Protein AF-0000000084500428 (afdb_homodimer)

Solvent-accessible surface area (backbone atoms only — not comparable to full-atom values): 72208 Å² total; per-residue (Å²): 135,78,76,76,76,78,87,73,87,46,42,21,78,57,36,58,94,39,59,70,59,53,51,52,23,50,51,36,42,47,48,52,46,50,51,52,28,50,53,46,48,54,50,28,53,52,33,40,51,51,15,54,54,38,36,51,52,26,53,52,51,52,53,50,46,68,70,41,45,54,34,38,52,46,33,87,78,49,65,55,90,83,53,71,66,61,53,56,66,28,34,62,50,46,21,52,50,34,46,40,47,30,39,37,50,42,15,52,44,32,37,51,46,20,52,48,44,42,61,66,28,30,49,46,40,50,51,50,45,53,53,52,51,52,51,52,52,52,51,52,53,48,50,52,49,52,53,50,52,54,50,50,44,48,48,50,27,52,52,30,44,50,53,20,40,51,29,49,53,48,32,55,53,34,49,54,51,35,73,66,43,81,54,73,72,59,30,52,56,32,48,50,50,31,52,54,36,45,48,52,23,45,42,30,43,40,49,23,54,34,30,35,40,19,32,39,40,44,51,51,44,40,68,71,46,52,48,22,51,51,33,35,51,51,50,50,51,50,36,49,52,51,52,53,53,42,50,40,54,45,49,49,46,52,51,49,52,51,43,54,52,54,44,50,51,36,48,51,51,26,48,53,31,41,70,58,46,42,51,66,62,36,48,51,53,23,49,72,30,48,46,62,94,78,76,79,82,76,74,70,74,87,72,64,48,89,92,42,94,70,71,86,66,70,60,67,49,75,66,40,34,31,31,46,34,47,50,40,53,50,37,52,51,52,47,63,61,44,51,59,55,46,52,52,38,48,51,51,32,54,52,33,51,52,48,38,53,49,20,67,76,37,59,87,79,46,63,45,67,61,42,45,51,49,30,52,53,37,46,51,54,38,51,57,49,49,51,54,48,40,35,38,50,29,36,37,49,54,42,49,65,66,45,72,78,66,51,75,77,72,30,69,66,55,66,38,81,33,60,30,95,56,73,40,58,17,72,76,84,61,45,70,40,66,36,72,63,38,58,24,25,34,18,74,81,70,61,52,33,27,39,62,86,46,50,49,58,45,68,34,49,56,82,56,57,72,91,74,41,84,78,56,78,79,69,64,82,74,85,79,78,78,70,84,68,81,78,77,82,71,80,80,73,80,68,74,57,72,68,61,68,87,52,81,70,80,83,66,87,73,77,78,57,88,70,79,75,80,65,76,66,81,66,81,61,77,57,34,37,13,41,21,72,44,65,38,79,47,88,51,92,63,32,37,57,44,51,48,75,38,62,25,35,36,74,39,74,55,85,77,82,54,42,17,34,29,28,34,84,86,70,51,72,16,38,34,56,38,90,30,42,42,68,46,51,78,75,72,74,72,75,69,72,78,70,74,80,60,76,81,64,69,81,78,58,30,24,29,18,75,40,65,40,80,48,87,51,90,61,34,39,61,36,52,54,71,41,65,30,42,45,45,98,64,12,81,67,66,46,98,61,28,21,26,30,26,44,91,87,65,54,67,16,36,34,59,41,90,34,40,40,84,92,136,79,77,77,76,78,89,73,90,48,42,22,78,58,38,60,95,40,59,70,60,53,51,51,22,49,51,35,42,47,48,50,46,50,50,53,29,50,53,47,48,54,50,27,53,51,31,38,52,50,16,54,55,39,35,51,52,24,52,54,51,51,54,50,45,68,70,42,45,53,34,38,52,48,34,87,77,49,64,53,90,81,54,72,66,62,53,57,65,27,32,61,51,45,21,52,50,35,47,39,47,32,38,38,51,42,15,50,46,32,38,52,46,21,51,47,43,42,61,65,29,30,49,45,40,49,51,50,46,52,53,53,51,52,51,51,52,52,52,51,53,47,51,54,49,51,52,50,52,53,50,50,45,48,48,52,27,52,51,30,44,50,53,22,41,52,28,50,53,48,32,54,54,34,49,54,51,35,73,65,41,80,54,73,70,59,29,52,54,32,49,51,50,31,51,53,36,46,50,52,22,44,42,30,42,41,50,24,55,33,30,36,41,20,32,39,40,46,51,50,44,41,67,70,45,52,49,22,51,52,33,35,50,51,49,50,51,49,36,50,54,53,53,53,53,39,50,41,54,46,47,49,45,51,50,50,52,52,45,53,51,54,45,49,51,37,47,51,51,24,47,52,32,42,69,59,45,41,52,66,62,37,48,51,55,22,48,73,28,48,46,63,93,78,77,80,81,75,74,70,74,85,73,62,47,91,90,43,94,67,74,86,65,69,60,68,49,75,66,41,32,30,31,47,35,46,48,39,53,50,36,52,53,52,47,63,61,45,50,60,54,46,53,52,37,49,51,51,31,54,52,34,50,52,48,38,53,49,20,67,76,37,59,86,78,45,63,46,68,60,43,46,51,50,32,52,52,39,44,51,53,39,50,54,49,48,51,55,49,41,34,38,50,30,38,36,50,54,42,50,66,67,44,70,78,65,52,73,76,74,30,69,65,55,65,40,80,33,60,30,96,55,74,41,58,17,74,74,85,61,46,70,41,64,38,80,80,37,43,23,25,34,19,75,82,70,60,54,32,28,40,60,86,44,50,50,57,45,68,34,48,56,82,58,61,72,90,74,42,84,79,54,75,82,69,66,77,79,83,85,76,89,74,94,82,88,91,88,93,86,87,80,78,75,83,80,85,76,86,76,80,88,80,90,80,77,81,55,79,60,79,82,86,72,84,83,74,87,78,71,79,82,80,85,77,82,73,44,43,16,43,24,72,45,64,40,76,50,87,52,93,63,32,37,59,43,52,52,76,40,64,25,39,38,76,40,75,56,86,79,82,54,43,19,31,29,27,34,85,87,69,52,72,17,37,35,56,37,89,31,44,48,70,51,65,78,76,78,70,80,73,70,74,77,70,70,87,46,85,81,63,72,82,77,56,32,25,29,19,75,40,66,40,78,48,87,52,92,61,32,38,61,37,50,55,71,42,64,28,40,46,46,97,63,13,83,65,67,46,102,60,28,22,27,31,26,44,93,87,65,54,65,16,36,34,56,42,90,34,42,42,83,95

Secondary structure (DSSP, 8-state):
----------HHHHSTT-HHHHHHHHHHHHHHHHHHHHHHHHHHHHHHHHHHHHHHHHHHHHHHHHHHHHHHHH-SS-SS---HHHHHT-HHHHHHHHHHHHHHHHHHHHHHHHHHHIIIIIHHHHHHHHHHHHHHHHHHHHHHHHHHHHHHHHHHHHHHHHHHHHHHHHHHHHHHHHHH--SHHHHHHHHHHHHHHHHHHHHHHHHHHHHHHHHHHHHHHIIIIIHHHHHHHHHHHHHHHHHHHHHHHHHHHHHHHHHHHHHHHHHHHHHHHHHT--HHHHHHHHHHTT-----PPPPP-----TTS---SSPP--HHHHHHHHHHHHHHHHHHHHHHHHHHHHHHHHHHHHHHHHHHHH-GGGS-HHHHHHHHHHHHHHHHHHHHHHHHHHHHHHHHHHHHTT--TT-B---EEEEEEEEEEE-TTT-PEEEEEEEEEEEETTT--EEEGGGGGGS-SBTT--GGG-TTSTTTTTS-----------------------------------PPP-----------EEEEESS-B---STTB--B-TT-EEEEEE---SSSEEEEE-TTS-EEEEEGGGEEEE-----------S-S-S-----EEEESS-B--SSTTBPPBPTT-EEEEPTTGGGSSTTEEEEE-TT--EEEEEGGGEEE-/----------HHHHSTT-HHHHHHHHHHHHHHHHHHHHHHHHHHHHHHHHHHHHHHHHHHHHHHHHHHHHHHHH-SS-SS---HHHHHT-HHHHHHHHHHHHHHHHHHHHHHHHHHIIIIIIHHHHHHHHHHHHHHHHHHHHHHHHHHHHHHHHHHHHHHHHHHHHHHHHHHHHHHHHHH--SHHHHHHHHHHHHHHHHHHHHHHHHHHHHHHHHHHHHHHIIIIIHHHHHHHHHHHHHHHHHHHHHHHHHHHHHHHHHHHHHHHHHHHHHHHHHT--HHHHHHHHHHTT-----PPPPP-----TTS---SSPP--HHHHHHHHHHHHHHHHHHHHHHHHHHHHHHHHHHHHHHHHHHHH-GGGS-HHHHHHHHHHHHHHHHHHHHHHHHHHHHHHHHHHHHTT--TT-B---EEEEEEEEEEE-TTT-PEEEEEEEEEEEETTT--EEEGGGGGGS-SBTT--GGG-GGGTTTTT----------------------------------S---------------EEEEESS-B---STTB--B-TT-EEEEEE---SSSEEEEE-TTS-EEEEEGGGEEE---------------SS-----EEEESS-B---STTBPPBPTT-EEEEPTTGGGSSTTEEEEE-TT--EEEEEGGGEEE-

Nearest PDB structures (foldseek):
  8x2t-assembly1_A-2  TM=8.118E-01  e=3.552E-07  Homo sapiens
  5i6j-assembly1_A-2  TM=4.835E-01  e=6.353E-10  Homo sapiens
  5i7d-assembly1_A  TM=4.685E-01  e=2.296E-09  Homo sapiens
  4wpe-assembly1_A-2  TM=7.751E-01  e=7.241E-06  Saccharomyces cerevisiae S288C
  3qwe-assembly1_A-2  TM=7.270E-01  e=3.966E-04  Homo sapiens

InterPro domains:
  IPR001060 FCH domain [PF00611] (18-111)
  IPR001060 FCH domain [SM00055] (9-117)
  IPR001452 SH3 domain [PF14604] (532-582)
  IPR001452 SH3 domain [PF14604] (609-661)
  IPR001452 SH3 domain [PR00452] (605-615)
  IPR001452 SH3 domain [PR00452] (619-634)
  IPR001452 SH3 domain [PR00452] (639-648)
  IPR001452 SH3 domain [PR00452] (651-663)
  IPR001452 SH3 domain [PS50002] (525-586)
  IPR001452 SH3 domain [PS50002] (602-663)
  IPR001452 SH3 domain [SM00326] (528-585)
  IPR001452 SH3 domain [SM00326] (605-663)
  IPR002219 Protein kinase C-like, phorbol ester/diacylglycerol-binding domain [PF00130] (413-464)
  IPR002219 Protein kinase C-like, phorbol ester/diacylglycerol-binding domain [PS00479] (413-462)
  IPR002219 Protein kinase C-like, phorbol ester/diacylglycerol-binding domain [PS50081] (412-462)
  IPR002219 Protein kinase C-like, phorbol ester/diacylglycerol-binding domain [SM00109] (413-462)
  IPR020454 Diacylglycerol/phorbol-ester binding [PR00008] (410-424)
  IPR020454 Diacylglycerol/phorbol-ester binding [PR00008] (426-435)
  IPR020454 Diacylglycerol/phorbol-ester binding [PR00008] (439-450)
  IPR020454 Diacylglycerol/phorbol-ester binding [PR00008] (451-463)

Organism: NCBI:txid456999

Foldseek 3Di:
DPPPPDPDDFCLVVPFPCLVVLLVVVVVLLVVLVVVLVVLLVLLVVLLVLLVVLQVVLVVLVVVCVVPQCCVQANDDWPDDDDPVLSVVALVSLLSVLVSVLSNQLSVLSNVLSVCSVPQFSVVSVVLSVVLVVVSVVLVVVVVVLVVVLVVLVVVLVVLVVQLVVLVVVLVVLVVVLVPPPDDVSNVVSVVVSVVSVVVSVVSVVVSVVSVVVSVVSVCCVRVPVRSVSSRVSVVSSVVSVVVNVVSVVVSVVSVVVSVVSSVVSVVSSVVSVVSRDPVVSVVSNCVGHDDDDDDDDDDDDDDDPVDDDDRADDCDPQVVLLLLLLLLVLVVVLVVLVVVLVVLVVVLVVLVVVLVVCVVPVVVDDNVVSVVVNVVSVVVSVVSVVVNVVSVVSNVNSCVNCVPCNAPPQAFAKDQDADCDWDAAPPPRDTDHDGQSQWIAGPQQGGIHGPVCRSSDHRPPPPDPVPGVSPPPDPPDDCPPPPCPDDPPDDDDPCCPVDDPPPDDHDDDDPPDDDPPDDPPPPPPFQKWAFQDFDDDPDPQADTEHHGFIWTFSAADPPPQWTFTQGPVRDTHIDRNVGIGGNGPPPPPPDPPDDDPVVDDDQFKKAFCDFADAPDPQADTHDHGAIWTFDPCQCPPDDQWGWTAHPVRDIHIDGNVRIGTD/DPPPPDPDDFCLVVPFPCLVVLLVVVVVLLVVLVVVLVVLLVLLVVLLVLLVVLQVVLVVLVVVCVVPQCCVQANDDWPDDDDPVLSVVALVSLLSVLVSVLSNQLSVLSNVLSVCSVPQFSVVSVVLSVVLVVVSVVLVVVVVVLVVVLVVLVVVLVVLVVQLVVLVVVLVVLVVVLVPPPDDVSNVVSVVVSVVSVVSSVVSVVVSVVSVVVSVVSVCCVRVPVRSVSSRVSVVSSVVSVVVNVVSVVVSVVSVVVSVVSSVVSVVSSVVSVVSRDPVVSVVSNCVGHDDDDDDDDDDDDDDDPVDDDDRADDCDPQVVLLLLLLLLVLVVVLVVLVVVLVVLVVVLVVLVVVLVVCVVPVVVDDNVVSVVVNVVSVVVSVVSVVVNVVSVVSNVNSCVNCVPCNAPPQAFAKDQDADCDWDAAPPPRDTDHDGLSQWIAGPQQGGIHGPVCRSSDHNPRPPDPVPGVSPPPDPPPDDPPDDDDDYDDDDDDDDDDDDDDDDDDSDDPDDDCPDDDDDDDDDDDWFKKAFQDFDDDPDPQADTEHHGFIWTFPAADPPPQWTWTQGPVRDTHIDGNVGIGTPDDPPDPPPPDDPDDDPPPPFFKKAFCDFDDDPDPQADTHDHGAIWTFDPCQCPPDDQWGWTAHPVGDIHIDGNVRIGTD

Radius of gyration: 65.31 Å; Cα contacts (8 Å, |Δi|>4): 1771; chains: 2; bounding box: 79×224×133 Å

Sequence (1326 aa):
MTTTMSENLSYGKELPDQVPALNATLTHQLTLLLDARELIKERVALEREYATKLSAIAKKAEEKRARHMTHAVLGEECSKAWTDADVRSSTLDKAFTALINSYENTASDHDSFASALSADVADALKLLERSKDESRKKQMVFFAKLVAERDRIYGERLKAKQKYDEECDGVETFRQKQDRAADDKHADRAAKHLEQQKVEMQNRKNAYLIQIAVANGAKDRFYDNELPLLEDQFQSHHADTMRRMTRLLLHSQALHEGHLESVRRSVANTQAALNAVDPLQDQKLYASFNRRPFSKPENWNFEPCERYYDTSEVVIEPEPKILLQNKLQRARQKLAELIPQVEDKSRDVARLNKLVQSYGANPALGNYDEVWENLLEASHQLTDLELVRVGYEAEMQVISSALGGDEGARKPHEFKSTSFSIPAPCGYCKTNIWGLSKPGKTCKNCGISVHTRCELKMPAECGIAPELSPSKANSLARASSINSVAPSVSSVASATSQAGGNSVPPRTNALSRPVPPAAAPPASNSATKAKVLYSYASTSEFEVSISEGSTVQVVEPDDGSGWVKVLNEQGVEGLVPATYIEAIGPALNKRRAPPPPTRNAPAAKLVKALYSYEAQGDDELSLKEGATYELTPDGENAGDGWWEGMDSSGKKGIFPSNYVERVMTTTMSENLSYGKELPDQVPALNATLTHQLTLLLDARELIKERVALEREYATKLSAIAKKAEEKRARHMTHAVLGEECSKAWTDADVRSSTLDKAFTALINSYENTASDHDSFASALSADVADALKLLERSKDESRKKQMVFFAKLVAERDRIYGERLKAKQKYDEECDGVETFRQKQDRAADDKHADRAAKHLEQQKVEMQNRKNAYLIQIAVANGAKDRFYDNELPLLEDQFQSHHADTMRRMTRLLLHSQALHEGHLESVRRSVANTQAALNAVDPLQDQKLYASFNRRPFSKPENWNFEPCERYYDTSEVVIEPEPKILLQNKLQRARQKLAELIPQVEDKSRDVARLNKLVQSYGANPALGNYDEVWENLLEASHQLTDLELVRVGYEAEMQVISSALGGDEGARKPHEFKSTSFSIPAPCGYCKTNIWGLSKPGKTCKNCGISVHTRCELKMPAECGIAPELSPSKANSLARASSINSVAPSVSSVASATSQAGGNSVPPRTNALSRPVPPAAAPPASNSATKAKVLYSYASTSEFEVSISEGSTVQVVEPDDGSGWVKVLNEQGVEGLVPATYIEAIGPALNKRRAPPPPTRNAPAAKLVKALYSYEAQGDDELSLKEGATYELTPDGENAGDGWWEGMDSSGKKGIFPSNYVERV

pLDDT: mean 82.46, std 23.87, range [14.84, 98.69]

Structure (mmCIF, N/CA/C/O backbone):
data_AF-0000000084500428-model_v1
#
loop_
_entity.id
_entity.type
_entity.pdbx_description
1 polymer 'Protein BZZ1'
#
loop_
_atom_site.group_PDB
_atom_site.id
_atom_site.type_symbol
_atom_site.label_atom_id
_atom_site.label_alt_id
_atom_site.label_comp_id
_atom_site.label_asym_id
_atom_site.label_entity_id
_atom_site.label_seq_id
_atom_site.pdbx_PDB_ins_code
_atom_site.Cartn_x
_atom_site.Cartn_y
_atom_site.Cartn_z
_atom_site.occupancy
_atom_site.B_iso_or_equiv
_atom_site.auth_seq_id
_atom_site.auth_comp_id
_atom_site.auth_asym_id
_atom_site.auth_atom_id
_atom_site.pdbx_PDB_model_num
ATOM 1 N N . MET A 1 1 ? 9.359 -28.625 -54.938 1 21.23 1 MET A N 1
ATOM 2 C CA . MET A 1 1 ? 8.164 -28.75 -54.094 1 21.23 1 MET A CA 1
ATOM 3 C C . MET A 1 1 ? 8.531 -29.031 -52.656 1 21.23 1 MET A C 1
ATOM 5 O O . MET A 1 1 ? 8.961 -30.141 -52.312 1 21.23 1 MET A O 1
ATOM 9 N N . THR A 1 2 ? 9.328 -28.25 -52 1 24.66 2 THR A N 1
ATOM 10 C CA . THR A 1 2 ? 10.094 -28.219 -50.75 1 24.66 2 THR A CA 1
ATOM 11 C C . THR A 1 2 ? 9.188 -28.484 -49.562 1 24.66 2 THR A C 1
ATOM 13 O O . THR A 1 2 ? 8.156 -27.828 -49.406 1 24.66 2 THR A O 1
ATOM 16 N N . THR A 1 3 ? 8.93 -29.859 -49.25 1 26.98 3 THR A N 1
ATOM 17 C CA . THR A 1 3 ? 8.102 -30.344 -48.156 1 26.98 3 THR A CA 1
ATOM 18 C C . THR A 1 3 ? 8.211 -29.438 -46.938 1 26.98 3 THR A C 1
ATOM 20 O O . THR A 1 3 ? 9.312 -29.219 -46.406 1 26.98 3 THR A O 1
ATOM 23 N N . THR A 1 4 ? 7.438 -28.391 -46.844 1 30.11 4 THR A N 1
ATOM 24 C CA . THR A 1 4 ? 7.164 -27.562 -45.688 1 30.11 4 THR A CA 1
ATOM 25 C C . THR A 1 4 ? 7.156 -28.406 -44.406 1 30.11 4 THR A C 1
ATOM 27 O O . THR A 1 4 ? 6.25 -29.219 -44.188 1 30.11 4 THR A O 1
ATOM 30 N N . MET A 1 5 ? 8.258 -29.203 -44.031 1 35.56 5 MET A N 1
ATOM 31 C CA . MET A 1 5 ? 8.562 -29.828 -42.75 1 35.56 5 MET A CA 1
ATOM 32 C C . MET A 1 5 ? 7.801 -29.141 -41.625 1 35.56 5 MET A C 1
ATOM 34 O O . MET A 1 5 ? 7.973 -27.938 -41.375 1 35.56 5 MET A O 1
ATOM 38 N N . SER A 1 6 ? 6.555 -29.297 -41.344 1 39.62 6 SER A N 1
ATOM 39 C CA . SER A 1 6 ? 5.59 -28.875 -40.344 1 39.62 6 SER A CA 1
ATOM 40 C C . SER A 1 6 ? 6.285 -28.547 -39 1 39.62 6 SER A C 1
ATOM 42 O O . SER A 1 6 ? 7.145 -29.312 -38.562 1 39.62 6 SER A O 1
ATOM 44 N N . GLU A 1 7 ? 6.449 -27.203 -38.438 1 54 7 GLU A N 1
ATOM 45 C CA . GLU A 1 7 ? 6.844 -26.25 -37.406 1 54 7 GLU A CA 1
ATOM 46 C C . GLU A 1 7 ? 6.496 -26.766 -36 1 54 7 GLU A C 1
ATOM 48 O O . GLU A 1 7 ? 6.781 -26.109 -35 1 54 7 GLU A O 1
ATOM 53 N N . ASN A 1 8 ? 5.676 -27.719 -35.75 1 77.75 8 ASN A N 1
ATOM 54 C CA . ASN A 1 8 ? 5.215 -28.125 -34.438 1 77.75 8 ASN A CA 1
ATOM 55 C C . ASN A 1 8 ? 6.25 -29 -33.719 1 77.75 8 ASN A C 1
ATOM 57 O O . ASN A 1 8 ? 6.727 -29.984 -34.281 1 77.75 8 ASN A O 1
ATOM 61 N N . LEU A 1 9 ? 6.914 -28.516 -32.688 1 91.62 9 LEU A N 1
ATOM 62 C CA . LEU A 1 9 ? 7.875 -29.203 -31.828 1 91.62 9 LEU A CA 1
ATOM 63 C C . LEU A 1 9 ? 7.242 -30.422 -31.172 1 91.62 9 LEU A C 1
ATOM 65 O O . LEU A 1 9 ? 6.141 -30.328 -30.625 1 91.62 9 LEU A O 1
ATOM 69 N N . SER A 1 10 ? 7.801 -31.594 -31.469 1 96.06 10 SER A N 1
ATOM 70 C CA . SER A 1 10 ? 7.422 -32.844 -30.781 1 96.06 10 SER A CA 1
ATOM 71 C C . SER A 1 10 ? 8.578 -33.375 -29.953 1 96.06 10 SER A C 1
ATOM 73 O O . SER A 1 10 ? 9.609 -33.781 -30.5 1 96.06 10 SER A O 1
ATOM 75 N N . TYR A 1 11 ? 8.43 -33.531 -28.688 1 97.38 11 TYR A N 1
ATOM 76 C CA . TYR A 1 11 ? 9.461 -34.094 -27.828 1 97.38 11 TYR A CA 1
ATOM 77 C C . TYR A 1 11 ? 9.719 -35.562 -28.172 1 97.38 11 TYR A C 1
ATOM 79 O O . TYR A 1 11 ? 10.859 -36.031 -28.125 1 97.38 11 TYR A O 1
ATOM 87 N N . GLY A 1 12 ? 8.609 -36.219 -28.484 1 96.69 12 GLY A N 1
ATOM 88 C CA . GLY A 1 12 ? 8.75 -37.625 -28.859 1 96.69 12 GLY A CA 1
ATOM 89 C C . GLY A 1 12 ? 9.703 -37.844 -30.016 1 96.69 12 GLY A C 1
ATOM 90 O O . GLY A 1 12 ? 10.438 -38.812 -30.047 1 96.69 12 GLY A O 1
ATOM 91 N N . LYS A 1 13 ? 9.719 -36.969 -31 1 94.56 13 LYS A N 1
ATOM 92 C CA . LYS A 1 13 ? 10.555 -37.094 -32.188 1 94.56 13 LYS A CA 1
ATOM 93 C C . LYS A 1 13 ? 11.945 -36.5 -31.953 1 94.56 13 LYS A C 1
ATOM 95 O O . LYS A 1 13 ? 12.945 -37.094 -32.375 1 94.56 13 LYS A O 1
ATOM 100 N N . GLU A 1 14 ? 12 -35.406 -31.203 1 95.31 14 GLU A N 1
ATOM 101 C CA . GLU A 1 14 ? 13.25 -34.656 -31.094 1 95.31 14 GLU A CA 1
ATOM 102 C C . GLU A 1 14 ? 14.07 -35.094 -29.891 1 95.31 14 GLU A C 1
ATOM 104 O O . GLU A 1 14 ? 15.289 -34.906 -29.859 1 95.31 14 GLU A O 1
ATOM 109 N N . LEU A 1 15 ? 13.367 -35.625 -28.891 1 96.75 15 LEU A N 1
ATOM 110 C CA . LEU A 1 15 ? 14.031 -36.062 -27.656 1 96.75 15 LEU A CA 1
ATOM 111 C C . LEU A 1 15 ? 13.734 -37.531 -27.375 1 96.75 15 LEU A C 1
ATOM 113 O O . LEU A 1 15 ? 13.172 -37.844 -26.328 1 96.75 15 LEU A O 1
ATOM 117 N N . PRO A 1 16 ? 14.195 -38.375 -28.203 1 95.75 16 PRO A N 1
ATOM 118 C CA . PRO A 1 16 ? 13.859 -39.812 -28.047 1 95.75 16 PRO A CA 1
ATOM 119 C C . PRO A 1 16 ? 14.453 -40.406 -26.781 1 95.75 16 PRO A C 1
ATOM 121 O O . PRO A 1 16 ? 15.586 -40.094 -26.406 1 95.75 16 PRO A O 1
ATOM 124 N N . ASP A 1 17 ? 13.672 -41.281 -26.031 1 96.19 17 ASP A N 1
ATOM 125 C CA . ASP A 1 17 ? 14.07 -42.062 -24.891 1 96.19 17 ASP A CA 1
ATOM 126 C C . ASP A 1 17 ? 14.555 -41.188 -23.734 1 96.19 17 ASP A C 1
ATOM 128 O O . ASP A 1 17 ? 15.641 -41.406 -23.203 1 96.19 17 ASP A O 1
ATOM 132 N N . GLN A 1 18 ? 13.805 -40.156 -23.438 1 96.75 18 GLN A N 1
ATOM 133 C CA . GLN A 1 18 ? 14.234 -39.219 -22.406 1 96.75 18 GLN A CA 1
ATOM 134 C C . GLN A 1 18 ? 13.117 -38.969 -21.406 1 96.75 18 GLN A C 1
ATOM 136 O O . GLN A 1 18 ? 13.008 -37.875 -20.859 1 96.75 18 GLN A O 1
ATOM 141 N N . VAL A 1 19 ? 12.234 -39.875 -21.141 1 97.44 19 VAL A N 1
ATOM 142 C CA . VAL A 1 19 ? 11.086 -39.719 -20.25 1 97.44 19 VAL A CA 1
ATOM 143 C C . VAL A 1 19 ? 11.562 -39.312 -18.844 1 97.44 19 VAL A C 1
ATOM 145 O O . VAL A 1 19 ? 11.039 -38.375 -18.25 1 97.44 19 VAL A O 1
ATOM 148 N N . PRO A 1 20 ? 12.641 -39.938 -18.297 1 96.88 20 PRO A N 1
ATOM 149 C CA . PRO A 1 20 ? 13.086 -39.531 -16.953 1 96.88 20 PRO A CA 1
ATOM 150 C C . PRO A 1 20 ? 13.562 -38.094 -16.891 1 96.88 20 PRO A C 1
ATOM 152 O O . PRO A 1 20 ? 13.289 -37.406 -15.906 1 96.88 20 PRO A O 1
ATOM 155 N N . ALA A 1 21 ? 14.25 -37.656 -17.922 1 96.94 21 ALA A N 1
ATOM 156 C CA . ALA A 1 21 ? 14.734 -36.281 -17.953 1 96.94 21 ALA A CA 1
ATOM 157 C C . ALA A 1 21 ? 13.57 -35.281 -18.031 1 96.94 21 ALA A C 1
ATOM 159 O O . ALA A 1 21 ? 13.594 -34.219 -17.391 1 96.94 21 ALA A O 1
ATOM 160 N N . LEU A 1 22 ? 12.578 -35.625 -18.859 1 97.75 22 LEU A N 1
ATOM 161 C CA . LEU A 1 22 ? 11.398 -34.781 -19 1 97.75 22 LEU A CA 1
ATOM 162 C C . LEU A 1 22 ? 10.641 -34.688 -17.672 1 97.75 22 LEU A C 1
ATOM 164 O O . LEU A 1 22 ? 10.141 -33.625 -17.312 1 97.75 22 LEU A O 1
ATOM 168 N N . ASN A 1 23 ? 10.523 -35.812 -17.031 1 97.69 23 ASN A N 1
ATOM 169 C CA . ASN A 1 23 ? 9.898 -35.844 -15.719 1 97.69 23 ASN A CA 1
ATOM 170 C C . ASN A 1 23 ? 10.641 -34.969 -14.719 1 97.69 23 ASN A C 1
ATOM 172 O O . ASN A 1 23 ? 10.008 -34.25 -13.938 1 97.69 23 ASN A O 1
ATOM 176 N N . ALA A 1 24 ? 11.938 -35 -14.703 1 97.44 24 ALA A N 1
ATOM 177 C CA . ALA A 1 24 ? 12.742 -34.156 -13.797 1 97.44 24 ALA A CA 1
ATOM 178 C C . ALA A 1 24 ? 12.5 -32.688 -14.047 1 97.44 24 ALA A C 1
ATOM 180 O O . ALA A 1 24 ? 12.359 -31.906 -13.109 1 97.44 24 ALA A O 1
ATOM 181 N N . THR A 1 25 ? 12.5 -32.312 -15.289 1 96.88 25 THR A N 1
ATOM 182 C CA . THR A 1 25 ? 12.273 -30.906 -15.641 1 96.88 25 THR A CA 1
ATOM 183 C C . THR A 1 25 ? 10.883 -30.453 -15.188 1 96.88 25 THR A C 1
ATOM 185 O O . THR A 1 25 ? 10.719 -29.344 -14.695 1 96.88 25 THR A O 1
ATOM 188 N N . LEU A 1 26 ? 9.898 -31.297 -15.438 1 97.06 26 LEU A N 1
ATOM 189 C CA . LEU A 1 26 ? 8.547 -30.984 -15.008 1 97.06 26 LEU A CA 1
ATOM 190 C C . LEU A 1 26 ? 8.477 -30.812 -13.5 1 97.06 26 LEU A C 1
ATOM 192 O O . LEU A 1 26 ? 7.738 -29.969 -12.992 1 97.06 26 LEU A O 1
ATOM 196 N N . THR A 1 27 ? 9.258 -31.578 -12.75 1 97.62 27 THR A N 1
ATOM 197 C CA . THR A 1 27 ? 9.32 -31.438 -11.297 1 97.62 27 THR A CA 1
ATOM 198 C C . THR A 1 27 ? 9.859 -30.062 -10.906 1 97.62 27 THR A C 1
ATOM 200 O O . THR A 1 27 ? 9.352 -29.438 -9.969 1 97.62 27 THR A O 1
ATOM 203 N N . HIS A 1 28 ? 10.844 -29.625 -11.594 1 96.94 28 HIS A N 1
ATOM 204 C CA . HIS A 1 28 ? 11.398 -28.297 -11.336 1 96.94 28 HIS A CA 1
ATOM 205 C C . HIS A 1 28 ? 10.391 -27.203 -11.672 1 96.94 28 HIS A C 1
ATOM 207 O O . HIS A 1 28 ? 10.328 -26.188 -10.992 1 96.94 28 HIS A O 1
ATOM 213 N N . GLN A 1 29 ? 9.648 -27.391 -12.695 1 96.25 29 GLN A N 1
ATOM 214 C CA . GLN A 1 29 ? 8.609 -26.422 -13.039 1 96.25 29 GLN A CA 1
ATOM 215 C C . GLN A 1 29 ? 7.547 -26.344 -11.945 1 96.25 29 GLN A C 1
ATOM 217 O O . GLN A 1 29 ? 7.039 -25.266 -11.648 1 96.25 29 GLN A O 1
ATOM 222 N N . LEU A 1 30 ? 7.164 -27.484 -11.469 1 97.69 30 LEU A N 1
ATOM 223 C CA . LEU A 1 30 ? 6.188 -27.516 -10.383 1 97.69 30 LEU A CA 1
ATOM 224 C C . LEU A 1 30 ? 6.73 -26.812 -9.141 1 97.69 30 LEU A C 1
ATOM 226 O O . LEU A 1 30 ? 5.973 -26.188 -8.391 1 97.69 30 LEU A O 1
ATOM 230 N N . THR A 1 31 ? 8.047 -26.891 -8.914 1 97.5 31 THR A N 1
ATOM 231 C CA . THR A 1 31 ? 8.672 -26.156 -7.82 1 97.5 31 THR A CA 1
ATOM 232 C C . THR A 1 31 ? 8.5 -24.656 -8.008 1 97.5 31 THR A C 1
ATOM 234 O O . THR A 1 31 ? 8.32 -23.922 -7.043 1 97.5 31 THR A O 1
ATOM 237 N N . LEU A 1 32 ? 8.578 -24.188 -9.25 1 96.69 32 LEU A N 1
ATOM 238 C CA . LEU A 1 32 ? 8.344 -22.766 -9.523 1 96.69 32 LEU A CA 1
ATOM 239 C C . LEU A 1 32 ? 6.922 -22.375 -9.148 1 96.69 32 LEU A C 1
ATOM 241 O O . LEU A 1 32 ? 6.688 -21.25 -8.695 1 96.69 32 LEU A O 1
ATOM 245 N N . LEU A 1 33 ? 5.965 -23.266 -9.406 1 96.81 33 LEU A N 1
ATOM 246 C CA . LEU A 1 33 ? 4.586 -23.031 -8.992 1 96.81 33 LEU A CA 1
ATOM 247 C C . LEU A 1 33 ? 4.496 -22.859 -7.477 1 96.81 33 LEU A C 1
ATOM 249 O O . LEU A 1 33 ? 3.773 -21.984 -6.988 1 96.81 33 LEU A O 1
ATOM 253 N N . LEU A 1 34 ? 5.219 -23.625 -6.758 1 97.31 34 LEU A N 1
ATOM 254 C CA . LEU A 1 34 ? 5.254 -23.531 -5.305 1 97.31 34 LEU A CA 1
ATOM 255 C C . LEU A 1 34 ? 5.879 -22.203 -4.867 1 97.31 34 LEU A C 1
ATOM 257 O O . LEU A 1 34 ? 5.398 -21.578 -3.928 1 97.31 34 LEU A O 1
ATOM 261 N N . ASP A 1 35 ? 6.902 -21.859 -5.52 1 97.81 35 ASP A N 1
ATOM 262 C CA . ASP A 1 35 ? 7.562 -20.594 -5.223 1 97.81 35 ASP A CA 1
ATOM 263 C C . ASP A 1 35 ? 6.625 -19.406 -5.473 1 97.81 35 ASP A C 1
ATOM 265 O O . ASP A 1 35 ? 6.582 -18.469 -4.688 1 97.81 35 ASP A O 1
ATOM 269 N N . ALA A 1 36 ? 5.93 -19.438 -6.594 1 97.94 36 ALA A N 1
ATOM 270 C CA . ALA A 1 36 ? 4.965 -18.391 -6.906 1 97.94 36 ALA A CA 1
ATOM 271 C C . ALA A 1 36 ? 3.879 -18.297 -5.836 1 97.94 36 ALA A C 1
ATOM 273 O O . ALA A 1 36 ? 3.492 -17.203 -5.418 1 97.94 36 ALA A O 1
ATOM 274 N N . ARG A 1 37 ? 3.383 -19.469 -5.414 1 98.19 37 ARG A N 1
ATOM 275 C CA . ARG A 1 37 ? 2.373 -19.5 -4.363 1 98.19 37 ARG A CA 1
ATOM 276 C C . ARG A 1 37 ? 2.9 -18.875 -3.074 1 98.19 37 ARG A C 1
ATOM 278 O O . ARG A 1 37 ? 2.211 -18.078 -2.436 1 98.19 37 ARG A O 1
ATOM 285 N N . GLU A 1 38 ? 4.09 -19.219 -2.719 1 97.94 38 GLU A N 1
ATOM 286 C CA . GLU A 1 38 ? 4.699 -18.688 -1.506 1 97.94 38 GLU A CA 1
ATOM 287 C C . GLU A 1 38 ? 4.863 -17.172 -1.595 1 97.94 38 GLU A C 1
ATOM 289 O O . GLU A 1 38 ? 4.648 -16.453 -0.611 1 97.94 38 GLU A O 1
ATOM 294 N N . LEU A 1 39 ? 5.293 -16.703 -2.703 1 98.38 39 LEU A N 1
ATOM 295 C CA . LEU A 1 39 ? 5.422 -15.258 -2.93 1 98.38 39 LEU A CA 1
ATOM 296 C C . LEU A 1 39 ? 4.09 -14.555 -2.695 1 98.38 39 LEU A C 1
ATOM 298 O O . LEU A 1 39 ? 4.043 -13.523 -2.018 1 98.38 39 LEU A O 1
ATOM 302 N N . ILE A 1 40 ? 3.037 -15.102 -3.25 1 98.56 40 ILE A N 1
ATOM 303 C CA . ILE A 1 40 ? 1.71 -14.516 -3.115 1 98.56 40 ILE A CA 1
ATOM 304 C C . ILE A 1 40 ? 1.265 -14.578 -1.655 1 98.56 40 ILE A C 1
ATOM 306 O O . ILE A 1 40 ? 0.677 -13.625 -1.138 1 98.56 40 ILE A O 1
ATOM 310 N N . LYS A 1 41 ? 1.521 -15.656 -0.982 1 98.44 41 LYS A N 1
ATOM 311 C CA . LYS A 1 41 ? 1.143 -15.805 0.42 1 98.44 41 LYS A CA 1
ATOM 312 C C . LYS A 1 41 ? 1.841 -14.766 1.293 1 98.44 41 LYS A C 1
ATOM 314 O O . LYS A 1 41 ? 1.231 -14.203 2.205 1 98.44 41 LYS A O 1
ATOM 319 N N . GLU A 1 42 ? 3.088 -14.586 1.046 1 98.56 42 GLU A N 1
ATOM 320 C CA . GLU A 1 42 ? 3.826 -13.57 1.796 1 98.56 42 GLU A CA 1
ATOM 321 C C . GLU A 1 42 ? 3.27 -12.18 1.531 1 98.56 42 GLU A C 1
ATOM 323 O O . GLU A 1 42 ? 3.199 -11.352 2.441 1 98.56 42 GLU A O 1
ATOM 328 N N . ARG A 1 43 ? 2.914 -11.922 0.297 1 98.38 43 ARG A N 1
ATOM 329 C CA . ARG A 1 43 ? 2.285 -10.648 -0.044 1 98.38 43 ARG A CA 1
ATOM 330 C C . ARG A 1 43 ? 0.96 -10.477 0.693 1 98.38 43 ARG A C 1
ATOM 332 O O . ARG A 1 43 ? 0.657 -9.398 1.193 1 98.38 43 ARG A O 1
ATOM 339 N N . VAL A 1 44 ? 0.163 -11.531 0.737 1 98.62 44 VAL A N 1
ATOM 340 C CA . VAL A 1 44 ? -1.122 -11.516 1.428 1 98.62 44 VAL A CA 1
ATOM 341 C C . VAL A 1 44 ? -0.915 -11.164 2.898 1 98.62 44 VAL A C 1
ATOM 343 O O . VAL A 1 44 ? -1.615 -10.312 3.445 1 98.62 44 VAL A O 1
ATOM 346 N N . ALA A 1 45 ? 0.022 -11.773 3.525 1 98.62 45 ALA A N 1
ATOM 347 C CA . ALA A 1 45 ? 0.306 -11.523 4.934 1 98.62 45 ALA A CA 1
ATOM 348 C C . ALA A 1 45 ? 0.723 -10.07 5.156 1 98.62 45 ALA A C 1
ATOM 350 O O . ALA A 1 45 ? 0.287 -9.43 6.117 1 98.62 45 ALA A O 1
ATOM 351 N N . LEU A 1 46 ? 1.542 -9.531 4.312 1 98.62 46 LEU A N 1
ATOM 352 C CA . LEU A 1 46 ? 2.014 -8.156 4.418 1 98.62 46 LEU A CA 1
ATOM 353 C C . LEU A 1 46 ? 0.861 -7.176 4.246 1 98.62 46 LEU A C 1
ATOM 355 O O . LEU A 1 46 ? 0.764 -6.191 4.984 1 98.62 46 LEU A O 1
ATOM 359 N N . GLU A 1 47 ? 0.001 -7.418 3.254 1 98.62 47 GLU A N 1
ATOM 360 C CA . GLU A 1 47 ? -1.143 -6.547 3.01 1 98.62 47 GLU A CA 1
ATOM 361 C C . GLU A 1 47 ? -2.088 -6.523 4.207 1 98.62 47 GLU A C 1
ATOM 363 O O . GLU A 1 47 ? -2.645 -5.477 4.547 1 98.62 47 GLU A O 1
ATOM 368 N N . ARG A 1 48 ? -2.291 -7.664 4.832 1 98.44 48 ARG A N 1
ATOM 369 C CA . ARG A 1 48 ? -3.148 -7.738 6.012 1 98.44 48 ARG A CA 1
ATOM 370 C C . ARG A 1 48 ? -2.547 -6.957 7.176 1 98.44 48 ARG A C 1
ATOM 372 O O . ARG A 1 48 ? -3.264 -6.27 7.906 1 98.44 48 ARG A O 1
ATOM 379 N N . GLU A 1 49 ? -1.3 -7.062 7.352 1 98.56 49 GLU A N 1
ATOM 380 C CA . GLU A 1 49 ? -0.615 -6.305 8.398 1 98.56 49 GLU A CA 1
ATOM 381 C C . GLU A 1 49 ? -0.734 -4.805 8.156 1 98.56 49 GLU A C 1
ATOM 383 O O . GLU A 1 49 ? -1.013 -4.043 9.086 1 98.56 49 GLU A O 1
ATOM 388 N N . TYR A 1 50 ? -0.507 -4.348 6.945 1 98.62 50 TYR A N 1
ATOM 389 C CA . TYR A 1 50 ? -0.638 -2.945 6.574 1 98.62 50 TYR A CA 1
ATOM 390 C C . TYR A 1 50 ? -2.047 -2.436 6.855 1 98.62 50 TYR A C 1
ATOM 392 O O . TYR A 1 50 ? -2.221 -1.341 7.398 1 98.62 50 TYR A O 1
ATOM 400 N N . ALA A 1 51 ? -3.031 -3.242 6.488 1 98.5 51 ALA A N 1
ATOM 401 C CA . ALA A 1 51 ? -4.426 -2.869 6.695 1 98.5 51 ALA A CA 1
ATOM 402 C C . ALA A 1 51 ? -4.73 -2.674 8.18 1 98.5 51 ALA A C 1
ATOM 404 O O . ALA A 1 51 ? -5.371 -1.694 8.562 1 98.5 51 ALA A O 1
ATOM 405 N N . THR A 1 52 ? -4.273 -3.543 9 1 98.56 52 THR A N 1
ATOM 406 C CA . THR A 1 52 ? -4.523 -3.49 10.438 1 98.56 52 THR A CA 1
ATOM 407 C C . THR A 1 52 ? -3.891 -2.246 11.055 1 98.56 52 THR A C 1
ATOM 409 O O . THR A 1 52 ? -4.531 -1.537 11.836 1 98.56 52 THR A O 1
ATOM 412 N N . LYS A 1 53 ? -2.686 -1.933 10.711 1 98.69 53 LYS A N 1
ATOM 413 C CA . LYS A 1 53 ? -1.966 -0.793 11.273 1 98.69 53 LYS A CA 1
ATOM 414 C C . LYS A 1 53 ? -2.545 0.525 10.773 1 98.69 53 LYS A C 1
ATOM 416 O O . LYS A 1 53 ? -2.646 1.494 11.531 1 98.69 53 LYS A O 1
ATOM 421 N N . LEU A 1 54 ? -2.883 0.571 9.469 1 98.44 54 LEU A N 1
ATOM 422 C CA . LEU A 1 54 ? -3.477 1.785 8.922 1 98.44 54 LEU A CA 1
ATOM 423 C C . LEU A 1 54 ? -4.828 2.07 9.562 1 98.44 54 LEU A C 1
ATOM 425 O O . LEU A 1 54 ? -5.168 3.227 9.82 1 98.44 54 LEU A O 1
ATOM 429 N N . SER A 1 55 ? -5.602 0.989 9.82 1 98.5 55 SER A N 1
ATOM 430 C CA . SER A 1 55 ? -6.879 1.138 10.516 1 98.5 55 SER A CA 1
ATOM 431 C C . SER A 1 55 ? -6.68 1.675 11.93 1 98.5 55 SER A C 1
ATOM 433 O O . SER A 1 55 ? -7.473 2.49 12.406 1 98.5 55 SER A O 1
ATOM 435 N N . ALA A 1 56 ? -5.664 1.235 12.602 1 98.56 56 ALA A N 1
ATOM 436 C CA . ALA A 1 56 ? -5.355 1.718 13.945 1 98.56 56 ALA A CA 1
ATOM 437 C C . ALA A 1 56 ? -4.996 3.199 13.93 1 98.56 56 ALA A C 1
ATOM 439 O O . ALA A 1 56 ? -5.402 3.955 14.812 1 98.56 56 ALA A O 1
ATOM 440 N N . ILE A 1 57 ? -4.234 3.646 12.961 1 98.69 57 ILE A N 1
ATOM 441 C CA . ILE A 1 57 ? -3.867 5.051 12.797 1 98.69 57 ILE A CA 1
ATOM 442 C C . ILE A 1 57 ? -5.121 5.891 12.578 1 98.69 57 ILE A C 1
ATOM 444 O O . ILE A 1 57 ? -5.273 6.965 13.164 1 98.69 57 ILE A O 1
ATOM 448 N N . ALA A 1 58 ? -6.027 5.422 11.719 1 98.44 58 ALA A N 1
ATOM 449 C CA . ALA A 1 58 ? -7.273 6.125 11.422 1 98.44 58 ALA A CA 1
ATOM 450 C C . ALA A 1 58 ? -8.133 6.273 12.68 1 98.44 58 ALA A C 1
ATOM 452 O O . ALA A 1 58 ? -8.695 7.336 12.93 1 98.44 58 ALA A O 1
ATOM 453 N N . LYS A 1 59 ? -8.203 5.195 13.461 1 98.19 59 LYS A N 1
ATOM 454 C CA . LYS A 1 59 ? -8.992 5.219 14.688 1 98.19 59 LYS A CA 1
ATOM 455 C C . LYS A 1 59 ? -8.438 6.23 15.688 1 98.19 59 LYS A C 1
ATOM 457 O O . LYS A 1 59 ? -9.195 6.98 16.312 1 98.19 59 LYS A O 1
ATOM 462 N N . LYS A 1 60 ? -7.176 6.258 15.867 1 98.25 60 LYS A N 1
ATOM 463 C CA . LYS A 1 60 ? -6.52 7.227 16.734 1 98.25 60 LYS A CA 1
ATOM 464 C C . LYS A 1 60 ? -6.781 8.656 16.281 1 98.25 60 LYS A C 1
ATOM 466 O O . LYS A 1 60 ? -7.031 9.547 17.094 1 98.25 60 LYS A O 1
ATOM 471 N N . ALA A 1 61 ? -6.668 8.891 14.984 1 98.19 61 ALA A N 1
ATOM 472 C CA . ALA A 1 61 ? -6.914 10.219 14.414 1 98.19 61 ALA A CA 1
ATOM 473 C C . ALA A 1 61 ? -8.359 10.648 14.633 1 98.19 61 ALA A C 1
ATOM 475 O O . ALA A 1 61 ? -8.633 11.82 14.883 1 98.19 61 ALA A O 1
ATOM 476 N N . GLU A 1 62 ? -9.289 9.688 14.516 1 97.88 62 GLU A N 1
ATOM 477 C CA . GLU A 1 62 ? -10.703 9.984 14.734 1 97.88 62 GLU A CA 1
ATOM 478 C C . GLU A 1 62 ? -10.969 10.391 16.188 1 97.88 62 GLU A C 1
ATOM 480 O O . GLU A 1 62 ? -11.773 11.281 16.453 1 97.88 62 GLU A O 1
ATOM 485 N N . GLU A 1 63 ? -10.312 9.742 17.094 1 97.69 63 GLU A N 1
ATOM 486 C CA . GLU A 1 63 ? -10.445 10.086 18.516 1 97.69 63 GLU A CA 1
ATOM 487 C C . GLU A 1 63 ? -9.938 11.5 18.781 1 97.69 63 GLU A C 1
ATOM 489 O O . GLU A 1 63 ? -10.57 12.266 19.516 1 97.69 63 GLU A O 1
ATOM 494 N N . LYS A 1 64 ? -8.828 11.859 18.234 1 97.44 64 LYS A N 1
ATOM 495 C CA . LYS A 1 64 ? -8.273 13.195 18.391 1 97.44 64 LYS A CA 1
ATOM 496 C C . LYS A 1 64 ? -9.188 14.25 17.766 1 97.44 64 LYS A C 1
ATOM 498 O O . LYS A 1 64 ? -9.414 15.312 18.359 1 97.44 64 LYS A O 1
ATOM 503 N N . ARG A 1 65 ? -9.68 13.969 16.562 1 96.62 65 ARG A N 1
ATOM 504 C CA . ARG A 1 65 ? -10.609 14.883 15.906 1 96.62 65 ARG A CA 1
ATOM 505 C C . ARG A 1 65 ? -11.836 15.141 16.766 1 96.62 65 ARG A C 1
ATOM 507 O O . ARG A 1 65 ? -12.242 16.297 16.953 1 96.62 65 ARG A O 1
ATOM 514 N N . ALA A 1 66 ? -12.406 14.047 17.328 1 94.88 66 ALA A N 1
ATOM 515 C CA . ALA A 1 66 ? -13.602 14.156 18.172 1 94.88 66 ALA A CA 1
ATOM 516 C C . ALA A 1 66 ? -13.328 15 19.406 1 94.88 66 ALA A C 1
ATOM 518 O O . ALA A 1 66 ? -14.211 15.734 19.875 1 94.88 66 ALA A O 1
ATOM 519 N N . ARG A 1 67 ? -12.117 15.008 19.938 1 94.88 67 ARG A N 1
ATOM 520 C CA . ARG A 1 67 ? -11.742 15.711 21.156 1 94.88 67 ARG A CA 1
ATOM 521 C C . ARG A 1 67 ? -11.492 17.188 20.891 1 94.88 67 ARG A C 1
ATOM 523 O O . ARG A 1 67 ? -11.836 18.047 21.703 1 94.88 67 ARG A O 1
ATOM 530 N N . HIS A 1 68 ? -10.945 17.516 19.734 1 96.5 68 HIS A N 1
ATOM 531 C CA . HIS A 1 68 ? -10.391 18.859 19.547 1 96.5 68 HIS A CA 1
ATOM 532 C C . HIS A 1 68 ? -11.242 19.672 18.594 1 96.5 68 HIS A C 1
ATOM 534 O O . HIS A 1 68 ? -11.234 20.906 18.625 1 96.5 68 HIS A O 1
ATOM 540 N N . MET A 1 69 ? -12.086 19.062 17.75 1 96.31 69 MET A N 1
ATOM 541 C CA . MET A 1 69 ? -12.719 19.734 16.625 1 96.31 69 MET A CA 1
ATOM 542 C C . MET A 1 69 ? -13.797 20.703 17.109 1 96.31 69 MET A C 1
ATOM 544 O O . MET A 1 69 ? -13.922 21.812 16.578 1 96.31 69 MET A O 1
ATOM 548 N N . THR A 1 70 ? -14.523 20.328 18.125 1 96.44 70 THR A N 1
ATOM 549 C CA . THR A 1 70 ? -15.633 21.141 18.609 1 96.44 70 THR A CA 1
ATOM 550 C C . THR A 1 70 ? -15.133 22.516 19.062 1 96.44 70 THR A C 1
ATOM 552 O O . THR A 1 70 ? -15.672 23.547 18.641 1 96.44 70 THR A O 1
ATOM 555 N N . HIS A 1 71 ? -14.055 22.547 19.844 1 96.56 71 HIS A N 1
ATOM 556 C CA . HIS A 1 71 ? -13.516 23.797 20.359 1 96.56 71 HIS A CA 1
ATOM 557 C C . HIS A 1 71 ? -12.812 24.594 19.266 1 96.56 71 HIS A C 1
ATOM 559 O O . HIS A 1 71 ? -12.805 25.828 19.312 1 96.56 71 HIS A O 1
ATOM 565 N N . ALA A 1 72 ? -12.289 23.906 18.266 1 96.25 72 ALA A N 1
ATOM 566 C CA . ALA A 1 72 ? -11.609 24.609 17.172 1 96.25 72 ALA A CA 1
ATOM 567 C C . ALA A 1 72 ? -12.617 25.281 16.25 1 96.25 72 ALA A C 1
ATOM 569 O O . ALA A 1 72 ? -12.297 26.281 15.594 1 96.25 72 ALA A O 1
ATOM 570 N N . VAL A 1 73 ? -13.875 24.781 16.234 1 96.75 73 VAL A N 1
ATOM 571 C CA . VAL A 1 73 ? -14.875 25.266 15.281 1 96.75 73 VAL A CA 1
ATOM 572 C C . VAL A 1 73 ? -15.805 26.266 15.977 1 96.75 73 VAL A C 1
ATOM 574 O O . VAL A 1 73 ? -16.078 27.344 15.445 1 96.75 73 VAL A O 1
ATOM 577 N N . LEU A 1 74 ? -16.219 25.922 17.219 1 96.81 74 LEU A N 1
ATOM 578 C CA . LEU A 1 74 ? -17.266 26.719 17.859 1 96.81 74 LEU A CA 1
ATOM 579 C C . LEU A 1 74 ? -16.703 27.5 19.031 1 96.81 74 LEU A C 1
ATOM 581 O O . LEU A 1 74 ? -17.328 28.453 19.5 1 96.81 74 LEU A O 1
ATOM 585 N N . GLY A 1 75 ? -15.516 27.188 19.516 1 95.88 75 GLY A N 1
ATOM 586 C CA . GLY A 1 75 ? -14.961 27.844 20.688 1 95.88 75 GLY A CA 1
ATOM 587 C C . GLY A 1 75 ? -15.312 27.125 21.984 1 95.88 75 GLY A C 1
ATOM 588 O O . GLY A 1 75 ? -16.047 26.141 21.984 1 95.88 75 GLY A O 1
ATOM 589 N N . GLU A 1 76 ? -14.773 27.562 23.062 1 93.12 76 GLU A N 1
ATOM 590 C CA . GLU A 1 76 ? -14.922 26.922 24.359 1 93.12 76 GLU A CA 1
ATOM 591 C C . GLU A 1 76 ? -16.234 27.328 25.031 1 93.12 76 GLU A C 1
ATOM 593 O O . GLU A 1 76 ? -16.922 26.484 25.609 1 93.12 76 GLU A O 1
ATOM 598 N N . GLU A 1 77 ? -16.547 28.594 25 1 92.44 77 GLU A N 1
ATOM 599 C CA . GLU A 1 77 ? -17.734 29.109 25.672 1 92.44 77 GLU A CA 1
ATOM 600 C C . GLU A 1 77 ? -18.688 29.75 24.672 1 92.44 77 GLU A C 1
ATOM 602 O O . GLU A 1 77 ? -18.734 30.984 24.547 1 92.44 77 GLU A O 1
ATOM 607 N N . CYS A 1 78 ? -19.609 29.031 24.188 1 93.94 78 CYS A N 1
ATOM 608 C CA . CYS A 1 78 ? -20.547 29.5 23.172 1 93.94 78 CYS A CA 1
ATOM 609 C C . CYS A 1 78 ? -21.672 30.312 23.797 1 93.94 78 CYS A C 1
ATOM 611 O O . CYS A 1 78 ? -22.031 30.109 24.953 1 93.94 78 CYS A O 1
ATOM 613 N N . SER A 1 79 ? -22.109 31.219 23.031 1 94.75 79 SER A N 1
ATOM 614 C CA . SER A 1 79 ? -23.203 32.094 23.484 1 94.75 79 SER A CA 1
ATOM 615 C C . SER A 1 79 ? -24.547 31.375 23.391 1 94.75 79 SER A C 1
ATOM 617 O O . SER A 1 79 ? -25.516 31.812 24.016 1 94.75 79 SER A O 1
ATOM 619 N N . LYS A 1 80 ? -24.672 30.266 22.641 1 94.38 80 LYS A N 1
ATOM 620 C CA . LYS A 1 80 ? -25.891 29.484 22.516 1 94.38 80 LYS A CA 1
ATOM 621 C C . LYS A 1 80 ? -25.578 27.984 22.453 1 94.38 80 LYS A C 1
ATOM 623 O O . LYS A 1 80 ? -24.422 27.594 22.219 1 94.38 80 LYS A O 1
ATOM 628 N N . ALA A 1 81 ? -26.656 27.234 22.688 1 94.81 81 ALA A N 1
ATOM 629 C CA . ALA A 1 81 ? -26.5 25.781 22.656 1 94.81 81 ALA A CA 1
ATOM 630 C C . ALA A 1 81 ? -26.188 25.281 21.25 1 94.81 81 ALA A C 1
ATOM 632 O O . ALA A 1 81 ? -26.625 25.875 20.266 1 94.81 81 ALA A O 1
ATOM 633 N N . TRP A 1 82 ? -25.375 24.234 21.141 1 95 82 TRP A N 1
ATOM 634 C CA . TRP A 1 82 ? -25.016 23.688 19.828 1 95 82 TRP A CA 1
ATOM 635 C C . TRP A 1 82 ? -25.234 22.172 19.797 1 95 82 TRP A C 1
ATOM 637 O O . TRP A 1 82 ? -25.375 21.531 20.844 1 95 82 TRP A O 1
ATOM 647 N N . THR A 1 83 ? -25.328 21.609 18.594 1 94.75 83 THR A N 1
ATOM 648 C CA . THR A 1 83 ? -25.453 20.172 18.344 1 94.75 83 THR A CA 1
ATOM 649 C C . THR A 1 83 ? -24.281 19.672 17.5 1 94.75 83 THR A C 1
ATOM 651 O O . THR A 1 83 ? -23.531 20.469 16.953 1 94.75 83 THR A O 1
ATOM 654 N N . ASP A 1 84 ? -24.25 18.391 17.406 1 93.75 84 ASP A N 1
ATOM 655 C CA . ASP A 1 84 ? -23.203 17.781 16.594 1 93.75 84 ASP A CA 1
ATOM 656 C C . ASP A 1 84 ? -23.344 18.156 15.125 1 93.75 84 ASP A C 1
ATOM 658 O O . ASP A 1 84 ? -22.359 18.25 14.406 1 93.75 84 ASP A O 1
ATOM 662 N N . ALA A 1 85 ? -24.469 18.344 14.734 1 94.62 85 ALA A N 1
ATOM 663 C CA . ALA A 1 85 ? -24.734 18.734 13.352 1 94.62 85 ALA A CA 1
ATOM 664 C C . ALA A 1 85 ? -24.141 20.109 13.039 1 94.62 85 ALA A C 1
ATOM 666 O O . ALA A 1 85 ? -23.703 20.359 11.922 1 94.62 85 ALA A O 1
ATOM 667 N N . ASP A 1 86 ? -24.141 20.984 14.07 1 95.75 86 ASP A N 1
ATOM 668 C CA . ASP A 1 86 ? -23.562 22.312 13.891 1 95.75 86 ASP A CA 1
ATOM 669 C C . ASP A 1 86 ? -22.047 22.219 13.664 1 95.75 86 ASP A C 1
ATOM 671 O O . ASP A 1 86 ? -21.516 22.891 12.789 1 95.75 86 ASP A O 1
ATOM 675 N N . VAL A 1 87 ? -21.422 21.391 14.43 1 95.81 87 VAL A N 1
ATOM 676 C CA . VAL A 1 87 ? -19.984 21.203 14.281 1 95.81 87 VAL A CA 1
ATOM 677 C C . VAL A 1 87 ? -19.688 20.609 12.914 1 95.81 87 VAL A C 1
ATOM 679 O O . VAL A 1 87 ? -18.734 21.031 12.242 1 95.81 87 VAL A O 1
ATOM 682 N N . ARG A 1 88 ? -20.578 19.672 12.469 1 94.75 88 ARG A N 1
ATOM 683 C CA . ARG A 1 88 ? -20.375 18.953 11.211 1 94.75 88 ARG A CA 1
ATOM 684 C C . ARG A 1 88 ? -20.609 19.875 10.016 1 94.75 88 ARG A C 1
ATOM 686 O O . ARG A 1 88 ? -20.219 19.547 8.891 1 94.75 88 ARG A O 1
ATOM 693 N N . SER A 1 89 ? -21.188 20.906 10.258 1 96.12 89 SER A N 1
ATOM 694 C CA . SER A 1 89 ? -21.422 21.859 9.172 1 96.12 89 SER A CA 1
ATOM 695 C C . SER A 1 89 ? -20.141 22.609 8.812 1 96.12 89 SER A C 1
ATOM 697 O O . SER A 1 89 ? -20.078 23.25 7.762 1 96.12 89 SER A O 1
ATOM 699 N N . SER A 1 90 ? -19.141 22.562 9.688 1 97.62 90 SER A N 1
ATOM 700 C CA . SER A 1 90 ? -17.844 23.188 9.414 1 97.62 90 SER A CA 1
ATOM 701 C C . SER A 1 90 ? -17.172 22.531 8.203 1 97.62 90 SER A C 1
ATOM 703 O O . SER A 1 90 ? -17.141 21.312 8.086 1 97.62 90 SER A O 1
ATOM 705 N N . THR A 1 91 ? -16.656 23.328 7.273 1 98.19 91 THR A N 1
ATOM 706 C CA . THR A 1 91 ? -15.969 22.812 6.098 1 98.19 91 THR A CA 1
ATOM 707 C C . THR A 1 91 ? -14.656 22.141 6.496 1 98.19 91 THR A C 1
ATOM 709 O O . THR A 1 91 ? -14.219 21.188 5.848 1 98.19 91 THR A O 1
ATOM 712 N N . LEU A 1 92 ? -14.031 22.672 7.5 1 97.38 92 LEU A N 1
ATOM 713 C CA . LEU A 1 92 ? -12.797 22.078 7.996 1 97.38 92 LEU A CA 1
ATOM 714 C C . LEU A 1 92 ? -13.055 20.688 8.578 1 97.38 92 LEU A C 1
ATOM 716 O O . LEU A 1 92 ? -12.281 19.766 8.352 1 97.38 92 LEU A O 1
ATOM 720 N N . ASP A 1 93 ? -14.086 20.578 9.344 1 97.88 93 ASP A N 1
ATOM 721 C CA . ASP A 1 93 ? -14.422 19.266 9.914 1 97.88 93 ASP A CA 1
ATOM 722 C C . ASP A 1 93 ? -14.719 18.25 8.82 1 97.88 93 ASP A C 1
ATOM 724 O O . ASP A 1 93 ? -14.32 17.094 8.93 1 97.88 93 ASP A O 1
ATOM 728 N N . LYS A 1 94 ? -15.484 18.625 7.84 1 98 94 LYS A N 1
ATOM 729 C CA . LYS A 1 94 ? -15.781 17.734 6.719 1 98 94 LYS A CA 1
ATOM 730 C C . LYS A 1 94 ? -14.5 17.266 6.039 1 98 94 LYS A C 1
ATOM 732 O O . LYS A 1 94 ? -14.391 16.094 5.648 1 98 94 LYS A O 1
ATOM 737 N N . ALA A 1 95 ? -13.562 18.172 5.875 1 98.06 95 ALA A N 1
ATOM 738 C CA . ALA A 1 95 ? -12.297 17.828 5.234 1 98.06 95 ALA A CA 1
ATOM 739 C C . ALA A 1 95 ? -11.508 16.828 6.074 1 98.06 95 ALA A C 1
ATOM 741 O O . ALA A 1 95 ? -10.977 15.852 5.547 1 98.06 95 ALA A O 1
ATOM 742 N N . PHE A 1 96 ? -11.445 17.062 7.383 1 97.88 96 PHE A N 1
ATOM 743 C CA . PHE A 1 96 ? -10.734 16.156 8.266 1 97.88 96 PHE A CA 1
ATOM 744 C C . PHE A 1 96 ? -11.414 14.781 8.281 1 97.88 96 PHE A C 1
ATOM 746 O O . PHE A 1 96 ? -10.734 13.75 8.305 1 97.88 96 PHE A O 1
ATOM 753 N N . THR A 1 97 ? -12.711 14.805 8.305 1 97.94 97 THR A N 1
ATOM 754 C CA . THR A 1 97 ? -13.461 13.555 8.273 1 97.94 97 THR A CA 1
ATOM 755 C C . THR A 1 97 ? -13.18 12.781 6.988 1 97.94 97 THR A C 1
ATOM 757 O O . THR A 1 97 ? -12.977 11.57 7.02 1 97.94 97 THR A O 1
ATOM 760 N N . ALA A 1 98 ? -13.172 13.484 5.902 1 98.06 98 ALA A N 1
ATOM 761 C CA . ALA A 1 98 ? -12.867 12.852 4.621 1 98.06 98 ALA A CA 1
ATOM 762 C C . ALA A 1 98 ? -11.461 12.266 4.625 1 98.06 98 ALA A C 1
ATOM 764 O O . ALA A 1 98 ? -11.234 11.172 4.102 1 98.06 98 ALA A O 1
ATOM 765 N N . LEU A 1 99 ? -10.523 12.984 5.176 1 98.12 99 LEU A N 1
ATOM 766 C CA . LEU A 1 99 ? -9.141 12.523 5.25 1 98.12 99 LEU A CA 1
ATOM 767 C C . LEU A 1 99 ? -9.039 11.242 6.078 1 98.12 99 LEU A C 1
ATOM 769 O O . LEU A 1 99 ? -8.414 10.273 5.648 1 98.12 99 LEU A O 1
ATOM 773 N N . ILE A 1 100 ? -9.664 11.227 7.219 1 98.19 100 ILE A N 1
ATOM 774 C CA . ILE A 1 100 ? -9.617 10.07 8.102 1 98.19 100 ILE A CA 1
ATOM 775 C C . ILE A 1 100 ? -10.344 8.891 7.461 1 98.19 100 ILE A C 1
ATOM 777 O O . ILE A 1 100 ? -9.867 7.758 7.508 1 98.19 100 ILE A O 1
ATOM 781 N N . ASN A 1 101 ? -11.461 9.164 6.82 1 98 101 ASN A N 1
ATOM 782 C CA . ASN A 1 101 ? -12.188 8.125 6.105 1 98 101 ASN A CA 1
ATOM 783 C C . ASN A 1 101 ? -11.344 7.52 4.984 1 98 101 ASN A C 1
ATOM 785 O O . ASN A 1 101 ? -11.453 6.324 4.695 1 98 101 ASN A O 1
ATOM 789 N N . SER A 1 102 ? -10.609 8.344 4.348 1 98.25 102 SER A N 1
ATOM 790 C CA . SER A 1 102 ? -9.727 7.84 3.301 1 98.25 102 SER A CA 1
ATOM 791 C C . SER A 1 102 ? -8.758 6.805 3.852 1 98.25 102 SER A C 1
ATOM 793 O O . SER A 1 102 ? -8.477 5.801 3.195 1 98.25 102 SER A O 1
ATOM 795 N N . TYR A 1 103 ? -8.18 7.078 5.062 1 98.06 103 TYR A N 1
ATOM 796 C CA . TYR A 1 103 ? -7.309 6.109 5.715 1 98.06 103 TYR A CA 1
ATOM 797 C C . TYR A 1 103 ? -8.055 4.812 6.016 1 98.06 103 TYR A C 1
ATOM 799 O O . TYR A 1 103 ? -7.551 3.723 5.742 1 98.06 103 TYR A O 1
ATOM 807 N N . GLU A 1 104 ? -9.234 4.922 6.488 1 98 104 GLU A N 1
ATOM 808 C CA . GLU A 1 104 ? -10.039 3.752 6.824 1 98 104 GLU A CA 1
ATOM 809 C C . GLU A 1 104 ? -10.406 2.955 5.578 1 98 104 GLU A C 1
ATOM 811 O O . GLU A 1 104 ? -10.344 1.723 5.582 1 98 104 GLU A O 1
ATOM 816 N N . ASN A 1 105 ? -10.844 3.621 4.602 1 98 105 ASN A N 1
ATOM 817 C CA . ASN A 1 105 ? -11.195 2.967 3.346 1 98 105 ASN A CA 1
ATOM 818 C C . ASN A 1 105 ? -9.992 2.271 2.721 1 98 105 ASN A C 1
ATOM 820 O O . ASN A 1 105 ? -10.109 1.154 2.213 1 98 105 ASN A O 1
ATOM 824 N N . THR A 1 106 ? -8.859 2.971 2.727 1 98.19 106 THR A N 1
ATOM 825 C CA . THR A 1 106 ? -7.645 2.375 2.188 1 98.19 106 THR A CA 1
ATOM 826 C C . THR A 1 106 ? -7.266 1.119 2.969 1 98.19 106 THR A C 1
ATOM 828 O O . THR A 1 106 ? -6.848 0.119 2.381 1 98.19 106 THR A O 1
ATOM 831 N N . ALA A 1 107 ? -7.383 1.184 4.273 1 98.19 107 ALA A N 1
ATOM 832 C CA . ALA A 1 107 ? -7.137 0.006 5.102 1 98.19 107 ALA A CA 1
ATOM 833 C C . ALA A 1 107 ? -8.062 -1.143 4.715 1 98.19 107 ALA A C 1
ATOM 835 O O . ALA A 1 107 ? -7.613 -2.277 4.535 1 98.19 107 ALA A O 1
ATOM 836 N N . SER A 1 108 ? -9.328 -0.88 4.566 1 98.19 108 SER A N 1
ATOM 837 C CA . SER A 1 108 ? -10.312 -1.882 4.172 1 98.19 108 SER A CA 1
ATOM 838 C C . SER A 1 108 ? -10 -2.438 2.783 1 98.19 108 SER A C 1
ATOM 840 O O . SER A 1 108 ? -10.203 -3.627 2.529 1 98.19 108 SER A O 1
ATOM 842 N N . ASP A 1 109 ? -9.57 -1.577 1.894 1 98.12 109 ASP A N 1
ATOM 843 C CA . ASP A 1 109 ? -9.211 -1.993 0.543 1 98.12 109 ASP A CA 1
ATOM 844 C C . ASP A 1 109 ? -8.031 -2.965 0.567 1 98.12 109 ASP A C 1
ATOM 846 O O . ASP A 1 109 ? -8.016 -3.945 -0.182 1 98.12 109 ASP A O 1
ATOM 850 N N . HIS A 1 110 ? -7.043 -2.684 1.372 1 98.5 110 HIS A N 1
ATOM 851 C CA . HIS A 1 110 ? -5.91 -3.59 1.505 1 98.5 110 HIS A CA 1
ATOM 852 C C . HIS A 1 110 ? -6.348 -4.949 2.037 1 98.5 110 HIS A C 1
ATOM 854 O O . HIS A 1 110 ? -5.859 -5.984 1.584 1 98.5 110 HIS A O 1
ATOM 860 N N . ASP A 1 111 ? -7.223 -4.938 2.953 1 98.25 111 ASP A N 1
ATOM 861 C CA . ASP A 1 111 ? -7.727 -6.188 3.512 1 98.25 111 ASP A CA 1
ATOM 862 C C . ASP A 1 111 ? -8.5 -6.988 2.463 1 98.25 111 ASP A C 1
ATOM 864 O O . ASP A 1 111 ? -8.352 -8.211 2.375 1 98.25 111 ASP A O 1
ATOM 868 N N . SER A 1 112 ? -9.344 -6.348 1.719 1 98.31 112 SER A N 1
ATOM 869 C CA . SER A 1 112 ? -10.102 -6.988 0.648 1 98.31 112 SER A CA 1
ATOM 870 C C . SER A 1 112 ? -9.172 -7.527 -0.438 1 98.31 112 SER A C 1
ATOM 872 O O . SER A 1 112 ? -9.391 -8.625 -0.958 1 98.31 112 SER A O 1
ATOM 874 N N . PHE A 1 113 ? -8.18 -6.77 -0.807 1 98.44 113 PHE A N 1
ATOM 875 C CA . PHE A 1 113 ? -7.176 -7.184 -1.78 1 98.44 113 PHE A CA 1
ATOM 876 C C . PHE A 1 113 ? -6.453 -8.445 -1.313 1 98.44 113 PHE A C 1
ATOM 878 O O . PHE A 1 113 ? -6.289 -9.391 -2.084 1 98.44 113 PHE A O 1
ATOM 885 N N . ALA A 1 114 ? -6.039 -8.414 -0.043 1 98.5 114 ALA A N 1
ATOM 886 C CA . ALA A 1 114 ? -5.367 -9.578 0.537 1 98.5 114 ALA A CA 1
ATOM 887 C C . ALA A 1 114 ? -6.262 -10.812 0.49 1 98.5 114 ALA A C 1
ATOM 889 O O . ALA A 1 114 ? -5.816 -11.898 0.122 1 98.5 114 ALA A O 1
ATOM 890 N N . SER A 1 115 ? -7.48 -10.664 0.829 1 98.56 115 SER A N 1
ATOM 891 C CA . SER A 1 115 ? -8.43 -11.773 0.831 1 98.56 115 SER A CA 1
ATOM 892 C C . SER A 1 115 ? -8.641 -12.32 -0.576 1 98.56 115 SER A C 1
ATOM 894 O O . SER A 1 115 ? -8.688 -13.539 -0.772 1 98.56 115 SER A O 1
ATOM 896 N N . ALA A 1 116 ? -8.773 -11.438 -1.524 1 98.5 116 ALA A N 1
ATOM 897 C CA . ALA A 1 116 ? -8.945 -11.852 -2.914 1 98.5 116 ALA A CA 1
ATOM 898 C C . ALA A 1 116 ? -7.707 -12.578 -3.432 1 98.5 116 ALA A C 1
ATOM 900 O O . ALA A 1 116 ? -7.816 -13.594 -4.117 1 98.5 116 ALA A O 1
ATOM 901 N N . LEU A 1 117 ? -6.492 -12.055 -3.137 1 98.44 117 LEU A N 1
ATOM 902 C CA . LEU A 1 117 ? -5.246 -12.688 -3.541 1 98.44 117 LEU A CA 1
ATOM 903 C C . LEU A 1 117 ? -5.137 -14.094 -2.957 1 98.44 117 LEU A C 1
ATOM 905 O O . LEU A 1 117 ? -4.672 -15.016 -3.627 1 98.44 117 LEU A O 1
ATOM 909 N N . SER A 1 118 ? -5.523 -14.25 -1.71 1 98.38 118 SER A N 1
ATOM 910 C CA . SER A 1 118 ? -5.449 -15.539 -1.027 1 98.38 118 SER A CA 1
ATOM 911 C C . SER A 1 118 ? -6.406 -16.547 -1.648 1 98.38 118 SER A C 1
ATOM 913 O O . SER A 1 118 ? -6 -17.656 -2.002 1 98.38 118 SER A O 1
ATOM 915 N N . ALA A 1 119 ? -7.617 -16.172 -1.885 1 97.75 119 ALA A N 1
ATOM 916 C CA . ALA A 1 119 ? -8.664 -17.078 -2.338 1 97.75 119 ALA A CA 1
ATOM 917 C C . ALA A 1 119 ? -8.539 -17.375 -3.832 1 97.75 119 ALA A C 1
ATOM 919 O O . ALA A 1 119 ? -8.625 -18.531 -4.258 1 97.75 119 ALA A O 1
ATOM 920 N N . ASP A 1 120 ? -8.242 -16.375 -4.641 1 97.88 120 ASP A N 1
ATOM 921 C CA . ASP A 1 120 ? -8.336 -16.5 -6.09 1 97.88 120 ASP A CA 1
ATOM 922 C C . ASP A 1 120 ? -6.992 -16.922 -6.691 1 97.88 120 ASP A C 1
ATOM 924 O O . ASP A 1 120 ? -6.945 -17.453 -7.797 1 97.88 120 ASP A O 1
ATOM 928 N N . VAL A 1 121 ? -5.945 -16.594 -5.98 1 98.5 121 VAL A N 1
ATOM 929 C CA . VAL A 1 121 ? -4.66 -16.828 -6.625 1 98.5 121 VAL A CA 1
ATOM 930 C C . VAL A 1 121 ? -3.875 -17.875 -5.832 1 98.5 121 VAL A C 1
ATOM 932 O O . VAL A 1 121 ? -3.525 -18.938 -6.363 1 98.5 121 VAL A O 1
ATOM 935 N N . ALA A 1 122 ? -3.598 -17.656 -4.535 1 98.38 122 ALA A N 1
ATOM 936 C CA . ALA A 1 122 ? -2.783 -18.578 -3.742 1 98.38 122 ALA A CA 1
ATOM 937 C C . ALA A 1 122 ? -3.426 -19.953 -3.668 1 98.38 122 ALA A C 1
ATOM 939 O O . ALA A 1 122 ? -2.766 -20.969 -3.918 1 98.38 122 ALA A O 1
ATOM 940 N N . ASP A 1 123 ? -4.676 -20.031 -3.369 1 98.12 123 ASP A N 1
ATOM 941 C CA . ASP A 1 123 ? -5.371 -21.312 -3.281 1 98.12 123 ASP A CA 1
ATOM 942 C C . ASP A 1 123 ? -5.457 -21.984 -4.648 1 98.12 123 ASP A C 1
ATOM 944 O O . ASP A 1 123 ? -5.344 -23.219 -4.75 1 98.12 123 ASP A O 1
ATOM 948 N N . ALA A 1 124 ? -5.715 -21.203 -5.648 1 97.5 124 ALA A N 1
ATOM 949 C CA . ALA A 1 124 ? -5.77 -21.734 -7.008 1 97.5 124 ALA A CA 1
ATOM 950 C C . ALA A 1 124 ? -4.418 -22.297 -7.43 1 97.5 124 ALA A C 1
ATOM 952 O O . ALA A 1 124 ? -4.348 -23.328 -8.094 1 97.5 124 ALA A O 1
ATOM 953 N N . LEU A 1 125 ? -3.334 -21.594 -7.074 1 98.19 125 LEU A N 1
ATOM 954 C CA . LEU A 1 125 ? -1.993 -22.094 -7.363 1 98.19 125 LEU A CA 1
ATOM 955 C C . LEU A 1 125 ? -1.729 -23.406 -6.629 1 98.19 125 LEU A C 1
ATOM 957 O O . LEU A 1 125 ? -1.099 -24.312 -7.18 1 98.19 125 LEU A O 1
ATOM 961 N N . LYS A 1 126 ? -2.205 -23.516 -5.43 1 97.69 126 LYS A N 1
ATOM 962 C CA . LYS A 1 126 ? -2.066 -24.75 -4.656 1 97.69 126 LYS A CA 1
ATOM 963 C C . LYS A 1 126 ? -2.783 -25.906 -5.336 1 97.69 126 LYS A C 1
ATOM 965 O O . LYS A 1 126 ? -2.219 -27 -5.473 1 97.69 126 LYS A O 1
ATOM 970 N N . LEU A 1 127 ? -3.98 -25.703 -5.746 1 96.5 127 LEU A N 1
ATOM 971 C CA . LEU A 1 127 ? -4.766 -26.734 -6.422 1 96.5 127 LEU A CA 1
ATOM 972 C C . LEU A 1 127 ? -4.113 -27.141 -7.738 1 96.5 127 LEU A C 1
ATOM 974 O O . LEU A 1 127 ? -4.082 -28.328 -8.078 1 96.5 127 LEU A O 1
ATOM 978 N N . LEU A 1 128 ? -3.637 -26.156 -8.484 1 96.44 128 LEU A N 1
ATOM 979 C CA . LEU A 1 128 ? -2.963 -26.438 -9.75 1 96.44 128 LEU A CA 1
ATOM 980 C C . LEU A 1 128 ? -1.728 -27.312 -9.523 1 96.44 128 LEU A C 1
ATOM 982 O O . LEU A 1 128 ? -1.51 -28.281 -10.25 1 96.44 128 LEU A O 1
ATOM 986 N N . GLU A 1 129 ? -0.91 -26.891 -8.531 1 97 129 GLU A N 1
ATOM 987 C CA . GLU A 1 129 ? 0.294 -27.641 -8.211 1 97 129 GLU A CA 1
ATOM 988 C C . GLU A 1 129 ? -0.045 -29.094 -7.867 1 97 129 GLU A C 1
ATOM 990 O O . GLU A 1 129 ? 0.602 -30.031 -8.359 1 97 129 GLU A O 1
ATOM 995 N N . ARG A 1 130 ? -1.025 -29.359 -7.066 1 95.88 130 ARG A N 1
ATOM 996 C CA . ARG A 1 130 ? -1.431 -30.688 -6.652 1 95.88 130 ARG A CA 1
ATOM 997 C C . ARG A 1 130 ? -1.916 -31.516 -7.84 1 95.88 130 ARG A C 1
ATOM 999 O O . ARG A 1 130 ? -1.521 -32.656 -8.008 1 95.88 130 ARG A O 1
ATOM 1006 N N . SER A 1 131 ? -2.77 -30.938 -8.641 1 95.69 131 SER A N 1
ATOM 1007 C CA . SER A 1 131 ? -3.328 -31.641 -9.797 1 95.69 131 SER A CA 1
ATOM 1008 C C . SER A 1 131 ? -2.236 -32.031 -10.789 1 95.69 131 SER A C 1
ATOM 1010 O O . SER A 1 131 ? -2.217 -33.156 -11.289 1 95.69 131 SER A O 1
ATOM 1012 N N . LYS A 1 132 ? -1.358 -31.109 -11.078 1 96.88 132 LYS A N 1
ATOM 1013 C CA . LYS A 1 132 ? -0.3 -31.359 -12.055 1 96.88 132 LYS A CA 1
ATOM 1014 C C . LYS A 1 132 ? 0.708 -32.375 -11.523 1 96.88 132 LYS A C 1
ATOM 1016 O O . LYS A 1 132 ? 1.223 -33.188 -12.281 1 96.88 132 LYS A O 1
ATOM 1021 N N . ASP A 1 133 ? 0.993 -32.281 -10.227 1 97.62 133 ASP A N 1
ATOM 1022 C CA . ASP A 1 133 ? 1.906 -33.25 -9.625 1 97.62 133 ASP A CA 1
ATOM 1023 C C . ASP A 1 133 ? 1.314 -34.656 -9.664 1 97.62 133 ASP A C 1
ATOM 1025 O O . ASP A 1 133 ? 2.021 -35.625 -9.938 1 97.62 133 ASP A O 1
ATOM 1029 N N . GLU A 1 134 ? 0.029 -34.781 -9.375 1 96.75 134 GLU A N 1
ATOM 1030 C CA . GLU A 1 134 ? -0.641 -36.094 -9.43 1 96.75 134 GLU A CA 1
ATOM 1031 C C . GLU A 1 134 ? -0.636 -36.656 -10.852 1 96.75 134 GLU A C 1
ATOM 1033 O O . GLU A 1 134 ? -0.389 -37.844 -11.047 1 96.75 134 GLU A O 1
ATOM 1038 N N . SER A 1 135 ? -0.913 -35.812 -11.781 1 96.38 135 SER A N 1
ATOM 1039 C CA . SER A 1 135 ? -0.901 -36.219 -13.18 1 96.38 135 SER A CA 1
ATOM 1040 C C . SER A 1 135 ? 0.482 -36.719 -13.602 1 96.38 135 SER A C 1
ATOM 1042 O O . SER A 1 135 ? 0.607 -37.719 -14.297 1 96.38 135 SER A O 1
ATOM 1044 N N . ARG A 1 136 ? 1.471 -35.969 -13.234 1 96.69 136 ARG A N 1
ATOM 1045 C CA . ARG A 1 136 ? 2.852 -36.312 -13.531 1 96.69 136 ARG A CA 1
ATOM 1046 C C . ARG A 1 136 ? 3.188 -37.688 -12.961 1 96.69 136 ARG A C 1
ATOM 1048 O O . ARG A 1 136 ? 3.781 -38.531 -13.648 1 96.69 136 ARG A O 1
ATOM 1055 N N . LYS A 1 137 ? 2.842 -37.969 -11.734 1 97.19 137 LYS A N 1
ATOM 1056 C CA . LYS A 1 137 ? 3.111 -39.25 -11.07 1 97.19 137 LYS A CA 1
ATOM 1057 C C . LYS A 1 137 ? 2.4 -40.406 -11.781 1 97.19 137 LYS A C 1
ATOM 1059 O O . LYS A 1 137 ? 2.969 -41.469 -11.945 1 97.19 137 LYS A O 1
ATOM 1064 N N . LYS A 1 138 ? 1.182 -40.188 -12.203 1 95.56 138 LYS A N 1
ATOM 1065 C CA . LYS A 1 138 ? 0.439 -41.219 -12.945 1 95.56 138 LYS A CA 1
ATOM 1066 C C . LYS A 1 138 ? 1.136 -41.562 -14.258 1 95.56 138 LYS A C 1
ATOM 1068 O O . LYS A 1 138 ? 1.192 -42.719 -14.656 1 95.56 138 LYS A O 1
ATOM 1073 N N . GLN A 1 139 ? 1.635 -40.562 -14.922 1 96 139 GLN A N 1
ATOM 1074 C CA . GLN A 1 139 ? 2.354 -40.781 -16.172 1 96 139 GLN A CA 1
ATOM 1075 C C . GLN A 1 139 ? 3.617 -41.594 -15.938 1 96 139 GLN A C 1
ATOM 1077 O O . GLN A 1 139 ? 3.957 -42.469 -16.75 1 96 139 GLN A O 1
ATOM 1082 N N . MET A 1 140 ? 4.266 -41.312 -14.852 1 97.62 140 MET A N 1
ATOM 1083 C CA . MET A 1 140 ? 5.488 -42.062 -14.555 1 97.62 140 MET A CA 1
ATOM 1084 C C . MET A 1 140 ? 5.172 -43.5 -14.18 1 97.62 140 MET A C 1
ATOM 1086 O O . MET A 1 140 ? 5.945 -44.406 -14.492 1 97.62 140 MET A O 1
ATOM 1090 N N . VAL A 1 141 ? 4.008 -43.781 -13.492 1 97.06 141 VAL A N 1
ATOM 1091 C CA . VAL A 1 141 ? 3.566 -45.125 -13.188 1 97.06 141 VAL A CA 1
ATOM 1092 C C . VAL A 1 141 ? 3.281 -45.875 -14.492 1 97.06 141 VAL A C 1
ATOM 1094 O O . VAL A 1 141 ? 3.666 -47.031 -14.641 1 97.06 141 VAL A O 1
ATOM 1097 N N . PHE A 1 142 ? 2.695 -45.219 -15.391 1 97 142 PHE A N 1
ATOM 1098 C CA . PHE A 1 142 ? 2.418 -45.812 -16.688 1 97 142 PHE A CA 1
ATOM 1099 C C . PHE A 1 142 ? 3.713 -46.125 -17.422 1 97 142 PHE A C 1
ATOM 1101 O O . PHE A 1 142 ? 3.838 -47.188 -18.047 1 97 142 PHE A O 1
ATOM 1108 N N . PHE A 1 143 ? 4.629 -45.188 -17.453 1 97.81 143 PHE A N 1
ATOM 1109 C CA . PHE A 1 143 ? 5.926 -45.438 -18.078 1 97.81 143 PHE A CA 1
ATOM 1110 C C . PHE A 1 143 ? 6.57 -46.688 -17.531 1 97.81 143 PHE A C 1
ATOM 1112 O O . PHE A 1 143 ? 7.078 -47.531 -18.297 1 97.81 143 PHE A O 1
ATOM 1119 N N . ALA A 1 144 ? 6.562 -46.875 -16.203 1 97.62 144 ALA A N 1
ATOM 1120 C CA . ALA A 1 144 ? 7.133 -48.031 -15.555 1 97.62 144 ALA A CA 1
ATOM 1121 C C . ALA A 1 144 ? 6.43 -49.312 -16.016 1 97.62 144 ALA A C 1
ATOM 1123 O O . ALA A 1 144 ? 7.074 -50.344 -16.25 1 97.62 144 ALA A O 1
ATOM 1124 N N . LYS A 1 145 ? 5.148 -49.219 -16.109 1 96.81 145 LYS A N 1
ATOM 1125 C CA . LYS A 1 145 ? 4.367 -50.375 -16.594 1 96.81 145 LYS A CA 1
ATOM 1126 C C . LYS A 1 145 ? 4.734 -50.719 -18.031 1 96.81 145 LYS A C 1
ATOM 1128 O O . LYS A 1 145 ? 4.848 -51.906 -18.375 1 96.81 145 LYS A O 1
ATOM 1133 N N . LEU A 1 146 ? 4.852 -49.688 -18.812 1 96.56 146 LEU A N 1
ATOM 1134 C CA . LEU A 1 146 ? 5.195 -49.906 -20.219 1 96.56 146 LEU A CA 1
ATOM 1135 C C . LEU A 1 146 ? 6.555 -50.562 -20.359 1 96.56 146 LEU A C 1
ATOM 1137 O O . LEU A 1 146 ? 6.719 -51.5 -21.156 1 96.56 146 LEU A O 1
ATOM 1141 N N . VAL A 1 147 ? 7.516 -50.156 -19.609 1 97.31 147 VAL A N 1
ATOM 1142 C CA . VAL A 1 147 ? 8.852 -50.719 -19.625 1 97.31 147 VAL A CA 1
ATOM 1143 C C . VAL A 1 147 ? 8.797 -52.156 -19.109 1 97.31 147 VAL A C 1
ATOM 1145 O O . VAL A 1 147 ? 9.445 -53.062 -19.672 1 97.31 147 VAL A O 1
ATOM 1148 N N . ALA A 1 148 ? 8.008 -52.438 -18.078 1 97 148 ALA A N 1
ATOM 1149 C CA . ALA A 1 148 ? 7.867 -53.781 -17.516 1 97 148 ALA A CA 1
ATOM 1150 C C . ALA A 1 148 ? 7.262 -54.75 -18.547 1 97 148 ALA A C 1
ATOM 1152 O O . ALA A 1 148 ? 7.676 -55.906 -18.656 1 97 148 ALA A O 1
ATOM 1153 N N . GLU A 1 149 ? 6.281 -54.219 -19.203 1 95.56 149 GLU A N 1
ATOM 1154 C CA . GLU A 1 149 ? 5.637 -55.062 -20.219 1 95.56 149 GLU A CA 1
ATOM 1155 C C . GLU A 1 149 ? 6.605 -55.375 -21.359 1 95.56 149 GLU A C 1
ATOM 1157 O O . GLU A 1 149 ? 6.641 -56.5 -21.844 1 95.56 149 GLU A O 1
ATOM 1162 N N . ARG A 1 150 ? 7.301 -54.406 -21.844 1 95.06 150 ARG A N 1
ATOM 1163 C CA . ARG A 1 150 ? 8.328 -54.656 -22.859 1 95.06 150 ARG A CA 1
ATOM 1164 C C . ARG A 1 150 ? 9.328 -55.688 -22.406 1 95.06 150 ARG A C 1
ATOM 1166 O O . ARG A 1 150 ? 9.625 -56.656 -23.141 1 95.06 150 ARG A O 1
ATOM 1173 N N . ASP A 1 151 ? 9.812 -55.594 -21.156 1 96.75 151 ASP A N 1
ATOM 1174 C CA . ASP A 1 151 ? 10.797 -56.5 -20.594 1 96.75 151 ASP A CA 1
ATOM 1175 C C . ASP A 1 151 ? 10.203 -57.906 -20.453 1 96.75 151 ASP A C 1
ATOM 1177 O O . ASP A 1 151 ? 10.914 -58.906 -20.609 1 96.75 151 ASP A O 1
ATOM 1181 N N . ARG A 1 152 ? 8.977 -57.969 -20.094 1 97.19 152 ARG A N 1
ATOM 1182 C CA . ARG A 1 152 ? 8.305 -59.281 -20 1 97.19 152 ARG A CA 1
ATOM 1183 C C . ARG A 1 152 ? 8.328 -60 -21.359 1 97.19 152 ARG A C 1
ATOM 1185 O O . ARG A 1 152 ? 8.625 -61.188 -21.422 1 97.19 152 ARG A O 1
ATOM 1192 N N . ILE A 1 153 ? 8.031 -59.281 -22.391 1 96.88 153 ILE A N 1
ATOM 1193 C CA . ILE A 1 153 ? 8.016 -59.844 -23.734 1 96.88 153 ILE A CA 1
ATOM 1194 C C . ILE A 1 153 ? 9.422 -60.281 -24.125 1 96.88 153 ILE A C 1
ATOM 1196 O O . ILE A 1 153 ? 9.602 -61.344 -24.703 1 96.88 153 ILE A O 1
ATOM 1200 N N . TYR A 1 154 ? 10.406 -59.5 -23.797 1 97.12 154 TYR A N 1
ATOM 1201 C CA . TYR A 1 154 ? 11.797 -59.875 -24.047 1 97.12 154 TYR A CA 1
ATOM 1202 C C . TYR A 1 154 ? 12.156 -61.156 -23.297 1 97.12 154 TYR A C 1
ATOM 1204 O O . TYR A 1 154 ? 12.867 -62.031 -23.828 1 97.12 154 TYR A O 1
ATOM 1212 N N . GLY A 1 155 ? 11.688 -61.219 -22.016 1 97.44 155 GLY A N 1
ATOM 1213 C CA . GLY A 1 155 ? 11.945 -62.406 -21.203 1 97.44 155 GLY A CA 1
ATOM 1214 C C . GLY A 1 155 ? 11.336 -63.688 -21.781 1 97.44 155 GLY A C 1
ATOM 1215 O O . GLY A 1 155 ? 11.922 -64.75 -21.672 1 97.44 155 GLY A O 1
ATOM 1216 N N . GLU A 1 156 ? 10.172 -63.562 -22.391 1 97.56 156 GLU A N 1
ATOM 1217 C CA . GLU A 1 156 ? 9.523 -64.688 -23.016 1 97.56 156 GLU A CA 1
ATOM 1218 C C . GLU A 1 156 ? 10.359 -65.25 -24.172 1 97.56 156 GLU A C 1
ATOM 1220 O O . GLU A 1 156 ? 10.375 -66.438 -24.422 1 97.56 156 GLU A O 1
ATOM 1225 N N . ARG A 1 157 ? 11.008 -64.375 -24.922 1 97.62 157 ARG A N 1
ATOM 1226 C CA . ARG A 1 157 ? 11.93 -64.812 -25.984 1 97.62 157 ARG A CA 1
ATOM 1227 C C . ARG A 1 157 ? 13.07 -65.625 -25.422 1 97.62 157 ARG A C 1
ATOM 1229 O O . ARG A 1 157 ? 13.406 -66.688 -25.969 1 97.62 157 ARG A O 1
ATOM 1236 N N . LEU A 1 158 ? 13.555 -65.25 -24.312 1 97.5 158 LEU A N 1
ATOM 1237 C CA . LEU A 1 158 ? 14.656 -65.938 -23.672 1 97.5 158 LEU A CA 1
ATOM 1238 C C . LEU A 1 158 ? 14.203 -67.312 -23.125 1 97.5 158 LEU A C 1
ATOM 1240 O O . LEU A 1 158 ? 14.93 -68.25 -23.219 1 97.5 158 LEU A O 1
ATOM 1244 N N . LYS A 1 159 ? 13.062 -67.312 -22.547 1 98.06 159 LYS A N 1
ATOM 1245 C CA . LYS A 1 159 ? 12.508 -68.562 -22.062 1 98.06 159 LYS A CA 1
ATOM 1246 C C . LYS A 1 159 ? 12.305 -69.562 -23.219 1 98.06 159 LYS A C 1
ATOM 1248 O O . LYS A 1 159 ? 12.57 -70.75 -23.062 1 98.06 159 LYS A O 1
ATOM 1253 N N . ALA A 1 160 ? 11.789 -69.062 -24.312 1 97.81 160 ALA A N 1
ATOM 1254 C CA . ALA A 1 160 ? 11.594 -69.875 -25.484 1 97.81 160 ALA A CA 1
ATOM 1255 C C . ALA A 1 160 ? 12.922 -70.438 -25.969 1 97.81 160 ALA A C 1
ATOM 1257 O O . ALA A 1 160 ? 13 -71.625 -26.375 1 97.81 160 ALA A O 1
ATOM 1258 N N . LYS A 1 161 ? 13.938 -69.625 -25.984 1 97.62 161 LYS A N 1
ATOM 1259 C CA . LYS A 1 161 ? 15.266 -70.125 -26.375 1 97.62 161 LYS A CA 1
ATOM 1260 C C . LYS A 1 161 ? 15.75 -71.25 -25.438 1 97.62 161 LYS A C 1
ATOM 1262 O O . LYS A 1 161 ? 16.297 -72.25 -25.891 1 97.62 161 LYS A O 1
ATOM 1267 N N . GLN A 1 162 ? 15.57 -71.062 -24.188 1 97.31 162 GLN A N 1
ATOM 1268 C CA . GLN A 1 162 ? 16 -72.062 -23.203 1 97.31 162 GLN A CA 1
ATOM 1269 C C . GLN A 1 162 ? 15.305 -73.375 -23.422 1 97.31 162 GLN A C 1
ATOM 1271 O O . GLN A 1 162 ? 15.945 -74.438 -23.359 1 97.31 162 GLN A O 1
ATOM 1276 N N . LYS A 1 163 ? 14 -73.312 -23.609 1 97.56 163 LYS A N 1
ATOM 1277 C CA . LYS A 1 163 ? 13.242 -74.5 -23.859 1 97.56 163 LYS A CA 1
ATOM 1278 C C . LYS A 1 163 ? 13.727 -75.188 -25.125 1 97.56 163 LYS A C 1
ATOM 1280 O O . LYS A 1 163 ? 13.805 -76.438 -25.172 1 97.56 163 LYS A O 1
ATOM 1285 N N . TYR A 1 164 ? 13.992 -74.438 -26.172 1 97.56 164 TYR A N 1
ATOM 1286 C CA . TYR A 1 164 ? 14.555 -75 -27.406 1 97.56 164 TYR A CA 1
ATOM 1287 C C . TYR A 1 164 ? 15.891 -75.688 -27.141 1 97.56 164 TYR A C 1
ATOM 1289 O O . TYR A 1 164 ? 16.125 -76.812 -27.594 1 97.56 164 TYR A O 1
ATOM 1297 N N . ASP A 1 165 ? 16.75 -75.062 -26.359 1 96.81 165 ASP A N 1
ATOM 1298 C CA . ASP A 1 165 ? 18.062 -75.625 -26.047 1 96.81 165 ASP A CA 1
ATOM 1299 C C . ASP A 1 165 ? 17.922 -76.938 -25.25 1 96.81 165 ASP A C 1
ATOM 1301 O O . ASP A 1 165 ? 18.672 -77.875 -25.469 1 96.81 165 ASP A O 1
ATOM 1305 N N . GLU A 1 166 ? 17.031 -76.938 -24.344 1 96.44 166 GLU A N 1
ATOM 1306 C CA . GLU A 1 166 ? 16.797 -78.125 -23.531 1 96.44 166 GLU A CA 1
ATOM 1307 C C . GLU A 1 166 ? 16.344 -79.312 -24.406 1 96.44 166 GLU A C 1
ATOM 1309 O O . GLU A 1 166 ? 16.797 -80.438 -24.203 1 96.44 166 GLU A O 1
ATOM 1314 N N . GLU A 1 167 ? 15.453 -78.938 -25.312 1 95.81 167 GLU A N 1
ATOM 1315 C CA . GLU A 1 167 ? 14.961 -80 -26.203 1 95.81 167 GLU A CA 1
ATOM 1316 C C . GLU A 1 167 ? 16.062 -80.5 -27.141 1 95.81 167 GLU A C 1
ATOM 1318 O O . GLU A 1 167 ? 16.109 -81.688 -27.5 1 95.81 167 GLU A O 1
ATOM 1323 N N . CYS A 1 168 ? 16.938 -79.625 -27.594 1 95.25 168 CYS A N 1
ATOM 1324 C CA . CYS A 1 168 ? 18.094 -80 -28.391 1 95.25 168 CYS A CA 1
ATOM 1325 C C . CYS A 1 168 ? 18.969 -81 -27.625 1 95.25 168 CYS A C 1
ATOM 1327 O O . CYS A 1 168 ? 19.422 -82 -28.172 1 95.25 168 CYS A O 1
ATOM 1329 N N . ASP A 1 169 ? 19.203 -80.75 -26.359 1 94.44 169 ASP A N 1
ATOM 1330 C CA . ASP A 1 169 ? 19.984 -81.625 -25.516 1 94.44 169 ASP A CA 1
ATOM 1331 C C . ASP A 1 169 ? 19.266 -83 -25.344 1 94.44 169 ASP A C 1
ATOM 1333 O O . ASP A 1 169 ? 19.922 -84.062 -25.281 1 94.44 169 ASP A O 1
ATOM 1337 N N . GLY A 1 170 ? 17.969 -82.875 -25.266 1 93.69 170 GLY A N 1
ATOM 1338 C CA . GLY A 1 170 ? 17.188 -84.125 -25.172 1 93.69 170 GLY A CA 1
ATOM 1339 C C . GLY A 1 170 ? 17.328 -85 -26.391 1 93.69 170 GLY A C 1
ATOM 1340 O O . GLY A 1 170 ? 17.438 -86.25 -26.266 1 93.69 170 GLY A O 1
ATOM 1341 N N . VAL A 1 171 ? 17.312 -84.438 -27.531 1 94.5 171 VAL A N 1
ATOM 1342 C CA . VAL A 1 171 ? 17.469 -85.188 -28.766 1 94.5 171 VAL A CA 1
ATOM 1343 C C . VAL A 1 171 ? 18.828 -85.875 -28.781 1 94.5 171 VAL A C 1
ATOM 1345 O O . VAL A 1 171 ? 18.938 -87.062 -29.172 1 94.5 171 VAL A O 1
ATOM 1348 N N . GLU A 1 172 ? 19.828 -85.125 -28.312 1 91.88 172 GLU A N 1
ATOM 1349 C CA . GLU A 1 172 ? 21.156 -85.75 -28.281 1 91.88 172 GLU A CA 1
ATOM 1350 C C . GLU A 1 172 ? 21.234 -86.875 -27.266 1 91.88 172 GLU A C 1
ATOM 1352 O O . GLU A 1 172 ? 21.953 -87.875 -27.484 1 91.88 172 GLU A O 1
ATOM 1357 N N . THR A 1 173 ? 20.578 -86.812 -26.188 1 91.88 173 THR A N 1
ATOM 1358 C CA . THR A 1 173 ? 20.547 -87.875 -25.172 1 91.88 173 THR A CA 1
ATOM 1359 C C . THR A 1 173 ? 19.859 -89.125 -25.703 1 91.88 173 THR A C 1
ATOM 1361 O O . THR A 1 173 ? 20.359 -90.25 -25.5 1 91.88 173 THR A O 1
ATOM 1364 N N . PHE A 1 174 ? 18.75 -88.938 -26.375 1 92.19 174 PHE A N 1
ATOM 1365 C CA . PHE A 1 174 ? 18 -90.062 -26.891 1 92.19 174 PHE A CA 1
ATOM 1366 C C . PHE A 1 174 ? 18.703 -90.625 -28.094 1 92.19 174 PHE A C 1
ATOM 1368 O O . PHE A 1 174 ? 18.594 -91.875 -28.344 1 92.19 174 PHE A O 1
ATOM 1375 N N . ARG A 1 175 ? 19.406 -89.875 -28.844 1 90.62 175 ARG A N 1
ATOM 1376 C CA . ARG A 1 175 ? 20.219 -90.375 -29.938 1 90.62 175 ARG A CA 1
ATOM 1377 C C . ARG A 1 175 ? 21.312 -91.312 -29.422 1 90.62 175 ARG A C 1
ATOM 1379 O O . ARG A 1 175 ? 21.531 -92.375 -30 1 90.62 175 ARG A O 1
ATOM 1386 N N . GLN A 1 176 ? 21.922 -90.938 -28.281 1 88.5 176 GLN A N 1
ATOM 1387 C CA . GLN A 1 176 ? 22.953 -91.812 -27.672 1 88.5 176 GLN A CA 1
ATOM 1388 C C . GLN A 1 176 ? 22.359 -93.062 -27.109 1 88.5 176 GLN A C 1
ATOM 1390 O O . GLN A 1 176 ? 22.969 -94.125 -27.219 1 88.5 176 GLN A O 1
ATOM 1395 N N . LYS A 1 177 ? 21.188 -93 -26.656 1 87.81 177 LYS A N 1
ATOM 1396 C CA . LYS A 1 177 ? 20.516 -94.188 -26.125 1 87.81 177 LYS A CA 1
ATOM 1397 C C . LYS A 1 177 ? 20.141 -95.125 -27.25 1 87.81 177 LYS A C 1
ATOM 1399 O O . LYS A 1 177 ? 20.234 -96.375 -27.078 1 87.81 177 LYS A O 1
ATOM 1404 N N . GLN A 1 178 ? 19.719 -94.625 -28.312 1 87.19 178 GLN A N 1
ATOM 1405 C CA . GLN A 1 178 ? 19.391 -95.438 -29.469 1 87.19 178 GLN A CA 1
ATOM 1406 C C . GLN A 1 178 ? 20.625 -96.125 -30.031 1 87.19 178 GLN A C 1
ATOM 1408 O O . GLN A 1 178 ? 20.562 -97.312 -30.422 1 87.19 178 GLN A O 1
ATOM 1413 N N . ASP A 1 179 ? 21.766 -95.5 -30.016 1 85.5 179 ASP A N 1
ATOM 1414 C CA . ASP A 1 179 ? 23 -96.062 -30.547 1 85.5 179 ASP A CA 1
ATOM 1415 C C . ASP A 1 179 ? 23.5 -97.188 -29.656 1 85.5 179 ASP A C 1
ATOM 1417 O O . ASP A 1 179 ? 24.172 -98.125 -30.141 1 85.5 179 ASP A O 1
ATOM 1421 N N . ARG A 1 180 ? 23.062 -97.25 -28.438 1 86.06 180 ARG A N 1
ATOM 1422 C CA . ARG A 1 180 ? 23.531 -98.312 -27.484 1 86.06 180 ARG A CA 1
ATOM 1423 C C . ARG A 1 180 ? 22.578 -99.438 -27.438 1 86.06 180 ARG A C 1
ATOM 1425 O O . ARG A 1 180 ? 22.922 -100.562 -26.906 1 86.06 180 ARG A O 1
ATOM 1432 N N . ALA A 1 181 ? 21.391 -99.25 -27.984 1 81.25 181 ALA A N 1
ATOM 1433 C CA . ALA A 1 181 ? 20.375 -100.25 -27.891 1 81.25 181 ALA A CA 1
ATOM 1434 C C . ALA A 1 181 ? 20.656 -101.438 -28.844 1 81.25 181 ALA A C 1
ATOM 1436 O O . ALA A 1 181 ? 20.719 -101.25 -30.062 1 81.25 181 ALA A O 1
ATOM 1437 N N . ALA A 1 182 ? 21.266 -102.562 -28.5 1 70.25 182 ALA A N 1
ATOM 1438 C CA . ALA A 1 182 ? 21.75 -103.75 -29.234 1 70.25 182 ALA A CA 1
ATOM 1439 C C . ALA A 1 182 ? 20.594 -104.688 -29.578 1 70.25 182 ALA A C 1
ATOM 1441 O O . ALA A 1 182 ? 20.625 -105.375 -30.594 1 70.25 182 ALA A O 1
ATOM 1442 N N . ASP A 1 183 ? 19.719 -104.875 -28.781 1 71.81 183 ASP A N 1
ATOM 1443 C CA . ASP A 1 183 ? 18.641 -105.875 -29.016 1 71.81 183 ASP A CA 1
ATOM 1444 C C . ASP A 1 183 ? 17.5 -105.188 -29.812 1 71.81 183 ASP A C 1
ATOM 1446 O O . ASP A 1 183 ? 17.234 -104 -29.672 1 71.81 183 ASP A O 1
ATOM 1450 N N . ASP A 1 184 ? 16.719 -105.875 -30.766 1 66.5 184 ASP A N 1
ATOM 1451 C CA . ASP A 1 184 ? 15.789 -105.438 -31.797 1 66.5 184 ASP A CA 1
ATOM 1452 C C . ASP A 1 184 ? 14.602 -104.688 -31.172 1 66.5 184 ASP A C 1
ATOM 1454 O O . ASP A 1 184 ? 14.195 -103.625 -31.656 1 66.5 184 ASP A O 1
ATOM 1458 N N . LYS A 1 185 ? 13.93 -105.188 -30.172 1 75.56 185 LYS A N 1
ATOM 1459 C CA . LYS A 1 185 ? 12.719 -104.625 -29.594 1 75.56 185 LYS A CA 1
ATOM 1460 C C . LYS A 1 185 ? 13.023 -103.25 -28.922 1 75.56 185 LYS A C 1
ATOM 1462 O O . LYS A 1 185 ? 12.258 -102.312 -29.047 1 75.56 185 LYS A O 1
ATOM 1467 N N . HIS A 1 186 ? 14.086 -103.125 -28.219 1 76.25 186 HIS A N 1
ATOM 1468 C CA . HIS A 1 186 ? 14.484 -101.938 -27.5 1 76.25 186 HIS A CA 1
ATOM 1469 C C . HIS A 1 186 ? 14.953 -100.875 -28.453 1 76.25 186 HIS A C 1
ATOM 1471 O O . HIS A 1 186 ? 14.789 -99.688 -28.172 1 76.25 186 HIS A O 1
ATOM 1477 N N . ALA A 1 187 ? 15.32 -101.375 -29.516 1 79.94 187 ALA A N 1
ATOM 1478 C CA . ALA A 1 187 ? 15.781 -100.438 -30.547 1 79.94 187 ALA A CA 1
ATOM 1479 C C . ALA A 1 187 ? 14.602 -99.688 -31.188 1 79.94 187 ALA A C 1
ATOM 1481 O O . ALA A 1 187 ? 14.68 -98.5 -31.484 1 79.94 187 ALA A O 1
ATOM 1482 N N . ASP A 1 188 ? 13.547 -100.375 -31.312 1 83.06 188 ASP A N 1
ATOM 1483 C CA . ASP A 1 188 ? 12.359 -99.812 -31.906 1 83.06 188 ASP A CA 1
ATOM 1484 C C . ASP A 1 188 ? 11.727 -98.75 -30.969 1 83.06 188 ASP A C 1
ATOM 1486 O O . ASP A 1 188 ? 11.281 -97.688 -31.422 1 83.06 188 ASP A O 1
ATOM 1490 N N . ARG A 1 189 ? 11.672 -99.125 -29.766 1 83.5 189 ARG A N 1
ATOM 1491 C CA . ARG A 1 189 ? 11.133 -98.188 -28.781 1 83.5 189 ARG A CA 1
ATOM 1492 C C . ARG A 1 189 ? 12 -96.938 -28.656 1 83.5 189 ARG A C 1
ATOM 1494 O O . ARG A 1 189 ? 11.492 -95.812 -28.531 1 83.5 189 ARG A O 1
ATOM 1501 N N . ALA A 1 190 ? 13.258 -97.125 -28.672 1 85.19 190 ALA A N 1
ATOM 1502 C CA . ALA A 1 190 ? 14.195 -96.062 -28.578 1 85.19 190 ALA A CA 1
ATOM 1503 C C . ALA A 1 190 ? 14.102 -95.125 -29.812 1 85.19 190 ALA A C 1
ATOM 1505 O O . ALA A 1 190 ? 14.242 -93.938 -29.703 1 85.19 190 ALA A O 1
ATOM 1506 N N . ALA A 1 191 ? 13.875 -95.75 -30.906 1 87.06 191 ALA A N 1
ATOM 1507 C CA . ALA A 1 191 ? 13.727 -95 -32.156 1 87.06 191 ALA A CA 1
ATOM 1508 C C . ALA A 1 191 ? 12.461 -94.125 -32.125 1 87.06 191 ALA A C 1
ATOM 1510 O O . ALA A 1 191 ? 12.453 -93 -32.625 1 87.06 191 ALA A O 1
ATOM 1511 N N . LYS A 1 192 ? 11.477 -94.688 -31.594 1 86.75 192 LYS A N 1
ATOM 1512 C CA . LYS A 1 192 ? 10.219 -94 -31.484 1 86.75 192 LYS A CA 1
ATOM 1513 C C . LYS A 1 192 ? 10.344 -92.812 -30.547 1 86.75 192 LYS A C 1
ATOM 1515 O O . LYS A 1 192 ? 9.812 -91.688 -30.812 1 86.75 192 LYS A O 1
ATOM 1520 N N . HIS A 1 193 ? 11.016 -92.938 -29.531 1 88.19 193 HIS A N 1
ATOM 1521 C CA . HIS A 1 193 ? 11.227 -91.875 -28.562 1 88.19 193 HIS A CA 1
ATOM 1522 C C . HIS A 1 193 ? 12.094 -90.75 -29.141 1 88.19 193 HIS A C 1
ATOM 1524 O O . HIS A 1 193 ? 11.867 -89.625 -28.859 1 88.19 193 HIS A O 1
ATOM 1530 N N . LEU A 1 194 ? 13.07 -91.188 -29.859 1 91.12 194 LEU A N 1
ATOM 1531 C CA . LEU A 1 194 ? 13.922 -90.188 -30.516 1 91.12 194 LEU A CA 1
ATOM 1532 C C . LEU A 1 194 ? 13.133 -89.312 -31.5 1 91.12 194 LEU A C 1
ATOM 1534 O O . LEU A 1 194 ? 13.32 -88.125 -31.578 1 91.12 194 LEU A O 1
ATOM 1538 N N . GLU A 1 195 ? 12.297 -90 -32.156 1 91 195 GLU A N 1
ATOM 1539 C CA . GLU A 1 195 ? 11.469 -89.312 -33.125 1 91 195 GLU A CA 1
ATOM 1540 C C . GLU A 1 195 ? 10.523 -88.312 -32.438 1 91 195 GLU A C 1
ATOM 1542 O O . GLU A 1 195 ? 10.32 -87.188 -32.906 1 91 195 GLU A O 1
ATOM 1547 N N . GLN A 1 196 ? 9.977 -88.75 -31.391 1 89.5 196 GLN A N 1
ATOM 1548 C CA . GLN A 1 196 ? 9.078 -87.875 -30.625 1 89.5 196 GLN A CA 1
ATOM 1549 C C . GLN A 1 196 ? 9.82 -86.688 -30.062 1 89.5 196 GLN A C 1
ATOM 1551 O O . GLN A 1 196 ? 9.297 -85.562 -30.078 1 89.5 196 GLN A O 1
ATOM 1556 N N . GLN A 1 197 ? 11.008 -86.938 -29.609 1 92.56 197 GLN A N 1
ATOM 1557 C CA . GLN A 1 197 ? 11.82 -85.812 -29.062 1 92.56 197 GLN A CA 1
ATOM 1558 C C . GLN A 1 197 ? 12.227 -84.812 -30.156 1 92.56 197 GLN A C 1
ATOM 1560 O O . GLN A 1 197 ? 12.328 -83.625 -29.906 1 92.56 197 GLN A O 1
ATOM 1565 N N . LYS A 1 198 ? 12.508 -85.375 -31.281 1 94.25 198 LYS A N 1
ATOM 1566 C CA . LYS A 1 198 ? 12.859 -84.5 -32.406 1 94.25 198 LYS A CA 1
ATOM 1567 C C . LYS A 1 198 ? 11.703 -83.562 -32.781 1 94.25 198 LYS A C 1
ATOM 1569 O O . LYS A 1 198 ? 11.906 -82.438 -33.094 1 94.25 198 LYS A O 1
ATOM 1574 N N . VAL A 1 199 ? 10.523 -84.125 -32.75 1 94.12 199 VAL A N 1
ATOM 1575 C CA . VAL A 1 199 ? 9.336 -83.312 -33.062 1 94.12 199 VAL A CA 1
ATOM 1576 C C . VAL A 1 199 ? 9.156 -82.188 -32.031 1 94.12 199 VAL A C 1
ATOM 1578 O O . VAL A 1 199 ? 8.844 -81.062 -32.375 1 94.12 199 VAL A O 1
ATOM 1581 N N . GLU A 1 200 ? 9.344 -82.562 -30.812 1 94.06 200 GLU A N 1
ATOM 1582 C CA . GLU A 1 200 ? 9.227 -81.562 -29.75 1 94.06 200 GLU A CA 1
ATOM 1583 C C . GLU A 1 200 ? 10.281 -80.438 -29.906 1 94.06 200 GLU A C 1
ATOM 1585 O O . GLU A 1 200 ? 9.992 -79.25 -29.656 1 94.06 200 GLU A O 1
ATOM 1590 N N . MET A 1 201 ? 11.477 -80.812 -30.234 1 95.75 201 MET A N 1
ATOM 1591 C CA . MET A 1 201 ? 12.539 -79.875 -30.469 1 95.75 201 MET A CA 1
ATOM 1592 C C . MET A 1 201 ? 12.188 -78.938 -31.625 1 95.75 201 MET A C 1
ATOM 1594 O O . MET A 1 201 ? 12.398 -77.688 -31.516 1 95.75 201 MET A O 1
ATOM 1598 N N . GLN A 1 202 ? 11.633 -79.5 -32.656 1 96.19 202 GLN A N 1
ATOM 1599 C CA . GLN A 1 202 ? 11.242 -78.688 -33.812 1 96.19 202 GLN A CA 1
ATOM 1600 C C . GLN A 1 202 ? 10.125 -77.688 -33.438 1 96.19 202 GLN A C 1
ATOM 1602 O O . GLN A 1 202 ? 10.117 -76.562 -33.906 1 96.19 202 GLN A O 1
ATOM 1607 N N . ASN A 1 203 ? 9.219 -78.125 -32.656 1 96.06 203 ASN A N 1
ATOM 1608 C CA . ASN A 1 203 ? 8.148 -77.312 -32.188 1 96.06 203 ASN A CA 1
ATOM 1609 C C . ASN A 1 203 ? 8.695 -76.125 -31.344 1 96.06 203 ASN A C 1
ATOM 1611 O O . ASN A 1 203 ? 8.258 -75 -31.5 1 96.06 203 ASN A O 1
ATOM 1615 N N . ARG A 1 204 ? 9.578 -76.438 -30.469 1 96.75 204 ARG A N 1
ATOM 1616 C CA . ARG A 1 204 ? 10.148 -75.438 -29.609 1 96.75 204 ARG A CA 1
ATOM 1617 C C . ARG A 1 204 ? 11.031 -74.438 -30.406 1 96.75 204 ARG A C 1
ATOM 1619 O O . ARG A 1 204 ? 11.109 -73.25 -30.094 1 96.75 204 ARG A O 1
ATOM 1626 N N . LYS A 1 205 ? 11.719 -74.938 -31.375 1 97.31 205 LYS A N 1
ATOM 1627 C CA . LYS A 1 205 ? 12.453 -74.062 -32.281 1 97.31 205 LYS A CA 1
ATOM 1628 C C . LYS A 1 205 ? 11.523 -73.062 -32.938 1 97.31 205 LYS A C 1
ATOM 1630 O O . LYS A 1 205 ? 11.82 -71.875 -33 1 97.31 205 LYS A O 1
ATOM 1635 N N . ASN A 1 206 ? 10.453 -73.562 -33.531 1 97.69 206 ASN A N 1
ATOM 1636 C CA . ASN A 1 206 ? 9.469 -72.688 -34.156 1 97.69 206 ASN A CA 1
ATOM 1637 C C . ASN A 1 206 ? 8.938 -71.688 -33.156 1 97.69 206 ASN A C 1
ATOM 1639 O O . ASN A 1 206 ? 8.758 -70.5 -33.531 1 97.69 206 ASN A O 1
ATOM 1643 N N . ALA A 1 207 ? 8.656 -72.062 -31.969 1 97.38 207 ALA A N 1
ATOM 1644 C CA . ALA A 1 207 ? 8.195 -71.188 -30.938 1 97.38 207 ALA A CA 1
ATOM 1645 C C . ALA A 1 207 ? 9.227 -70.062 -30.656 1 97.38 207 ALA A C 1
ATOM 1647 O O . ALA A 1 207 ? 8.875 -68.938 -30.453 1 97.38 207 ALA A O 1
ATOM 1648 N N . TYR A 1 208 ? 10.469 -70.438 -30.578 1 98.06 208 TYR A N 1
ATOM 1649 C CA . TYR A 1 208 ? 11.555 -69.5 -30.375 1 98.06 208 TYR A CA 1
ATOM 1650 C C . TYR A 1 208 ? 11.617 -68.5 -31.516 1 98.06 208 TYR A C 1
ATOM 1652 O O . TYR A 1 208 ? 11.742 -67.25 -31.266 1 98.06 208 TYR A O 1
ATOM 1660 N N . LEU A 1 209 ? 11.516 -68.938 -32.688 1 98.12 209 LEU A N 1
ATOM 1661 C CA . LEU A 1 209 ? 11.531 -68.062 -33.844 1 98.12 209 LEU A CA 1
ATOM 1662 C C . LEU A 1 209 ? 10.359 -67.125 -33.781 1 98.12 209 LEU A C 1
ATOM 1664 O O . LEU A 1 209 ? 10.516 -65.938 -34.125 1 98.12 209 LEU A O 1
ATOM 1668 N N . ILE A 1 210 ? 9.227 -67.562 -33.438 1 98.12 210 ILE A N 1
ATOM 1669 C CA . ILE A 1 210 ? 8.047 -66.75 -33.312 1 98.12 210 ILE A CA 1
ATOM 1670 C C . ILE A 1 210 ? 8.266 -65.688 -32.25 1 98.12 210 ILE A C 1
ATOM 1672 O O . ILE A 1 210 ? 7.957 -64.5 -32.438 1 98.12 210 ILE A O 1
ATOM 1676 N N . GLN A 1 211 ? 8.82 -66.125 -31.125 1 98.06 211 GLN A N 1
ATOM 1677 C CA . GLN A 1 211 ? 9.023 -65.25 -30.031 1 98.06 211 GLN A CA 1
ATOM 1678 C C . GLN A 1 211 ? 10.055 -64.188 -30.391 1 98.06 211 GLN A C 1
ATOM 1680 O O . GLN A 1 211 ? 10 -63.031 -29.891 1 98.06 211 GLN A O 1
ATOM 1685 N N . ILE A 1 212 ? 11.031 -64.438 -31.172 1 98.31 212 ILE A N 1
ATOM 1686 C CA . ILE A 1 212 ? 11.977 -63.438 -31.656 1 98.31 212 ILE A CA 1
ATOM 1687 C C . ILE A 1 212 ? 11.242 -62.375 -32.438 1 98.31 212 ILE A C 1
ATOM 1689 O O . ILE A 1 212 ? 11.477 -61.156 -32.25 1 98.31 212 ILE A O 1
ATOM 1693 N N . ALA A 1 213 ? 10.336 -62.812 -33.312 1 98 213 ALA A N 1
ATOM 1694 C CA . ALA A 1 213 ? 9.562 -61.875 -34.125 1 98 213 ALA A CA 1
ATOM 1695 C C . ALA A 1 213 ? 8.672 -61 -33.25 1 98 213 ALA A C 1
ATOM 1697 O O . ALA A 1 213 ? 8.539 -59.781 -33.5 1 98 213 ALA A O 1
ATOM 1698 N N . VAL A 1 214 ? 8.047 -61.625 -32.312 1 98 214 VAL A N 1
ATOM 1699 C CA . VAL A 1 214 ? 7.184 -60.875 -31.391 1 98 214 VAL A CA 1
ATOM 1700 C C . VAL A 1 214 ? 8 -59.844 -30.609 1 98 214 VAL A C 1
ATOM 1702 O O . VAL A 1 214 ? 7.586 -58.719 -30.484 1 98 214 VAL A O 1
ATOM 1705 N N . ALA A 1 215 ? 9.109 -60.219 -30.062 1 98.25 215 ALA A N 1
ATOM 1706 C CA . ALA A 1 215 ? 9.977 -59.344 -29.312 1 98.25 215 ALA A CA 1
ATOM 1707 C C . ALA A 1 215 ? 10.445 -58.156 -30.172 1 98.25 215 ALA A C 1
ATOM 1709 O O . ALA A 1 215 ? 10.461 -57.031 -29.734 1 98.25 215 ALA A O 1
ATOM 1710 N N . ASN A 1 216 ? 10.859 -58.406 -31.391 1 98 216 ASN A N 1
ATOM 1711 C CA . ASN A 1 216 ? 11.305 -57.375 -32.312 1 98 216 ASN A CA 1
ATOM 1712 C C . ASN A 1 216 ? 10.164 -56.406 -32.656 1 98 216 ASN A C 1
ATOM 1714 O O . ASN A 1 216 ? 10.367 -55.219 -32.781 1 98 216 ASN A O 1
ATOM 1718 N N . GLY A 1 217 ? 8.992 -57 -32.875 1 97.19 217 GLY A N 1
ATOM 1719 C CA . GLY A 1 217 ? 7.828 -56.156 -33.125 1 97.19 217 GLY A CA 1
ATOM 1720 C C . GLY A 1 217 ? 7.504 -55.25 -31.938 1 97.19 217 GLY A C 1
ATOM 1721 O O . GLY A 1 217 ? 7.207 -54.062 -32.125 1 97.19 217 GLY A O 1
ATOM 1722 N N . ALA A 1 218 ? 7.504 -55.812 -30.766 1 96.75 218 ALA A N 1
ATOM 1723 C CA . ALA A 1 218 ? 7.242 -55.031 -29.547 1 96.75 218 ALA A CA 1
ATOM 1724 C C . ALA A 1 218 ? 8.289 -53.938 -29.375 1 96.75 218 ALA A C 1
ATOM 1726 O O . ALA A 1 218 ? 7.965 -52.812 -28.953 1 96.75 218 ALA A O 1
ATOM 1727 N N . LYS A 1 219 ? 9.539 -54.25 -29.594 1 97.12 219 LYS A N 1
ATOM 1728 C CA . LYS A 1 219 ? 10.625 -53.281 -29.516 1 97.12 219 LYS A CA 1
ATOM 1729 C C . LYS A 1 219 ? 10.375 -52.094 -30.453 1 97.12 219 LYS A C 1
ATOM 1731 O O . LYS A 1 219 ? 10.484 -50.938 -30.047 1 97.12 219 LYS A O 1
ATOM 1736 N N . ASP A 1 220 ? 10.039 -52.438 -31.734 1 97.12 220 ASP A N 1
ATOM 1737 C CA . ASP A 1 220 ? 9.781 -51.375 -32.719 1 97.12 220 ASP A CA 1
ATOM 1738 C C . ASP A 1 220 ? 8.609 -50.5 -32.281 1 97.12 220 ASP A C 1
ATOM 1740 O O . ASP A 1 220 ? 8.672 -49.281 -32.375 1 97.12 220 ASP A O 1
ATOM 1744 N N . ARG A 1 221 ? 7.59 -51.156 -31.828 1 96.44 221 ARG A N 1
ATOM 1745 C CA . ARG A 1 221 ? 6.418 -50.406 -31.391 1 96.44 221 ARG A CA 1
ATOM 1746 C C . ARG A 1 221 ? 6.754 -49.531 -30.188 1 96.44 221 ARG A C 1
ATOM 1748 O O . ARG A 1 221 ? 6.32 -48.375 -30.125 1 96.44 221 ARG A O 1
ATOM 1755 N N . PHE A 1 222 ? 7.457 -50.031 -29.266 1 96.56 222 PHE A N 1
ATOM 1756 C CA . PHE A 1 222 ? 7.836 -49.312 -28.047 1 96.56 222 PHE A CA 1
ATOM 1757 C C . PHE A 1 222 ? 8.609 -48.062 -28.375 1 96.56 222 PHE A C 1
ATOM 1759 O O . PHE A 1 222 ? 8.234 -46.969 -27.953 1 96.56 222 PHE A O 1
ATOM 1766 N N . TYR A 1 223 ? 9.641 -48.094 -29.156 1 96.88 223 TYR A N 1
ATOM 1767 C CA . TYR A 1 223 ? 10.562 -46.969 -29.375 1 96.88 223 TYR A CA 1
ATOM 1768 C C . TYR A 1 223 ? 10.031 -46.031 -30.438 1 96.88 223 TYR A C 1
ATOM 1770 O O . TYR A 1 223 ? 10.312 -44.844 -30.422 1 96.88 223 TYR A O 1
ATOM 1778 N N . ASP A 1 224 ? 9.234 -46.531 -31.344 1 96.44 224 ASP A N 1
ATOM 1779 C CA . ASP A 1 224 ? 8.82 -45.719 -32.469 1 96.44 224 ASP A CA 1
ATOM 1780 C C . ASP A 1 224 ? 7.469 -45.062 -32.219 1 96.44 224 ASP A C 1
ATOM 1782 O O . ASP A 1 224 ? 7.145 -44.031 -32.812 1 96.44 224 ASP A O 1
ATOM 1786 N N . ASN A 1 225 ? 6.641 -45.656 -31.312 1 95.75 225 ASN A N 1
ATOM 1787 C CA . ASN A 1 225 ? 5.285 -45.156 -31.156 1 95.75 225 ASN A CA 1
ATOM 1788 C C . ASN A 1 225 ? 4.969 -44.812 -29.703 1 95.75 225 ASN A C 1
ATOM 1790 O O . ASN A 1 225 ? 4.625 -43.688 -29.375 1 95.75 225 ASN A O 1
ATOM 1794 N N . GLU A 1 226 ? 5.152 -45.719 -28.812 1 95.75 226 GLU A N 1
ATOM 1795 C CA . GLU A 1 226 ? 4.652 -45.562 -27.453 1 95.75 226 GLU A CA 1
ATOM 1796 C C . GLU A 1 226 ? 5.477 -44.562 -26.672 1 95.75 226 GLU A C 1
ATOM 1798 O O . GLU A 1 226 ? 4.926 -43.688 -26 1 95.75 226 GLU A O 1
ATOM 1803 N N . LEU A 1 227 ? 6.75 -44.719 -26.766 1 96.06 227 LEU A N 1
ATOM 1804 C CA . LEU A 1 227 ? 7.625 -43.812 -26.031 1 96.06 227 LEU A CA 1
ATOM 1805 C C . LEU A 1 227 ? 7.492 -42.375 -26.531 1 96.06 227 LEU A C 1
ATOM 1807 O O . LEU A 1 227 ? 7.355 -41.438 -25.75 1 96.06 227 LEU A O 1
ATOM 1811 N N . PRO A 1 228 ? 7.555 -42.125 -27.844 1 96.56 228 PRO A N 1
ATOM 1812 C CA . PRO A 1 228 ? 7.367 -40.781 -28.359 1 96.56 228 PRO A CA 1
ATOM 1813 C C . PRO A 1 228 ? 6.023 -40.188 -27.953 1 96.56 228 PRO A C 1
ATOM 1815 O O . PRO A 1 228 ? 5.941 -39 -27.641 1 96.56 228 PRO A O 1
ATOM 1818 N N . LEU A 1 229 ? 4.984 -40.969 -27.938 1 95.44 229 LEU A N 1
ATOM 1819 C CA . LEU A 1 229 ? 3.672 -40.5 -27.516 1 95.44 229 LEU A CA 1
ATOM 1820 C C . LEU A 1 229 ? 3.695 -40.031 -26.062 1 95.44 229 LEU A C 1
ATOM 1822 O O . LEU A 1 229 ? 3.135 -39 -25.734 1 95.44 229 LEU A O 1
ATOM 1826 N N . LEU A 1 230 ? 4.297 -40.812 -25.234 1 96.25 230 LEU A N 1
ATOM 1827 C CA . LEU A 1 230 ? 4.422 -40.438 -23.828 1 96.25 230 LEU A CA 1
ATOM 1828 C C . LEU A 1 230 ? 5.207 -39.156 -23.656 1 96.25 230 LEU A C 1
ATOM 1830 O O . LEU A 1 230 ? 4.84 -38.312 -22.859 1 96.25 230 LEU A O 1
ATOM 1834 N N . GLU A 1 231 ? 6.27 -39.031 -24.344 1 97.62 231 GLU A N 1
ATOM 1835 C CA . GLU A 1 231 ? 7.109 -37.812 -24.281 1 97.62 231 GLU A CA 1
ATOM 1836 C C . GLU A 1 231 ? 6.352 -36.594 -24.766 1 97.62 231 GLU A C 1
ATOM 1838 O O . GLU A 1 231 ? 6.512 -35.5 -24.203 1 97.62 231 GLU A O 1
ATOM 1843 N N . ASP A 1 232 ? 5.539 -36.781 -25.766 1 96.62 232 ASP A N 1
ATOM 1844 C CA . ASP A 1 232 ? 4.688 -35.688 -26.219 1 96.62 232 ASP A CA 1
ATOM 1845 C C . ASP A 1 232 ? 3.662 -35.312 -25.156 1 96.62 232 ASP A C 1
ATOM 1847 O O . ASP A 1 232 ? 3.277 -34.125 -25.031 1 96.62 232 ASP A O 1
ATOM 1851 N N . GLN A 1 233 ? 3.176 -36.25 -24.438 1 95.31 233 GLN A N 1
ATOM 1852 C CA . GLN A 1 233 ? 2.246 -35.969 -23.344 1 95.31 233 GLN A CA 1
ATOM 1853 C C . GLN A 1 233 ? 2.92 -35.125 -22.25 1 95.31 233 GLN A C 1
ATOM 1855 O O . GLN A 1 233 ? 2.301 -34.25 -21.672 1 95.31 233 GLN A O 1
ATOM 1860 N N . PHE A 1 234 ? 4.152 -35.406 -21.984 1 97.06 234 PHE A N 1
ATOM 1861 C CA . PHE A 1 234 ? 4.914 -34.594 -21.047 1 97.06 234 PHE A CA 1
ATOM 1862 C C . PHE A 1 234 ? 5.055 -33.156 -21.578 1 97.06 234 PHE A C 1
ATOM 1864 O O . PHE A 1 234 ? 5.012 -32.219 -20.812 1 97.06 234 PHE A O 1
ATOM 1871 N N . GLN A 1 235 ? 5.285 -33.094 -22.891 1 96.75 235 GLN A N 1
ATOM 1872 C CA . GLN A 1 235 ? 5.363 -31.781 -23.516 1 96.75 235 GLN A CA 1
ATOM 1873 C C . GLN A 1 235 ? 4.086 -30.984 -23.297 1 96.75 235 GLN A C 1
ATOM 1875 O O . GLN A 1 235 ? 4.137 -29.797 -22.953 1 96.75 235 GLN A O 1
ATOM 1880 N N . SER A 1 236 ? 2.975 -31.609 -23.484 1 95.12 236 SER A N 1
ATOM 1881 C CA . SER A 1 236 ? 1.682 -30.969 -23.281 1 95.12 236 SER A CA 1
ATOM 1882 C C . SER A 1 236 ? 1.475 -30.594 -21.828 1 95.12 236 SER A C 1
ATOM 1884 O O . SER A 1 236 ? 0.933 -29.531 -21.531 1 95.12 236 SER A O 1
ATOM 1886 N N . HIS A 1 237 ? 1.812 -31.484 -20.984 1 95.44 237 HIS A N 1
ATOM 1887 C CA . HIS A 1 237 ? 1.731 -31.219 -19.547 1 95.44 237 HIS A CA 1
ATOM 1888 C C . HIS A 1 237 ? 2.525 -29.969 -19.188 1 95.44 237 HIS A C 1
ATOM 1890 O O . HIS A 1 237 ? 2.033 -29.109 -18.438 1 95.44 237 HIS A O 1
ATOM 1896 N N . HIS A 1 238 ? 3.699 -29.891 -19.672 1 95.44 238 HIS A N 1
ATOM 1897 C CA . HIS A 1 238 ? 4.586 -28.75 -19.422 1 95.44 238 HIS A CA 1
ATOM 1898 C C . HIS A 1 238 ? 3.961 -27.453 -19.922 1 95.44 238 HIS A C 1
ATOM 1900 O O . HIS A 1 238 ? 3.945 -26.453 -19.203 1 95.44 238 HIS A O 1
ATOM 1906 N N . ALA A 1 239 ? 3.506 -27.438 -21.109 1 95.44 239 ALA A N 1
ATOM 1907 C CA . ALA A 1 239 ? 2.916 -26.25 -21.703 1 95.44 239 ALA A CA 1
ATOM 1908 C C . ALA A 1 239 ? 1.689 -25.781 -20.922 1 95.44 239 ALA A C 1
ATOM 1910 O O . ALA A 1 239 ? 1.519 -24.594 -20.672 1 95.44 239 ALA A O 1
ATOM 1911 N N . ASP A 1 240 ? 0.858 -26.688 -20.562 1 94.62 240 ASP A N 1
ATOM 1912 C CA . ASP A 1 240 ? -0.364 -26.344 -19.844 1 94.62 240 ASP A CA 1
ATOM 1913 C C . ASP A 1 240 ? -0.046 -25.781 -18.453 1 94.62 240 ASP A C 1
ATOM 1915 O O . ASP A 1 240 ? -0.722 -24.859 -17.984 1 94.62 240 ASP A O 1
ATOM 1919 N N . THR A 1 241 ? 0.865 -26.391 -17.812 1 95.75 241 THR A N 1
ATOM 1920 C CA . THR A 1 241 ? 1.289 -25.891 -16.516 1 95.75 241 THR A CA 1
ATOM 1921 C C . THR A 1 241 ? 1.736 -24.438 -16.609 1 95.75 241 THR A C 1
ATOM 1923 O O . THR A 1 241 ? 1.33 -23.594 -15.805 1 95.75 241 THR A O 1
ATOM 1926 N N . MET A 1 242 ? 2.529 -24.094 -17.609 1 96.31 242 MET A N 1
ATOM 1927 C CA . MET A 1 242 ? 3.016 -22.734 -17.812 1 96.31 242 MET A CA 1
ATOM 1928 C C . MET A 1 242 ? 1.858 -21.781 -18.094 1 96.31 242 MET A C 1
ATOM 1930 O O . MET A 1 242 ? 1.785 -20.703 -17.516 1 96.31 242 MET A O 1
ATOM 1934 N N . ARG A 1 243 ? 0.959 -22.203 -18.938 1 94.88 243 ARG A N 1
ATOM 1935 C CA . ARG A 1 243 ? -0.165 -21.359 -19.312 1 94.88 243 ARG A CA 1
ATOM 1936 C C . ARG A 1 243 ? -1.05 -21.047 -18.109 1 94.88 243 ARG A C 1
ATOM 1938 O O . ARG A 1 243 ? -1.431 -19.891 -17.906 1 94.88 243 ARG A O 1
ATOM 1945 N N . ARG A 1 244 ? -1.377 -22.016 -17.359 1 95.25 244 ARG A N 1
ATOM 1946 C CA . ARG A 1 244 ? -2.289 -21.844 -16.234 1 95.25 244 ARG A CA 1
ATOM 1947 C C . ARG A 1 244 ? -1.632 -21.031 -15.117 1 95.25 244 ARG A C 1
ATOM 1949 O O . ARG A 1 244 ? -2.285 -20.219 -14.461 1 95.25 244 ARG A O 1
ATOM 1956 N N . MET A 1 245 ? -0.39 -21.312 -14.852 1 97.12 245 MET A N 1
ATOM 1957 C CA . MET A 1 245 ? 0.343 -20.516 -13.875 1 97.12 245 MET A CA 1
ATOM 1958 C C . MET A 1 245 ? 0.331 -19.031 -14.266 1 97.12 245 MET A C 1
ATOM 1960 O O . MET A 1 245 ? 0.046 -18.172 -13.438 1 97.12 245 MET A O 1
ATOM 1964 N N . THR A 1 246 ? 0.623 -18.766 -15.508 1 97.44 246 THR A N 1
ATOM 1965 C CA . THR A 1 246 ? 0.673 -17.391 -16.016 1 97.44 246 THR A CA 1
ATOM 1966 C C . THR A 1 246 ? -0.694 -16.719 -15.906 1 97.44 246 THR A C 1
ATOM 1968 O O . THR A 1 246 ? -0.79 -15.547 -15.547 1 97.44 246 THR A O 1
ATOM 1971 N N . ARG A 1 247 ? -1.716 -17.438 -16.172 1 96.31 247 ARG A N 1
ATOM 1972 C CA . ARG A 1 247 ? -3.07 -16.906 -16.078 1 96.31 247 ARG A CA 1
ATOM 1973 C C . ARG A 1 247 ? -3.395 -16.5 -14.648 1 96.31 247 ARG A C 1
ATOM 1975 O O . ARG A 1 247 ? -4.02 -15.461 -14.414 1 96.31 247 ARG A O 1
ATOM 1982 N N . LEU A 1 248 ? -3.014 -17.312 -13.742 1 97.75 248 LEU A N 1
ATOM 1983 C CA . LEU A 1 248 ? -3.271 -17 -12.344 1 97.75 248 LEU A CA 1
ATOM 1984 C C . LEU A 1 248 ? -2.475 -15.789 -11.891 1 97.75 248 LEU A C 1
ATOM 1986 O O . LEU A 1 248 ? -2.99 -14.945 -11.156 1 97.75 248 LEU A O 1
ATOM 1990 N N . LEU A 1 249 ? -1.263 -15.688 -12.328 1 98.44 249 LEU A N 1
ATOM 1991 C CA . LEU A 1 249 ? -0.445 -14.531 -11.977 1 98.44 249 LEU A CA 1
ATOM 1992 C C . LEU A 1 249 ? -0.98 -13.266 -12.641 1 98.44 249 LEU A C 1
ATOM 1994 O O . LEU A 1 249 ? -0.917 -12.18 -12.055 1 98.44 249 LEU A O 1
ATOM 1998 N N . LEU A 1 250 ? -1.51 -13.445 -13.891 1 98.19 250 LEU A N 1
ATOM 1999 C CA . LEU A 1 250 ? -2.172 -12.328 -14.547 1 98.19 250 LEU A CA 1
ATOM 2000 C C . LEU A 1 250 ? -3.389 -11.867 -13.758 1 98.19 250 LEU A C 1
ATOM 2002 O O . LEU A 1 250 ? -3.645 -10.664 -13.641 1 98.19 250 LEU A O 1
ATOM 2006 N N . HIS A 1 251 ? -4.094 -12.812 -13.242 1 98.19 251 HIS A N 1
ATOM 2007 C CA . HIS A 1 251 ? -5.242 -12.477 -12.406 1 98.19 251 HIS A CA 1
ATOM 2008 C C . HIS A 1 251 ? -4.812 -11.711 -11.164 1 98.19 251 HIS A C 1
ATOM 2010 O O . HIS A 1 251 ? -5.5 -10.789 -10.727 1 98.19 251 HIS A O 1
ATOM 2016 N N . SER A 1 252 ? -3.717 -12.086 -10.57 1 98.56 252 SER A N 1
ATOM 2017 C CA . SER A 1 252 ? -3.191 -11.367 -9.414 1 98.56 252 SER A CA 1
ATOM 2018 C C . SER A 1 252 ? -2.932 -9.898 -9.742 1 98.56 252 SER A C 1
ATOM 2020 O O . SER A 1 252 ? -3.184 -9.016 -8.922 1 98.56 252 SER A O 1
ATOM 2022 N N . GLN A 1 253 ? -2.438 -9.633 -10.961 1 98.44 253 GLN A N 1
ATOM 2023 C CA . GLN A 1 253 ? -2.186 -8.266 -11.383 1 98.44 253 GLN A CA 1
ATOM 2024 C C . GLN A 1 253 ? -3.492 -7.508 -11.602 1 98.44 253 GLN A C 1
ATOM 2026 O O . GLN A 1 253 ? -3.582 -6.312 -11.312 1 98.44 253 GLN A O 1
ATOM 2031 N N . ALA A 1 254 ? -4.457 -8.195 -12.125 1 98.19 254 ALA A N 1
ATOM 2032 C CA . ALA A 1 254 ? -5.762 -7.57 -12.32 1 98.19 254 ALA A CA 1
ATOM 2033 C C . ALA A 1 254 ? -6.375 -7.16 -10.984 1 98.19 254 ALA A C 1
ATOM 2035 O O . ALA A 1 254 ? -6.977 -6.086 -10.875 1 98.19 254 ALA A O 1
ATOM 2036 N N . LEU A 1 255 ? -6.27 -8.008 -10.016 1 98.44 255 LEU A N 1
ATOM 2037 C CA . LEU A 1 255 ? -6.738 -7.684 -8.68 1 98.44 255 LEU A CA 1
ATOM 2038 C C . LEU A 1 255 ? -6.004 -6.465 -8.125 1 98.44 255 LEU A C 1
ATOM 2040 O O . LEU A 1 255 ? -6.613 -5.594 -7.504 1 98.44 255 LEU A O 1
ATOM 2044 N N . HIS A 1 256 ? -4.703 -6.422 -8.312 1 98.06 256 HIS A N 1
ATOM 2045 C CA . HIS A 1 256 ? -3.896 -5.293 -7.863 1 98.06 256 HIS A CA 1
ATOM 2046 C C . HIS A 1 256 ? -4.34 -3.996 -8.531 1 98.06 256 HIS A C 1
ATOM 2048 O O . HIS A 1 256 ? -4.441 -2.959 -7.871 1 98.06 256 HIS A O 1
ATOM 2054 N N . GLU A 1 257 ? -4.613 -4.055 -9.82 1 97.31 257 GLU A N 1
ATOM 2055 C CA . GLU A 1 257 ? -5.102 -2.887 -10.555 1 97.31 257 GLU A CA 1
ATOM 2056 C C . GLU A 1 257 ? -6.426 -2.393 -9.984 1 97.31 257 GLU A C 1
ATOM 2058 O O . GLU A 1 257 ? -6.637 -1.185 -9.844 1 97.31 257 GLU A O 1
ATOM 2063 N N . GLY A 1 258 ? -7.309 -3.35 -9.711 1 97.75 258 GLY A N 1
ATOM 2064 C CA . GLY A 1 258 ? -8.57 -2.984 -9.094 1 97.75 258 GLY A CA 1
ATOM 2065 C C . GLY A 1 258 ? -8.398 -2.332 -7.73 1 97.75 258 GLY A C 1
ATOM 2066 O O . GLY A 1 258 ? -9.102 -1.372 -7.406 1 97.75 258 GLY A O 1
ATOM 2067 N N . HIS A 1 259 ? -7.504 -2.816 -6.992 1 97.75 259 HIS A N 1
ATOM 2068 C CA . HIS A 1 259 ? -7.168 -2.248 -5.691 1 97.75 259 HIS A CA 1
ATOM 2069 C C . HIS A 1 259 ? -6.684 -0.809 -5.832 1 97.75 259 HIS A C 1
ATOM 2071 O O . HIS A 1 259 ? -7.129 0.076 -5.098 1 97.75 259 HIS A O 1
ATOM 2077 N N . LEU A 1 260 ? -5.762 -0.54 -6.746 1 97.62 260 LEU A N 1
ATOM 2078 C CA . LEU A 1 260 ? -5.219 0.795 -6.969 1 97.62 260 LEU A CA 1
ATOM 2079 C C . LEU A 1 260 ? -6.32 1.771 -7.371 1 97.62 260 LEU A C 1
ATOM 2081 O O . LEU A 1 260 ? -6.312 2.928 -6.945 1 97.62 260 LEU A O 1
ATOM 2085 N N . GLU A 1 261 ? -7.254 1.312 -8.141 1 97.44 261 GLU A N 1
ATOM 2086 C CA . GLU A 1 261 ? -8.359 2.164 -8.57 1 97.44 261 GLU A CA 1
ATOM 2087 C C . GLU A 1 261 ? -9.25 2.541 -7.387 1 97.44 261 GLU A C 1
ATOM 2089 O O . GLU A 1 261 ? -9.742 3.672 -7.309 1 97.44 261 GLU A O 1
ATOM 2094 N N . SER A 1 262 ? -9.508 1.604 -6.523 1 97.94 262 SER A N 1
ATOM 2095 C CA . SER A 1 262 ? -10.305 1.874 -5.336 1 97.94 262 SER A CA 1
ATOM 2096 C C . SER A 1 262 ? -9.648 2.926 -4.449 1 97.94 262 SER A C 1
ATOM 2098 O O . SER A 1 262 ? -10.305 3.855 -3.982 1 97.94 262 SER A O 1
ATOM 2100 N N . VAL A 1 263 ? -8.367 2.801 -4.234 1 97.69 263 VAL A N 1
ATOM 2101 C CA . VAL A 1 263 ? -7.625 3.752 -3.412 1 97.69 263 VAL A CA 1
ATOM 2102 C C . VAL A 1 263 ? -7.633 5.125 -4.078 1 97.69 263 VAL A C 1
ATOM 2104 O O . VAL A 1 263 ? -7.77 6.148 -3.404 1 97.69 263 VAL A O 1
ATOM 2107 N N . ARG A 1 264 ? -7.508 5.184 -5.398 1 97.06 264 ARG A N 1
ATOM 2108 C CA . ARG A 1 264 ? -7.52 6.438 -6.148 1 97.06 264 ARG A CA 1
ATOM 2109 C C . ARG A 1 264 ? -8.836 7.184 -5.941 1 97.06 264 ARG A C 1
ATOM 2111 O O . ARG A 1 264 ? -8.844 8.414 -5.844 1 97.06 264 ARG A O 1
ATOM 2118 N N . ARG A 1 265 ? -9.898 6.465 -5.859 1 97 265 ARG A N 1
ATOM 2119 C CA . ARG A 1 265 ? -11.203 7.078 -5.629 1 97 265 ARG A CA 1
ATOM 2120 C C . ARG A 1 265 ? -11.258 7.734 -4.25 1 97 265 ARG A C 1
ATOM 2122 O O . ARG A 1 265 ? -11.82 8.828 -4.102 1 97 265 ARG A O 1
ATOM 2129 N N . SER A 1 266 ? -10.695 7.059 -3.264 1 97.19 266 SER A N 1
ATOM 2130 C CA . SER A 1 266 ? -10.656 7.621 -1.919 1 97.19 266 SER A CA 1
ATOM 2131 C C . SER A 1 266 ? -9.812 8.898 -1.882 1 97.19 266 SER A C 1
ATOM 2133 O O . SER A 1 266 ? -10.172 9.859 -1.204 1 97.19 266 SER A O 1
ATOM 2135 N N . VAL A 1 267 ? -8.703 8.922 -2.576 1 97.44 267 VAL A N 1
ATOM 2136 C CA . VAL A 1 267 ? -7.828 10.094 -2.654 1 97.44 267 VAL A CA 1
ATOM 2137 C C . VAL A 1 267 ? -8.57 11.25 -3.324 1 97.44 267 VAL A C 1
ATOM 2139 O O . VAL A 1 267 ? -8.5 12.383 -2.857 1 97.44 267 VAL A O 1
ATOM 2142 N N . ALA A 1 268 ? -9.305 10.953 -4.395 1 97.44 268 ALA A N 1
ATOM 2143 C CA . ALA A 1 268 ? -10.062 11.977 -5.117 1 97.44 268 ALA A CA 1
ATOM 2144 C C . ALA A 1 268 ? -11.141 12.586 -4.234 1 97.44 268 ALA A C 1
ATOM 2146 O O . ALA A 1 268 ? -11.359 13.797 -4.258 1 97.44 268 ALA A O 1
ATOM 2147 N N . ASN A 1 269 ? -11.805 11.75 -3.459 1 97.75 269 ASN A N 1
ATOM 2148 C CA . ASN A 1 269 ? -12.828 12.227 -2.533 1 97.75 269 ASN A CA 1
ATOM 2149 C C . ASN A 1 269 ? -12.234 13.156 -1.479 1 97.75 269 ASN A C 1
ATOM 2151 O O . ASN A 1 269 ? -12.844 14.164 -1.121 1 97.75 269 ASN A O 1
ATOM 2155 N N . THR A 1 270 ? -11.094 12.781 -0.977 1 98.19 270 THR A N 1
ATOM 2156 C CA . THR A 1 270 ? -10.414 13.609 0.014 1 98.19 270 THR A CA 1
ATOM 2157 C C . THR A 1 270 ? -10.008 14.953 -0.59 1 98.19 270 THR A C 1
ATOM 2159 O O . THR A 1 270 ? -10.148 15.992 0.049 1 98.19 270 THR A O 1
ATOM 2162 N N . GLN A 1 271 ? -9.516 14.922 -1.817 1 98.19 271 GLN A N 1
ATOM 2163 C CA . GLN A 1 271 ? -9.133 16.156 -2.502 1 98.19 271 GLN A CA 1
ATOM 2164 C C . GLN A 1 271 ? -10.336 17.078 -2.676 1 98.19 271 GLN A C 1
ATOM 2166 O O . GLN A 1 271 ? -10.227 18.297 -2.488 1 98.19 271 GLN A O 1
ATOM 2171 N N . ALA A 1 272 ? -11.438 16.5 -3.025 1 98.31 272 ALA A N 1
ATOM 2172 C CA . ALA A 1 272 ? -12.656 17.281 -3.199 1 98.31 272 ALA A CA 1
ATOM 2173 C C . ALA A 1 272 ? -13.07 17.953 -1.892 1 98.31 272 ALA A C 1
ATOM 2175 O O . ALA A 1 272 ? -13.445 19.125 -1.877 1 98.31 272 ALA A O 1
ATOM 2176 N N . ALA A 1 273 ? -12.984 17.203 -0.767 1 98.19 273 ALA A N 1
ATOM 2177 C CA . ALA A 1 273 ? -13.352 17.734 0.542 1 98.19 273 ALA A CA 1
ATOM 2178 C C . ALA A 1 273 ? -12.391 18.828 0.98 1 98.19 273 ALA A C 1
ATOM 2180 O O . ALA A 1 273 ? -12.812 19.844 1.549 1 98.19 273 ALA A O 1
ATOM 2181 N N . LEU A 1 274 ? -11.102 18.656 0.735 1 98.56 274 LEU A N 1
ATOM 2182 C CA . LEU A 1 274 ? -10.094 19.656 1.092 1 98.56 274 LEU A CA 1
ATOM 2183 C C . LEU A 1 274 ? -10.258 20.922 0.259 1 98.56 274 LEU A C 1
ATOM 2185 O O . LEU A 1 274 ? -10.109 22.031 0.775 1 98.56 274 LEU A O 1
ATOM 2189 N N . ASN A 1 275 ? -10.602 20.781 -0.993 1 98.25 275 ASN A N 1
ATOM 2190 C CA . ASN A 1 275 ? -10.812 21.938 -1.875 1 98.25 275 ASN A CA 1
ATOM 2191 C C . ASN A 1 275 ? -12.07 22.703 -1.491 1 98.25 275 ASN A C 1
ATOM 2193 O O . ASN A 1 275 ? -12.203 23.891 -1.824 1 98.25 275 ASN A O 1
ATOM 2197 N N . ALA A 1 276 ? -12.969 22.078 -0.733 1 98.25 276 ALA A N 1
ATOM 2198 C CA . ALA A 1 276 ? -14.234 22.703 -0.347 1 98.25 276 ALA A CA 1
ATOM 2199 C C . ALA A 1 276 ? -14.094 23.484 0.951 1 98.25 276 ALA A C 1
ATOM 2201 O O . ALA A 1 276 ? -15.031 24.156 1.39 1 98.25 276 ALA A O 1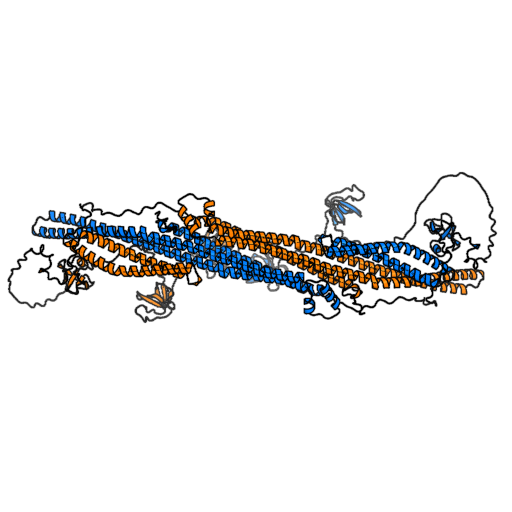
ATOM 2202 N N . VAL A 1 277 ? -12.875 23.438 1.579 1 98.12 277 VAL A N 1
ATOM 2203 C CA . VAL A 1 277 ? -12.664 24.172 2.822 1 98.12 277 VAL A CA 1
ATOM 2204 C C . VAL A 1 277 ? -12.773 25.672 2.559 1 98.12 277 VAL A C 1
ATOM 2206 O O . VAL A 1 277 ? -12.117 26.203 1.655 1 98.12 277 VAL A O 1
ATOM 2209 N N . ASP A 1 278 ? -13.594 26.328 3.311 1 97.56 278 ASP A N 1
ATOM 2210 C CA . ASP A 1 278 ? -13.859 27.75 3.172 1 97.56 278 ASP A CA 1
ATOM 2211 C C . ASP A 1 278 ? -13.75 28.469 4.516 1 97.56 278 ASP A C 1
ATOM 2213 O O . ASP A 1 278 ? -14.703 28.484 5.297 1 97.56 278 ASP A O 1
ATOM 2217 N N . PRO A 1 279 ? -12.641 29.203 4.723 1 96.44 279 PRO A N 1
ATOM 2218 C CA . PRO A 1 279 ? -12.438 29.875 6.004 1 96.44 279 PRO A CA 1
ATOM 2219 C C . PRO A 1 279 ? -13.555 30.859 6.34 1 96.44 279 PRO A C 1
ATOM 2221 O O . PRO A 1 279 ? -13.945 30.984 7.504 1 96.44 279 PRO A O 1
ATOM 2224 N N . LEU A 1 280 ? -14.094 31.547 5.355 1 96.69 280 LEU A N 1
ATOM 2225 C CA . LEU A 1 280 ? -15.141 32.531 5.617 1 96.69 280 LEU A CA 1
ATOM 2226 C C . LEU A 1 280 ? -16.406 31.859 6.137 1 96.69 280 LEU A C 1
ATOM 2228 O O . LEU A 1 280 ? -17.047 32.344 7.074 1 96.69 280 LEU A O 1
ATOM 2232 N N . GLN A 1 281 ? -16.797 30.781 5.562 1 97.12 281 GLN A N 1
ATOM 2233 C CA . GLN A 1 281 ? -17.969 30.031 6.012 1 97.12 281 GLN A CA 1
ATOM 2234 C C . GLN A 1 281 ? -17.781 29.547 7.441 1 97.12 281 GLN A C 1
ATOM 2236 O O . GLN A 1 281 ? -18.719 29.594 8.242 1 97.12 281 GLN A O 1
ATOM 2241 N N . ASP A 1 282 ? -16.625 29.094 7.758 1 97.69 282 ASP A N 1
ATOM 2242 C CA . ASP A 1 282 ? -16.359 28.594 9.102 1 97.69 282 ASP A CA 1
ATOM 2243 C C . ASP A 1 282 ? -16.312 29.734 10.117 1 97.69 282 ASP A C 1
ATOM 2245 O O . ASP A 1 282 ? -16.703 29.562 11.273 1 97.69 282 ASP A O 1
ATOM 2249 N N . GLN A 1 283 ? -15.781 30.891 9.695 1 97.56 283 GLN A N 1
ATOM 2250 C CA . GLN A 1 283 ? -15.75 32.062 10.562 1 97.56 283 GLN A CA 1
ATOM 2251 C C . GLN A 1 283 ? -17.172 32.562 10.852 1 97.56 283 GLN A C 1
ATOM 2253 O O . GLN A 1 283 ? -17.453 33 11.969 1 97.56 283 GLN A O 1
ATOM 2258 N N . LYS A 1 284 ? -18.031 32.531 9.852 1 97.25 284 LYS A N 1
ATOM 2259 C CA . LYS A 1 284 ? -19.422 32.906 10.055 1 97.25 284 LYS A CA 1
ATOM 2260 C C . LYS A 1 284 ? -20.094 31.953 11.055 1 97.25 284 LYS A C 1
ATOM 2262 O O . LYS A 1 284 ? -20.875 32.375 11.898 1 97.25 284 LYS A O 1
ATOM 2267 N N . LEU A 1 285 ? -19.781 30.719 10.859 1 97.31 285 LEU A N 1
ATOM 2268 C CA . LEU A 1 285 ? -20.297 29.734 11.805 1 97.31 285 LEU A CA 1
ATOM 2269 C C . LEU A 1 285 ? -19.828 30.047 13.227 1 97.31 285 LEU A C 1
ATOM 2271 O O . LEU A 1 285 ? -20.625 30.047 14.156 1 97.31 285 LEU A O 1
ATOM 2275 N N . TYR A 1 286 ? -18.547 30.281 13.406 1 97.94 286 TYR A N 1
ATOM 2276 C CA . TYR A 1 286 ? -18.016 30.625 14.719 1 97.94 286 TYR A CA 1
ATOM 2277 C C . TYR A 1 286 ? -18.719 31.859 15.281 1 97.94 286 TYR A C 1
ATOM 2279 O O . TYR A 1 286 ? -19.125 31.859 16.453 1 97.94 286 TYR A O 1
ATOM 2287 N N . ALA A 1 287 ? -18.781 32.969 14.484 1 97.5 287 ALA A N 1
ATOM 2288 C CA . ALA A 1 287 ? -19.375 34.219 14.93 1 97.5 287 ALA A CA 1
ATOM 2289 C C . ALA A 1 287 ? -20.812 34 15.391 1 97.5 287 ALA A C 1
ATOM 2291 O O . ALA A 1 287 ? -21.25 34.625 16.375 1 97.5 287 ALA A O 1
ATOM 2292 N N . SER A 1 288 ? -21.578 33.156 14.695 1 96.88 288 SER A N 1
ATOM 2293 C CA . SER A 1 288 ? -22.984 32.938 15.023 1 96.88 288 SER A CA 1
ATOM 2294 C C . SER A 1 288 ? -23.125 32.312 16.422 1 96.88 288 SER A C 1
ATOM 2296 O O . SER A 1 288 ? -24.141 32.531 17.078 1 96.88 288 SER A O 1
ATOM 2298 N N . PHE A 1 289 ? -22.094 31.641 16.875 1 97.31 289 PHE A N 1
ATOM 2299 C CA . PHE A 1 289 ? -22.203 30.969 18.156 1 97.31 289 PHE A CA 1
ATOM 2300 C C . PHE A 1 289 ? -21.453 31.75 19.234 1 97.31 289 PHE A C 1
ATOM 2302 O O . PHE A 1 289 ? -21.344 31.281 20.375 1 97.31 289 PHE A O 1
ATOM 2309 N N . ASN A 1 290 ? -20.891 32.906 18.938 1 97.12 290 ASN A N 1
ATOM 2310 C CA . ASN A 1 290 ? -20.109 33.625 19.938 1 97.12 290 ASN A CA 1
ATOM 2311 C C . ASN A 1 290 ? -20.484 35.125 20 1 97.12 290 ASN A C 1
ATOM 2313 O O . ASN A 1 290 ? -19.797 35.906 20.609 1 97.12 290 ASN A O 1
ATOM 2317 N N . ARG A 1 291 ? -21.547 35.469 19.344 1 96.31 291 ARG A N 1
ATOM 2318 C CA . ARG A 1 291 ? -22.062 36.844 19.453 1 96.31 291 ARG A CA 1
ATOM 2319 C C . ARG A 1 291 ? -22.625 37.094 20.859 1 96.31 291 ARG A C 1
ATOM 2321 O O . ARG A 1 291 ? -23.375 36.281 21.391 1 96.31 291 ARG A O 1
ATOM 2328 N N . ARG A 1 292 ? -22.172 38.156 21.469 1 94.25 292 ARG A N 1
ATOM 2329 C CA . ARG A 1 292 ? -22.594 38.562 22.812 1 94.25 292 ARG A CA 1
ATOM 2330 C C . ARG A 1 292 ? -22.922 40.062 22.859 1 94.25 292 ARG A C 1
ATOM 2332 O O . ARG A 1 292 ? -22.312 40.844 22.125 1 94.25 292 ARG A O 1
ATOM 2339 N N . PRO A 1 293 ? -23.906 40.375 23.672 1 93.44 293 PRO A N 1
ATOM 2340 C CA . PRO A 1 293 ? -24.172 41.812 23.812 1 93.44 293 PRO A CA 1
ATOM 2341 C C . PRO A 1 293 ? -23.016 42.562 24.469 1 93.44 293 PRO A C 1
ATOM 2343 O O . PRO A 1 293 ? -22.375 42.031 25.375 1 93.44 293 PRO A O 1
ATOM 2346 N N . PHE A 1 294 ? -22.688 43.656 23.953 1 94.31 294 PHE A N 1
ATOM 2347 C CA . PHE A 1 294 ? -21.594 44.5 24.469 1 94.31 294 PHE A CA 1
ATOM 2348 C C . PHE A 1 294 ? -22.016 45.969 24.531 1 94.31 294 PHE A C 1
ATOM 2350 O O . PHE A 1 294 ? -22.641 46.469 23.609 1 94.31 294 PHE A O 1
ATOM 2357 N N . SER A 1 295 ? -21.781 46.562 25.703 1 94.06 295 SER A N 1
ATOM 2358 C CA . SER A 1 295 ? -21.969 48 25.859 1 94.06 295 SER A CA 1
ATOM 2359 C C . SER A 1 295 ? -20.672 48.688 26.312 1 94.06 295 SER A C 1
ATOM 2361 O O . SER A 1 295 ? -20.062 48.281 27.297 1 94.06 295 SER A O 1
ATOM 2363 N N . LYS A 1 296 ? -20.234 49.625 25.594 1 93.94 296 LYS A N 1
ATOM 2364 C CA . LYS A 1 296 ? -19.062 50.438 25.938 1 93.94 296 LYS A CA 1
ATOM 2365 C C . LYS A 1 296 ? -19.234 51.125 27.281 1 93.94 296 LYS A C 1
ATOM 2367 O O . LYS A 1 296 ? -20.328 51.594 27.609 1 93.94 296 LYS A O 1
ATOM 2372 N N . PRO A 1 297 ? -18.156 51.156 28.016 1 94.81 297 PRO A N 1
ATOM 2373 C CA . PRO A 1 297 ? -18.25 51.875 29.297 1 94.81 297 PRO A CA 1
ATOM 2374 C C . PRO A 1 297 ? -18.641 53.312 29.125 1 94.81 297 PRO A C 1
ATOM 2376 O O . PRO A 1 297 ? -18.25 53.969 28.156 1 94.81 297 PRO A O 1
ATOM 2379 N N . GLU A 1 298 ? -19.312 53.875 30.078 1 96.12 298 GLU A N 1
ATOM 2380 C CA . GLU A 1 298 ? -19.781 55.281 30.016 1 96.12 298 GLU A CA 1
ATOM 2381 C C . GLU A 1 298 ? -18.625 56.25 30.266 1 96.12 298 GLU A C 1
ATOM 2383 O O . GLU A 1 298 ? -17.609 55.875 30.859 1 96.12 298 GLU A O 1
ATOM 2388 N N . ASN A 1 299 ? -18.812 57.406 29.781 1 96.81 299 ASN A N 1
ATOM 2389 C CA . ASN A 1 299 ? -17.812 58.469 30 1 96.81 299 ASN A CA 1
ATOM 2390 C C . ASN A 1 299 ? -17.719 58.844 31.469 1 96.81 299 ASN A C 1
ATOM 2392 O O . ASN A 1 299 ? -18.719 58.875 32.188 1 96.81 299 ASN A O 1
ATOM 2396 N N . TRP A 1 300 ? -16.516 59.125 31.906 1 97 300 TRP A N 1
ATOM 2397 C CA . TRP A 1 300 ? -16.312 59.688 33.219 1 97 300 TRP A CA 1
ATOM 2398 C C . TRP A 1 300 ? -16.703 61.156 33.25 1 97 300 TRP A C 1
ATOM 2400 O O . TRP A 1 300 ? -16.484 61.875 32.281 1 97 300 TRP A O 1
ATOM 2410 N N . ASN A 1 301 ? -17.312 61.562 34.375 1 96.12 301 ASN A N 1
ATOM 2411 C CA . ASN A 1 301 ? -17.688 62.938 34.562 1 96.12 301 ASN A CA 1
ATOM 2412 C C . ASN A 1 301 ? -16.938 63.562 35.75 1 96.12 301 ASN A C 1
ATOM 2414 O O . ASN A 1 301 ? -16.359 62.844 36.562 1 96.12 301 ASN A O 1
ATOM 2418 N N . PHE A 1 302 ? -16.938 64.875 35.75 1 97.25 302 PHE A N 1
ATOM 2419 C CA . PHE A 1 302 ? -16.297 65.625 36.844 1 97.25 302 PHE A CA 1
ATOM 2420 C C . PHE A 1 302 ? -16.984 65.312 38.188 1 97.25 302 PHE A C 1
ATOM 2422 O O . PHE A 1 302 ? -18.219 65.438 38.25 1 97.25 302 PHE A O 1
ATOM 2429 N N . GLU A 1 303 ? -16.219 65 39.156 1 95.88 303 GLU A N 1
ATOM 2430 C CA . GLU A 1 303 ? -16.672 64.812 40.531 1 95.88 303 GLU A CA 1
ATOM 2431 C C . GLU A 1 303 ? -16.031 65.812 41.469 1 95.88 303 GLU A C 1
ATOM 2433 O O . GLU A 1 303 ? -14.836 65.812 41.719 1 95.88 303 GLU A O 1
ATOM 2438 N N . PRO A 1 304 ? -16.844 66.625 41.906 1 94.62 304 PRO A N 1
ATOM 2439 C CA . PRO A 1 304 ? -16.266 67.688 42.75 1 94.62 304 PRO A CA 1
ATOM 2440 C C . PRO A 1 304 ? -15.758 67.125 44.094 1 94.62 304 PRO A C 1
ATOM 2442 O O . PRO A 1 304 ? -16.156 66 44.5 1 94.62 304 PRO A O 1
ATOM 2445 N N . CYS A 1 305 ? -14.82 67.938 44.656 1 93 305 CYS A N 1
ATOM 2446 C CA . CYS A 1 305 ? -14.352 67.562 46 1 93 305 CYS A CA 1
ATOM 2447 C C . CYS A 1 305 ? -15.492 67.625 47 1 93 305 CYS A C 1
ATOM 2449 O O . CYS A 1 305 ? -16.391 68.438 46.938 1 93 305 CYS A O 1
ATOM 2451 N N . GLU A 1 306 ? -15.523 66.812 47.938 1 88.81 306 GLU A N 1
ATOM 2452 C CA . GLU A 1 306 ? -16.594 66.688 48.938 1 88.81 306 GLU A CA 1
ATOM 2453 C C . GLU A 1 306 ? -16.703 67.875 49.812 1 88.81 306 GLU A C 1
ATOM 2455 O O . GLU A 1 306 ? -17.797 68.312 50.188 1 88.81 306 GLU A O 1
ATOM 2460 N N . ARG A 1 307 ? -15.609 68.5 50.094 1 86 307 ARG A N 1
ATOM 2461 C CA . ARG A 1 307 ? -15.594 69.625 51.094 1 86 307 ARG A CA 1
ATOM 2462 C C . ARG A 1 307 ? -15.578 70.938 50.375 1 86 307 ARG A C 1
ATOM 2464 O O . ARG A 1 307 ? -15.367 72 51.031 1 86 307 ARG A O 1
ATOM 2471 N N . TYR A 1 308 ? -15.703 70.875 49.125 1 85.5 308 TYR A N 1
ATOM 2472 C CA . TYR A 1 308 ? -15.625 72.125 48.344 1 85.5 308 TYR A CA 1
ATOM 2473 C C . TYR A 1 308 ? -16.656 72.125 47.25 1 85.5 308 TYR A C 1
ATOM 2475 O O . TYR A 1 308 ? -16.672 71.25 46.375 1 85.5 308 TYR A O 1
ATOM 2483 N N . TYR A 1 309 ? -17.547 73.125 47.281 1 85.94 309 TYR A N 1
ATOM 2484 C CA . TYR A 1 309 ? -18.531 73.25 46.219 1 85.94 309 TYR A CA 1
ATOM 2485 C C . TYR A 1 309 ? -17.891 73.75 44.938 1 85.94 309 TYR A C 1
ATOM 2487 O O . TYR A 1 309 ? -17.25 74.812 44.906 1 85.94 309 TYR A O 1
ATOM 2495 N N . ASP A 1 310 ? -18.047 72.938 43.906 1 91.81 310 ASP A N 1
ATOM 2496 C CA . ASP A 1 310 ? -17.453 73.312 42.594 1 91.81 310 ASP A CA 1
ATOM 2497 C C . ASP A 1 310 ? -18.297 72.75 41.438 1 91.81 310 ASP A C 1
ATOM 2499 O O . ASP A 1 310 ? -19.188 71.938 41.656 1 91.81 310 ASP A O 1
ATOM 2503 N N . THR A 1 311 ? -18.109 73.312 40.219 1 93.06 311 THR A N 1
ATOM 2504 C CA . THR A 1 311 ? -18.812 72.938 39 1 93.06 311 THR A CA 1
ATOM 2505 C C . THR A 1 311 ? -17.828 72.375 37.969 1 93.06 311 THR A C 1
ATOM 2507 O O . THR A 1 311 ? -16.625 72.5 38.156 1 93.06 311 THR A O 1
ATOM 2510 N N . SER A 1 312 ? -18.391 71.875 36.969 1 94.31 312 SER A N 1
ATOM 2511 C CA . SER A 1 312 ? -17.562 71.25 35.969 1 94.31 312 SER A CA 1
ATOM 2512 C C . SER A 1 312 ? -17.031 72.25 34.938 1 94.31 312 SER A C 1
ATOM 2514 O O . SER A 1 312 ? -16.469 71.875 33.906 1 94.31 312 SER A O 1
ATOM 2516 N N . GLU A 1 313 ? -17.109 73.438 35.219 1 94.62 313 GLU A N 1
ATOM 2517 C CA . GLU A 1 313 ? -16.641 74.438 34.281 1 94.62 313 GLU A CA 1
ATOM 2518 C C . GLU A 1 313 ? -15.141 74.688 34.469 1 94.62 313 GLU A C 1
ATOM 2520 O O . GLU A 1 313 ? -14.641 74.688 35.594 1 94.62 313 GLU A O 1
ATOM 2525 N N . VAL A 1 314 ? -14.492 74.875 33.438 1 96.88 314 VAL A N 1
ATOM 2526 C CA . VAL A 1 314 ? -13.07 75.25 33.469 1 96.88 314 VAL A CA 1
ATOM 2527 C C . VAL A 1 314 ? -12.867 76.625 34.031 1 96.88 314 VAL A C 1
ATOM 2529 O O . VAL A 1 314 ? -13.625 77.562 33.719 1 96.88 314 VAL A O 1
ATOM 2532 N N . VAL A 1 315 ? -11.836 76.688 34.812 1 96.38 315 VAL A N 1
ATOM 2533 C CA . VAL A 1 315 ? -11.578 78 35.469 1 96.38 315 VAL A CA 1
ATOM 2534 C C . VAL A 1 315 ? -10.656 78.812 34.562 1 96.38 315 VAL A C 1
ATOM 2536 O O . VAL A 1 315 ? -9.555 78.375 34.219 1 96.38 315 VAL A O 1
ATOM 2539 N N . ILE A 1 316 ? -11.094 80.062 34.25 1 95.38 316 ILE A N 1
ATOM 2540 C CA . ILE A 1 316 ? -10.328 80.938 33.344 1 95.38 316 ILE A CA 1
ATOM 2541 C C . ILE A 1 316 ? -9.984 82.25 34.031 1 95.38 316 ILE A C 1
ATOM 2543 O O . ILE A 1 316 ? -10.008 83.312 33.406 1 95.38 316 ILE A O 1
ATOM 2547 N N . GLU A 1 317 ? -9.789 82.188 35.25 1 94.06 317 GLU A N 1
ATOM 2548 C CA . GLU A 1 317 ? -9.258 83.312 35.969 1 94.06 317 GLU A CA 1
ATOM 2549 C C . GLU A 1 317 ? -7.871 83.75 35.469 1 94.06 317 GLU A C 1
ATOM 2551 O O . GLU A 1 317 ? -7.227 82.938 34.781 1 94.06 317 GLU A O 1
ATOM 2556 N N . PRO A 1 318 ? -7.391 84.875 35.688 1 91.06 318 PRO A N 1
ATOM 2557 C CA . PRO A 1 318 ? -6.199 85.375 35.031 1 91.06 318 PRO A CA 1
ATOM 2558 C C . PRO A 1 318 ? -4.992 84.438 35.156 1 91.06 318 PRO A C 1
ATOM 2560 O O . PRO A 1 318 ? -4.371 84.125 34.156 1 91.06 318 PRO A O 1
ATOM 2563 N N . GLU A 1 319 ? -4.738 83.938 36.312 1 91.06 319 GLU A N 1
ATOM 2564 C CA . GLU A 1 319 ? -3.551 83.125 36.5 1 91.06 319 GLU A CA 1
ATOM 2565 C C . GLU A 1 319 ? -3.758 81.75 35.875 1 91.06 319 GLU A C 1
ATOM 2567 O O . GLU A 1 319 ? -2.939 81.25 35.094 1 91.06 319 GLU A O 1
ATOM 2572 N N . PRO A 1 320 ? -4.859 81.125 36.156 1 94.81 320 PRO A N 1
ATOM 2573 C CA . PRO A 1 320 ? -5.113 79.812 35.531 1 94.81 320 PRO A CA 1
ATOM 2574 C C . PRO A 1 320 ? -5.25 79.875 34 1 94.81 320 PRO A C 1
ATOM 2576 O O . PRO A 1 320 ? -4.902 78.938 33.312 1 94.81 320 PRO A O 1
ATOM 2579 N N . LYS A 1 321 ? -5.75 80.938 33.562 1 95.25 321 LYS A N 1
ATOM 2580 C CA . LYS A 1 321 ? -5.922 81.125 32.125 1 95.25 321 LYS A CA 1
ATOM 2581 C C . LYS A 1 321 ? -4.578 81.062 31.391 1 95.25 321 LYS A C 1
ATOM 2583 O O . LYS A 1 321 ? -4.473 80.5 30.297 1 95.25 321 LYS A O 1
ATOM 2588 N N . ILE A 1 322 ? -3.592 81.625 31.984 1 93.38 322 ILE A N 1
ATOM 2589 C CA . ILE A 1 322 ? -2.262 81.688 31.391 1 93.38 322 ILE A CA 1
ATOM 2590 C C . ILE A 1 322 ? -1.72 80.25 31.25 1 93.38 322 ILE A C 1
ATOM 2592 O O . ILE A 1 322 ? -1.143 79.938 30.219 1 93.38 322 ILE A O 1
ATOM 2596 N N . LEU A 1 323 ? -1.88 79.5 32.25 1 94.44 323 LEU A N 1
ATOM 2597 C CA . LEU A 1 323 ? -1.445 78.125 32.219 1 94.44 323 LEU A CA 1
ATOM 2598 C C . LEU A 1 323 ? -2.158 77.312 31.094 1 94.44 323 LEU A C 1
ATOM 2600 O O . LEU A 1 323 ? -1.537 76.562 30.375 1 94.44 323 LEU A O 1
ATOM 2604 N N . LEU A 1 324 ? -3.43 77.5 31 1 96.31 324 LEU A N 1
ATOM 2605 C CA . LEU A 1 324 ? -4.219 76.875 29.969 1 96.31 324 LEU A CA 1
ATOM 2606 C C . LEU A 1 324 ? -3.756 77.25 28.578 1 96.31 324 LEU A C 1
ATOM 2608 O O . LEU A 1 324 ? -3.686 76.438 27.656 1 96.31 324 LEU A O 1
ATOM 2612 N N . GLN A 1 325 ? -3.473 78.562 28.406 1 95.25 325 GLN A N 1
ATOM 2613 C CA . GLN A 1 325 ? -3.004 79.062 27.125 1 95.25 325 GLN A CA 1
ATOM 2614 C C . GLN A 1 325 ? -1.684 78.438 26.719 1 95.25 325 GLN A C 1
ATOM 2616 O O . GLN A 1 325 ? -1.508 78.062 25.562 1 95.25 325 GLN A O 1
ATOM 2621 N N . ASN A 1 326 ? -0.821 78.312 27.641 1 93.44 326 ASN A N 1
ATOM 2622 C CA . ASN A 1 326 ? 0.472 77.688 27.375 1 93.44 326 ASN A CA 1
ATOM 2623 C C . ASN A 1 326 ? 0.331 76.188 27.094 1 93.44 326 ASN A C 1
ATOM 2625 O O . ASN A 1 326 ? 1.027 75.625 26.234 1 93.44 326 ASN A O 1
ATOM 2629 N N . LYS A 1 327 ? -0.496 75.562 27.812 1 94.88 327 LYS A N 1
ATOM 2630 C CA . LYS A 1 327 ? -0.756 74.125 27.578 1 94.88 327 LYS A CA 1
ATOM 2631 C C . LYS A 1 327 ? -1.346 73.875 26.188 1 94.88 327 LYS A C 1
ATOM 2633 O O . LYS A 1 327 ? -1.026 72.938 25.547 1 94.88 327 LYS A O 1
ATOM 2638 N N . LEU A 1 328 ? -2.271 74.688 25.797 1 95.75 328 LEU A N 1
ATOM 2639 C CA . LEU A 1 328 ? -2.875 74.625 24.469 1 95.75 328 LEU A CA 1
ATOM 2640 C C . LEU A 1 328 ? -1.816 74.75 23.391 1 95.75 328 LEU A C 1
ATOM 2642 O O . LEU A 1 328 ? -1.823 73.938 22.422 1 95.75 328 LEU A O 1
ATOM 2646 N N . GLN A 1 329 ? -0.888 75.688 23.547 1 93.19 329 GLN A N 1
ATOM 2647 C CA . GLN A 1 329 ? 0.176 75.875 22.562 1 93.19 329 GLN A CA 1
ATOM 2648 C C . GLN A 1 329 ? 1.097 74.688 22.516 1 93.19 329 GLN A C 1
ATOM 2650 O O . GLN A 1 329 ? 1.514 74.25 21.438 1 93.19 329 GLN A O 1
ATOM 2655 N N . ARG A 1 330 ? 1.429 74.188 23.609 1 93.19 330 ARG A N 1
ATOM 2656 C CA . ARG A 1 330 ? 2.264 73 23.672 1 93.19 330 ARG A CA 1
ATOM 2657 C C . ARG A 1 330 ? 1.573 71.812 23.016 1 93.19 330 ARG A C 1
ATOM 2659 O O . ARG A 1 330 ? 2.205 71.062 22.266 1 93.19 330 ARG A O 1
ATOM 2666 N N . ALA A 1 331 ? 0.353 71.562 23.328 1 95.38 331 ALA A N 1
ATOM 2667 C CA . ALA A 1 331 ? -0.419 70.438 22.734 1 95.38 331 ALA A CA 1
ATOM 2668 C C . ALA A 1 331 ? -0.489 70.625 21.219 1 95.38 331 ALA A C 1
ATOM 2670 O O . ALA A 1 331 ? -0.393 69.625 20.5 1 95.38 331 ALA A O 1
ATOM 2671 N N . ARG A 1 332 ? -0.689 71.812 20.734 1 94.94 332 ARG A N 1
ATOM 2672 C CA . ARG A 1 332 ? -0.734 72.062 19.297 1 94.94 332 ARG A CA 1
ATOM 2673 C C . ARG A 1 332 ? 0.598 71.688 18.641 1 94.94 332 ARG A C 1
ATOM 2675 O O . ARG A 1 332 ? 0.628 71.125 17.547 1 94.94 332 ARG A O 1
ATOM 2682 N N . GLN A 1 333 ? 1.673 72.062 19.297 1 93.69 333 GLN A N 1
ATOM 2683 C CA . GLN A 1 333 ? 3 71.75 18.766 1 93.69 333 GLN A CA 1
ATOM 2684 C C . GLN A 1 333 ? 3.25 70.25 18.719 1 93.69 333 GLN A C 1
ATOM 2686 O O . GLN A 1 333 ? 3.773 69.75 17.734 1 93.69 333 GLN A O 1
ATOM 2691 N N . LYS A 1 334 ? 2.928 69.625 19.75 1 95.94 334 LYS A N 1
ATOM 2692 C CA . LYS A 1 334 ? 3.117 68.188 19.797 1 95.94 334 LYS A CA 1
ATOM 2693 C C . LYS A 1 334 ? 2.248 67.5 18.766 1 95.94 334 LYS A C 1
ATOM 2695 O O . LYS A 1 334 ? 2.68 66.5 18.156 1 95.94 334 LYS A O 1
ATOM 2700 N N . LEU A 1 335 ? 1.031 67.875 18.562 1 96.25 335 LEU A N 1
ATOM 2701 C CA . LEU A 1 335 ? 0.14 67.312 17.562 1 96.25 335 LEU A CA 1
ATOM 2702 C C . LEU A 1 335 ? 0.68 67.562 16.156 1 96.25 335 LEU A C 1
ATOM 2704 O O . LEU A 1 335 ? 0.558 66.688 15.297 1 96.25 335 LEU A O 1
ATOM 2708 N N . ALA A 1 336 ? 1.241 68.688 15.953 1 95.81 336 ALA A N 1
ATOM 2709 C CA . ALA A 1 336 ? 1.819 69 14.656 1 95.81 336 ALA A CA 1
ATOM 2710 C C . ALA A 1 336 ? 2.971 68.062 14.32 1 95.81 336 ALA A C 1
ATOM 2712 O O . ALA A 1 336 ? 3.18 67.75 13.156 1 95.81 336 ALA A O 1
ATOM 2713 N N . GLU A 1 337 ? 3.701 67.625 15.344 1 95.88 337 GLU A N 1
ATOM 2714 C CA . GLU A 1 337 ? 4.793 66.688 15.164 1 95.88 337 GLU A CA 1
ATOM 2715 C C . GLU A 1 337 ? 4.262 65.25 14.977 1 95.88 337 GLU A C 1
ATOM 2717 O O . GLU A 1 337 ? 4.848 64.5 14.25 1 95.88 337 GLU A O 1
ATOM 2722 N N . LEU A 1 338 ? 3.191 64.938 15.562 1 96.62 338 LEU A N 1
ATOM 2723 C CA . LEU A 1 338 ? 2.645 63.594 15.602 1 96.62 338 LEU A CA 1
ATOM 2724 C C . LEU A 1 338 ? 1.87 63.281 14.328 1 96.62 338 LEU A C 1
ATOM 2726 O O . LEU A 1 338 ? 1.872 62.156 13.859 1 96.62 338 LEU A O 1
ATOM 2730 N N . ILE A 1 339 ? 1.211 64.188 13.727 1 96.31 339 ILE A N 1
ATOM 2731 C CA . ILE A 1 339 ? 0.289 64 12.617 1 96.31 339 ILE A CA 1
ATOM 2732 C C . ILE A 1 339 ? 1.047 63.406 11.43 1 96.31 339 ILE A C 1
ATOM 2734 O O . ILE A 1 339 ? 0.63 62.406 10.844 1 96.31 339 ILE A O 1
ATOM 2738 N N . PRO A 1 340 ? 2.262 64 11.109 1 96.88 340 PRO A N 1
ATOM 2739 C CA . PRO A 1 340 ? 3 63.406 9.992 1 96.88 340 PRO A CA 1
ATOM 2740 C C . PRO A 1 340 ? 3.461 61.969 10.297 1 96.88 340 PRO A C 1
ATOM 2742 O O . PRO A 1 340 ? 3.508 61.156 9.391 1 96.88 340 PRO A O 1
ATOM 2745 N N . GLN A 1 341 ? 3.82 61.688 11.516 1 97.06 341 GLN A N 1
ATOM 2746 C CA . GLN A 1 341 ? 4.223 60.344 11.898 1 97.06 341 GLN A CA 1
ATOM 2747 C C . GLN A 1 341 ? 3.064 59.344 11.758 1 97.06 341 GLN A C 1
ATOM 2749 O O . GLN A 1 341 ? 3.248 58.25 11.273 1 97.06 341 GLN A O 1
ATOM 2754 N N . VAL A 1 342 ? 1.931 59.688 12.109 1 97.25 342 VAL A N 1
ATOM 2755 C CA . VAL A 1 342 ? 0.729 58.875 12.008 1 97.25 342 VAL A CA 1
ATOM 2756 C C . VAL A 1 342 ? 0.398 58.594 10.539 1 97.25 342 VAL A C 1
ATOM 2758 O O . VAL A 1 342 ? 0.056 57.469 10.172 1 97.25 342 VAL A O 1
ATOM 2761 N N . GLU A 1 343 ? 0.496 59.656 9.742 1 97.06 343 GLU A N 1
ATOM 2762 C CA . GLU A 1 343 ? 0.214 59.5 8.32 1 97.06 343 GLU A CA 1
ATOM 2763 C C . GLU A 1 343 ? 1.219 58.562 7.648 1 97.06 343 GLU A C 1
ATOM 2765 O O . GLU A 1 343 ? 0.842 57.719 6.832 1 97.06 343 GLU A O 1
ATOM 2770 N N . ASP A 1 344 ? 2.459 58.75 8.031 1 97.12 344 ASP A N 1
ATOM 2771 C CA . ASP A 1 344 ? 3.498 57.906 7.477 1 97.12 344 ASP A CA 1
ATOM 2772 C C . ASP A 1 344 ? 3.264 56.438 7.855 1 97.12 344 ASP A C 1
ATOM 2774 O O . ASP A 1 344 ? 3.346 55.562 7.004 1 97.12 344 ASP A O 1
ATOM 2778 N N . LYS A 1 345 ? 3.014 56.219 9.055 1 96.81 345 LYS A N 1
ATOM 2779 C CA . LYS A 1 345 ? 2.791 54.844 9.516 1 96.81 345 LYS A CA 1
ATOM 2780 C C . LYS A 1 345 ? 1.505 54.25 8.93 1 96.81 345 LYS A C 1
ATOM 2782 O O . LYS A 1 345 ? 1.419 53.062 8.672 1 96.81 345 LYS A O 1
ATOM 2787 N N . SER A 1 346 ? 0.525 55.062 8.742 1 97.38 346 SER A N 1
ATOM 2788 C CA . SER A 1 346 ? -0.722 54.625 8.117 1 97.38 346 SER A CA 1
ATOM 2789 C C . SER A 1 346 ? -0.494 54.188 6.68 1 97.38 346 SER A C 1
ATOM 2791 O O . SER A 1 346 ? -1.082 53.188 6.234 1 97.38 346 SER A O 1
ATOM 2793 N N . ARG A 1 347 ? 0.331 54.875 5.992 1 97.06 347 ARG A N 1
ATOM 2794 C CA . ARG A 1 347 ? 0.682 54.5 4.629 1 97.06 347 ARG A CA 1
ATOM 2795 C C . ARG A 1 347 ? 1.445 53.156 4.621 1 97.06 347 ARG A C 1
ATOM 2797 O O . ARG A 1 347 ? 1.221 52.312 3.758 1 97.06 347 ARG A O 1
ATOM 2804 N N . ASP A 1 348 ? 2.307 53.031 5.574 1 97.19 348 ASP A N 1
ATOM 2805 C CA . ASP A 1 348 ? 3.055 51.781 5.707 1 97.19 348 ASP A CA 1
ATOM 2806 C C . ASP A 1 348 ? 2.115 50.594 5.934 1 97.19 348 ASP A C 1
ATOM 2808 O O . ASP A 1 348 ? 2.285 49.531 5.328 1 97.19 348 ASP A O 1
ATOM 2812 N N . VAL A 1 349 ? 1.201 50.719 6.777 1 96.94 349 VAL A N 1
ATOM 2813 C CA . VAL A 1 349 ? 0.235 49.656 7.094 1 96.94 349 VAL A CA 1
ATOM 2814 C C . VAL A 1 349 ? -0.583 49.312 5.852 1 96.94 349 VAL A C 1
ATOM 2816 O O . VAL A 1 349 ? -0.831 48.156 5.57 1 96.94 349 VAL A O 1
ATOM 2819 N N . ALA A 1 350 ? -1.017 50.312 5.133 1 96.31 350 ALA A N 1
ATOM 2820 C CA . ALA A 1 350 ? -1.796 50.094 3.916 1 96.31 350 ALA A CA 1
ATOM 2821 C C . ALA A 1 350 ? -0.988 49.344 2.877 1 96.31 350 ALA A C 1
ATOM 2823 O O . ALA A 1 350 ? -1.511 48.438 2.219 1 96.31 350 ALA A O 1
ATOM 2824 N N . ARG A 1 351 ? 0.261 49.719 2.736 1 96.56 351 ARG A N 1
ATOM 2825 C CA . ARG A 1 351 ? 1.149 49.031 1.804 1 96.56 351 ARG A CA 1
ATOM 2826 C C . ARG A 1 351 ? 1.336 47.594 2.197 1 96.56 351 ARG A C 1
ATOM 2828 O O . ARG A 1 351 ? 1.251 46.688 1.353 1 96.56 351 ARG A O 1
ATOM 2835 N N . LEU A 1 352 ? 1.62 47.312 3.379 1 96.19 352 LEU A N 1
ATOM 2836 C CA . LEU A 1 352 ? 1.85 45.969 3.875 1 96.19 352 LEU A CA 1
ATOM 2837 C C . LEU A 1 352 ? 0.579 45.125 3.775 1 96.19 352 LEU A C 1
ATOM 2839 O O . LEU A 1 352 ? 0.643 43.938 3.531 1 96.19 352 LEU A O 1
ATOM 2843 N N . ASN A 1 353 ? -0.559 45.75 3.998 1 94.81 353 ASN A N 1
ATOM 2844 C CA . ASN A 1 353 ? -1.831 45.031 3.848 1 94.81 353 ASN A CA 1
ATOM 2845 C C . ASN A 1 353 ? -2.029 44.531 2.42 1 94.81 353 ASN A C 1
ATOM 2847 O O . ASN A 1 353 ? -2.516 43.438 2.209 1 94.81 353 ASN A O 1
ATOM 2851 N N . LYS A 1 354 ? -1.683 45.344 1.468 1 94.44 354 LYS A N 1
ATOM 2852 C CA . LYS A 1 354 ? -1.781 44.969 0.066 1 94.44 354 LYS A CA 1
ATOM 2853 C C . LYS A 1 354 ? -0.831 43.812 -0.246 1 94.44 354 LYS A C 1
ATOM 2855 O O . LYS A 1 354 ? -1.182 42.875 -0.993 1 94.44 354 LYS A O 1
ATOM 2860 N N . LEU A 1 355 ? 0.339 43.844 0.281 1 94.06 355 LEU A N 1
ATOM 2861 C CA . LEU A 1 355 ? 1.314 42.781 0.073 1 94.06 355 LEU A CA 1
ATOM 2862 C C . LEU A 1 355 ? 0.822 41.469 0.674 1 94.06 355 LEU A C 1
ATOM 2864 O O . LEU A 1 355 ? 1.002 40.406 0.08 1 94.06 355 LEU A O 1
ATOM 2868 N N . VAL A 1 356 ? 0.298 41.531 1.834 1 93.25 356 VAL A N 1
ATOM 2869 C CA . VAL A 1 356 ? -0.221 40.344 2.5 1 93.25 356 VAL A CA 1
ATOM 2870 C C . VAL A 1 356 ? -1.31 39.688 1.64 1 93.25 356 VAL A C 1
ATOM 2872 O O . VAL A 1 356 ? -1.351 38.469 1.487 1 93.25 356 VAL A O 1
ATOM 2875 N N . GLN A 1 357 ? -2.182 40.5 1.069 1 90.56 357 GLN A N 1
ATOM 2876 C CA . GLN A 1 357 ? -3.252 40 0.215 1 90.56 357 GLN A CA 1
ATOM 2877 C C . GLN A 1 357 ? -2.691 39.375 -1.052 1 90.56 357 GLN A C 1
ATOM 2879 O O . GLN A 1 357 ? -3.148 38.281 -1.469 1 90.56 357 GLN A O 1
ATOM 2884 N N . SER A 1 358 ? -1.687 40 -1.594 1 92.81 358 SER A N 1
ATOM 2885 C CA . SER A 1 358 ? -1.076 39.5 -2.814 1 92.81 358 SER A CA 1
ATOM 2886 C C . SER A 1 358 ? -0.348 38.188 -2.557 1 92.81 358 SER A C 1
ATOM 2888 O O . SER A 1 358 ? -0.489 37.219 -3.324 1 92.81 358 SER A O 1
ATOM 2890 N N . TYR A 1 359 ? 0.37 38.156 -1.454 1 90.5 359 TYR A N 1
ATOM 2891 C CA . TYR A 1 359 ? 1.126 36.969 -1.131 1 90.5 359 TYR A CA 1
ATOM 2892 C C . TYR A 1 359 ? 0.198 35.844 -0.683 1 90.5 359 TYR A C 1
ATOM 2894 O O . TYR A 1 359 ? 0.516 34.656 -0.849 1 90.5 359 TYR A O 1
ATOM 2902 N N . GLY A 1 360 ? -0.906 36.219 -0.107 1 86.12 360 GLY A N 1
ATOM 2903 C CA . GLY A 1 360 ? -1.903 35.219 0.262 1 86.12 360 GLY A CA 1
ATOM 2904 C C . GLY A 1 360 ? -2.549 34.562 -0.936 1 86.12 360 GLY A C 1
ATOM 2905 O O . GLY A 1 360 ? -2.801 33.344 -0.918 1 86.12 360 GLY A O 1
ATOM 2906 N N . ALA A 1 361 ? -2.744 35.281 -1.993 1 84.5 361 ALA A N 1
ATOM 2907 C CA . ALA A 1 361 ? -3.371 34.781 -3.211 1 84.5 361 ALA A CA 1
ATOM 2908 C C . ALA A 1 361 ? -2.375 34 -4.051 1 84.5 361 ALA A C 1
ATOM 2910 O O . ALA A 1 361 ? -2.727 32.969 -4.645 1 84.5 361 ALA A O 1
ATOM 2911 N N . ASN A 1 362 ? -1.124 34.562 -4.035 1 88.19 362 ASN A N 1
ATOM 2912 C CA . ASN A 1 362 ? -0.068 33.875 -4.781 1 88.19 362 ASN A CA 1
ATOM 2913 C C . ASN A 1 362 ? 1.203 33.719 -3.949 1 88.19 362 ASN A C 1
ATOM 2915 O O . ASN A 1 362 ? 2.076 34.594 -3.988 1 88.19 362 ASN A O 1
ATOM 2919 N N . PRO A 1 363 ? 1.338 32.594 -3.43 1 83.62 363 PRO A N 1
ATOM 2920 C CA . PRO A 1 363 ? 2.461 32.375 -2.514 1 83.62 363 PRO A CA 1
ATOM 2921 C C . PRO A 1 363 ? 3.816 32.438 -3.215 1 83.62 363 PRO A C 1
ATOM 2923 O O . PRO A 1 363 ? 4.848 32.562 -2.555 1 83.62 363 PRO A O 1
ATOM 2926 N N . ALA A 1 364 ? 3.916 32.438 -4.453 1 85.88 364 ALA A N 1
ATOM 2927 C CA . ALA A 1 364 ? 5.18 32.438 -5.188 1 85.88 364 ALA A CA 1
ATOM 2928 C C . ALA A 1 364 ? 5.789 33.844 -5.191 1 85.88 364 ALA A C 1
ATOM 2930 O O . ALA A 1 364 ? 6.984 34 -5.457 1 85.88 364 ALA A O 1
ATOM 2931 N N . LEU A 1 365 ? 5.078 34.812 -4.848 1 90.12 365 LEU A N 1
ATOM 2932 C CA . LEU A 1 365 ? 5.496 36.188 -4.945 1 90.12 365 LEU A CA 1
ATOM 2933 C C . LEU A 1 365 ? 6.395 36.594 -3.773 1 90.12 365 LEU A C 1
ATOM 2935 O O . LEU A 1 365 ? 7.152 37.562 -3.857 1 90.12 365 LEU A O 1
ATOM 2939 N N . GLY A 1 366 ? 6.273 35.844 -2.629 1 90.19 366 GLY A N 1
ATOM 2940 C CA . GLY A 1 366 ? 7.125 36.188 -1.5 1 90.19 366 GLY A CA 1
ATOM 2941 C C . GLY A 1 366 ? 6.758 35.438 -0.231 1 90.19 366 GLY A C 1
ATOM 2942 O O . GLY A 1 366 ? 5.91 34.531 -0.253 1 90.19 366 GLY A O 1
ATOM 2943 N N . ASN A 1 367 ? 7.41 35.875 0.818 1 90.88 367 ASN A N 1
ATOM 2944 C CA . ASN A 1 367 ? 7.223 35.219 2.111 1 90.88 367 ASN A CA 1
ATOM 2945 C C . ASN A 1 367 ? 6.055 35.844 2.881 1 90.88 367 ASN A C 1
ATOM 2947 O O . ASN A 1 367 ? 6.211 36.875 3.531 1 90.88 367 ASN A O 1
ATOM 2951 N N . TYR A 1 368 ? 4.961 35.156 2.895 1 89.94 368 TYR A N 1
ATOM 2952 C CA . TYR A 1 368 ? 3.732 35.625 3.523 1 89.94 368 TYR A CA 1
ATOM 2953 C C . TYR A 1 368 ? 3.949 35.906 5.008 1 89.94 368 TYR A C 1
ATOM 2955 O O . TYR A 1 368 ? 3.5 36.906 5.527 1 89.94 368 TYR A O 1
ATOM 2963 N N . ASP A 1 369 ? 4.609 35.062 5.754 1 90.12 369 ASP A N 1
ATOM 2964 C CA . ASP A 1 369 ? 4.754 35.156 7.203 1 90.12 369 ASP A CA 1
ATOM 2965 C C . ASP A 1 369 ? 5.578 36.375 7.586 1 90.12 369 ASP A C 1
ATOM 2967 O O . ASP A 1 369 ? 5.277 37.062 8.57 1 90.12 369 ASP A O 1
ATOM 2971 N N . GLU A 1 370 ? 6.527 36.594 6.809 1 92.88 370 GLU A N 1
ATOM 2972 C CA . GLU A 1 370 ? 7.367 37.75 7.082 1 92.88 370 GLU A CA 1
ATOM 2973 C C . GLU A 1 370 ? 6.586 39.062 6.91 1 92.88 370 GLU A C 1
ATOM 2975 O O . GLU A 1 370 ? 6.66 39.938 7.758 1 92.88 370 GLU A O 1
ATOM 2980 N N . VAL A 1 371 ? 5.879 39.125 5.836 1 94.94 371 VAL A N 1
ATOM 2981 C CA . VAL A 1 371 ? 5.117 40.344 5.559 1 94.94 371 VAL A CA 1
ATOM 2982 C C . VAL A 1 371 ? 3.996 40.469 6.586 1 94.94 371 VAL A C 1
ATOM 2984 O O . VAL A 1 371 ? 3.65 41.594 6.977 1 94.94 371 VAL A O 1
ATOM 2987 N N . TRP A 1 372 ? 3.4 39.406 6.957 1 94.44 372 TRP A N 1
ATOM 2988 C CA . TRP A 1 372 ? 2.365 39.438 7.984 1 94.44 372 TRP A CA 1
ATOM 2989 C C . TRP A 1 372 ? 2.908 39.969 9.297 1 94.44 372 TRP A C 1
ATOM 2991 O O . TRP A 1 372 ? 2.268 40.812 9.93 1 94.44 372 TRP A O 1
ATOM 3001 N N . GLU A 1 373 ? 4.09 39.594 9.711 1 94.75 373 GLU A N 1
ATOM 3002 C CA . GLU A 1 373 ? 4.715 40.094 10.938 1 94.75 373 GLU A CA 1
ATOM 3003 C C . GLU A 1 373 ? 5.039 41.594 10.836 1 94.75 373 GLU A C 1
ATOM 3005 O O . GLU A 1 373 ? 4.891 42.312 11.805 1 94.75 373 GLU A O 1
ATOM 3010 N N . ASN A 1 374 ? 5.461 41.938 9.688 1 96.31 374 ASN A N 1
ATOM 3011 C CA . ASN A 1 374 ? 5.727 43.344 9.461 1 96.31 374 ASN A CA 1
ATOM 3012 C C . ASN A 1 374 ? 4.449 44.188 9.562 1 96.31 374 ASN A C 1
ATOM 3014 O O . ASN A 1 374 ? 4.465 45.281 10.094 1 96.31 374 ASN A O 1
ATOM 3018 N N . LEU A 1 375 ? 3.439 43.625 9.016 1 96.12 375 LEU A N 1
ATOM 3019 C CA . LEU A 1 375 ? 2.15 44.312 9.078 1 96.12 375 LEU A CA 1
ATOM 3020 C C . LEU A 1 375 ? 1.697 44.5 10.523 1 96.12 375 LEU A C 1
ATOM 3022 O O . LEU A 1 375 ? 1.232 45.562 10.922 1 96.12 375 LEU A O 1
ATOM 3026 N N . LEU A 1 376 ? 1.828 43.469 11.32 1 94.81 376 LEU A N 1
ATOM 3027 C CA . LEU A 1 376 ? 1.42 43.531 12.719 1 94.81 376 LEU A CA 1
ATOM 3028 C C . LEU A 1 376 ? 2.244 44.531 13.484 1 94.81 376 LEU A C 1
ATOM 3030 O O . LEU A 1 376 ? 1.694 45.344 14.25 1 94.81 376 LEU A O 1
ATOM 3034 N N . GLU A 1 377 ? 3.5 44.562 13.219 1 95.25 377 GLU A N 1
ATOM 3035 C CA . GLU A 1 377 ? 4.383 45.5 13.883 1 95.25 377 GLU A CA 1
ATOM 3036 C C . GLU A 1 377 ? 4.023 46.938 13.516 1 95.25 377 GLU A C 1
ATOM 3038 O O . GLU A 1 377 ? 3.943 47.812 14.391 1 95.25 377 GLU A O 1
ATOM 3043 N N . ALA A 1 378 ? 3.854 47.156 12.266 1 96.75 378 ALA A N 1
ATOM 3044 C CA . ALA A 1 378 ? 3.482 48.469 11.805 1 96.75 378 ALA A CA 1
ATOM 3045 C C . ALA A 1 378 ? 2.141 48.906 12.391 1 96.75 378 ALA A C 1
ATOM 3047 O O . ALA A 1 378 ? 1.967 50.062 12.781 1 96.75 378 ALA A O 1
ATOM 3048 N N . SER A 1 379 ? 1.23 48.031 12.398 1 96 379 SER A N 1
ATOM 3049 C CA . SER A 1 379 ? -0.094 48.312 12.938 1 96 379 SER A CA 1
ATOM 3050 C C . SER A 1 379 ? -0.023 48.656 14.43 1 96 379 SER A C 1
ATOM 3052 O O . SER A 1 379 ? -0.739 49.531 14.906 1 96 379 SER A O 1
ATOM 3054 N N . HIS A 1 380 ? 0.773 47.969 15.164 1 94.06 380 HIS A N 1
ATOM 3055 C CA . HIS A 1 380 ? 0.949 48.219 16.594 1 94.06 380 HIS A CA 1
ATOM 3056 C C . HIS A 1 380 ? 1.548 49.594 16.844 1 94.06 380 HIS A C 1
ATOM 3058 O O . HIS A 1 380 ? 1.09 50.312 17.734 1 94.06 380 HIS A O 1
ATOM 3064 N N . GLN A 1 381 ? 2.506 49.906 16.078 1 95.94 381 GLN A N 1
ATOM 3065 C CA . GLN A 1 381 ? 3.117 51.219 16.203 1 95.94 381 GLN A CA 1
ATOM 3066 C C . GLN A 1 381 ? 2.109 52.344 15.891 1 95.94 381 GLN A C 1
ATOM 3068 O O . GLN A 1 381 ? 2.086 53.375 16.562 1 95.94 381 GLN A O 1
ATOM 3073 N N . LEU A 1 382 ? 1.363 52.094 14.875 1 96.81 382 LEU A N 1
ATOM 3074 C CA . LEU A 1 382 ? 0.335 53.062 14.516 1 96.81 382 LEU A CA 1
ATOM 3075 C C . LEU A 1 382 ? -0.661 53.25 15.656 1 96.81 382 LEU A C 1
ATOM 3077 O O . LEU A 1 382 ? -1.078 54.375 15.953 1 96.81 382 LEU A O 1
ATOM 3081 N N . THR A 1 383 ? -1.017 52.156 16.234 1 95.31 383 THR A N 1
ATOM 3082 C CA . THR A 1 383 ? -1.938 52.188 17.359 1 95.31 383 THR A CA 1
ATOM 3083 C C . THR A 1 383 ? -1.373 53.031 18.484 1 95.31 383 THR A C 1
ATOM 3085 O O . THR A 1 383 ? -2.088 53.844 19.062 1 95.31 383 THR A O 1
ATOM 3088 N N . ASP A 1 384 ? -0.112 52.906 18.797 1 94.88 384 ASP A N 1
ATOM 3089 C CA . ASP A 1 384 ? 0.538 53.688 19.859 1 94.88 384 ASP A CA 1
ATOM 3090 C C . ASP A 1 384 ? 0.497 55.156 19.547 1 94.88 384 ASP A C 1
ATOM 3092 O O . ASP A 1 384 ? 0.184 55.969 20.422 1 94.88 384 ASP A O 1
ATOM 3096 N N . LEU A 1 385 ? 0.78 55.5 18.359 1 96.56 385 LEU A N 1
ATOM 3097 C CA . LEU A 1 385 ? 0.786 56.906 17.938 1 96.56 385 LEU A CA 1
ATOM 3098 C C . LEU A 1 385 ? -0.619 57.5 18 1 96.56 385 LEU A C 1
ATOM 3100 O O . LEU A 1 385 ? -0.794 58.656 18.406 1 96.56 385 LEU A O 1
ATOM 3104 N N . GLU A 1 386 ? -1.544 56.719 17.625 1 95.81 386 GLU A N 1
ATOM 3105 C CA . GLU A 1 386 ? -2.93 57.156 17.594 1 95.81 386 GLU A CA 1
ATOM 3106 C C . GLU A 1 386 ? -3.445 57.438 19 1 95.81 386 GLU A C 1
ATOM 3108 O O . GLU A 1 386 ? -4.215 58.375 19.219 1 95.81 386 GLU A O 1
ATOM 3113 N N . LEU A 1 387 ? -3.105 56.688 19.906 1 94.38 387 LEU A N 1
ATOM 3114 C CA . LEU A 1 387 ? -3.527 5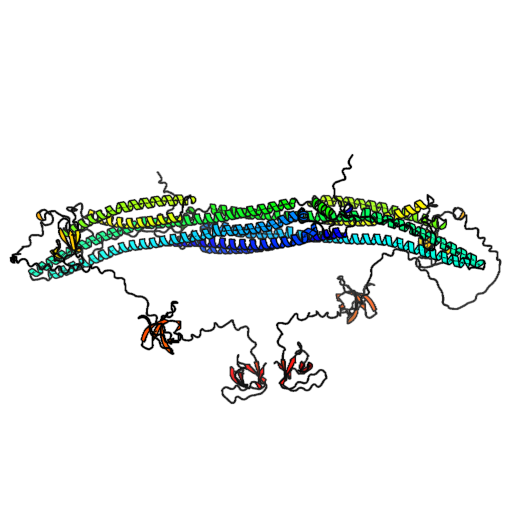6.906 21.297 1 94.38 387 LEU A CA 1
ATOM 3115 C C . LEU A 1 387 ? -2.965 58.219 21.844 1 94.38 387 LEU A C 1
ATOM 3117 O O . LEU A 1 387 ? -3.654 58.938 22.562 1 94.38 387 LEU A O 1
ATOM 3121 N N . VAL A 1 388 ? -1.707 58.469 21.531 1 95.5 388 VAL A N 1
ATOM 3122 C CA . VAL A 1 388 ? -1.088 59.719 21.953 1 95.5 388 VAL A CA 1
ATOM 3123 C C . VAL A 1 388 ? -1.79 60.906 21.281 1 95.5 388 VAL A C 1
ATOM 3125 O O . VAL A 1 388 ? -2.051 61.938 21.922 1 95.5 388 VAL A O 1
ATOM 3128 N N . ARG A 1 389 ? -2.09 60.781 20.047 1 96.88 389 ARG A N 1
ATOM 3129 C CA . ARG A 1 389 ? -2.768 61.844 19.297 1 96.88 389 ARG A CA 1
ATOM 3130 C C . ARG A 1 389 ? -4.125 62.156 19.906 1 96.88 389 ARG A C 1
ATOM 3132 O O . ARG A 1 389 ? -4.469 63.344 20.078 1 96.88 389 ARG A O 1
ATOM 3139 N N . VAL A 1 390 ? -4.871 61.125 20.234 1 96.5 390 VAL A N 1
ATOM 3140 C CA . VAL A 1 390 ? -6.203 61.312 20.812 1 96.5 390 VAL A CA 1
ATOM 3141 C C . VAL A 1 390 ? -6.094 62.062 22.141 1 96.5 390 VAL A C 1
ATOM 3143 O O . VAL A 1 390 ? -6.941 62.875 22.469 1 96.5 390 VAL A O 1
ATOM 3146 N N . GLY A 1 391 ? -5.086 61.75 22.906 1 96.38 391 GLY A N 1
ATOM 3147 C CA . GLY A 1 391 ? -4.863 62.438 24.156 1 96.38 391 GLY A CA 1
ATOM 3148 C C . GLY A 1 391 ? -4.668 63.938 24 1 96.38 391 GLY A C 1
ATOM 3149 O O . GLY A 1 391 ? -5.309 64.75 24.688 1 96.38 391 GLY A O 1
ATOM 3150 N N . TYR A 1 392 ? -3.857 64.312 23.047 1 97.38 392 TYR A N 1
ATOM 3151 C CA . TYR A 1 392 ? -3.58 65.75 22.812 1 97.38 392 TYR A CA 1
ATOM 3152 C C . TYR A 1 392 ? -4.789 66.438 22.188 1 97.38 392 TYR A C 1
ATOM 3154 O O . TYR A 1 392 ? -5.051 67.562 22.484 1 97.38 392 TYR A O 1
ATOM 3162 N N . GLU A 1 393 ? -5.43 65.75 21.375 1 97.5 393 GLU A N 1
ATOM 3163 C CA . GLU A 1 393 ? -6.625 66.375 20.766 1 97.5 393 GLU A CA 1
ATOM 3164 C C . GLU A 1 393 ? -7.691 66.625 21.812 1 97.5 393 GLU A C 1
ATOM 3166 O O . GLU A 1 393 ? -8.352 67.688 21.766 1 97.5 393 GLU A O 1
ATOM 3171 N N . ALA A 1 394 ? -7.867 65.688 22.719 1 97.38 394 ALA A N 1
ATOM 3172 C CA . ALA A 1 394 ? -8.836 65.875 23.797 1 97.38 394 ALA A CA 1
ATOM 3173 C C . ALA A 1 394 ? -8.445 67.062 24.672 1 97.38 394 ALA A C 1
ATOM 3175 O O . ALA A 1 394 ? -9.297 67.875 25.062 1 97.38 394 ALA A O 1
ATOM 3176 N N . GLU A 1 395 ? -7.203 67.125 24.984 1 97.25 395 GLU A N 1
ATOM 3177 C CA . GLU A 1 395 ? -6.684 68.25 25.781 1 97.25 395 GLU A CA 1
ATOM 3178 C C . GLU A 1 395 ? -6.934 69.562 25.078 1 97.25 395 GLU A C 1
ATOM 3180 O O . GLU A 1 395 ? -7.438 70.5 25.688 1 97.25 395 GLU A O 1
ATOM 3185 N N . MET A 1 396 ? -6.645 69.688 23.859 1 96.94 396 MET A N 1
ATOM 3186 C CA . MET A 1 396 ? -6.805 70.875 23.078 1 96.94 396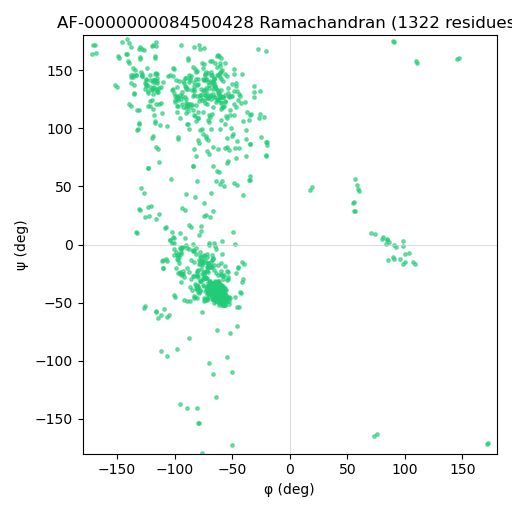 MET A CA 1
ATOM 3187 C C . MET A 1 396 ? -8.273 71.312 23.016 1 96.94 396 MET A C 1
ATOM 3189 O O . MET A 1 396 ? -8.594 72.5 23.062 1 96.94 396 MET A O 1
ATOM 3193 N N . GLN A 1 397 ? -9.062 70.375 22.844 1 96.62 397 GLN A N 1
ATOM 3194 C CA . GLN A 1 397 ? -10.484 70.625 22.703 1 96.62 397 GLN A CA 1
ATOM 3195 C C . GLN A 1 397 ? -11.047 71.25 23.984 1 96.62 397 GLN A C 1
ATOM 3197 O O . GLN A 1 397 ? -11.789 72.25 23.938 1 96.62 397 GLN A O 1
ATOM 3202 N N . VAL A 1 398 ? -10.711 70.688 25.125 1 97.5 398 VAL A N 1
ATOM 3203 C CA . VAL A 1 398 ? -11.195 71.188 26.406 1 97.5 398 VAL A CA 1
ATOM 3204 C C . VAL A 1 398 ? -10.703 72.625 26.625 1 97.5 398 VAL A C 1
ATOM 3206 O O . VAL A 1 398 ? -11.477 73.5 26.984 1 97.5 398 VAL A O 1
ATOM 3209 N N . ILE A 1 399 ? -9.43 72.812 26.344 1 97.31 399 ILE A N 1
ATOM 3210 C CA . ILE A 1 399 ? -8.805 74.062 26.625 1 97.31 399 ILE A CA 1
ATOM 3211 C C . ILE A 1 399 ? -9.32 75.125 25.641 1 97.31 399 ILE A C 1
ATOM 3213 O O . ILE A 1 399 ? -9.672 76.25 26.047 1 97.31 399 ILE A O 1
ATOM 3217 N N . SER A 1 400 ? -9.359 74.875 24.438 1 96.38 400 SER A N 1
ATOM 3218 C CA . SER A 1 400 ? -9.82 75.812 23.422 1 96.38 400 SER A CA 1
ATOM 3219 C C . SER A 1 400 ? -11.273 76.188 23.641 1 96.38 400 SER A C 1
ATOM 3221 O O . SER A 1 400 ? -11.641 77.375 23.422 1 96.38 400 SER A O 1
ATOM 3223 N N . SER A 1 401 ? -12.102 75.25 23.984 1 95.88 401 SER A N 1
ATOM 3224 C CA . SER A 1 401 ? -13.5 75.562 24.25 1 95.88 401 SER A CA 1
ATOM 3225 C C . SER A 1 401 ? -13.648 76.5 25.453 1 95.88 401 SER A C 1
ATOM 3227 O O . SER A 1 401 ? -14.547 77.375 25.469 1 95.88 401 SER A O 1
ATOM 3229 N N . ALA A 1 402 ? -12.805 76.312 26.422 1 96.12 402 ALA A N 1
ATOM 3230 C CA . ALA A 1 402 ? -12.867 77.125 27.641 1 96.12 402 ALA A CA 1
ATOM 3231 C C . ALA A 1 402 ? -12.352 78.562 27.375 1 96.12 402 ALA A C 1
ATOM 3233 O O . ALA A 1 402 ? -12.914 79.5 27.875 1 96.12 402 ALA A O 1
ATOM 3234 N N . LEU A 1 403 ? -11.312 78.688 26.594 1 95.12 403 LEU A N 1
ATOM 3235 C CA . LEU A 1 403 ? -10.656 79.938 26.344 1 95.12 403 LEU A CA 1
ATOM 3236 C C . LEU A 1 403 ? -11.461 80.812 25.375 1 95.12 403 LEU A C 1
ATOM 3238 O O . LEU A 1 403 ? -11.32 82 25.344 1 95.12 403 LEU A O 1
ATOM 3242 N N . GLY A 1 404 ? -12.312 80.25 24.484 1 92.12 404 GLY A N 1
ATOM 3243 C CA . GLY A 1 404 ? -13.156 80.938 23.531 1 92.12 404 GLY A CA 1
ATOM 3244 C C . GLY A 1 404 ? -12.375 81.875 22.609 1 92.12 404 GLY A C 1
ATOM 3245 O O . GLY A 1 404 ? -12.82 83 22.297 1 92.12 404 GLY A O 1
ATOM 3246 N N . GLY A 1 405 ? -11.133 81.562 22.344 1 89.12 405 GLY A N 1
ATOM 3247 C CA . GLY A 1 405 ? -10.344 82.375 21.422 1 89.12 405 GLY A CA 1
ATOM 3248 C C . GLY A 1 405 ? -9.281 83.188 22.094 1 89.12 405 GLY A C 1
ATOM 3249 O O . GLY A 1 405 ? -8.367 83.75 21.438 1 89.12 405 GLY A O 1
ATOM 3250 N N . ASP A 1 406 ? -9.367 83.375 23.453 1 92.81 406 ASP A N 1
ATOM 3251 C CA . ASP A 1 406 ? -8.359 84.188 24.188 1 92.81 406 ASP A CA 1
ATOM 3252 C C . ASP A 1 406 ? -7.098 83.312 24.422 1 92.81 406 ASP A C 1
ATOM 3254 O O . ASP A 1 406 ? -6.895 82.812 25.5 1 92.81 406 ASP A O 1
ATOM 3258 N N . GLU A 1 407 ? -6.23 83.375 23.5 1 89.19 407 GLU A N 1
ATOM 3259 C CA . GLU A 1 407 ? -5.055 82.562 23.562 1 89.19 407 GLU A CA 1
ATOM 3260 C C . GLU A 1 407 ? -3.797 83.375 23.875 1 89.19 407 GLU A C 1
ATOM 3262 O O . GLU A 1 407 ? -2.682 82.812 23.734 1 89.19 407 GLU A O 1
ATOM 3267 N N . GLY A 1 408 ? -4.051 84.5 24.281 1 82.81 408 GLY A N 1
ATOM 3268 C CA . GLY A 1 408 ? -2.922 85.312 24.672 1 82.81 408 GLY A CA 1
ATOM 3269 C C . GLY A 1 408 ? -2.125 85.875 23.484 1 82.81 408 GLY A C 1
ATOM 3270 O O . GLY A 1 408 ? -2.631 85.875 22.359 1 82.81 408 GLY A O 1
ATOM 3271 N N . ALA A 1 409 ? -0.932 86.312 23.781 1 81.31 409 ALA A N 1
ATOM 3272 C CA . ALA A 1 409 ? -0.089 86.875 22.734 1 81.31 409 ALA A CA 1
ATOM 3273 C C . ALA A 1 409 ? 0.56 85.812 21.891 1 81.31 409 ALA A C 1
ATOM 3275 O O . ALA A 1 409 ? 1.037 86.062 20.781 1 81.31 409 ALA A O 1
ATOM 3276 N N . ARG A 1 410 ? 0.561 84.625 22.25 1 84.94 410 ARG A N 1
ATOM 3277 C CA . ARG A 1 410 ? 1.065 83.438 21.516 1 84.94 410 ARG A CA 1
ATOM 3278 C C . ARG A 1 410 ? 2.523 83.625 21.125 1 84.94 410 ARG A C 1
ATOM 3280 O O . ARG A 1 410 ? 2.91 83.312 20 1 84.94 410 ARG A O 1
ATOM 3287 N N . LYS A 1 411 ? 3.244 84.25 21.984 1 86.94 411 LYS A N 1
ATOM 3288 C CA . LYS A 1 411 ? 4.695 84.375 21.859 1 86.94 411 LYS A CA 1
ATOM 3289 C C . LYS A 1 411 ? 5.406 83.625 22.984 1 86.94 411 LYS A C 1
ATOM 3291 O O . LYS A 1 411 ? 5.918 84.312 23.922 1 86.94 411 LYS A O 1
ATOM 3296 N N . PRO A 1 412 ? 5.523 82.312 22.75 1 85.25 412 PRO A N 1
ATOM 3297 C CA . PRO A 1 412 ? 6.062 81.5 23.844 1 85.25 412 PRO A CA 1
ATOM 3298 C C . PRO A 1 412 ? 7.555 81.75 24.062 1 85.25 412 PRO A C 1
ATOM 3300 O O . PRO A 1 412 ? 8.281 82.062 23.125 1 85.25 412 PRO A O 1
ATOM 3303 N N . HIS A 1 413 ? 7.922 81.625 25.312 1 87.06 413 HIS A N 1
ATOM 3304 C CA . HIS A 1 413 ? 9.336 81.688 25.672 1 87.06 413 HIS A CA 1
ATOM 3305 C C . HIS A 1 413 ? 10.078 80.438 25.266 1 87.06 413 HIS A C 1
ATOM 3307 O O . HIS A 1 413 ? 9.5 79.312 25.266 1 87.06 413 HIS A O 1
ATOM 3313 N N . GLU A 1 414 ? 11.312 80.625 24.891 1 88.12 414 GLU A N 1
ATOM 3314 C CA . GLU A 1 414 ? 12.172 79.438 24.609 1 88.12 414 GLU A CA 1
ATOM 3315 C C . GLU A 1 414 ? 13.016 79.125 25.828 1 88.12 414 GLU A C 1
ATOM 3317 O O . GLU A 1 414 ? 14.219 79.375 25.859 1 88.12 414 GLU A O 1
ATOM 3322 N N . PHE A 1 415 ? 12.438 78.25 26.609 1 88.44 415 PHE A N 1
ATOM 3323 C CA . PHE A 1 415 ? 13.086 77.938 27.875 1 88.44 415 PHE A CA 1
ATOM 3324 C C . PHE A 1 415 ? 14.039 76.75 27.703 1 88.44 415 PHE A C 1
ATOM 3326 O O . PHE A 1 415 ? 13.695 75.75 27.062 1 88.44 415 PHE A O 1
ATOM 3333 N N . LYS A 1 416 ? 15.164 76.812 28.234 1 89.88 416 LYS A N 1
ATOM 3334 C CA . LYS A 1 416 ? 16.141 75.75 28.312 1 89.88 416 LYS A CA 1
ATOM 3335 C C . LYS A 1 416 ? 16.562 75.5 29.75 1 89.88 416 LYS A C 1
ATOM 3337 O O . LYS A 1 416 ? 16.734 76.438 30.531 1 89.88 416 LYS A O 1
ATOM 3342 N N . SER A 1 417 ? 16.641 74.25 30.109 1 90.19 417 SER A N 1
ATOM 3343 C CA . SER A 1 417 ? 17.078 73.875 31.453 1 90.19 417 SER A CA 1
ATOM 3344 C C . SER A 1 417 ? 18.469 74.438 31.75 1 90.19 417 SER A C 1
ATOM 3346 O O . SER A 1 417 ? 19.391 74.25 30.938 1 90.19 417 SER A O 1
ATOM 3348 N N . THR A 1 418 ? 18.516 75.125 32.844 1 86.75 418 THR A N 1
ATOM 3349 C CA . THR A 1 418 ? 19.766 75.75 33.156 1 86.75 418 THR A CA 1
ATOM 3350 C C . THR A 1 418 ? 20.109 75.562 34.656 1 86.75 418 THR A C 1
ATOM 3352 O O . THR A 1 418 ? 19.203 75.5 35.5 1 86.75 418 THR A O 1
ATOM 3355 N N . SER A 1 419 ? 21.359 75.438 34.938 1 87.88 419 SER A N 1
ATOM 3356 C CA . SER A 1 419 ? 21.844 75.375 36.312 1 87.88 419 SER A CA 1
ATOM 3357 C C . SER A 1 419 ? 22.172 76.812 36.812 1 87.88 419 SER A C 1
ATOM 3359 O O . SER A 1 419 ? 22.578 77.625 36.031 1 87.88 419 SER A O 1
ATOM 3361 N N . PHE A 1 420 ? 21.906 77.062 38.062 1 87.5 420 PHE A N 1
ATOM 3362 C CA . PHE A 1 420 ? 22.094 78.375 38.625 1 87.5 420 PHE A CA 1
ATOM 3363 C C . PHE A 1 420 ? 23.141 78.375 39.719 1 87.5 420 PHE A C 1
ATOM 3365 O O . PHE A 1 420 ? 22.844 77.938 40.844 1 87.5 420 PHE A O 1
ATOM 3372 N N . SER A 1 421 ? 24.359 78.875 39.5 1 82.19 421 SER A N 1
ATOM 3373 C CA . SER A 1 421 ? 25.406 78.938 40.5 1 82.19 421 SER A CA 1
ATOM 3374 C C . SER A 1 421 ? 25.203 80.125 41.406 1 82.19 421 SER A C 1
ATOM 3376 O O . SER A 1 421 ? 25.641 80.125 42.562 1 82.19 421 SER A O 1
ATOM 3378 N N . ILE A 1 422 ? 24.531 81.188 40.938 1 84.75 422 ILE A N 1
ATOM 3379 C CA . ILE A 1 422 ? 24.125 82.375 41.688 1 84.75 422 ILE A CA 1
ATOM 3380 C C . ILE A 1 422 ? 22.594 82.438 41.75 1 84.75 422 ILE A C 1
ATOM 3382 O O . ILE A 1 422 ? 21.938 82.25 40.719 1 84.75 422 ILE A O 1
ATOM 3386 N N . PRO A 1 423 ? 22.25 82.688 42.875 1 87.5 423 PRO A N 1
ATOM 3387 C CA . PRO A 1 423 ? 20.781 82.688 42.969 1 87.5 423 PRO A CA 1
ATOM 3388 C C . PRO A 1 423 ? 20.172 83.75 42.062 1 87.5 423 PRO A C 1
ATOM 3390 O O . PRO A 1 423 ? 20.688 84.875 41.969 1 87.5 423 PRO A O 1
ATOM 3393 N N . ALA A 1 424 ? 19.266 83.375 41.281 1 88.19 424 ALA A N 1
ATOM 3394 C CA . ALA A 1 424 ? 18.531 84.312 40.406 1 88.19 424 ALA A CA 1
ATOM 3395 C C . ALA A 1 424 ? 17.047 84.312 40.75 1 88.19 424 ALA A C 1
ATOM 3397 O O . ALA A 1 424 ? 16.469 83.312 41.125 1 88.19 424 ALA A O 1
ATOM 3398 N N . PRO A 1 425 ? 16.406 85.438 40.719 1 89.25 425 PRO A N 1
ATOM 3399 C CA . PRO A 1 425 ? 14.977 85.5 41.062 1 89.25 425 PRO A CA 1
ATOM 3400 C C . PRO A 1 425 ? 14.094 84.938 39.938 1 89.25 425 PRO A C 1
ATOM 3402 O O . PRO A 1 425 ? 14.328 85.125 38.75 1 89.25 425 PRO A O 1
ATOM 3405 N N . CYS A 1 426 ? 13.219 84.125 40.281 1 90.88 426 CYS A N 1
ATOM 3406 C CA . CYS A 1 426 ? 12.234 83.562 39.344 1 90.88 426 CYS A CA 1
ATOM 3407 C C . CYS A 1 426 ? 11.32 84.688 38.812 1 90.88 426 CYS A C 1
ATOM 3409 O O . CYS A 1 426 ? 10.828 85.5 39.594 1 90.88 426 CYS A O 1
ATOM 3411 N N . GLY A 1 427 ? 11.117 84.688 37.625 1 85.12 427 GLY A N 1
ATOM 3412 C CA . GLY A 1 427 ? 10.312 85.688 37 1 85.12 427 GLY A CA 1
ATOM 3413 C C . GLY A 1 427 ? 8.844 85.625 37.375 1 85.12 427 GLY A C 1
ATOM 3414 O O . GLY A 1 427 ? 8.102 86.562 37.219 1 85.12 427 GLY A O 1
ATOM 3415 N N . TYR A 1 428 ? 8.414 84.5 37.875 1 87 428 TYR A N 1
ATOM 3416 C CA . TYR A 1 428 ? 7.012 84.375 38.25 1 87 428 TYR A CA 1
ATOM 3417 C C . TYR A 1 428 ? 6.816 84.438 39.75 1 87 428 TYR A C 1
ATOM 3419 O O . TYR A 1 428 ? 6.121 85.312 40.25 1 87 428 TYR A O 1
ATOM 3427 N N . CYS A 1 429 ? 7.418 83.5 40.531 1 84.19 429 CYS A N 1
ATOM 3428 C CA . CYS A 1 429 ? 7.176 83.438 41.969 1 84.19 429 CYS A CA 1
ATOM 3429 C C . CYS A 1 429 ? 8.094 84.375 42.719 1 84.19 429 CYS A C 1
ATOM 3431 O O . CYS A 1 429 ? 7.867 84.688 43.906 1 84.19 429 CYS A O 1
ATOM 3433 N N . LYS A 1 430 ? 9.133 84.938 42.156 1 85.38 430 LYS A N 1
ATOM 3434 C CA . LYS A 1 430 ? 10.047 85.938 42.656 1 85.38 430 LYS A CA 1
ATOM 3435 C C . LYS A 1 430 ? 10.961 85.375 43.75 1 85.38 430 LYS A C 1
ATOM 3437 O O . LYS A 1 430 ? 11.688 86.125 44.406 1 85.38 430 LYS A O 1
ATOM 3442 N N . THR A 1 431 ? 10.844 84.062 43.844 1 86.31 431 THR A N 1
ATOM 3443 C CA . THR A 1 431 ? 11.781 83.375 44.75 1 86.31 431 THR A CA 1
ATOM 3444 C C . THR A 1 431 ? 13.055 83 44 1 86.31 431 THR A C 1
ATOM 3446 O O . THR A 1 431 ? 13.062 82.875 42.781 1 86.31 431 THR A O 1
ATOM 3449 N N . ASN A 1 432 ? 14.016 82.812 44.781 1 88.81 432 ASN A N 1
ATOM 3450 C CA . ASN A 1 432 ? 15.328 82.562 44.188 1 88.81 432 ASN A CA 1
ATOM 3451 C C . ASN A 1 432 ? 15.461 81.125 43.719 1 88.81 432 ASN A C 1
ATOM 3453 O O . ASN A 1 432 ? 14.992 80.188 44.375 1 88.81 432 ASN A O 1
ATOM 3457 N N . ILE A 1 433 ? 16.047 81.062 42.594 1 89.19 433 ILE A N 1
ATOM 3458 C CA . ILE A 1 433 ? 16.375 79.812 42 1 89.19 433 ILE A CA 1
ATOM 3459 C C . ILE A 1 433 ? 17.844 79.5 42.25 1 89.19 433 ILE A C 1
ATOM 3461 O O . ILE A 1 433 ? 18.719 80.25 41.938 1 89.19 433 ILE A O 1
ATOM 3465 N N . TRP A 1 434 ? 18.062 78.312 42.781 1 85.94 434 TRP A N 1
ATOM 3466 C CA . TRP A 1 434 ? 19.453 77.938 43.094 1 85.94 434 TRP A CA 1
ATOM 3467 C C . TRP A 1 434 ? 19.656 76.438 43.031 1 85.94 434 TRP A C 1
ATOM 3469 O O . TRP A 1 434 ? 18.797 75.688 43.438 1 85.94 434 TRP A O 1
ATOM 3479 N N . GLY A 1 435 ? 20.703 76 42.469 1 81.25 435 GLY A N 1
ATOM 3480 C CA . GLY A 1 435 ? 21.047 74.562 42.469 1 81.25 435 GLY A CA 1
ATOM 3481 C C . GLY A 1 435 ? 21.719 74.125 41.188 1 81.25 435 GLY A C 1
ATOM 3482 O O . GLY A 1 435 ? 21.562 74.75 40.125 1 81.25 435 GLY A O 1
ATOM 3483 N N . LEU A 1 436 ? 22.375 73.062 41.281 1 80.12 436 LEU A N 1
ATOM 3484 C CA . LEU A 1 436 ? 23.141 72.5 40.156 1 80.12 436 LEU A CA 1
ATOM 3485 C C . LEU A 1 436 ? 22.359 71.438 39.406 1 80.12 436 LEU A C 1
ATOM 3487 O O . LEU A 1 436 ? 22.719 71.062 38.281 1 80.12 436 LEU A O 1
ATOM 3491 N N . SER A 1 437 ? 21.359 71.125 40 1 74.56 437 SER A N 1
ATOM 3492 C CA . SER A 1 437 ? 20.625 70 39.344 1 74.56 437 SER A CA 1
ATOM 3493 C C . SER A 1 437 ? 19.562 70.562 38.406 1 74.56 437 SER A C 1
ATOM 3495 O O . SER A 1 437 ? 18.5 69.938 38.25 1 74.56 437 SER A O 1
ATOM 3497 N N . LYS A 1 438 ? 19.828 71.75 37.812 1 78.06 438 LYS A N 1
ATOM 3498 C CA . LYS A 1 438 ? 18.984 72.375 36.812 1 78.06 438 LYS A CA 1
ATOM 3499 C C . LYS A 1 438 ? 17.578 72.625 37.344 1 78.06 438 LYS A C 1
ATOM 3501 O O . LYS A 1 438 ? 16.594 72.125 36.75 1 78.06 438 LYS A O 1
ATOM 3506 N N . PRO A 1 439 ? 17.469 73.188 38.375 1 76.06 439 PRO A N 1
ATOM 3507 C CA . PRO A 1 439 ? 16.172 73.438 39.031 1 76.06 439 PRO A CA 1
ATOM 3508 C C . PRO A 1 439 ? 15.297 74.438 38.25 1 76.06 439 PRO A C 1
ATOM 3510 O O . PRO A 1 439 ? 14.094 74.562 38.531 1 76.06 439 PRO A O 1
ATOM 3513 N N . GLY A 1 440 ? 15.938 75.062 37.219 1 87.5 440 GLY A N 1
ATOM 3514 C CA . GLY A 1 440 ? 15.195 76.125 36.531 1 87.5 440 GLY A CA 1
ATOM 3515 C C . GLY A 1 440 ? 15.516 76.188 35.031 1 87.5 440 GLY A C 1
ATOM 3516 O O . GLY A 1 440 ? 16.25 75.312 34.531 1 87.5 440 GLY A O 1
ATOM 3517 N N . LYS A 1 441 ? 14.68 77.125 34.438 1 92.38 441 LYS A N 1
ATOM 3518 C CA . LYS A 1 441 ? 14.859 77.312 33 1 92.38 441 LYS A CA 1
ATOM 3519 C C . LYS A 1 441 ? 15.047 78.812 32.656 1 92.38 441 LYS A C 1
ATOM 3521 O O . LYS A 1 441 ? 14.578 79.688 33.406 1 92.38 441 LYS A O 1
ATOM 3526 N N . THR A 1 442 ? 15.883 78.938 31.594 1 91.69 442 THR A N 1
ATOM 3527 C CA . THR A 1 442 ? 16.109 80.312 31.141 1 91.69 442 THR A CA 1
ATOM 3528 C C . THR A 1 442 ? 15.75 80.5 29.672 1 91.69 442 THR A C 1
ATOM 3530 O O . THR A 1 442 ? 16.094 79.625 28.844 1 91.69 442 THR A O 1
ATOM 3533 N N . CYS A 1 443 ? 14.984 81.5 29.406 1 92.56 443 CYS A N 1
ATOM 3534 C CA . CYS A 1 443 ? 14.578 81.75 28.031 1 92.56 443 CYS A CA 1
ATOM 3535 C C . CYS A 1 443 ? 15.75 82.312 27.203 1 92.56 443 CYS A C 1
ATOM 3537 O O . CYS A 1 443 ? 16.406 83.25 27.609 1 92.56 443 CYS A O 1
ATOM 3539 N N . LYS A 1 444 ? 15.984 81.875 26.156 1 89.62 444 LYS A N 1
ATOM 3540 C CA . LYS A 1 444 ? 17.094 82.25 25.297 1 89.62 444 LYS A CA 1
ATOM 3541 C C . LYS A 1 444 ? 16.859 83.625 24.672 1 89.62 444 LYS A C 1
ATOM 3543 O O . LYS A 1 444 ? 17.812 84.375 24.406 1 89.62 444 LYS A O 1
ATOM 3548 N N . ASN A 1 445 ? 15.703 83.938 24.5 1 88.75 445 ASN A N 1
ATOM 3549 C CA . ASN A 1 445 ? 15.383 85.188 23.781 1 88.75 445 ASN A CA 1
ATOM 3550 C C . ASN A 1 445 ? 15.359 86.375 24.703 1 88.75 445 ASN A C 1
ATOM 3552 O O . ASN A 1 445 ? 15.922 87.438 24.375 1 88.75 445 ASN A O 1
ATOM 3556 N N . CYS A 1 446 ? 14.633 86.25 25.859 1 86.94 446 CYS A N 1
ATOM 3557 C CA . CYS A 1 446 ? 14.445 87.438 26.703 1 86.94 446 CYS A CA 1
ATOM 3558 C C . CYS A 1 446 ? 15.281 87.375 27.969 1 86.94 446 CYS A C 1
ATOM 3560 O O . CYS A 1 446 ? 15.438 88.312 28.688 1 86.94 446 CYS A O 1
ATOM 3562 N N . GLY A 1 447 ? 15.789 86.188 28.25 1 86.44 447 GLY A N 1
ATOM 3563 C CA . GLY A 1 447 ? 16.719 86 29.359 1 86.44 447 GLY A CA 1
ATOM 3564 C C . GLY A 1 447 ? 16.047 85.75 30.688 1 86.44 447 GLY A C 1
ATOM 3565 O O . GLY A 1 447 ? 16.703 85.625 31.719 1 86.44 447 GLY A O 1
ATOM 3566 N N . ILE A 1 448 ? 14.781 85.688 30.656 1 89.75 448 ILE A N 1
ATOM 3567 C CA . ILE A 1 448 ? 14.055 85.5 31.906 1 89.75 448 ILE A CA 1
ATOM 3568 C C . ILE A 1 448 ? 14.242 84.062 32.406 1 89.75 448 ILE A C 1
ATOM 3570 O O . ILE A 1 448 ? 14.281 83.125 31.594 1 89.75 448 ILE A O 1
ATOM 3574 N N . SER A 1 449 ? 14.359 83.938 33.75 1 90.25 449 SER A N 1
ATOM 3575 C CA . SER A 1 449 ? 14.531 82.625 34.344 1 90.25 449 SER A CA 1
ATOM 3576 C C . SER A 1 449 ? 13.336 82.25 35.219 1 90.25 449 SER A C 1
ATOM 3578 O O . SER A 1 449 ? 12.758 83.125 35.906 1 90.25 449 SER A O 1
ATOM 3580 N N . VAL A 1 450 ? 13.016 81 35.094 1 91.5 450 VAL A N 1
ATOM 3581 C CA . VAL A 1 450 ? 11.875 80.562 35.906 1 91.5 450 VAL A CA 1
ATOM 3582 C C . VAL A 1 450 ? 12.164 79.125 36.469 1 91.5 450 VAL A C 1
ATOM 3584 O O . VAL A 1 450 ? 13.008 78.438 35.938 1 91.5 450 VAL A O 1
ATOM 3587 N N . HIS A 1 451 ? 11.438 78.812 37.594 1 89.62 451 HIS A N 1
ATOM 3588 C CA . HIS A 1 451 ? 11.453 77.438 38.062 1 89.62 451 HIS A CA 1
ATOM 3589 C C . HIS A 1 451 ? 10.836 76.5 37.031 1 89.62 451 HIS A C 1
ATOM 3591 O O . HIS A 1 451 ? 9.969 76.938 36.25 1 89.62 451 HIS A O 1
ATOM 3597 N N . THR A 1 452 ? 11.281 75.312 37.094 1 87.62 452 THR A N 1
ATOM 3598 C CA . THR A 1 452 ? 10.711 74.375 36.188 1 87.62 452 THR A CA 1
ATOM 3599 C C . THR A 1 452 ? 9.203 74.25 36.375 1 87.62 452 THR A C 1
ATOM 3601 O O . THR A 1 452 ? 8.453 74.125 35.406 1 87.62 452 THR A O 1
ATOM 3604 N N . ARG A 1 453 ? 8.758 74.312 37.531 1 84.88 453 ARG A N 1
ATOM 3605 C CA . ARG A 1 453 ? 7.336 74.25 37.875 1 84.88 453 ARG A CA 1
ATOM 3606 C C . ARG A 1 453 ? 6.594 75.5 37.5 1 84.88 453 ARG A C 1
ATOM 3608 O O . ARG A 1 453 ? 5.371 75.5 37.344 1 84.88 453 ARG A O 1
ATOM 3615 N N . CYS A 1 454 ? 7.32 76.625 37.375 1 89.38 454 CYS A N 1
ATOM 3616 C CA . CYS A 1 454 ? 6.703 77.938 37.125 1 89.38 454 CYS A CA 1
ATOM 3617 C C . CYS A 1 454 ? 6.68 78.25 35.625 1 89.38 454 CYS A C 1
ATOM 3619 O O . CYS A 1 454 ? 6.055 79.188 35.188 1 89.38 454 CYS A O 1
ATOM 3621 N N . GLU A 1 455 ? 7.262 77.375 34.875 1 88.5 455 GLU A N 1
ATOM 3622 C CA . GLU A 1 455 ? 7.438 77.625 33.469 1 88.5 455 GLU A CA 1
ATOM 3623 C C . GLU A 1 455 ? 6.098 77.938 32.781 1 88.5 455 GLU A C 1
ATOM 3625 O O . GLU A 1 455 ? 5.938 78.938 32.094 1 88.5 455 GLU A O 1
ATOM 3630 N N . LEU A 1 456 ? 5.102 77.125 33.094 1 89.31 456 LEU A N 1
ATOM 3631 C CA . LEU A 1 456 ? 3.83 77.188 32.375 1 89.31 456 LEU A CA 1
ATOM 3632 C C . LEU A 1 456 ? 2.938 78.25 32.938 1 89.31 456 LEU A C 1
ATOM 3634 O O . LEU A 1 456 ? 1.923 78.625 32.312 1 89.31 456 LEU A O 1
ATOM 3638 N N . LYS A 1 457 ? 3.387 78.812 33.938 1 89.88 457 LYS A N 1
ATOM 3639 C CA . LYS A 1 457 ? 2.584 79.875 34.562 1 89.88 457 LYS A CA 1
ATOM 3640 C C . LYS A 1 457 ? 2.994 81.25 34.062 1 89.88 457 LYS A C 1
ATOM 3642 O O . LYS A 1 457 ? 2.311 82.25 34.312 1 89.88 457 LYS A O 1
ATOM 3647 N N . MET A 1 458 ? 4.035 81.188 33.312 1 89 458 MET A N 1
ATOM 3648 C CA . MET A 1 458 ? 4.516 82.438 32.75 1 89 458 MET A CA 1
ATOM 3649 C C . MET A 1 458 ? 3.75 82.812 31.484 1 89 458 MET A C 1
ATOM 3651 O O . MET A 1 458 ? 3.605 82 30.578 1 89 458 MET A O 1
ATOM 3655 N N . PRO A 1 459 ? 3.246 84.062 31.453 1 90.06 459 PRO A N 1
ATOM 3656 C CA . PRO A 1 459 ? 2.549 84.438 30.219 1 90.06 459 PRO A CA 1
ATOM 3657 C C . PRO A 1 459 ? 3.436 84.375 28.984 1 90.06 459 PRO A C 1
ATOM 3659 O O . PRO A 1 459 ? 4.625 84.688 29.047 1 90.06 459 PRO A O 1
ATOM 3662 N N . ALA A 1 460 ? 2.873 84.062 27.891 1 88.69 460 ALA A N 1
ATOM 3663 C CA . ALA A 1 460 ? 3.592 83.938 26.625 1 88.69 460 ALA A CA 1
ATOM 3664 C C . ALA A 1 460 ? 3.768 85.25 25.938 1 88.69 460 ALA A C 1
ATOM 3666 O O . ALA A 1 460 ? 3.178 85.5 24.891 1 88.69 460 ALA A O 1
ATOM 3667 N N . GLU A 1 461 ? 4.527 86 26.547 1 85.06 461 GLU A N 1
ATOM 3668 C CA . GLU A 1 461 ? 4.773 87.375 26.062 1 85.06 461 GLU A CA 1
ATOM 3669 C C . GLU A 1 461 ? 6.27 87.625 25.922 1 85.06 461 GLU A C 1
ATOM 3671 O O . GLU A 1 461 ? 6.75 88.688 26.359 1 85.06 461 GLU A O 1
ATOM 3676 N N . CYS A 1 462 ? 6.91 86.688 25.375 1 85.5 462 CYS A N 1
ATOM 3677 C CA . CYS A 1 462 ? 8.352 86.875 25.234 1 85.5 462 CYS A CA 1
ATOM 3678 C C . CYS A 1 462 ? 8.703 88.062 24.406 1 85.5 462 CYS A C 1
ATOM 3680 O O . CYS A 1 462 ? 8.211 88.25 23.281 1 85.5 462 CYS A O 1
ATOM 3682 N N . GLY A 1 463 ? 9.531 89 24.859 1 75.69 463 GLY A N 1
ATOM 3683 C CA . GLY A 1 463 ? 10.023 90.125 24.141 1 75.69 463 GLY A CA 1
ATOM 3684 C C . GLY A 1 463 ? 9.125 91.375 24.281 1 75.69 463 GLY A C 1
ATOM 3685 O O . GLY A 1 463 ? 9.414 92.438 23.734 1 75.69 463 GLY A O 1
ATOM 3686 N N . ILE A 1 464 ? 7.938 91.188 24.812 1 70.81 464 ILE A N 1
ATOM 3687 C CA . ILE A 1 464 ? 7.012 92.312 24.953 1 70.81 464 ILE A CA 1
ATOM 3688 C C . ILE A 1 464 ? 7.324 93.062 26.25 1 70.81 464 ILE A C 1
ATOM 3690 O O . ILE A 1 464 ? 7.508 92.5 27.297 1 70.81 464 ILE A O 1
ATOM 3694 N N . ALA A 1 465 ? 7.688 94.438 26.219 1 61.34 465 ALA A N 1
ATOM 3695 C CA . ALA A 1 465 ? 7.996 95.25 27.359 1 61.34 465 ALA A CA 1
ATOM 3696 C C . ALA A 1 465 ? 6.895 95.188 28.422 1 61.34 465 ALA A C 1
ATOM 3698 O O . ALA A 1 465 ? 5.707 95.125 28.078 1 61.34 465 ALA A O 1
ATOM 3699 N N . PRO A 1 466 ? 7.191 94.875 29.719 1 55.75 466 PRO A N 1
ATOM 3700 C CA . PRO A 1 466 ? 6.211 94.688 30.797 1 55.75 466 PRO A CA 1
ATOM 3701 C C . PRO A 1 466 ? 5.125 95.75 30.766 1 55.75 466 PRO A C 1
ATOM 3703 O O . PRO A 1 466 ? 3.98 95.5 31.141 1 55.75 466 PRO A O 1
ATOM 3706 N N . GLU A 1 467 ? 5.469 97.062 30.5 1 52.12 467 GLU A N 1
ATOM 3707 C CA . GLU A 1 467 ? 4.5 98.125 30.484 1 52.12 467 GLU A CA 1
ATOM 3708 C C . GLU A 1 467 ? 3.41 97.875 29.438 1 52.12 467 GLU A C 1
ATOM 3710 O O . GLU A 1 467 ? 2.305 98.438 29.562 1 52.12 467 GLU A O 1
ATOM 3715 N N . LEU A 1 468 ? 3.654 97.188 28.453 1 50.75 468 LEU A N 1
ATOM 3716 C CA . LEU A 1 468 ? 2.75 97 27.328 1 50.75 468 LEU A CA 1
ATOM 3717 C C . LEU A 1 468 ? 2.027 95.688 27.406 1 50.75 468 LEU A C 1
ATOM 3719 O O . LEU A 1 468 ? 1.283 95.312 26.484 1 50.75 468 LEU A O 1
ATOM 3723 N N . SER A 1 469 ? 2.299 95 28.406 1 49.69 469 SER A N 1
ATOM 3724 C CA . SER A 1 469 ? 1.688 93.625 28.547 1 49.69 469 SER A CA 1
ATOM 3725 C C . SER A 1 469 ? 0.28 93.75 29.125 1 49.69 469 SER A C 1
ATOM 3727 O O . SER A 1 469 ? 0.056 94.438 30.109 1 49.69 469 SER A O 1
ATOM 3729 N N . PRO A 1 470 ? -0.8 93.562 28.625 1 45.91 470 PRO A N 1
ATOM 3730 C CA . PRO A 1 470 ? -2.152 93.625 29.172 1 45.91 470 PRO A CA 1
ATOM 3731 C C . PRO A 1 470 ? -2.291 92.938 30.531 1 45.91 470 PRO A C 1
ATOM 3733 O O . PRO A 1 470 ? -3.289 93.125 31.234 1 45.91 470 PRO A O 1
ATOM 3736 N N . SER A 1 471 ? -1.496 92.062 31.016 1 43.47 471 SER A N 1
ATOM 3737 C CA . SER A 1 471 ? -1.709 91.312 32.25 1 43.47 471 SER A CA 1
ATOM 3738 C C . SER A 1 471 ? -1.305 92.125 33.469 1 43.47 471 SER A C 1
ATOM 3740 O O . SER A 1 471 ? -1.665 91.75 34.594 1 43.47 471 SER A O 1
ATOM 3742 N N . LYS A 1 472 ? -0.268 93 33.688 1 44.59 472 LYS A N 1
ATOM 3743 C CA . LYS A 1 472 ? 0.129 93.75 34.906 1 44.59 472 LYS A CA 1
ATOM 3744 C C . LYS A 1 472 ? -0.898 94.812 35.25 1 44.59 472 LYS A C 1
ATOM 3746 O O . LYS A 1 472 ? -0.694 95.562 36.188 1 44.59 472 LYS A O 1
ATOM 3751 N N . ALA A 1 473 ? -1.772 95.25 34.594 1 36.47 473 ALA A N 1
ATOM 3752 C CA . ALA A 1 473 ? -2.529 96.375 35.156 1 36.47 473 ALA A CA 1
ATOM 3753 C C . ALA A 1 473 ? -2.934 96.062 36.625 1 36.47 473 ALA A C 1
ATOM 3755 O O . ALA A 1 473 ? -2.963 96.938 37.469 1 36.47 473 ALA A O 1
ATOM 3756 N N . ASN A 1 474 ? -3.43 94.938 37.062 1 31.44 474 ASN A N 1
ATOM 3757 C CA . ASN A 1 474 ? -4.051 94.875 38.375 1 31.44 474 ASN A CA 1
ATOM 3758 C C . ASN A 1 474 ? -3.014 94.625 39.5 1 31.44 474 ASN A C 1
ATOM 3760 O O . ASN A 1 474 ? -3.289 94.875 40.656 1 31.44 474 ASN A O 1
ATOM 3764 N N . SER A 1 475 ? -1.814 93.938 39.406 1 32.94 475 SER A N 1
ATOM 3765 C CA . SER A 1 475 ? -1.184 93.562 40.656 1 32.94 475 SER A CA 1
ATOM 3766 C C . SER A 1 475 ? -0.179 94.625 41.125 1 32.94 475 SER A C 1
ATOM 3768 O O . SER A 1 475 ? 0.452 94.438 42.156 1 32.94 475 SER A O 1
ATOM 3770 N N . LEU A 1 476 ? 0.431 95.5 40.406 1 31.62 476 LEU A N 1
ATOM 3771 C CA . LEU A 1 476 ? 1.66 96.188 40.844 1 31.62 476 LEU A CA 1
ATOM 3772 C C . LEU A 1 476 ? 1.375 97.188 41.938 1 31.62 476 LEU A C 1
ATOM 3774 O O . LEU A 1 476 ? 2.244 98 42.312 1 31.62 476 LEU A O 1
ATOM 3778 N N . ALA A 1 477 ? 0.232 97.562 42.375 1 30.27 477 ALA A N 1
ATOM 3779 C CA . ALA A 1 477 ? 0.306 98.75 43.219 1 30.27 477 ALA A CA 1
ATOM 3780 C C . ALA A 1 477 ? 1.112 98.438 44.5 1 30.27 477 ALA A C 1
ATOM 3782 O O . ALA A 1 477 ? 1.105 99.25 45.438 1 30.27 477 ALA A O 1
ATOM 3783 N N . ARG A 1 478 ? 1.629 97.25 44.875 1 30.47 478 ARG A N 1
ATOM 3784 C CA . ARG A 1 478 ? 2.246 97.188 46.188 1 30.47 478 ARG A CA 1
ATOM 3785 C C . ARG A 1 478 ? 3.588 97.938 46.188 1 30.47 478 ARG A C 1
ATOM 3787 O O . ARG A 1 478 ? 4.32 97.875 45.188 1 30.47 478 ARG A O 1
ATOM 3794 N N . ALA A 1 479 ? 3.988 98.875 47.25 1 27.12 479 ALA A N 1
ATOM 3795 C CA . ALA A 1 479 ? 4.922 99.938 47.75 1 27.12 479 ALA A CA 1
ATOM 3796 C C . ALA A 1 479 ? 6.344 99.375 47.812 1 27.12 479 ALA A C 1
ATOM 3798 O O . ALA A 1 479 ? 6.594 98.312 48.438 1 27.12 479 ALA A O 1
ATOM 3799 N N . SER A 1 480 ? 7.285 99.625 46.812 1 25.34 480 SER A N 1
ATOM 3800 C CA . SER A 1 480 ? 8.719 99.438 46.656 1 25.34 480 SER A CA 1
ATOM 3801 C C . SER A 1 480 ? 9.508 100.188 47.75 1 25.34 480 SER A C 1
ATOM 3803 O O . SER A 1 480 ? 9.883 101.312 47.531 1 25.34 480 SER A O 1
ATOM 3805 N N . SER A 1 481 ? 9.398 100.125 49.031 1 22.55 481 SER A N 1
ATOM 3806 C CA . SER A 1 481 ? 10.266 100.938 49.906 1 22.55 481 SER A CA 1
ATOM 3807 C C . SER A 1 481 ? 11.711 100.438 49.812 1 22.55 481 SER A C 1
ATOM 3809 O O . SER A 1 481 ? 12.516 100.688 50.719 1 22.55 481 SER A O 1
ATOM 3811 N N . ILE A 1 482 ? 12.336 100.125 48.688 1 22.22 482 ILE A N 1
ATOM 3812 C CA . ILE A 1 482 ? 13.641 99.5 48.781 1 22.22 482 ILE A CA 1
ATOM 3813 C C . ILE A 1 482 ? 14.727 100.5 49.031 1 22.22 482 ILE A C 1
ATOM 3815 O O . ILE A 1 482 ? 15.094 101.25 48.125 1 22.22 482 ILE A O 1
ATOM 3819 N N . ASN A 1 483 ? 14.852 101.438 50.031 1 19.73 483 ASN A N 1
ATOM 3820 C CA . ASN A 1 483 ? 15.906 102.438 49.969 1 19.73 483 ASN A CA 1
ATOM 3821 C C . ASN A 1 483 ? 17.297 101.812 50.094 1 19.73 483 ASN A C 1
ATOM 3823 O O . ASN A 1 483 ? 18.297 102.5 50.188 1 19.73 483 ASN A O 1
ATOM 3827 N N . SER A 1 484 ? 17.594 100.5 50.219 1 19.36 484 SER A N 1
ATOM 3828 C CA . SER A 1 484 ? 18.875 100.188 50.844 1 19.36 484 SER A CA 1
ATOM 3829 C C . SER A 1 484 ? 20.031 100.562 49.906 1 19.36 484 SER A C 1
ATOM 3831 O O . SER A 1 484 ? 20.016 100.188 48.719 1 19.36 484 SER A O 1
ATOM 3833 N N . VAL A 1 485 ? 20.781 101.625 50.125 1 19.38 485 VAL A N 1
ATOM 3834 C CA . VAL A 1 485 ? 21.875 102.312 49.469 1 19.38 485 VAL A CA 1
ATOM 3835 C C . VAL A 1 485 ? 23.141 101.5 49.5 1 19.38 485 VAL A C 1
ATOM 3837 O O . VAL A 1 485 ? 24.219 101.938 49.125 1 19.38 485 VAL A O 1
ATOM 3840 N N . ALA A 1 486 ? 23.156 100.25 49.625 1 18.78 486 ALA A N 1
ATOM 3841 C CA . ALA A 1 486 ? 24.484 99.75 49.969 1 18.78 486 ALA A CA 1
ATOM 3842 C C . ALA A 1 486 ? 25.5 100.125 48.875 1 18.78 486 ALA A C 1
ATOM 3844 O O . ALA A 1 486 ? 25.141 100.25 47.688 1 18.78 486 ALA A O 1
ATOM 3845 N N . PRO A 1 487 ? 26.578 100.75 49.25 1 18.53 487 PRO A N 1
ATOM 3846 C CA . PRO A 1 487 ? 27.734 101.438 48.688 1 18.53 487 PRO A CA 1
ATOM 3847 C C . PRO A 1 487 ? 28.5 100.562 47.688 1 18.53 487 PRO A C 1
ATOM 3849 O O . PRO A 1 487 ? 28.406 99.312 47.75 1 18.53 487 PRO A O 1
ATOM 3852 N N . SER A 1 488 ? 29.031 101.188 46.656 1 19.3 488 SER A N 1
ATOM 3853 C CA . SER A 1 488 ? 29.594 100.812 45.375 1 19.3 488 SER A CA 1
ATOM 3854 C C . SER A 1 488 ? 31.016 100.25 45.5 1 19.3 488 SER A C 1
ATOM 3856 O O . SER A 1 488 ? 31.703 100.062 44.531 1 19.3 488 SER A O 1
ATOM 3858 N N . VAL A 1 489 ? 31.406 99.875 46.688 1 17.88 489 VAL A N 1
ATOM 3859 C CA . VAL A 1 489 ? 32.844 99.812 46.812 1 17.88 489 VAL A CA 1
ATOM 3860 C C . VAL A 1 489 ? 33.469 99 45.719 1 17.88 489 VAL A C 1
ATOM 3862 O O . VAL A 1 489 ? 32.938 97.938 45.375 1 17.88 489 VAL A O 1
ATOM 3865 N N . SER A 1 490 ? 34.281 99.625 44.875 1 17.92 490 SER A N 1
ATOM 3866 C CA . SER A 1 490 ? 34.969 99.375 43.594 1 17.92 490 SER A CA 1
ATOM 3867 C C . SER A 1 490 ? 36.062 98.312 43.75 1 17.92 490 SER A C 1
ATOM 3869 O O . SER A 1 490 ? 36.75 98 42.781 1 17.92 490 SER A O 1
ATOM 3871 N N . SER A 1 491 ? 36.406 98 44.875 1 17.23 491 SER A N 1
ATOM 3872 C CA . SER A 1 491 ? 37.781 97.625 45.062 1 17.23 491 SER A CA 1
ATOM 3873 C C . SER A 1 491 ? 38.188 96.5 44.062 1 17.23 491 SER A C 1
ATOM 3875 O O . SER A 1 491 ? 37.344 95.688 43.688 1 17.23 491 SER A O 1
ATOM 3877 N N . VAL A 1 492 ? 39.344 96.688 43.469 1 17.84 492 VAL A N 1
ATOM 3878 C CA . VAL A 1 492 ? 40.125 96.375 42.281 1 17.84 492 VAL A CA 1
ATOM 3879 C C . VAL A 1 492 ? 40.406 94.875 42.188 1 17.84 492 VAL A C 1
ATOM 3881 O O . VAL A 1 492 ? 40.125 94.125 43.125 1 17.84 492 VAL A O 1
ATOM 3884 N N . ALA A 1 493 ? 41.781 94.625 41.938 1 18.36 493 ALA A N 1
ATOM 3885 C CA . ALA A 1 493 ? 42.469 94 40.812 1 18.36 493 ALA A CA 1
ATOM 3886 C C . ALA A 1 493 ? 42.719 92.5 41.062 1 18.36 493 ALA A C 1
ATOM 3888 O O . ALA A 1 493 ? 42.875 91.75 40.094 1 18.36 493 ALA A O 1
ATOM 3889 N N . SER A 1 494 ? 42.906 92.25 42.25 1 17.02 494 SER A N 1
ATOM 3890 C CA . SER A 1 494 ? 43.969 91.25 42.406 1 17.02 494 SER A CA 1
ATOM 3891 C C . SER A 1 494 ? 43.656 90 41.625 1 17.02 494 SER A C 1
ATOM 3893 O O . SER A 1 494 ? 42.469 89.688 41.438 1 17.02 494 SER A O 1
ATOM 3895 N N . ALA A 1 495 ? 44.562 89.562 40.844 1 19.28 495 ALA A N 1
ATOM 3896 C CA . ALA A 1 495 ? 44.969 88.688 39.719 1 19.28 495 ALA A CA 1
ATOM 3897 C C . ALA A 1 495 ? 44.688 87.25 40 1 19.28 495 ALA A C 1
ATOM 3899 O O . ALA A 1 495 ? 44.875 86.375 39.125 1 19.28 495 ALA A O 1
ATOM 3900 N N . THR A 1 496 ? 44.094 87.188 41.156 1 16.83 496 THR A N 1
ATOM 3901 C CA . THR A 1 496 ? 44.5 85.875 41.656 1 16.83 496 THR A CA 1
ATOM 3902 C C . THR A 1 496 ? 44 84.75 40.719 1 16.83 496 THR A C 1
ATOM 3904 O O . THR A 1 496 ? 42.781 84.562 40.594 1 16.83 496 THR A O 1
ATOM 3907 N N . SER A 1 497 ? 44.469 84.812 39.594 1 17.16 497 SER A N 1
ATOM 3908 C CA . SER A 1 497 ? 43.844 83.938 38.562 1 17.16 497 SER A CA 1
ATOM 3909 C C . SER A 1 497 ? 43.719 82.5 39.062 1 17.16 497 SER A C 1
ATOM 3911 O O . SER A 1 497 ? 43.25 81.625 38.312 1 17.16 497 SER A O 1
ATOM 3913 N N . GLN A 1 498 ? 43.969 82.438 40.281 1 16.05 498 GLN A N 1
ATOM 3914 C CA . GLN A 1 498 ? 44.281 81.062 40.406 1 16.05 498 GLN A CA 1
ATOM 3915 C C . GLN A 1 498 ? 43.125 80.188 39.844 1 16.05 498 GLN A C 1
ATOM 3917 O O . GLN A 1 498 ? 41.969 80.375 40.219 1 16.05 498 GLN A O 1
ATOM 3922 N N . ALA A 1 499 ? 43.281 79.938 38.75 1 17.19 499 ALA A N 1
ATOM 3923 C CA . ALA A 1 499 ? 42.562 79.062 37.844 1 17.19 499 ALA A CA 1
ATOM 3924 C C . ALA A 1 499 ? 42.156 77.75 38.531 1 17.19 499 ALA A C 1
ATOM 3926 O O . ALA A 1 499 ? 41.812 76.812 37.844 1 17.19 499 ALA A O 1
ATOM 3927 N N . GLY A 1 500 ? 41.75 78.188 39.656 1 15.02 500 GLY A N 1
ATOM 3928 C CA . GLY A 1 500 ? 41.625 76.875 40.219 1 15.02 500 GLY A CA 1
ATOM 3929 C C . GLY A 1 500 ? 40.75 75.938 39.406 1 15.02 500 GLY A C 1
ATOM 3930 O O . GLY A 1 500 ? 40.438 76.25 38.25 1 15.02 500 GLY A O 1
ATOM 3931 N N . GLY A 1 501 ? 39.531 75.938 39.906 1 15.37 501 GLY A N 1
ATOM 3932 C CA . GLY A 1 501 ? 39 74.688 40.375 1 15.37 501 GLY A CA 1
ATOM 3933 C C . GLY A 1 501 ? 38.031 74.062 39.406 1 15.37 501 GLY A C 1
ATOM 3934 O O . GLY A 1 501 ? 37.469 73 39.688 1 15.37 501 GLY A O 1
ATOM 3935 N N . ASN A 1 502 ? 37.906 74.5 38.25 1 16.16 502 ASN A N 1
ATOM 3936 C CA . ASN A 1 502 ? 36.656 74.125 37.594 1 16.16 502 ASN A CA 1
ATOM 3937 C C . ASN A 1 502 ? 36.344 72.688 37.781 1 16.16 502 ASN A C 1
ATOM 3939 O O . ASN A 1 502 ? 37.031 71.812 37.281 1 16.16 502 ASN A O 1
ATOM 3943 N N . SER A 1 503 ? 35.719 72.688 38.781 1 16.14 503 SER A N 1
ATOM 3944 C CA . SER A 1 503 ? 35.156 71.5 39.375 1 16.14 503 SER A CA 1
ATOM 3945 C C . SER A 1 503 ? 33.938 71 38.625 1 16.14 503 SER A C 1
ATOM 3947 O O . SER A 1 503 ? 33.312 70 39 1 16.14 503 SER A O 1
ATOM 3949 N N . VAL A 1 504 ? 33.625 71.125 37.594 1 16.61 504 VAL A N 1
ATOM 3950 C CA . VAL A 1 504 ? 32.281 70.75 37.156 1 16.61 504 VAL A CA 1
ATOM 3951 C C . VAL A 1 504 ? 31.922 69.375 37.688 1 16.61 504 VAL A C 1
ATOM 3953 O O . VAL A 1 504 ? 32.5 68.375 37.25 1 16.61 504 VAL A O 1
ATOM 3956 N N . PRO A 1 505 ? 31.719 69.625 38.844 1 16.19 505 PRO A N 1
ATOM 3957 C CA . PRO A 1 505 ? 31.375 68.25 39.219 1 16.19 505 PRO A CA 1
ATOM 3958 C C . PRO A 1 505 ? 30.078 67.75 38.594 1 16.19 505 PRO A C 1
ATOM 3960 O O . PRO A 1 505 ? 29.438 68.5 37.844 1 16.19 505 PRO A O 1
ATOM 3963 N N . PRO A 1 506 ? 29.031 67.562 39.531 1 16.75 506 PRO A N 1
ATOM 3964 C CA . PRO A 1 506 ? 28.344 66.312 39.781 1 16.75 506 PRO A CA 1
ATOM 3965 C C . PRO A 1 506 ? 26.875 66.312 39.375 1 16.75 506 PRO A C 1
ATOM 3967 O O . PRO A 1 506 ? 26.109 67.188 39.875 1 16.75 506 PRO A O 1
ATOM 3970 N N . ARG A 1 507 ? 26.469 66.312 38.281 1 16 507 ARG A N 1
ATOM 3971 C CA . ARG A 1 507 ? 25.156 66.125 37.656 1 16 507 ARG A CA 1
ATOM 3972 C C . ARG A 1 507 ? 24.297 65.188 38.469 1 16 507 ARG A C 1
ATOM 3974 O O . ARG A 1 507 ? 24.781 64.125 38.969 1 16 507 ARG A O 1
ATOM 3981 N N . THR A 1 508 ? 23.016 65.25 38.812 1 16.84 508 THR A N 1
ATOM 3982 C CA . THR A 1 508 ? 21.938 65.188 39.812 1 16.84 508 THR A CA 1
ATOM 3983 C C . THR A 1 508 ? 21.312 63.781 39.781 1 16.84 508 THR A C 1
ATOM 3985 O O . THR A 1 508 ? 21.156 63.156 40.844 1 16.84 508 THR A O 1
ATOM 3988 N N . ASN A 1 509 ? 20.281 63.438 39 1 15.78 509 ASN A N 1
ATOM 3989 C CA . ASN A 1 509 ? 18.875 63.188 39.312 1 15.78 509 ASN A CA 1
ATOM 3990 C C . ASN A 1 509 ? 18.656 61.719 39.719 1 15.78 509 ASN A C 1
ATOM 3992 O O . ASN A 1 509 ? 19.344 60.812 39.25 1 15.78 509 ASN A O 1
ATOM 3996 N N . ALA A 1 510 ? 17.781 61.406 40.781 1 18.19 510 ALA A N 1
ATOM 3997 C CA . ALA A 1 510 ? 17.578 60.281 41.688 1 18.19 510 ALA A CA 1
ATOM 3998 C C . ALA A 1 510 ? 16.969 59.094 40.938 1 18.19 510 ALA A C 1
ATOM 4000 O O . ALA A 1 510 ? 17.266 57.938 41.25 1 18.19 510 ALA A O 1
ATOM 4001 N N . LEU A 1 511 ? 16.047 59.156 40.188 1 18.42 511 LEU A N 1
ATOM 4002 C CA . LEU A 1 511 ? 14.766 58.594 40.625 1 18.42 511 LEU A CA 1
ATOM 4003 C C . LEU A 1 511 ? 14.773 57.094 40.562 1 18.42 511 LEU A C 1
ATOM 4005 O O . LEU A 1 511 ? 13.766 56.438 40.844 1 18.42 511 LEU A O 1
ATOM 4009 N N . SER A 1 512 ? 15.664 56.656 39.875 1 15.91 512 SER A N 1
ATOM 4010 C CA . SER A 1 512 ? 15.523 55.25 39.562 1 15.91 512 SER A CA 1
ATOM 4011 C C . SER A 1 512 ? 15.414 54.375 40.812 1 15.91 512 SER A C 1
ATOM 4013 O O . SER A 1 512 ? 16.375 54.281 41.594 1 15.91 512 SER A O 1
ATOM 4015 N N . ARG A 1 513 ? 14.305 54.188 41.438 1 18.38 513 ARG A N 1
ATOM 4016 C CA . ARG A 1 513 ? 13.805 53.312 42.5 1 18.38 513 ARG A CA 1
ATOM 4017 C C . ARG A 1 513 ? 14.18 51.875 42.25 1 18.38 513 ARG A C 1
ATOM 4019 O O . ARG A 1 513 ? 13.992 51.031 43.125 1 18.38 513 ARG A O 1
ATOM 4026 N N . PRO A 1 514 ? 14.836 51.406 41.281 1 18.62 514 PRO A N 1
ATOM 4027 C CA . PRO A 1 514 ? 14.461 50 41.375 1 18.62 514 PRO A CA 1
ATOM 4028 C C . PRO A 1 514 ? 14.547 49.438 42.781 1 18.62 514 PRO A C 1
ATOM 4030 O O . PRO A 1 514 ? 15.344 49.938 43.594 1 18.62 514 PRO A O 1
ATOM 4033 N N . VAL A 1 515 ? 13.625 48.719 43.188 1 20.02 515 VAL A N 1
ATOM 4034 C CA . VAL A 1 515 ? 12.758 47.969 44.094 1 20.02 515 VAL A CA 1
ATOM 4035 C C . VAL A 1 515 ? 13.562 46.906 44.812 1 20.02 515 VAL A C 1
ATOM 4037 O O . VAL A 1 515 ? 14.586 46.438 44.312 1 20.02 515 VAL A O 1
ATOM 4040 N N . PRO A 1 516 ? 13.172 46.719 46.031 1 20.34 516 PRO A N 1
ATOM 4041 C CA . PRO A 1 516 ? 13.844 45.875 47.031 1 20.34 516 PRO A CA 1
ATOM 4042 C C . PRO A 1 516 ? 14.195 44.469 46.469 1 20.34 516 PRO A C 1
ATOM 4044 O O . PRO A 1 516 ? 13.57 44 45.531 1 20.34 516 PRO A O 1
ATOM 4047 N N . PRO A 1 517 ? 15.305 43.938 46.938 1 22.39 517 PRO A N 1
ATOM 4048 C CA . PRO A 1 517 ? 15.859 42.656 46.469 1 22.39 517 PRO A CA 1
ATOM 4049 C C . PRO A 1 517 ? 14.945 41.469 46.781 1 22.39 517 PRO A C 1
ATOM 4051 O O . PRO A 1 517 ? 15.25 40.344 46.375 1 22.39 517 PRO A O 1
ATOM 4054 N N . ALA A 1 518 ? 13.867 41.281 46.531 1 21.12 518 ALA A N 1
ATOM 4055 C CA . ALA A 1 518 ? 13.18 40.5 47.562 1 21.12 518 ALA A CA 1
ATOM 4056 C C . ALA A 1 518 ? 13.93 39.219 47.844 1 21.12 518 ALA A C 1
ATOM 4058 O O . ALA A 1 518 ? 13.633 38.531 48.844 1 21.12 518 ALA A O 1
ATOM 4059 N N . ALA A 1 519 ? 14.578 38.875 46.656 1 20.02 519 ALA A N 1
ATOM 4060 C CA . ALA A 1 519 ? 14.25 37.438 46.5 1 20.02 519 ALA A CA 1
ATOM 4061 C C . ALA A 1 519 ? 14.531 36.656 47.781 1 20.02 519 ALA A C 1
ATOM 4063 O O . ALA A 1 519 ? 13.633 36.031 48.312 1 20.02 519 ALA A O 1
ATOM 4064 N N . ALA A 1 520 ? 15.531 35.938 47.5 1 19.3 520 ALA A N 1
ATOM 4065 C CA . ALA A 1 520 ? 15.75 34.5 47.75 1 19.3 520 ALA A CA 1
ATOM 4066 C C . ALA A 1 520 ? 16.359 34.281 49.125 1 19.3 520 ALA A C 1
ATOM 4068 O O . ALA A 1 520 ? 17.328 34.938 49.5 1 19.3 520 ALA A O 1
ATOM 4069 N N . PRO A 1 521 ? 15.617 33.969 49.969 1 21.27 521 PRO A N 1
ATOM 4070 C CA . PRO A 1 521 ? 16 33.625 51.344 1 21.27 521 PRO A CA 1
ATOM 4071 C C . PRO A 1 521 ? 17.297 32.812 51.406 1 21.27 521 PRO A C 1
ATOM 4073 O O . PRO A 1 521 ? 17.688 32.188 50.438 1 21.27 521 PRO A O 1
ATOM 4076 N N . PRO A 1 522 ? 18.297 33.281 52.125 1 23.59 522 PRO A N 1
ATOM 4077 C CA . PRO A 1 522 ? 19.344 32.281 52.281 1 23.59 522 PRO A CA 1
ATOM 4078 C C . PRO A 1 522 ? 18.797 30.844 52.406 1 23.59 522 PRO A C 1
ATOM 4080 O O . PRO A 1 522 ? 17.703 30.656 52.938 1 23.59 522 PRO A O 1
ATOM 4083 N N . ALA A 1 523 ? 18.938 30.016 51.406 1 24.61 523 ALA A N 1
ATOM 4084 C CA . ALA A 1 523 ? 18.828 28.562 51.375 1 24.61 523 ALA A CA 1
ATOM 4085 C C . ALA A 1 523 ? 19.406 27.922 52.625 1 24.61 523 ALA A C 1
ATOM 4087 O O . ALA A 1 523 ? 20.5 28.297 53.062 1 24.61 523 ALA A O 1
ATOM 4088 N N . SER A 1 524 ? 18.734 28 53.594 1 26.42 524 SER A N 1
ATOM 4089 C CA . SER A 1 524 ? 19.266 27.234 54.719 1 26.42 524 SER A CA 1
ATOM 4090 C C . SER A 1 524 ? 19.953 25.969 54.25 1 26.42 524 SER A C 1
ATOM 4092 O O . SER A 1 524 ? 19.297 25.016 53.812 1 26.42 524 SER A O 1
ATOM 4094 N N . ASN A 1 525 ? 21.031 26.297 53.344 1 29.58 525 ASN A N 1
ATOM 4095 C CA . ASN A 1 525 ? 21.922 25.234 52.844 1 29.58 525 ASN A CA 1
ATOM 4096 C C . ASN A 1 525 ? 22.406 24.344 54 1 29.58 525 ASN A C 1
ATOM 4098 O O . ASN A 1 525 ? 22.953 24.828 54.969 1 29.58 525 ASN A O 1
ATOM 4102 N N . SER A 1 526 ? 21.672 23.438 54.375 1 36.59 526 SER A N 1
ATOM 4103 C CA . SER A 1 526 ? 22.266 22.406 55.219 1 36.59 526 SER A CA 1
ATOM 4104 C C . SER A 1 526 ? 23.688 22.062 54.781 1 36.59 526 SER A C 1
ATOM 4106 O O . SER A 1 526 ? 23.891 21.703 53.625 1 36.59 526 SER A O 1
ATOM 4108 N N . ALA A 1 527 ? 24.641 22.812 55.406 1 46.16 527 ALA A N 1
ATOM 4109 C CA . ALA A 1 527 ? 26.094 22.781 55.219 1 46.16 527 ALA A CA 1
ATOM 4110 C C . ALA A 1 527 ? 26.625 21.359 55.312 1 46.16 527 ALA A C 1
ATOM 4112 O O . ALA A 1 527 ? 26.469 20.688 56.344 1 46.16 527 ALA A O 1
ATOM 4113 N N . THR A 1 528 ? 26.656 20.906 54.125 1 61.16 528 THR A N 1
ATOM 4114 C CA . THR A 1 528 ? 27.25 19.578 54.062 1 61.16 528 THR A CA 1
ATOM 4115 C C . THR A 1 528 ? 28.734 19.625 54.406 1 61.16 528 THR A C 1
ATOM 4117 O O . THR A 1 528 ? 29.469 20.438 53.844 1 61.16 528 THR A O 1
ATOM 4120 N N . LYS A 1 529 ? 29.094 19.031 55.562 1 71.06 529 LYS A N 1
ATOM 4121 C CA . LYS A 1 529 ? 30.469 18.953 56 1 71.06 529 LYS A CA 1
ATOM 4122 C C . LYS A 1 529 ? 31.328 18.109 55.062 1 71.06 529 LYS A C 1
ATOM 4124 O O . LYS A 1 529 ? 30.859 17.078 54.594 1 71.06 529 LYS A O 1
ATOM 4129 N N . ALA A 1 530 ? 32.375 18.812 54.594 1 75.38 530 ALA A N 1
ATOM 4130 C CA . ALA A 1 530 ? 33.281 18.062 53.75 1 75.38 530 ALA A CA 1
ATOM 4131 C C . ALA A 1 530 ? 34.656 17.938 54.375 1 75.38 530 ALA A C 1
ATOM 4133 O O . ALA A 1 530 ? 35.094 18.828 55.094 1 75.38 530 ALA A O 1
ATOM 4134 N N . LYS A 1 531 ? 35.219 16.812 54.438 1 84.75 531 LYS A N 1
ATOM 4135 C CA . LYS A 1 531 ? 36.562 16.547 54.938 1 84.75 531 LYS A CA 1
ATOM 4136 C C . LYS A 1 531 ? 37.594 16.922 53.906 1 84.75 531 LYS A C 1
ATOM 4138 O O . LYS A 1 531 ? 37.438 16.625 52.719 1 84.75 531 LYS A O 1
ATOM 4143 N N . VAL A 1 532 ? 38.625 17.719 54.219 1 81.81 532 VAL A N 1
ATOM 4144 C CA . VAL A 1 532 ? 39.719 18.156 53.344 1 81.81 532 VAL A CA 1
ATOM 4145 C C . VAL A 1 532 ? 40.719 17.016 53.125 1 81.81 532 VAL A C 1
ATOM 4147 O O . VAL A 1 532 ? 41.281 16.484 54.094 1 81.81 532 VAL A O 1
ATOM 4150 N N . LEU A 1 533 ? 40.844 16.516 51.906 1 84.44 533 LEU A N 1
ATOM 4151 C CA . LEU A 1 533 ? 41.688 15.398 51.531 1 84.44 533 LEU A CA 1
ATOM 4152 C C . LEU A 1 533 ? 43.156 15.852 51.375 1 84.44 533 LEU A C 1
ATOM 4154 O O . LEU A 1 533 ? 44.062 15.109 51.719 1 84.44 533 LEU A O 1
ATOM 4158 N N . TYR A 1 534 ? 43.281 17.031 50.844 1 84.94 534 TYR A N 1
ATOM 4159 C CA . TYR A 1 534 ? 44.625 17.547 50.594 1 84.94 534 TYR A CA 1
ATOM 4160 C C . TYR A 1 534 ? 44.75 19.016 51.031 1 84.94 534 TYR A C 1
ATOM 4162 O O . TYR A 1 534 ? 43.781 19.766 50.906 1 84.94 534 TYR A O 1
ATOM 4170 N N . SER A 1 535 ? 45.938 19.375 51.719 1 85 535 SER A N 1
ATOM 4171 C CA . SER A 1 535 ? 46.188 20.75 52.094 1 85 535 SER A CA 1
ATOM 4172 C C . SER A 1 535 ? 46.312 21.672 50.906 1 85 535 SER A C 1
ATOM 4174 O O . SER A 1 535 ? 46.906 21.281 49.875 1 85 535 SER A O 1
ATOM 4176 N N . TYR A 1 536 ? 45.531 22.75 50.812 1 82.06 536 TYR A N 1
ATOM 4177 C CA . TYR A 1 536 ? 45.531 23.781 49.781 1 82.06 536 TYR A CA 1
ATOM 4178 C C . TYR A 1 536 ? 45.844 25.156 50.375 1 82.06 536 TYR A C 1
ATOM 4180 O O . TYR A 1 536 ? 45.156 25.594 51.281 1 82.06 536 TYR A O 1
ATOM 4188 N N . ALA A 1 537 ? 46.938 25.703 49.938 1 84.5 537 ALA A N 1
ATOM 4189 C CA . ALA A 1 537 ? 47.312 27.062 50.312 1 84.5 537 ALA A CA 1
ATOM 4190 C C . ALA A 1 537 ? 46.719 28.078 49.312 1 84.5 537 ALA A C 1
ATOM 4192 O O . ALA A 1 537 ? 46.938 27.953 48.125 1 84.5 537 ALA A O 1
ATOM 4193 N N . SER A 1 538 ? 45.844 29.031 49.75 1 79.38 538 SER A N 1
ATOM 4194 C CA . SER A 1 538 ? 45.188 30.047 48.938 1 79.38 538 SER A CA 1
ATOM 4195 C C . SER A 1 538 ? 46.219 30.891 48.188 1 79.38 538 SER A C 1
ATOM 4197 O O . SER A 1 538 ? 47.219 31.281 48.75 1 79.38 538 SER A O 1
ATOM 4199 N N . THR A 1 539 ? 46.188 30.984 46.906 1 79.38 539 THR A N 1
ATOM 4200 C CA . THR A 1 539 ? 47.094 31.766 46.094 1 79.38 539 THR A CA 1
ATOM 4201 C C . THR A 1 539 ? 46.469 33.094 45.719 1 79.38 539 THR A C 1
ATOM 4203 O O . THR A 1 539 ? 47.125 34 45.156 1 79.38 539 THR A O 1
ATOM 4206 N N . SER A 1 540 ? 45.156 33.25 45.781 1 77.88 540 SER A N 1
ATOM 4207 C CA . SER A 1 540 ? 44.438 34.469 45.438 1 77.88 540 SER A CA 1
ATOM 4208 C C . SER A 1 540 ? 43.5 34.906 46.531 1 77.88 540 SER A C 1
ATOM 4210 O O . SER A 1 540 ? 43.188 34.125 47.438 1 77.88 540 SER A O 1
ATOM 4212 N N . GLU A 1 541 ? 42.938 36.125 46.5 1 79.5 541 GLU A N 1
ATOM 4213 C CA . GLU A 1 541 ? 42.125 36.719 47.531 1 79.5 541 GLU A CA 1
ATOM 4214 C C . GLU A 1 541 ? 40.781 36.031 47.656 1 79.5 541 GLU A C 1
ATOM 4216 O O . GLU A 1 541 ? 40.125 36.094 48.688 1 79.5 541 GLU A O 1
ATOM 4221 N N . PHE A 1 542 ? 40.406 35.344 46.719 1 80.38 542 PHE A N 1
ATOM 4222 C CA . PHE A 1 542 ? 39.094 34.719 46.656 1 80.38 542 PHE A CA 1
ATOM 4223 C C . PHE A 1 542 ? 39.156 33.25 47.094 1 80.38 542 PHE A C 1
ATOM 4225 O O . PHE A 1 542 ? 38.125 32.594 47.25 1 80.38 542 PHE A O 1
ATOM 4232 N N . GLU A 1 543 ? 40.406 32.719 47.281 1 84 543 GLU A N 1
ATOM 4233 C CA . GLU A 1 543 ? 40.625 31.328 47.656 1 84 543 GLU A CA 1
ATOM 4234 C C . GLU A 1 543 ? 40.906 31.203 49.156 1 84 543 GLU A C 1
ATOM 4236 O O . GLU A 1 543 ? 41.281 32.188 49.812 1 84 543 GLU A O 1
ATOM 4241 N N . VAL A 1 544 ? 40.562 30.062 49.812 1 86.44 544 VAL A N 1
ATOM 4242 C CA . VAL A 1 544 ? 40.812 29.859 51.219 1 86.44 544 VAL A CA 1
ATOM 4243 C C . VAL A 1 544 ? 41.719 28.656 51.438 1 86.44 544 VAL A C 1
ATOM 4245 O O . VAL A 1 544 ? 41.656 27.672 50.688 1 86.44 544 VAL A O 1
ATOM 4248 N N . SER A 1 545 ? 42.75 28.812 52.312 1 85.38 545 SER A N 1
ATOM 4249 C CA . SER A 1 545 ? 43.688 27.734 52.625 1 85.38 545 SER A CA 1
ATOM 4250 C C . SER A 1 545 ? 43.031 26.688 53.531 1 85.38 545 SER A C 1
ATOM 4252 O O . SER A 1 545 ? 42.312 27.031 54.469 1 85.38 545 SER A O 1
ATOM 4254 N N . ILE A 1 546 ? 43.031 25.453 53.125 1 82.69 546 ILE A N 1
ATOM 4255 C CA . ILE A 1 546 ? 42.469 24.344 53.906 1 82.69 546 ILE A CA 1
ATOM 4256 C C . ILE A 1 546 ? 43.562 23.312 54.156 1 82.69 546 ILE A C 1
ATOM 4258 O O . ILE A 1 546 ? 44.5 23.172 53.375 1 82.69 546 ILE A O 1
ATOM 4262 N N . SER A 1 547 ? 43.594 22.734 55.312 1 84.38 547 SER A N 1
ATOM 4263 C CA . SER A 1 547 ? 44.562 21.734 55.781 1 84.38 547 SER A CA 1
ATOM 4264 C C . SER A 1 547 ? 43.969 20.312 55.688 1 84.38 547 SER A C 1
ATOM 4266 O O . SER A 1 547 ? 42.812 20.094 56 1 84.38 547 SER A O 1
ATOM 4268 N N . GLU A 1 548 ? 44.812 19.438 55.062 1 82.94 548 GLU A N 1
ATOM 4269 C CA . GLU A 1 548 ? 44.438 18.031 54.938 1 82.94 548 GLU A CA 1
ATOM 4270 C C . GLU A 1 548 ? 43.906 17.484 56.281 1 82.94 548 GLU A C 1
ATOM 4272 O O . GLU A 1 548 ? 44.531 17.672 57.312 1 82.94 548 GLU A O 1
ATOM 4277 N N . GLY A 1 549 ? 42.812 16.812 56.312 1 80.81 549 GLY A N 1
ATOM 4278 C CA . GLY A 1 549 ? 42.188 16.203 57.469 1 80.81 549 GLY A CA 1
ATOM 4279 C C . GLY A 1 549 ? 41.219 17.109 58.188 1 80.81 549 GLY A C 1
ATOM 4280 O O . GLY A 1 549 ? 40.469 16.672 59.062 1 80.81 549 GLY A O 1
ATOM 4281 N N . SER A 1 550 ? 41.188 18.297 57.875 1 80.25 550 SER A N 1
ATOM 4282 C CA . SER A 1 550 ? 40.25 19.234 58.5 1 80.25 550 SER A CA 1
ATOM 4283 C C . SER A 1 550 ? 38.875 19.172 57.875 1 80.25 550 SER A C 1
ATOM 4285 O O . SER A 1 550 ? 38.719 18.688 56.75 1 80.25 550 SER A O 1
ATOM 4287 N N . THR A 1 551 ? 37.875 19.5 58.719 1 81.31 551 THR A N 1
ATOM 4288 C CA . THR A 1 551 ? 36.5 19.562 58.219 1 81.31 551 THR A CA 1
ATOM 4289 C C . THR A 1 551 ? 36.125 20.984 57.812 1 81.31 551 THR A C 1
ATOM 4291 O O . THR A 1 551 ? 36.406 21.938 58.531 1 81.31 551 THR A O 1
ATOM 4294 N N . VAL A 1 552 ? 35.688 21.062 56.594 1 80 552 VAL A N 1
ATOM 4295 C CA . VAL A 1 552 ? 35.25 22.359 56.094 1 80 552 VAL A CA 1
ATOM 4296 C C . VAL A 1 552 ? 33.75 22.328 55.781 1 80 552 VAL A C 1
ATOM 4298 O O . VAL A 1 552 ? 33.188 21.266 55.531 1 80 552 VAL A O 1
ATOM 4301 N N . GLN A 1 553 ? 33.094 23.391 55.969 1 80.44 553 GLN A N 1
ATOM 4302 C CA . GLN A 1 553 ? 31.703 23.547 55.625 1 80.44 553 GLN A CA 1
ATOM 4303 C C . GLN A 1 553 ? 31.547 24.062 54.188 1 80.44 553 GLN A C 1
ATOM 4305 O O . GLN A 1 553 ? 32.094 25.109 53.844 1 80.44 553 GLN A O 1
ATOM 4310 N N . VAL A 1 554 ? 30.953 23.094 53.375 1 79 554 VAL A N 1
ATOM 4311 C CA . VAL A 1 554 ? 30.688 23.484 52 1 79 554 VAL A CA 1
ATOM 4312 C C . VAL A 1 554 ? 29.562 24.516 51.969 1 79 554 VAL A C 1
ATOM 4314 O O . VAL A 1 554 ? 28.438 24.234 52.375 1 79 554 VAL A O 1
ATOM 4317 N N . VAL A 1 555 ? 29.812 25.641 51.656 1 80.81 555 VAL A N 1
ATOM 4318 C CA . VAL A 1 555 ? 28.844 26.734 51.531 1 80.81 555 VAL A CA 1
ATOM 4319 C C . VAL A 1 555 ? 28.172 26.688 50.156 1 80.81 555 VAL A C 1
ATOM 4321 O O . VAL A 1 555 ? 26.938 26.828 50.062 1 80.81 555 VAL A O 1
ATOM 4324 N N . GLU A 1 556 ? 28.969 26.516 49.156 1 80.19 556 GLU A N 1
ATOM 4325 C CA . GLU A 1 556 ? 28.484 26.359 47.781 1 80.19 556 GLU A CA 1
ATOM 4326 C C . GLU A 1 556 ? 29.172 25.172 47.094 1 80.19 556 GLU A C 1
ATOM 4328 O O . GLU A 1 556 ? 30.406 25.125 47 1 80.19 556 GLU A O 1
ATOM 4333 N N . PRO A 1 557 ? 28.344 24.062 46.719 1 78.06 557 PRO A N 1
ATOM 4334 C CA . PRO A 1 557 ? 28.938 22.906 46.062 1 78.06 557 PRO A CA 1
ATOM 4335 C C . PRO A 1 557 ? 29.547 23.25 44.719 1 78.06 557 PRO A C 1
ATOM 4337 O O . PRO A 1 557 ? 29.312 24.328 44.188 1 78.06 557 PRO A O 1
ATOM 4340 N N . ASP A 1 558 ? 30.391 22.422 44.219 1 77.94 558 ASP A N 1
ATOM 4341 C CA . ASP A 1 558 ? 31.016 22.594 42.906 1 77.94 558 ASP A CA 1
ATOM 4342 C C . ASP A 1 558 ? 29.969 22.781 41.812 1 77.94 558 ASP A C 1
ATOM 4344 O O . ASP A 1 558 ? 29.078 21.938 41.625 1 77.94 558 ASP A O 1
ATOM 4348 N N . ASP A 1 559 ? 29.766 23.859 41.219 1 72.69 559 ASP A N 1
ATOM 4349 C CA . ASP A 1 559 ? 28.844 24.188 40.156 1 72.69 559 ASP A CA 1
ATOM 4350 C C . ASP A 1 559 ? 29.344 23.672 38.812 1 72.69 559 ASP A C 1
ATOM 4352 O O . ASP A 1 559 ? 28.828 24.062 37.75 1 72.69 559 ASP A O 1
ATOM 4356 N N . GLY A 1 560 ? 30.422 22.766 38.656 1 79.56 560 GLY A N 1
ATOM 4357 C CA . GLY A 1 560 ? 31.078 22.25 37.438 1 79.56 560 GLY A CA 1
ATOM 4358 C C . GLY A 1 560 ? 32.375 22.953 37.125 1 79.56 560 GLY A C 1
ATOM 4359 O O . GLY A 1 560 ? 33.094 22.578 36.188 1 79.56 560 GLY A O 1
ATOM 4360 N N . SER A 1 561 ? 32.781 23.984 37.75 1 77.12 561 SER A N 1
ATOM 4361 C CA . SER A 1 561 ? 34 24.75 37.469 1 77.12 561 SER A CA 1
ATOM 4362 C C . SER A 1 561 ? 35.219 24.109 38.125 1 77.12 561 SER A C 1
ATOM 4364 O O . SER A 1 561 ? 36.344 24.484 37.844 1 77.12 561 SER A O 1
ATOM 4366 N N . GLY A 1 562 ? 34.969 23.031 38.938 1 80.5 562 GLY A N 1
ATOM 4367 C CA . GLY A 1 562 ? 36.031 22.297 39.625 1 80.5 562 GLY A CA 1
ATOM 4368 C C . GLY A 1 562 ? 36.438 22.953 40.938 1 80.5 562 GLY A C 1
ATOM 4369 O O . GLY A 1 562 ? 37.375 22.484 41.594 1 80.5 562 GLY A O 1
ATOM 4370 N N . TRP A 1 563 ? 35.75 24.125 41.281 1 83.06 563 TRP A N 1
ATOM 4371 C CA . TRP A 1 563 ? 36.062 24.844 42.531 1 83.06 563 TRP A CA 1
ATOM 4372 C C . TRP A 1 563 ? 34.875 24.828 43.469 1 83.06 563 TRP A C 1
ATOM 4374 O O . TRP A 1 563 ? 33.719 24.891 43.031 1 83.06 563 TRP A O 1
ATOM 4384 N N . VAL A 1 564 ? 35.031 24.641 44.781 1 84.31 564 VAL A N 1
ATOM 4385 C CA . VAL A 1 564 ? 34 24.609 45.844 1 84.31 564 VAL A CA 1
ATOM 4386 C C . VAL A 1 564 ? 34.281 25.734 46.844 1 84.31 564 VAL A C 1
ATOM 4388 O O . VAL A 1 564 ? 35.438 25.953 47.219 1 84.31 564 VAL A O 1
ATOM 4391 N N . LYS A 1 565 ? 33.156 26.469 47.062 1 85.88 565 LYS A N 1
ATOM 4392 C CA . LYS A 1 565 ? 33.281 27.5 48.094 1 85.88 565 LYS A CA 1
ATOM 4393 C C . LYS A 1 565 ? 33.062 26.906 49.5 1 85.88 565 LYS A C 1
ATOM 4395 O O . LYS A 1 565 ? 32.031 26.297 49.75 1 85.88 565 LYS A O 1
ATOM 4400 N N . VAL A 1 566 ? 34.125 26.875 50.25 1 85.31 566 VAL A N 1
ATOM 4401 C CA . VAL A 1 566 ? 34.094 26.234 51.562 1 85.31 566 VAL A CA 1
ATOM 4402 C C . VAL A 1 566 ? 34.344 27.266 52.656 1 85.31 566 VAL A C 1
ATOM 4404 O O . VAL A 1 566 ? 34.938 28.312 52.406 1 85.31 566 VAL A O 1
ATOM 4407 N N . LEU A 1 567 ? 33.688 27 53.812 1 83.75 567 LEU A N 1
ATOM 4408 C CA . LEU A 1 567 ? 34 27.703 55.062 1 83.75 567 LEU A CA 1
ATOM 4409 C C . LEU A 1 567 ? 35 26.891 55.906 1 83.75 567 LEU A C 1
ATOM 4411 O O . LEU A 1 567 ? 34.719 25.75 56.281 1 83.75 567 LEU A O 1
ATOM 4415 N N . ASN A 1 568 ? 36.344 27.328 56.062 1 80.12 568 ASN A N 1
ATOM 4416 C CA . ASN A 1 568 ? 37.375 26.594 56.781 1 80.12 568 ASN A CA 1
ATOM 4417 C C . ASN A 1 568 ? 37.188 26.672 58.281 1 80.12 568 ASN A C 1
ATOM 4419 O O . ASN A 1 568 ? 36.281 27.375 58.75 1 80.12 568 ASN A O 1
ATOM 4423 N N . GLU A 1 569 ? 37.844 25.953 59.094 1 76.31 569 GLU A N 1
ATOM 4424 C CA . GLU A 1 569 ? 37.719 25.859 60.531 1 76.31 569 GLU A CA 1
ATOM 4425 C C . GLU A 1 569 ? 37.844 27.234 61.188 1 76.31 569 GLU A C 1
ATOM 4427 O O . GLU A 1 569 ? 37.281 27.469 62.281 1 76.31 569 GLU A O 1
ATOM 4432 N N . GLN A 1 570 ? 38.438 28.109 60.531 1 78.25 570 GLN A N 1
ATOM 4433 C CA . GLN A 1 570 ? 38.625 29.438 61.125 1 78.25 570 GLN A CA 1
ATOM 4434 C C . GLN A 1 570 ? 37.531 30.391 60.688 1 78.25 570 GLN A C 1
ATOM 4436 O O . GLN A 1 570 ? 37.531 31.578 61.062 1 78.25 570 GLN A O 1
ATOM 4441 N N . GLY A 1 571 ? 36.438 29.891 60 1 78.38 571 GLY A N 1
ATOM 4442 C CA . GLY A 1 571 ? 35.25 30.656 59.625 1 78.38 571 GLY A CA 1
ATOM 4443 C C . GLY A 1 571 ? 35.469 31.5 58.375 1 78.38 571 GLY A C 1
ATOM 4444 O O . GLY A 1 571 ? 34.719 32.438 58.125 1 78.38 571 GLY A O 1
ATOM 4445 N N . VAL A 1 572 ? 36.562 31.406 57.75 1 81.88 572 VAL A N 1
ATOM 4446 C CA . VAL A 1 572 ? 36.844 32.156 56.531 1 81.88 572 VAL A CA 1
ATOM 4447 C C . VAL A 1 572 ? 36.312 31.422 55.312 1 81.88 572 VAL A C 1
ATOM 4449 O O . VAL A 1 572 ? 36.594 30.234 55.125 1 81.88 572 VAL A O 1
ATOM 4452 N N . GLU A 1 573 ? 35.375 32.125 54.531 1 82.81 573 GLU A N 1
ATOM 4453 C CA . GLU A 1 573 ? 34.75 31.594 53.312 1 82.81 573 GLU A CA 1
ATOM 4454 C C . GLU A 1 573 ? 35.656 31.797 52.094 1 82.81 573 GLU A C 1
ATOM 4456 O O . GLU A 1 573 ? 36.25 32.875 51.938 1 82.81 573 GLU A O 1
ATOM 4461 N N . GLY A 1 574 ? 35.906 30.875 51.281 1 86.06 574 GLY A N 1
ATOM 4462 C CA . GLY A 1 574 ? 36.656 31 50.031 1 86.06 574 GLY A CA 1
ATOM 4463 C C . GLY A 1 574 ? 36.562 29.766 49.156 1 86.06 574 GLY A C 1
ATOM 4464 O O . GLY A 1 574 ? 36 28.75 49.531 1 86.06 574 GLY A O 1
ATOM 4465 N N . LEU A 1 575 ? 37.094 29.906 47.906 1 84.75 575 LEU A N 1
ATOM 4466 C CA . LEU A 1 575 ? 37.062 28.859 46.875 1 84.75 575 LEU A CA 1
ATOM 4467 C C . LEU A 1 575 ? 38.219 27.875 47.062 1 84.75 575 LEU A C 1
ATOM 4469 O O . LEU A 1 575 ? 39.344 28.297 47.344 1 84.75 575 LEU A O 1
ATOM 4473 N N . VAL A 1 576 ? 37.969 26.562 47.125 1 86.31 576 VAL A N 1
ATOM 4474 C CA . VAL A 1 576 ? 38.969 25.5 47.156 1 86.31 576 VAL A CA 1
ATOM 4475 C C . VAL A 1 576 ? 38.719 24.516 46.031 1 86.31 576 VAL A C 1
ATOM 4477 O O . VAL A 1 576 ? 37.594 24.344 45.594 1 86.31 576 VAL A O 1
ATOM 4480 N N . PRO A 1 577 ? 39.75 23.984 45.406 1 82.31 577 PRO A N 1
ATOM 4481 C CA . PRO A 1 577 ? 39.5 22.984 44.375 1 82.31 577 PRO A CA 1
ATOM 4482 C C . PRO A 1 577 ? 38.562 21.875 44.875 1 82.31 577 PRO A C 1
ATOM 4484 O O . PRO A 1 577 ? 38.781 21.312 45.938 1 82.31 577 PRO A O 1
ATOM 4487 N N . ALA A 1 578 ? 37.5 21.531 44.219 1 81 578 ALA A N 1
ATOM 4488 C CA . ALA A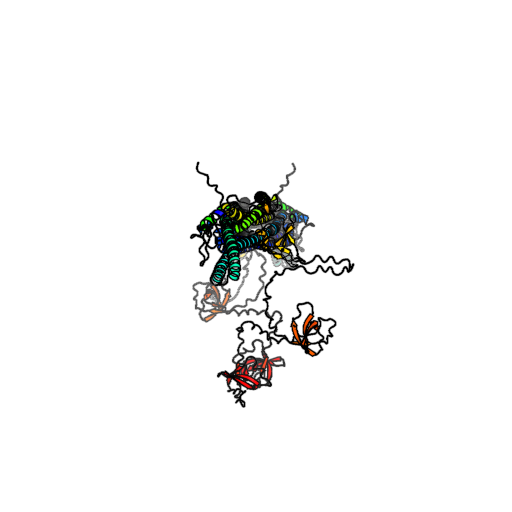 1 578 ? 36.469 20.578 44.562 1 81 578 ALA A CA 1
ATOM 4489 C C . ALA A 1 578 ? 37.031 19.203 44.875 1 81 578 ALA A C 1
ATOM 4491 O O . ALA A 1 578 ? 36.531 18.469 45.719 1 81 578 ALA A O 1
ATOM 4492 N N . THR A 1 579 ? 38.25 18.891 44.156 1 83.62 579 THR A N 1
ATOM 4493 C CA . THR A 1 579 ? 38.906 17.594 44.281 1 83.62 579 THR A CA 1
ATOM 4494 C C . THR A 1 579 ? 39.625 17.469 45.625 1 83.62 579 THR A C 1
ATOM 4496 O O . THR A 1 579 ? 40.062 16.375 46 1 83.62 579 THR A O 1
ATOM 4499 N N . TYR A 1 580 ? 39.719 18.516 46.312 1 80.94 580 TYR A N 1
ATOM 4500 C CA . TYR A 1 580 ? 40.469 18.5 47.562 1 80.94 580 TYR A CA 1
ATOM 4501 C C . TYR A 1 580 ? 39.562 18.328 48.781 1 80.94 580 TYR A C 1
ATOM 4503 O O . TYR A 1 580 ? 40.062 18.234 49.906 1 80.94 580 TYR A O 1
ATOM 4511 N N . ILE A 1 581 ? 38.188 18.469 48.625 1 78.81 581 ILE A N 1
ATOM 4512 C CA . ILE A 1 581 ? 37.281 18.359 49.75 1 78.81 581 ILE A CA 1
ATOM 4513 C C . ILE A 1 581 ? 36.25 17.25 49.469 1 78.81 581 ILE A C 1
ATOM 4515 O O . ILE A 1 581 ? 35.906 17 48.312 1 78.81 581 ILE A O 1
ATOM 4519 N N . GLU A 1 582 ? 36.062 16.438 50.375 1 77 582 GLU A N 1
ATOM 4520 C CA . GLU A 1 582 ? 35.062 15.375 50.281 1 77 582 GLU A CA 1
ATOM 4521 C C . GLU A 1 582 ? 33.844 15.664 51.156 1 77 582 GLU A C 1
ATOM 4523 O O . GLU A 1 582 ? 34 15.875 52.344 1 77 582 GLU A O 1
ATOM 4528 N N . ALA A 1 583 ? 32.75 16.125 50.562 1 62.72 583 ALA A N 1
ATOM 4529 C CA . ALA A 1 583 ? 31.516 16.406 51.281 1 62.72 583 ALA A CA 1
ATOM 4530 C C . ALA A 1 583 ? 31.141 15.273 52.219 1 62.72 583 ALA A C 1
ATOM 4532 O O . ALA A 1 583 ? 31.234 14.102 51.844 1 62.72 583 ALA A O 1
ATOM 4533 N N . ILE A 1 584 ? 31.094 15.625 53.531 1 49.22 584 ILE A N 1
ATOM 4534 C CA . ILE A 1 584 ? 30.609 14.617 54.469 1 49.22 584 ILE A CA 1
ATOM 4535 C C . ILE A 1 584 ? 29.094 14.469 54.344 1 49.22 584 ILE A C 1
ATOM 4537 O O . ILE A 1 584 ? 28.344 15.352 54.781 1 49.22 584 ILE A O 1
ATOM 4541 N N . GLY A 1 585 ? 28.578 14.586 53.156 1 38.66 585 GLY A N 1
ATOM 4542 C CA . GLY A 1 585 ? 27.141 14.445 53.094 1 38.66 585 GLY A CA 1
ATOM 4543 C C . GLY A 1 585 ? 26.609 13.312 53.938 1 38.66 585 GLY A C 1
ATOM 4544 O O . GLY A 1 585 ? 27.344 12.406 54.312 1 38.66 585 GLY A O 1
ATOM 4545 N N . PRO A 1 586 ? 25.578 13.719 54.812 1 30.38 586 PRO A N 1
ATOM 4546 C CA . PRO A 1 586 ? 25.047 12.5 55.438 1 30.38 586 PRO A CA 1
ATOM 4547 C C . PRO A 1 586 ? 24.781 11.391 54.406 1 30.38 586 PRO A C 1
ATOM 4549 O O . PRO A 1 586 ? 24.578 11.664 53.219 1 30.38 586 PRO A O 1
ATOM 4552 N N . ALA A 1 587 ? 25.062 10.273 54.688 1 25.69 587 ALA A N 1
ATOM 4553 C CA . ALA A 1 587 ? 24.797 9.078 53.875 1 25.69 587 ALA A CA 1
ATOM 4554 C C . ALA A 1 587 ? 23.312 8.945 53.562 1 25.69 587 ALA A C 1
ATOM 4556 O O . ALA A 1 587 ? 22.5 8.68 54.469 1 25.69 587 ALA A O 1
ATOM 4557 N N . LEU A 1 588 ? 22.609 9.961 53.062 1 22.75 588 LEU A N 1
ATOM 4558 C CA . LEU A 1 588 ? 21.219 9.523 52.969 1 22.75 588 LEU A CA 1
ATOM 4559 C C . LEU A 1 588 ? 21.141 8.094 52.438 1 22.75 588 LEU A C 1
ATOM 4561 O O . LEU A 1 588 ? 21.891 7.719 51.531 1 22.75 588 LEU A O 1
ATOM 4565 N N . ASN A 1 589 ? 20.531 7.469 53.344 1 19.62 589 ASN A N 1
ATOM 4566 C CA . ASN A 1 589 ? 20.109 6.094 53.125 1 19.62 589 ASN A CA 1
ATOM 4567 C C . ASN A 1 589 ? 19.141 6.008 51.938 1 19.62 589 ASN A C 1
ATOM 4569 O O . ASN A 1 589 ? 18.047 6.574 51.969 1 19.62 589 ASN A O 1
ATOM 4573 N N . LYS A 1 590 ? 19.438 6.504 50.844 1 22.77 590 LYS A N 1
ATOM 4574 C CA . LYS A 1 590 ? 18.641 6.113 49.656 1 22.77 590 LYS A CA 1
ATOM 4575 C C . LYS A 1 590 ? 18.016 4.734 49.875 1 22.77 590 LYS A C 1
ATOM 4577 O O . LYS A 1 590 ? 18.719 3.746 50.062 1 22.77 590 LYS A O 1
ATOM 4582 N N . ARG A 1 591 ? 16.859 4.891 50.375 1 21.08 591 ARG A N 1
ATOM 4583 C CA . ARG A 1 591 ? 15.961 3.74 50.406 1 21.08 591 ARG A CA 1
ATOM 4584 C C . ARG A 1 591 ? 15.836 3.104 49.031 1 21.08 591 ARG A C 1
ATOM 4586 O O . ARG A 1 591 ? 15.695 3.805 48.031 1 21.08 591 ARG A O 1
ATOM 4593 N N . ARG A 1 592 ? 16.359 1.96 48.938 1 21.47 592 ARG A N 1
ATOM 4594 C CA . ARG A 1 592 ? 16.281 0.844 48 1 21.47 592 ARG A CA 1
ATOM 4595 C C . ARG A 1 592 ? 14.844 0.559 47.594 1 21.47 592 ARG A C 1
ATOM 4597 O O . ARG A 1 592 ? 13.977 0.423 48.469 1 21.47 592 ARG A O 1
ATOM 4604 N N . ALA A 1 593 ? 14.312 1.354 46.562 1 21.22 593 ALA A N 1
ATOM 4605 C CA . ALA A 1 593 ? 13.047 0.875 46 1 21.22 593 ALA A CA 1
ATOM 4606 C C . ALA A 1 593 ? 12.875 -0.623 46.25 1 21.22 593 ALA A C 1
ATOM 4608 O O . ALA A 1 593 ? 13.812 -1.398 46.062 1 21.22 593 ALA A O 1
ATOM 4609 N N . PRO A 1 594 ? 11.906 -0.868 47.156 1 22.94 594 PRO A N 1
ATOM 4610 C CA . PRO A 1 594 ? 11.664 -2.295 47.375 1 22.94 594 PRO A CA 1
ATOM 4611 C C . PRO A 1 594 ? 11.445 -3.066 46.062 1 22.94 594 PRO A C 1
ATOM 4613 O O . PRO A 1 594 ? 10.898 -2.52 45.094 1 22.94 594 PRO A O 1
ATOM 4616 N N . PRO A 1 595 ? 12.438 -3.766 45.531 1 25.34 595 PRO A N 1
ATOM 4617 C CA . PRO A 1 595 ? 12.219 -4.68 44.406 1 25.34 595 PRO A CA 1
ATOM 4618 C C . PRO A 1 595 ? 10.797 -5.223 44.375 1 25.34 595 PRO A C 1
ATOM 4620 O O . PRO A 1 595 ? 10.047 -5.098 45.344 1 25.34 595 PRO A O 1
ATOM 4623 N N . PRO A 1 596 ? 10.555 -5.828 43.219 1 23.84 596 PRO A N 1
ATOM 4624 C CA . PRO A 1 596 ? 9.398 -6.582 42.719 1 23.84 596 PRO A CA 1
ATOM 4625 C C . PRO A 1 596 ? 8.664 -7.312 43.844 1 23.84 596 PRO A C 1
ATOM 4627 O O . PRO A 1 596 ? 9.25 -7.582 44.906 1 23.84 596 PRO A O 1
ATOM 4630 N N . PRO A 1 597 ? 7.324 -7.113 43.812 1 22.41 597 PRO A N 1
ATOM 4631 C CA . PRO A 1 597 ? 6.48 -7.898 44.719 1 22.41 597 PRO A CA 1
ATOM 4632 C C . PRO A 1 597 ? 7.059 -9.281 45 1 22.41 597 PRO A C 1
ATOM 4634 O O . PRO A 1 597 ? 7.855 -9.797 44.219 1 22.41 597 PRO A O 1
ATOM 4637 N N . THR A 1 598 ? 7.184 -9.57 46.219 1 25.2 598 THR A N 1
ATOM 4638 C CA . THR A 1 598 ? 7.484 -10.836 46.875 1 25.2 598 THR A CA 1
ATOM 4639 C C . THR A 1 598 ? 6.723 -11.984 46.219 1 25.2 598 THR A C 1
ATOM 4641 O O . THR A 1 598 ? 7.023 -13.156 46.469 1 25.2 598 THR A O 1
ATOM 4644 N N . ARG A 1 599 ? 5.578 -11.727 45.719 1 23.56 599 ARG A N 1
ATOM 4645 C CA . ARG A 1 599 ? 4.625 -12.812 45.906 1 23.56 599 ARG A CA 1
ATOM 4646 C C . ARG A 1 599 ? 5.125 -14.094 45.25 1 23.56 599 ARG A C 1
ATOM 4648 O O . ARG A 1 599 ? 4.367 -15.055 45.094 1 23.56 599 ARG A O 1
ATOM 4655 N N . ASN A 1 600 ? 6.02 -13.906 44.469 1 20.78 600 ASN A N 1
ATOM 4656 C CA . ASN A 1 600 ? 6.605 -15.227 44.25 1 20.78 600 ASN A CA 1
ATOM 4657 C C . ASN A 1 600 ? 7.281 -15.758 45.5 1 20.78 600 ASN A C 1
ATOM 4659 O O . ASN A 1 600 ? 8.312 -15.234 45.906 1 20.78 600 ASN A O 1
ATOM 4663 N N . ALA A 1 601 ? 6.414 -16.062 46.531 1 26.14 601 ALA A N 1
ATOM 4664 C CA . ALA A 1 601 ? 6.23 -16.828 47.781 1 26.14 601 ALA A CA 1
ATOM 4665 C C . ALA A 1 601 ? 7.23 -17.984 47.875 1 26.14 601 ALA A C 1
ATOM 4667 O O . ALA A 1 601 ? 7.191 -18.906 47.062 1 26.14 601 ALA A O 1
ATOM 4668 N N . PRO A 1 602 ? 8.281 -17.594 48.406 1 29.36 602 PRO A N 1
ATOM 4669 C CA . PRO A 1 602 ? 9.141 -18.781 48.594 1 29.36 602 PRO A CA 1
ATOM 4670 C C . PRO A 1 602 ? 8.5 -19.844 49.469 1 29.36 602 PRO A C 1
ATOM 4672 O O . PRO A 1 602 ? 7.609 -19.531 50.281 1 29.36 602 PRO A O 1
ATOM 4675 N N . ALA A 1 603 ? 8.398 -20.938 49.344 1 37.38 603 ALA A N 1
ATOM 4676 C CA . ALA A 1 603 ? 8.086 -22.016 50.25 1 37.38 603 ALA A CA 1
ATOM 4677 C C . ALA A 1 603 ? 8.742 -21.781 51.625 1 37.38 603 ALA A C 1
ATOM 4679 O O . ALA A 1 603 ? 9.914 -21.422 51.688 1 37.38 603 ALA A O 1
ATOM 4680 N N . ALA A 1 604 ? 8.039 -21.234 52.75 1 45.75 604 ALA A N 1
ATOM 4681 C CA . ALA A 1 604 ? 8.406 -21.156 54.188 1 45.75 604 ALA A CA 1
ATOM 4682 C C . ALA A 1 604 ? 9.203 -22.391 54.594 1 45.75 604 ALA A C 1
ATOM 4684 O O . ALA A 1 604 ? 8.766 -23.531 54.375 1 45.75 604 ALA A O 1
ATOM 4685 N N . LYS A 1 605 ? 10.43 -22.156 54.875 1 62.59 605 LYS A N 1
ATOM 4686 C CA . LYS A 1 605 ? 11.242 -23.312 55.25 1 62.59 605 LYS A CA 1
ATOM 4687 C C . LYS A 1 605 ? 10.875 -23.797 56.656 1 62.59 605 LYS A C 1
ATOM 4689 O O . LYS A 1 605 ? 11 -23.047 57.625 1 62.59 605 LYS A O 1
ATOM 4694 N N . LEU A 1 606 ? 9.898 -24.781 56.75 1 75.56 606 LEU A N 1
ATOM 4695 C CA . LEU A 1 606 ? 9.422 -25.406 58 1 75.56 606 LEU A CA 1
ATOM 4696 C C . LEU A 1 606 ? 10.43 -26.422 58.5 1 75.56 606 LEU A C 1
ATOM 4698 O O . LEU A 1 606 ? 10.984 -27.203 57.719 1 75.56 606 LEU A O 1
ATOM 4702 N N . VAL A 1 607 ? 10.789 -26.281 59.781 1 79.88 607 VAL A N 1
ATOM 4703 C CA . VAL A 1 607 ? 11.656 -27.281 60.406 1 79.88 607 VAL A CA 1
ATOM 4704 C C . VAL A 1 607 ? 10.898 -28.016 61.5 1 79.88 607 VAL A C 1
ATOM 4706 O O . VAL A 1 607 ? 10.039 -27.438 62.156 1 79.88 607 VAL A O 1
ATOM 4709 N N . LYS A 1 608 ? 10.922 -29.25 61.531 1 82.31 608 LYS A N 1
ATOM 4710 C CA . LYS A 1 608 ? 10.312 -30.109 62.531 1 82.31 608 LYS A CA 1
ATOM 4711 C C . LYS A 1 608 ? 11.32 -30.453 63.625 1 82.31 608 LYS A C 1
ATOM 4713 O O . LYS A 1 608 ? 12.461 -30.844 63.344 1 82.31 608 LYS A O 1
ATOM 4718 N N . ALA A 1 609 ? 10.984 -30.25 64.812 1 83 609 ALA A N 1
ATOM 4719 C CA . ALA A 1 609 ? 11.844 -30.562 66 1 83 609 ALA A CA 1
ATOM 4720 C C . ALA A 1 609 ? 11.992 -32.062 66.188 1 83 609 ALA A C 1
ATOM 4722 O O . ALA A 1 609 ? 10.992 -32.781 66.312 1 83 609 ALA A O 1
ATOM 4723 N N . LEU A 1 610 ? 13.188 -32.625 65.938 1 81.44 610 LEU A N 1
ATOM 4724 C CA . LEU A 1 610 ? 13.516 -34.031 66.188 1 81.44 610 LEU A CA 1
ATOM 4725 C C . LEU A 1 610 ? 13.586 -34.375 67.625 1 81.44 610 LEU A C 1
ATOM 4727 O O . LEU A 1 610 ? 13.266 -35.5 68.062 1 81.44 610 LEU A O 1
ATOM 4731 N N . TYR A 1 611 ? 13.992 -33.406 68.5 1 81.44 611 TYR A N 1
ATOM 4732 C CA . TYR A 1 611 ? 14.109 -33.562 69.938 1 81.44 611 TYR A CA 1
ATOM 4733 C C . TYR A 1 611 ? 13.578 -32.344 70.688 1 81.44 611 TYR A C 1
ATOM 4735 O O . TYR A 1 611 ? 13.586 -31.219 70.125 1 81.44 611 TYR A O 1
ATOM 4743 N N . SER A 1 612 ? 12.984 -32.656 71.875 1 83.12 612 SER A N 1
ATOM 4744 C CA . SER A 1 612 ? 12.5 -31.562 72.688 1 83.12 612 SER A CA 1
ATOM 4745 C C . SER A 1 612 ? 13.656 -30.781 73.312 1 83.12 612 SER A C 1
ATOM 4747 O O . SER A 1 612 ? 14.656 -31.375 73.75 1 83.12 612 SER A O 1
ATOM 4749 N N . TYR A 1 613 ? 13.773 -29.531 73.25 1 81.75 613 TYR A N 1
ATOM 4750 C CA . TYR A 1 613 ? 14.734 -28.594 73.812 1 81.75 613 TYR A CA 1
ATOM 4751 C C . TYR A 1 613 ? 14.031 -27.578 74.688 1 81.75 613 TYR A C 1
ATOM 4753 O O . TYR A 1 613 ? 13.055 -26.938 74.25 1 81.75 613 TYR A O 1
ATOM 4761 N N . GLU A 1 614 ? 14.375 -27.531 75.938 1 81.62 614 GLU A N 1
ATOM 4762 C CA . GLU A 1 614 ? 13.867 -26.531 76.875 1 81.62 614 GLU A CA 1
ATOM 4763 C C . GLU A 1 614 ? 14.758 -25.281 76.875 1 81.62 614 GLU A C 1
ATOM 4765 O O . GLU A 1 614 ? 15.961 -25.375 77.062 1 81.62 614 GLU A O 1
ATOM 4770 N N . ALA A 1 615 ? 14.289 -24.062 76.562 1 79.38 615 ALA A N 1
ATOM 4771 C CA . ALA A 1 615 ? 14.984 -22.781 76.438 1 79.38 615 ALA A CA 1
ATOM 4772 C C . ALA A 1 615 ? 15.664 -22.438 77.75 1 79.38 615 ALA A C 1
ATOM 4774 O O . ALA A 1 615 ? 15.055 -22.547 78.812 1 79.38 615 ALA A O 1
ATOM 4775 N N . GLN A 1 616 ? 16.891 -22.312 77.812 1 79.31 616 GLN A N 1
ATOM 4776 C CA . GLN A 1 616 ? 17.641 -22 79.062 1 79.31 616 GLN A CA 1
ATOM 4777 C C . GLN A 1 616 ? 17.766 -20.5 79.25 1 79.31 616 GLN A C 1
ATOM 4779 O O . GLN A 1 616 ? 18 -20.031 80.375 1 79.31 616 GLN A O 1
ATOM 4784 N N . GLY A 1 617 ? 17.594 -19.734 78.125 1 77.25 617 GLY A N 1
ATOM 4785 C CA . GLY A 1 617 ? 17.625 -18.281 78.25 1 77.25 617 GLY A CA 1
ATOM 4786 C C . GLY A 1 617 ? 16.453 -17.625 77.562 1 77.25 617 GLY A C 1
ATOM 4787 O O . GLY A 1 617 ? 15.672 -18.281 76.875 1 77.25 617 GLY A O 1
ATOM 4788 N N . ASP A 1 618 ? 16.156 -16.281 77.75 1 79.19 618 ASP A N 1
ATOM 4789 C CA . ASP A 1 618 ? 15.016 -15.531 77.25 1 79.19 618 ASP A CA 1
ATOM 4790 C C . ASP A 1 618 ? 15.047 -15.422 75.75 1 79.19 618 ASP A C 1
ATOM 4792 O O . ASP A 1 618 ? 14.008 -15.227 75.125 1 79.19 618 ASP A O 1
ATOM 4796 N N . ASP A 1 619 ? 16.188 -15.57 75.125 1 81.25 619 ASP A N 1
ATOM 4797 C CA . ASP A 1 619 ? 16.328 -15.414 73.688 1 81.25 619 ASP A CA 1
ATOM 4798 C C . ASP A 1 619 ? 16.188 -16.766 72.938 1 81.25 619 ASP A C 1
ATOM 4800 O O . ASP A 1 619 ? 16.266 -16.828 71.75 1 81.25 619 ASP A O 1
ATOM 4804 N N . GLU A 1 620 ? 16.016 -17.812 73.75 1 81.06 620 GLU A N 1
ATOM 4805 C CA . GLU A 1 620 ? 15.93 -19.156 73.188 1 81.06 620 GLU A CA 1
ATOM 4806 C C . GLU A 1 620 ? 14.484 -19.625 73.125 1 81.06 620 GLU A C 1
ATOM 4808 O O . GLU A 1 620 ? 13.617 -19.156 73.812 1 81.06 620 GLU A O 1
ATOM 4813 N N . LEU A 1 621 ? 14.094 -20.391 72.125 1 82.81 621 LEU A N 1
ATOM 4814 C CA . LEU A 1 621 ? 12.781 -20.984 71.875 1 82.81 621 LEU A CA 1
ATOM 4815 C C . LEU A 1 621 ? 12.781 -22.453 72.312 1 82.81 621 LEU A C 1
ATOM 4817 O O . LEU A 1 621 ? 13.688 -23.203 71.938 1 82.81 621 LEU A O 1
ATOM 4821 N N . SER A 1 622 ? 11.867 -22.844 73.188 1 85.44 622 SER A N 1
ATOM 4822 C CA . SER A 1 622 ? 11.695 -24.25 73.562 1 85.44 622 SER A CA 1
ATOM 4823 C C . SER A 1 622 ? 11.102 -25.062 72.375 1 85.44 622 SER A C 1
ATOM 4825 O O . SER A 1 622 ? 10.203 -24.578 71.688 1 85.44 622 SER A O 1
ATOM 4827 N N . LEU A 1 623 ? 11.758 -26.156 72 1 81.44 623 LEU A N 1
ATOM 4828 C CA . LEU A 1 623 ? 11.289 -27.062 70.938 1 81.44 623 LEU A CA 1
ATOM 4829 C C . LEU A 1 623 ? 10.562 -28.266 71.562 1 81.44 623 LEU A C 1
ATOM 4831 O O . LEU A 1 623 ? 11 -28.812 72.562 1 81.44 623 LEU A O 1
ATOM 4835 N N . LYS A 1 624 ? 9.367 -28.562 71.125 1 81.81 624 LYS A N 1
ATOM 4836 C CA . LYS A 1 624 ? 8.633 -29.797 71.438 1 81.81 624 LYS A CA 1
ATOM 4837 C C . LYS A 1 624 ? 8.805 -30.812 70.312 1 81.81 624 LYS A C 1
ATOM 4839 O O . LYS A 1 624 ? 8.625 -30.469 69.125 1 81.81 624 LYS A O 1
ATOM 4844 N N . GLU A 1 625 ? 9.367 -31.953 70.625 1 82.69 625 GLU A N 1
ATOM 4845 C CA . GLU A 1 625 ? 9.602 -33 69.625 1 82.69 625 GLU A CA 1
ATOM 4846 C C . GLU A 1 625 ? 8.391 -33.188 68.75 1 82.69 625 GLU A C 1
ATOM 4848 O O . GLU A 1 625 ? 7.27 -33.375 69.25 1 82.69 625 GLU A O 1
ATOM 4853 N N . GLY A 1 626 ? 8.477 -33.094 67.5 1 81.38 626 GLY A N 1
ATOM 4854 C CA . GLY A 1 626 ? 7.449 -33.312 66.5 1 81.38 626 GLY A CA 1
ATOM 4855 C C . GLY A 1 626 ? 6.781 -32.031 66 1 81.38 626 GLY A C 1
ATOM 4856 O O . GLY A 1 626 ? 6.031 -32.031 65.062 1 81.38 626 GLY A O 1
ATOM 4857 N N . ALA A 1 627 ? 7 -30.984 66.812 1 81 627 ALA A N 1
ATOM 4858 C CA . ALA A 1 627 ? 6.344 -29.734 66.438 1 81 627 ALA A CA 1
ATOM 4859 C C . ALA A 1 627 ? 7.121 -29.016 65.312 1 81 627 ALA A C 1
ATOM 4861 O O . ALA A 1 627 ? 8.336 -29.188 65.188 1 81 627 ALA A O 1
ATOM 4862 N N . THR A 1 628 ? 6.387 -28.422 64.438 1 83.12 628 THR A N 1
ATOM 4863 C CA . THR A 1 628 ? 6.98 -27.703 63.344 1 83.12 628 THR A CA 1
ATOM 4864 C C . THR A 1 628 ? 7.156 -26.234 63.656 1 83.12 628 THR A C 1
ATOM 4866 O O . THR A 1 628 ? 6.285 -25.609 64.312 1 83.12 628 THR A O 1
ATOM 4869 N N . TYR A 1 629 ? 8.281 -25.656 63.438 1 81.06 629 TYR A N 1
ATOM 4870 C CA . TYR A 1 629 ? 8.625 -24.266 63.688 1 81.06 629 TYR A CA 1
ATOM 4871 C C . TYR A 1 629 ? 9.016 -23.547 62.406 1 81.06 629 TYR A C 1
ATOM 4873 O O . TYR A 1 629 ? 9.547 -24.172 61.5 1 81.06 629 TYR A O 1
ATOM 4881 N N . GLU A 1 630 ? 8.617 -22.328 62.281 1 80.75 630 GLU A N 1
ATOM 4882 C CA . GLU A 1 630 ? 8.906 -21.531 61.094 1 80.75 630 GLU A CA 1
ATOM 4883 C C . GLU A 1 630 ? 10.219 -20.781 61.25 1 80.75 630 GLU A C 1
ATOM 4885 O O . GLU A 1 630 ? 10.422 -20.062 62.25 1 80.75 630 GLU A O 1
ATOM 4890 N N . LEU A 1 631 ? 11.164 -21.141 60.344 1 79.19 631 LEU A N 1
ATOM 4891 C CA . LEU A 1 631 ? 12.43 -20.422 60.406 1 79.19 631 LEU A CA 1
ATOM 4892 C C . LEU A 1 631 ? 12.25 -18.984 59.938 1 79.19 631 LEU A C 1
ATOM 4894 O O . LEU A 1 631 ? 11.492 -18.719 59 1 79.19 631 LEU A O 1
ATOM 4898 N N . THR A 1 632 ? 12.797 -18 60.562 1 79.75 632 THR A N 1
ATOM 4899 C CA . THR A 1 632 ? 12.836 -16.609 60.094 1 79.75 632 THR A CA 1
ATOM 4900 C C . THR A 1 632 ? 13.672 -16.469 58.844 1 79.75 632 THR A C 1
ATOM 4902 O O . THR A 1 632 ? 14.523 -17.312 58.562 1 79.75 632 THR A O 1
ATOM 4905 N N . PRO A 1 633 ? 13.445 -15.727 57.906 1 74.06 633 PRO A N 1
ATOM 4906 C CA . PRO A 1 633 ? 14.078 -15.625 56.594 1 74.06 633 PRO A CA 1
ATOM 4907 C C . PRO A 1 633 ? 15.594 -15.773 56.656 1 74.06 633 PRO A C 1
ATOM 4909 O O . PRO A 1 633 ? 16.188 -16.359 55.75 1 74.06 633 PRO A O 1
ATOM 4912 N N . ASP A 1 634 ? 16.359 -15.469 57.594 1 74.44 634 ASP A N 1
ATOM 4913 C CA . ASP A 1 634 ? 17.797 -15.641 57.781 1 74.44 634 ASP A CA 1
ATOM 4914 C C . ASP A 1 634 ? 18.094 -16.453 59.062 1 74.44 634 ASP A C 1
ATOM 4916 O O . ASP A 1 634 ? 19.203 -16.375 59.594 1 74.44 634 ASP A O 1
ATOM 4920 N N . GLY A 1 635 ? 17.094 -17.281 59.469 1 75.06 635 GLY A N 1
ATOM 4921 C CA . GLY A 1 635 ? 17.141 -17.953 60.75 1 75.06 635 GLY A CA 1
ATOM 4922 C C . GLY A 1 635 ? 18.172 -19.078 60.781 1 75.06 635 GLY A C 1
ATOM 4923 O O . GLY A 1 635 ? 18.531 -19.547 61.875 1 75.06 635 GLY A O 1
ATOM 4924 N N . GLU A 1 636 ? 18.609 -19.578 59.531 1 75.75 636 GLU A N 1
ATOM 4925 C CA . GLU A 1 636 ? 19.609 -20.641 59.438 1 75.75 636 GLU A CA 1
ATOM 4926 C C . GLU A 1 636 ? 21.016 -20.078 59.75 1 75.75 636 GLU A C 1
ATOM 4928 O O . GLU A 1 636 ? 21.953 -20.844 59.938 1 75.75 636 GLU A O 1
ATOM 4933 N N . ASN A 1 637 ? 21.141 -18.812 59.75 1 73.88 637 ASN A N 1
ATOM 4934 C CA . ASN A 1 637 ? 22.438 -18.172 59.938 1 73.88 637 ASN A CA 1
ATOM 4935 C C . ASN A 1 637 ? 22.5 -17.406 61.25 1 73.88 637 ASN A C 1
ATOM 4937 O O . ASN A 1 637 ? 23.109 -16.344 61.344 1 73.88 637 ASN A O 1
ATOM 4941 N N . ALA A 1 638 ? 21.703 -17.766 62.344 1 72.88 638 ALA A N 1
ATOM 4942 C CA . ALA A 1 638 ? 21.672 -17.062 63.625 1 72.88 638 ALA A CA 1
ATOM 4943 C C . ALA A 1 638 ? 22.984 -17.281 64.375 1 72.88 638 ALA A C 1
ATOM 4945 O O . ALA A 1 638 ? 23.172 -16.703 65.438 1 72.88 638 ALA A O 1
ATOM 4946 N N . GLY A 1 639 ? 23.984 -18.078 63.781 1 73.5 639 GLY A N 1
ATOM 4947 C CA . GLY A 1 639 ? 25.328 -18.234 64.312 1 73.5 639 GLY A CA 1
ATOM 4948 C C . GLY A 1 639 ? 25.594 -19.625 64.875 1 73.5 639 GLY A C 1
ATOM 4949 O O . GLY A 1 639 ? 24.641 -20.359 65.188 1 73.5 639 GLY A O 1
ATOM 4950 N N . ASP A 1 640 ? 26.781 -20.156 65 1 74.69 640 ASP A N 1
ATOM 4951 C CA . ASP A 1 640 ? 27.531 -21.281 65.562 1 74.69 640 ASP A CA 1
ATOM 4952 C C . ASP A 1 640 ? 26.594 -22.453 65.875 1 74.69 640 ASP A C 1
ATOM 4954 O O . ASP A 1 640 ? 26.578 -22.953 67 1 74.69 640 ASP A O 1
ATOM 4958 N N . GLY A 1 641 ? 25.672 -22.969 65 1 76.75 641 GLY A N 1
ATOM 4959 C CA . GLY A 1 641 ? 24.875 -24.172 65.188 1 76.75 641 GLY A CA 1
ATOM 4960 C C . GLY A 1 641 ? 23.484 -23.891 65.688 1 76.75 641 GLY A C 1
ATOM 4961 O O . GLY A 1 641 ? 22.766 -24.812 66.062 1 76.75 641 GLY A O 1
ATOM 4962 N N . TRP A 1 642 ? 23.125 -22.625 65.938 1 80.38 642 TRP A N 1
ATOM 4963 C CA . TRP A 1 642 ? 21.797 -22.234 66.375 1 80.38 642 TRP A CA 1
ATOM 4964 C C . TRP A 1 642 ? 20.969 -21.672 65.25 1 80.38 642 TRP A C 1
ATOM 4966 O O . TRP A 1 642 ? 21.5 -21.062 64.312 1 80.38 642 TRP A O 1
ATOM 4976 N N . TRP A 1 643 ? 19.734 -22.047 65.062 1 83.94 643 TRP A N 1
ATOM 4977 C CA . TRP A 1 643 ? 18.766 -21.5 64.125 1 83.94 643 TRP A CA 1
ATOM 4978 C C . TRP A 1 643 ? 17.719 -20.656 64.875 1 83.94 643 TRP A C 1
ATOM 4980 O O . TRP A 1 643 ? 17.422 -20.906 66.062 1 83.94 643 TRP A O 1
ATOM 4990 N N . GLU A 1 644 ? 17.266 -19.594 64.25 1 86.31 644 GLU A N 1
ATOM 4991 C CA . GLU A 1 644 ? 16.188 -18.75 64.75 1 86.31 644 GLU A CA 1
ATOM 4992 C C . GLU A 1 644 ? 14.859 -19.078 64.125 1 86.31 644 GLU A C 1
ATOM 4994 O O . GLU A 1 644 ? 14.781 -19.172 62.875 1 86.31 644 GLU A O 1
ATOM 4999 N N . GLY A 1 645 ? 13.945 -19.453 64.938 1 84.88 645 GLY A N 1
ATOM 5000 C CA . GLY A 1 645 ? 12.617 -19.766 64.438 1 84.88 645 GLY A CA 1
ATOM 5001 C C . GLY A 1 645 ? 11.508 -19.234 65.312 1 84.88 645 GLY A C 1
ATOM 5002 O O . GLY A 1 645 ? 11.773 -18.625 66.312 1 84.88 645 GLY A O 1
ATOM 5003 N N . MET A 1 646 ? 10.297 -19.297 64.812 1 84.94 646 MET A N 1
ATOM 5004 C CA . MET A 1 646 ? 9.078 -18.844 65.5 1 84.94 646 MET A CA 1
ATOM 5005 C C . MET A 1 646 ? 8.156 -20.031 65.75 1 84.94 646 MET A C 1
ATOM 5007 O O . MET A 1 646 ? 8.031 -20.938 64.938 1 84.94 646 MET A O 1
ATOM 5011 N N . ASP A 1 647 ? 7.629 -20.141 67 1 79.31 647 ASP A N 1
ATOM 5012 C CA . ASP A 1 647 ? 6.645 -21.156 67.375 1 79.31 647 ASP A CA 1
ATOM 5013 C C . ASP A 1 647 ? 5.25 -20.766 66.875 1 79.31 647 ASP A C 1
ATOM 5015 O O . ASP A 1 647 ? 5.059 -19.672 66.375 1 79.31 647 ASP A O 1
ATOM 5019 N N . SER A 1 648 ? 4.371 -21.656 66.938 1 77.62 648 SER A N 1
ATOM 5020 C CA . SER A 1 648 ? 2.986 -21.453 66.562 1 77.62 648 SER A CA 1
ATOM 5021 C C . SER A 1 648 ? 2.357 -20.281 67.25 1 77.62 648 SER A C 1
ATOM 5023 O O . SER A 1 648 ? 1.381 -19.703 66.812 1 77.62 648 SER A O 1
ATOM 5025 N N . SER A 1 649 ? 2.922 -19.891 68.438 1 78.69 649 SER A N 1
ATOM 5026 C CA . SER A 1 649 ? 2.361 -18.781 69.188 1 78.69 649 SER A CA 1
ATOM 5027 C C . SER A 1 649 ? 3.014 -17.453 68.75 1 78.69 649 SER A C 1
ATOM 5029 O O . SER A 1 649 ? 2.627 -16.391 69.25 1 78.69 649 SER A O 1
ATOM 5031 N N . GLY A 1 650 ? 3.951 -17.453 67.812 1 79.06 650 GLY A N 1
ATOM 5032 C CA . GLY A 1 650 ? 4.574 -16.266 67.25 1 79.06 650 GLY A CA 1
ATOM 5033 C C . GLY A 1 650 ? 5.828 -15.844 68 1 79.06 650 GLY A C 1
ATOM 5034 O O . GLY A 1 650 ? 6.395 -14.789 67.75 1 79.06 650 GLY A O 1
ATOM 5035 N N . LYS A 1 651 ? 6.129 -16.594 69 1 82.25 651 LYS A N 1
ATOM 5036 C CA . LYS A 1 651 ? 7.324 -16.25 69.812 1 82.25 651 LYS A CA 1
ATOM 5037 C C . LYS A 1 651 ? 8.594 -16.656 69.062 1 82.25 651 LYS A C 1
ATOM 5039 O O . LYS A 1 651 ? 8.742 -17.812 68.625 1 82.25 651 LYS A O 1
ATOM 5044 N N . LYS A 1 652 ? 9.484 -15.617 68.875 1 80.31 652 LYS A N 1
ATOM 5045 C CA . LYS A 1 652 ? 10.742 -15.758 68.188 1 80.31 652 LYS A CA 1
ATOM 5046 C C . LYS A 1 652 ? 11.883 -16.125 69.125 1 80.31 652 LYS A C 1
ATOM 5048 O O . LYS A 1 652 ? 11.961 -15.609 70.25 1 80.31 652 LYS A O 1
ATOM 5053 N N . GLY A 1 653 ? 12.711 -17.062 68.75 1 86.5 653 GLY A N 1
ATOM 5054 C CA . GLY A 1 653 ? 13.875 -17.422 69.562 1 86.5 653 GLY A CA 1
ATOM 5055 C C . GLY A 1 653 ? 14.844 -18.328 68.812 1 86.5 653 GLY A C 1
ATOM 5056 O O . GLY A 1 653 ? 14.539 -18.828 67.75 1 86.5 653 GLY A O 1
ATOM 5057 N N . ILE A 1 654 ? 16.078 -18.438 69.375 1 84.25 654 ILE A N 1
ATOM 5058 C CA . ILE A 1 654 ? 17.109 -19.281 68.75 1 84.25 654 ILE A CA 1
ATOM 5059 C C . ILE A 1 654 ? 17.047 -20.672 69.375 1 84.25 654 ILE A C 1
ATOM 5061 O O . ILE A 1 654 ? 16.688 -20.828 70.562 1 84.25 654 ILE A O 1
ATOM 5065 N N . PHE A 1 655 ? 17.203 -21.766 68.625 1 86.06 655 PHE A N 1
ATOM 5066 C CA . PHE A 1 655 ? 17.25 -23.156 69.062 1 86.06 655 PHE A CA 1
ATOM 5067 C C . PHE A 1 655 ? 18.344 -23.922 68.375 1 86.06 655 PHE A C 1
ATOM 5069 O O . PHE A 1 655 ? 18.812 -23.516 67.25 1 86.06 655 PHE A O 1
ATOM 5076 N N . PRO A 1 656 ? 18.875 -24.938 69 1 81.94 656 PRO A N 1
ATOM 5077 C CA . PRO A 1 656 ? 19.984 -25.672 68.375 1 81.94 656 PRO A CA 1
ATOM 5078 C C . PRO A 1 656 ? 19.594 -26.297 67 1 81.94 656 PRO A C 1
ATOM 5080 O O . PRO A 1 656 ? 18.578 -27 66.938 1 81.94 656 PRO A O 1
ATOM 5083 N N . SER A 1 657 ? 20.344 -25.922 65.938 1 81.31 657 SER A N 1
ATOM 5084 C CA . SER A 1 657 ? 20.047 -26.328 64.562 1 81.31 657 SER A CA 1
ATOM 5085 C C . SER A 1 657 ? 20.031 -27.844 64.438 1 81.31 657 SER A C 1
ATOM 5087 O O . SER A 1 657 ? 19.297 -28.391 63.594 1 81.31 657 SER A O 1
ATOM 5089 N N . ASN A 1 658 ? 20.75 -28.641 65.25 1 81.38 658 ASN A N 1
ATOM 5090 C CA . ASN A 1 658 ? 20.828 -30.094 65.188 1 81.38 658 ASN A CA 1
ATOM 5091 C C . ASN A 1 658 ? 19.625 -30.766 65.875 1 81.38 658 ASN A C 1
ATOM 5093 O O . ASN A 1 658 ? 19.484 -31.984 65.812 1 81.38 658 ASN A O 1
ATOM 5097 N N . TYR A 1 659 ? 18.688 -29.953 66.5 1 81.19 659 TYR A N 1
ATOM 5098 C CA . TYR A 1 659 ? 17.469 -30.484 67.125 1 81.19 659 TYR A CA 1
ATOM 5099 C C . TYR A 1 659 ? 16.281 -30.406 66.188 1 81.19 659 TYR A C 1
ATOM 5101 O O . TYR A 1 659 ? 15.18 -30.844 66.5 1 81.19 659 TYR A O 1
ATOM 5109 N N . VAL A 1 660 ? 16.516 -29.672 64.938 1 78.75 660 VAL A N 1
ATOM 5110 C CA . VAL A 1 660 ? 15.375 -29.484 64 1 78.75 660 VAL A CA 1
ATOM 5111 C C . VAL A 1 660 ? 15.734 -30 62.625 1 78.75 660 VAL A C 1
ATOM 5113 O O . VAL A 1 660 ? 16.922 -30.078 62.281 1 78.75 660 VAL A O 1
ATOM 5116 N N . GLU A 1 661 ? 14.875 -30.609 61.938 1 82.5 661 GLU A N 1
ATOM 5117 C CA . GLU A 1 661 ? 15.016 -31.016 60.562 1 82.5 661 GLU A CA 1
ATOM 5118 C C . GLU A 1 661 ? 14.109 -30.188 59.656 1 82.5 661 GLU A C 1
ATOM 5120 O O . GLU A 1 661 ? 12.961 -29.906 60 1 82.5 661 GLU A O 1
ATOM 5125 N N . ARG A 1 662 ? 14.609 -29.797 58.469 1 78.31 662 ARG A N 1
ATOM 5126 C CA . ARG A 1 662 ? 13.812 -29.094 57.469 1 78.31 662 ARG A CA 1
ATOM 5127 C C . ARG A 1 662 ? 12.648 -29.969 57 1 78.31 662 ARG A C 1
ATOM 5129 O O . ARG A 1 662 ? 12.812 -31.172 56.781 1 78.31 662 ARG A O 1
ATOM 5136 N N . VAL A 1 663 ? 11.422 -29.219 57.219 1 75 663 VAL A N 1
ATOM 5137 C CA . VAL A 1 663 ? 10.25 -29.906 56.656 1 75 663 VAL A CA 1
ATOM 5138 C C . VAL A 1 663 ? 10.133 -29.609 55.188 1 75 663 VAL A C 1
ATOM 5140 O O . VAL A 1 663 ? 10.25 -28.453 54.75 1 75 663 VAL A O 1
ATOM 5143 N N . MET B 1 1 ? -33.219 52.906 -2.129 1 21.27 1 MET B N 1
ATOM 5144 C CA . MET B 1 1 ? -31.797 52.812 -2.387 1 21.27 1 MET B CA 1
ATOM 5145 C C . MET B 1 1 ? -31.094 52.031 -1.28 1 21.27 1 MET B C 1
ATOM 5147 O O . MET B 1 1 ? -30.875 52.562 -0.185 1 21.27 1 MET B O 1
ATOM 5151 N N . THR B 1 2 ? -31.516 50.875 -0.936 1 24.61 2 THR B N 1
ATOM 5152 C CA . THR B 1 2 ? -31.328 49.844 0.087 1 24.61 2 THR B CA 1
ATOM 5153 C C . THR B 1 2 ? -29.859 49.469 0.229 1 24.61 2 THR B C 1
ATOM 5155 O O . THR B 1 2 ? -29.203 49.125 -0.755 1 24.61 2 THR B O 1
ATOM 5158 N N . THR B 1 3 ? -29.047 50.375 1.045 1 26.97 3 THR B N 1
ATOM 5159 C CA . THR B 1 3 ? -27.625 50.25 1.323 1 26.97 3 THR B CA 1
ATOM 5160 C C . THR B 1 3 ? -27.219 48.781 1.438 1 26.97 3 THR B C 1
ATOM 5162 O O . THR B 1 3 ? -27.766 48.062 2.266 1 26.97 3 THR B O 1
ATOM 5165 N N . THR B 1 4 ? -26.906 48.125 0.368 1 30.31 4 THR B N 1
ATOM 5166 C CA . THR B 1 4 ? -26.219 46.844 0.252 1 30.31 4 THR B CA 1
ATOM 5167 C C . THR B 1 4 ? -25.156 46.688 1.35 1 30.31 4 THR B C 1
ATOM 5169 O O . THR B 1 4 ? -24.125 47.375 1.317 1 30.31 4 THR B O 1
ATOM 5172 N N . MET B 1 5 ? -25.484 46.812 2.707 1 35.5 5 MET B N 1
ATOM 5173 C CA . MET B 1 5 ? -24.703 46.406 3.877 1 35.5 5 MET B CA 1
ATOM 5174 C C . MET B 1 5 ? -23.672 45.375 3.506 1 35.5 5 MET B C 1
ATOM 5176 O O . MET B 1 5 ? -24.016 44.281 3.047 1 35.5 5 MET B O 1
ATOM 5180 N N . SER B 1 6 ? -22.562 45.562 2.893 1 39.56 6 SER B N 1
ATOM 5181 C CA . SER B 1 6 ? -21.375 44.844 2.494 1 39.56 6 SER B CA 1
ATOM 5182 C C . SER B 1 6 ? -21.125 43.656 3.408 1 39.56 6 SER B C 1
ATOM 5184 O O . SER B 1 6 ? -21.25 43.75 4.629 1 39.56 6 SER B O 1
ATOM 5186 N N . GLU B 1 7 ? -21.219 42.219 3.01 1 53.97 7 GLU B N 1
ATOM 5187 C CA . GLU B 1 7 ? -21.109 40.75 3.197 1 53.97 7 GLU B CA 1
ATOM 5188 C C . GLU B 1 7 ? -19.828 40.406 3.949 1 53.97 7 GLU B C 1
ATOM 5190 O O . GLU B 1 7 ? -19.547 39.219 4.18 1 53.97 7 GLU B O 1
ATOM 5195 N N . ASN B 1 8 ? -18.828 41.156 4.145 1 77.56 8 ASN B N 1
ATOM 5196 C CA . ASN B 1 8 ? -17.547 40.781 4.73 1 77.56 8 ASN B CA 1
ATOM 5197 C C . ASN B 1 8 ? -17.625 40.719 6.254 1 77.56 8 ASN B C 1
ATOM 5199 O O . ASN B 1 8 ? -18.062 41.656 6.906 1 77.56 8 ASN B O 1
ATOM 5203 N N . LEU B 1 9 ? -17.578 39.531 6.863 1 91.5 9 LEU B N 1
ATOM 5204 C CA . LEU B 1 9 ? -17.547 39.25 8.289 1 91.5 9 LEU B CA 1
ATOM 5205 C C . LEU B 1 9 ? -16.344 39.875 8.961 1 91.5 9 LEU B C 1
ATOM 5207 O O . LEU B 1 9 ? -15.219 39.75 8.477 1 91.5 9 LEU B O 1
ATOM 5211 N N . SER B 1 10 ? -16.609 40.812 9.883 1 96 10 SER B N 1
ATOM 5212 C CA . SER B 1 10 ? -15.57 41.375 10.727 1 96 10 SER B CA 1
ATOM 5213 C C . SER B 1 10 ? -15.742 40.969 12.18 1 96 10 SER B C 1
ATOM 5215 O O . SER B 1 10 ? -16.734 41.312 12.82 1 96 10 SER B O 1
ATOM 5217 N N . TYR B 1 11 ? -14.797 40.344 12.766 1 97.31 11 TYR B N 1
ATOM 5218 C CA . TYR B 1 11 ? -14.852 39.938 14.172 1 97.31 11 TYR B CA 1
ATOM 5219 C C . TYR B 1 11 ? -14.859 41.156 15.086 1 97.31 11 TYR B C 1
ATOM 5221 O O . TYR B 1 11 ? -15.539 41.156 16.109 1 97.31 11 TYR B O 1
ATOM 5229 N N . GLY B 1 12 ? -14.078 42.125 14.648 1 96.69 12 GLY B N 1
ATOM 5230 C CA . GLY B 1 12 ? -14.039 43.344 15.445 1 96.69 12 GLY B CA 1
ATOM 5231 C C . GLY B 1 12 ? -15.406 43.969 15.641 1 96.69 12 GLY B C 1
ATOM 5232 O O . GLY B 1 12 ? -15.695 44.531 16.703 1 96.69 12 GLY B O 1
ATOM 5233 N N . LYS B 1 13 ? -16.266 43.938 14.664 1 94.62 13 LYS B N 1
ATOM 5234 C CA . LYS B 1 13 ? -17.594 44.531 14.695 1 94.62 13 LYS B CA 1
ATOM 5235 C C . LYS B 1 13 ? -18.609 43.594 15.328 1 94.62 13 LYS B C 1
ATOM 5237 O O . LYS B 1 13 ? -19.453 44.031 16.125 1 94.62 13 LYS B O 1
ATOM 5242 N N . GLU B 1 14 ? -18.484 42.312 15.023 1 95.38 14 GLU B N 1
ATOM 5243 C CA . GLU B 1 14 ? -19.531 41.344 15.398 1 95.38 14 GLU B CA 1
ATOM 5244 C C . GLU B 1 14 ? -19.234 40.719 16.766 1 95.38 14 GLU B C 1
ATOM 5246 O O . GLU B 1 14 ? -20.141 40.219 17.438 1 95.38 14 GLU B O 1
ATOM 5251 N N . LEU B 1 15 ? -17.953 40.656 17.109 1 96.75 15 LEU B N 1
ATOM 5252 C CA . LEU B 1 15 ? -17.547 40.031 18.359 1 96.75 15 LEU B CA 1
ATOM 5253 C C . LEU B 1 15 ? -16.75 41 19.219 1 96.75 15 LEU B C 1
ATOM 5255 O O . LEU B 1 15 ? -15.594 40.75 19.547 1 96.75 15 LEU B O 1
ATOM 5259 N N . PRO B 1 16 ? -17.391 42.031 19.656 1 95.62 16 PRO B N 1
ATOM 5260 C CA . PRO B 1 16 ? -16.656 43.062 20.391 1 95.62 16 PRO B CA 1
ATOM 5261 C C . PRO B 1 16 ? -16.125 42.562 21.734 1 95.62 16 PRO B C 1
ATOM 5263 O O . PRO B 1 16 ? -16.797 41.812 22.422 1 95.62 16 PRO B O 1
ATOM 5266 N N . ASP B 1 17 ? -14.852 42.969 22.125 1 96.06 17 ASP B N 1
ATOM 5267 C CA . ASP B 1 17 ? -14.195 42.719 23.406 1 96.06 17 ASP B CA 1
ATOM 5268 C C . ASP B 1 17 ? -14.062 41.25 23.703 1 96.06 17 ASP B C 1
ATOM 5270 O O . ASP B 1 17 ? -14.453 40.781 24.766 1 96.06 17 ASP B O 1
ATOM 5274 N N . GLN B 1 18 ? -13.594 40.5 22.719 1 96.69 18 GLN B N 1
ATOM 5275 C CA . GLN B 1 18 ? -13.508 39.062 22.891 1 96.69 18 GLN B CA 1
ATOM 5276 C C . GLN B 1 18 ? -12.133 38.531 22.484 1 96.69 18 GLN B C 1
ATOM 5278 O O . GLN B 1 18 ? -12.008 37.406 21.984 1 96.69 18 GLN B O 1
ATOM 5283 N N . VAL B 1 19 ? -11.086 39.25 22.609 1 97.44 19 VAL B N 1
ATOM 5284 C CA . VAL B 1 19 ? -9.727 38.906 22.203 1 97.44 19 VAL B CA 1
ATOM 5285 C C . VAL B 1 19 ? -9.297 37.594 22.906 1 97.44 19 VAL B C 1
ATOM 5287 O O . VAL B 1 19 ? -8.781 36.688 22.266 1 97.44 19 VAL B O 1
ATOM 5290 N N . PRO B 1 20 ? -9.555 37.406 24.234 1 96.94 20 PRO B N 1
ATOM 5291 C CA . PRO B 1 20 ? -9.133 36.188 24.891 1 96.94 20 PRO B CA 1
ATOM 5292 C C . PRO B 1 20 ? -9.828 34.938 24.328 1 96.94 20 PRO B C 1
ATOM 5294 O O . PRO B 1 20 ? -9.203 33.906 24.172 1 96.94 20 PRO B O 1
ATOM 5297 N N . ALA B 1 21 ? -11.102 35.062 24.016 1 97 21 ALA B N 1
ATOM 5298 C CA . ALA B 1 21 ? -11.844 33.938 23.438 1 97 21 ALA B CA 1
ATOM 5299 C C . ALA B 1 21 ? -11.328 33.594 22.047 1 97 21 ALA B C 1
ATOM 5301 O O . ALA B 1 21 ? -11.219 32.406 21.703 1 97 21 ALA B O 1
ATOM 5302 N N . LEU B 1 22 ? -11.055 34.625 21.234 1 97.75 22 LEU B N 1
ATOM 5303 C CA . LEU B 1 22 ? -10.508 34.406 19.906 1 97.75 22 LEU B CA 1
ATOM 5304 C C . LEU B 1 22 ? -9.141 33.719 19.984 1 97.75 22 LEU B C 1
ATOM 5306 O O . LEU B 1 22 ? -8.828 32.844 19.188 1 97.75 22 LEU B O 1
ATOM 5310 N N . ASN B 1 23 ? -8.328 34.188 20.922 1 97.75 23 ASN B N 1
ATOM 5311 C CA . ASN B 1 23 ? -7.031 33.562 21.156 1 97.75 23 ASN B CA 1
ATOM 5312 C C . ASN B 1 23 ? -7.18 32.094 21.516 1 97.75 23 ASN B C 1
ATOM 5314 O O . ASN B 1 23 ? -6.418 31.234 21.047 1 97.75 23 ASN B O 1
ATOM 5318 N N . ALA B 1 24 ? -8.102 31.75 22.375 1 97.44 24 ALA B N 1
ATOM 5319 C CA . ALA B 1 24 ? -8.328 30.359 22.781 1 97.44 24 ALA B CA 1
ATOM 5320 C C . ALA B 1 24 ? -8.711 29.484 21.594 1 97.44 24 ALA B C 1
ATOM 5322 O O . ALA B 1 24 ? -8.227 28.359 21.453 1 97.44 24 ALA B O 1
ATOM 5323 N N . THR B 1 25 ? -9.602 29.969 20.781 1 96.88 25 THR B N 1
ATOM 5324 C CA . THR B 1 25 ? -10.031 29.234 19.609 1 96.88 25 THR B CA 1
ATOM 5325 C C . THR B 1 25 ? -8.859 29 18.656 1 96.88 25 THR B C 1
ATOM 5327 O O . THR B 1 25 ? -8.727 27.906 18.094 1 96.88 25 THR B O 1
ATOM 5330 N N . LEU B 1 26 ? -8.086 30.047 18.438 1 97.06 26 LEU B N 1
ATOM 5331 C CA . LEU B 1 26 ? -6.914 29.906 17.578 1 97.06 26 LEU B CA 1
ATOM 5332 C C . LEU B 1 26 ? -5.953 28.859 18.141 1 97.06 26 LEU B C 1
ATOM 5334 O O . LEU B 1 26 ? -5.328 28.125 17.375 1 97.06 26 LEU B O 1
ATOM 5338 N N . THR B 1 27 ? -5.828 28.75 19.453 1 97.62 27 THR B N 1
ATOM 5339 C CA . THR B 1 27 ? -4.992 27.734 20.078 1 97.62 27 THR B CA 1
ATOM 5340 C C . THR B 1 27 ? -5.504 26.328 19.75 1 97.62 27 THR B C 1
ATOM 5342 O O . THR B 1 27 ? -4.715 25.422 19.469 1 97.62 27 THR B O 1
ATOM 5345 N N . HIS B 1 28 ? -6.781 26.156 19.781 1 96.94 28 HIS B N 1
ATOM 5346 C CA . HIS B 1 28 ? -7.375 24.875 19.422 1 96.94 28 HIS B CA 1
ATOM 5347 C C . HIS B 1 28 ? -7.148 24.547 17.953 1 96.94 28 HIS B C 1
ATOM 5349 O O . HIS B 1 28 ? -6.941 23.391 17.594 1 96.94 28 HIS B O 1
ATOM 5355 N N . GLN B 1 29 ? -7.211 25.516 17.125 1 96.19 29 GLN B N 1
ATOM 5356 C CA . GLN B 1 29 ? -6.934 25.312 15.711 1 96.19 29 GLN B CA 1
ATOM 5357 C C . GLN B 1 29 ? -5.492 24.859 15.492 1 96.19 29 GLN B C 1
ATOM 5359 O O . GLN B 1 29 ? -5.223 24.016 14.633 1 96.19 29 GLN B O 1
ATOM 5364 N N . LEU B 1 30 ? -4.598 25.5 16.188 1 97.69 30 LEU B N 1
ATOM 5365 C CA . LEU B 1 30 ? -3.197 25.109 16.078 1 97.69 30 LEU B CA 1
ATOM 5366 C C . LEU B 1 30 ? -3 23.672 16.562 1 97.69 30 LEU B C 1
ATOM 5368 O O . LEU B 1 30 ? -2.145 22.953 16.031 1 97.69 30 LEU B O 1
ATOM 5372 N N . THR B 1 31 ? -3.779 23.234 17.562 1 97.5 31 THR B N 1
ATOM 5373 C CA . THR B 1 31 ? -3.742 21.844 18 1 97.5 31 THR B CA 1
ATOM 5374 C C . THR B 1 31 ? -4.148 20.906 16.859 1 97.5 31 THR B C 1
ATOM 5376 O O . THR B 1 31 ? -3.604 19.812 16.734 1 97.5 31 THR B O 1
ATOM 5379 N N . LEU B 1 32 ? -5.109 21.297 16.047 1 96.62 32 LEU B N 1
ATOM 5380 C CA . LEU B 1 32 ? -5.504 20.5 14.898 1 96.62 32 LEU B CA 1
ATOM 5381 C C . LEU B 1 32 ? -4.344 20.359 13.914 1 96.62 32 LEU B C 1
ATOM 5383 O O . LEU B 1 32 ? -4.191 19.312 13.273 1 96.62 32 LEU B O 1
ATOM 5387 N N . LEU B 1 33 ? -3.574 21.438 13.75 1 96.88 33 LEU B N 1
ATOM 5388 C CA . LEU B 1 33 ? -2.379 21.375 12.914 1 96.88 33 LEU B CA 1
ATOM 5389 C C . LEU B 1 33 ? -1.4 20.328 13.445 1 96.88 33 LEU B C 1
ATOM 5391 O O . LEU B 1 33 ? -0.803 19.594 12.672 1 96.88 33 LEU B O 1
ATOM 5395 N N . LEU B 1 34 ? -1.243 20.266 14.727 1 97.38 34 LEU B N 1
ATOM 5396 C CA . LEU B 1 34 ? -0.376 19.281 15.352 1 97.38 34 LEU B CA 1
ATOM 5397 C C . LEU B 1 34 ? -0.909 17.859 15.125 1 97.38 34 LEU B C 1
ATOM 5399 O O . LEU B 1 34 ? -0.138 16.938 14.852 1 97.38 34 LEU B O 1
ATOM 5403 N N . ASP B 1 35 ? -2.166 17.719 15.258 1 97.81 35 ASP B N 1
ATOM 5404 C CA . ASP B 1 35 ? -2.797 16.422 15.023 1 97.81 35 ASP B CA 1
ATOM 5405 C C . ASP B 1 35 ? -2.592 15.977 13.578 1 97.81 35 ASP B C 1
ATOM 5407 O O . ASP B 1 35 ? -2.32 14.797 13.32 1 97.81 35 ASP B O 1
ATOM 5411 N N . ALA B 1 36 ? -2.795 16.875 12.648 1 97.94 36 ALA B N 1
ATOM 5412 C CA . ALA B 1 36 ? -2.574 16.562 11.234 1 97.94 36 ALA B CA 1
ATOM 5413 C C . ALA B 1 36 ? -1.133 16.125 10.992 1 97.94 36 ALA B C 1
ATOM 5415 O O . ALA B 1 36 ? -0.884 15.172 10.25 1 97.94 36 ALA B O 1
ATOM 5416 N N . ARG B 1 37 ? -0.19 16.859 11.586 1 98.25 37 ARG B N 1
ATOM 5417 C CA . ARG B 1 37 ? 1.219 16.516 11.453 1 98.25 37 ARG B CA 1
ATOM 5418 C C . ARG B 1 37 ? 1.484 15.109 11.992 1 98.25 37 ARG B C 1
ATOM 5420 O O . ARG B 1 37 ? 2.176 14.312 11.352 1 98.25 37 ARG B O 1
ATOM 5427 N N . GLU B 1 38 ? 0.944 14.812 13.125 1 98 38 GLU B N 1
ATOM 5428 C CA . GLU B 1 38 ? 1.131 13.5 13.734 1 98 38 GLU B CA 1
ATOM 5429 C C . GLU B 1 38 ? 0.545 12.398 12.859 1 98 38 GLU B C 1
ATOM 5431 O O . GLU B 1 38 ? 1.13 11.32 12.734 1 98 38 GLU B O 1
ATOM 5436 N N . LEU B 1 39 ? -0.608 12.617 12.328 1 98.38 39 LEU B N 1
ATOM 5437 C CA . LEU B 1 39 ? -1.231 11.664 11.414 1 98.38 39 LEU B CA 1
ATOM 5438 C C . LEU B 1 39 ? -0.311 11.359 10.242 1 98.38 39 LEU B C 1
ATOM 5440 O O . LEU B 1 39 ? -0.123 10.195 9.883 1 98.38 39 LEU B O 1
ATOM 5444 N N . ILE B 1 40 ? 0.244 12.406 9.656 1 98.56 40 ILE B N 1
ATOM 5445 C CA . ILE B 1 40 ? 1.135 12.242 8.508 1 98.56 40 ILE B CA 1
ATOM 5446 C C . ILE B 1 40 ? 2.398 11.5 8.938 1 98.56 40 ILE B C 1
ATOM 5448 O O . ILE B 1 40 ? 2.896 10.641 8.211 1 98.56 40 ILE B O 1
ATOM 5452 N N . LYS B 1 41 ? 2.938 11.812 10.086 1 98.5 41 LYS B N 1
ATOM 5453 C CA . LYS B 1 41 ? 4.141 11.148 10.586 1 98.5 41 LYS B CA 1
ATOM 5454 C C . LYS B 1 41 ? 3.908 9.656 10.781 1 98.5 41 LYS B C 1
ATOM 5456 O O . LYS B 1 41 ? 4.777 8.836 10.469 1 98.5 41 LYS B O 1
ATOM 5461 N N . GLU B 1 42 ? 2.801 9.328 11.344 1 98.56 42 GLU B N 1
ATOM 5462 C CA . GLU B 1 42 ? 2.469 7.914 11.531 1 98.56 42 GLU B CA 1
ATOM 5463 C C . GLU B 1 42 ? 2.328 7.207 10.188 1 98.56 42 GLU B C 1
ATOM 5465 O O . GLU B 1 42 ? 2.732 6.051 10.039 1 98.56 42 GLU B O 1
ATOM 5470 N N . ARG B 1 43 ? 1.734 7.875 9.234 1 98.31 43 ARG B N 1
ATOM 5471 C CA . ARG B 1 43 ? 1.632 7.324 7.883 1 98.31 43 ARG B CA 1
ATOM 5472 C C . ARG B 1 43 ? 3.014 7.102 7.277 1 98.31 43 ARG B C 1
ATOM 5474 O O . ARG B 1 43 ? 3.258 6.074 6.641 1 98.31 43 ARG B O 1
ATOM 5481 N N . VAL B 1 44 ? 3.904 8.07 7.453 1 98.62 44 VAL B N 1
ATOM 5482 C CA . VAL B 1 44 ? 5.27 7.973 6.949 1 98.62 44 VAL B CA 1
ATOM 5483 C C . VAL B 1 44 ? 5.957 6.742 7.539 1 98.62 44 VAL B C 1
ATOM 5485 O O . VAL B 1 44 ? 6.578 5.965 6.812 1 98.62 44 VAL B O 1
ATOM 5488 N N . ALA B 1 45 ? 5.852 6.547 8.805 1 98.62 45 ALA B N 1
ATOM 5489 C CA . ALA B 1 45 ? 6.469 5.402 9.469 1 98.62 45 ALA B CA 1
ATOM 5490 C C . ALA B 1 45 ? 5.914 4.09 8.93 1 98.62 45 ALA B C 1
ATOM 5492 O O . ALA B 1 45 ? 6.664 3.137 8.703 1 98.62 45 ALA B O 1
ATOM 5493 N N . LEU B 1 46 ? 4.633 3.99 8.742 1 98.69 46 LEU B N 1
ATOM 5494 C CA . LEU B 1 46 ? 3.988 2.785 8.227 1 98.69 46 LEU B CA 1
ATOM 5495 C C . LEU B 1 46 ? 4.453 2.482 6.805 1 98.69 46 LEU B C 1
ATOM 5497 O O . LEU B 1 46 ? 4.734 1.329 6.473 1 98.69 46 LEU B O 1
ATOM 5501 N N . GLU B 1 47 ? 4.512 3.502 5.953 1 98.62 47 GLU B N 1
ATOM 5502 C CA . GLU B 1 47 ? 4.953 3.326 4.574 1 98.62 47 GLU B CA 1
ATOM 5503 C C . GLU B 1 47 ? 6.391 2.822 4.512 1 98.62 47 GLU B C 1
ATOM 5505 O O . GLU B 1 47 ? 6.727 1.992 3.664 1 98.62 47 GLU B O 1
ATOM 5510 N N . ARG B 1 48 ? 7.242 3.342 5.387 1 98.5 48 ARG B N 1
ATOM 5511 C CA . ARG B 1 48 ? 8.625 2.891 5.43 1 98.5 48 ARG B CA 1
ATOM 5512 C C . ARG B 1 48 ? 8.719 1.432 5.863 1 98.5 48 ARG B C 1
ATOM 5514 O O . ARG B 1 48 ? 9.516 0.666 5.316 1 98.5 48 ARG B O 1
ATOM 5521 N N . GLU B 1 49 ? 7.961 1.062 6.805 1 98.62 49 GLU B N 1
ATOM 5522 C CA . GLU B 1 49 ? 7.922 -0.329 7.246 1 98.62 49 GLU B CA 1
ATOM 5523 C C . GLU B 1 49 ? 7.453 -1.252 6.125 1 98.62 49 GLU B C 1
ATOM 5525 O O . GLU B 1 49 ? 8.039 -2.314 5.902 1 98.62 49 GLU B O 1
ATOM 5530 N N . TYR B 1 50 ? 6.395 -0.899 5.441 1 98.62 50 TYR B N 1
ATOM 5531 C CA . TYR B 1 50 ? 5.875 -1.666 4.312 1 98.62 50 TYR B CA 1
ATOM 5532 C C . TYR B 1 50 ? 6.938 -1.836 3.234 1 98.62 50 TYR B C 1
ATOM 5534 O O . TYR B 1 50 ? 7.117 -2.932 2.695 1 98.62 50 TYR B O 1
ATOM 5542 N N . ALA B 1 51 ? 7.637 -0.75 2.939 1 98.56 51 ALA B N 1
ATOM 5543 C CA . ALA B 1 51 ? 8.68 -0.776 1.918 1 98.56 51 ALA B CA 1
ATOM 5544 C C . ALA B 1 51 ? 9.781 -1.761 2.289 1 98.56 51 ALA B C 1
ATOM 5546 O O . ALA B 1 51 ? 10.234 -2.547 1.45 1 98.56 51 ALA B O 1
ATOM 5547 N N . THR B 1 52 ? 10.219 -1.753 3.506 1 98.62 52 THR B N 1
ATOM 5548 C CA . THR B 1 52 ? 11.297 -2.619 3.977 1 98.62 52 THR B CA 1
ATOM 5549 C C . THR B 1 52 ? 10.891 -4.086 3.885 1 98.62 52 THR B C 1
ATOM 5551 O O . THR B 1 52 ? 11.656 -4.918 3.396 1 98.62 52 THR B O 1
ATOM 5554 N N . LYS B 1 53 ? 9.703 -4.434 4.297 1 98.69 53 LYS B N 1
ATOM 5555 C CA . LYS B 1 53 ? 9.234 -5.816 4.301 1 98.69 53 LYS B CA 1
ATOM 5556 C C . LYS B 1 53 ? 8.977 -6.312 2.883 1 98.69 53 LYS B C 1
ATOM 5558 O O . LYS B 1 53 ? 9.273 -7.465 2.561 1 98.69 53 LYS B O 1
ATOM 5563 N N . LEU B 1 54 ? 8.383 -5.461 2.037 1 98.44 54 LEU B N 1
ATOM 5564 C CA . LEU B 1 54 ? 8.141 -5.848 0.652 1 98.44 54 LEU B CA 1
ATOM 5565 C C . LEU B 1 54 ? 9.453 -6.09 -0.085 1 98.44 54 LEU B C 1
ATOM 5567 O O . LEU B 1 54 ? 9.547 -7.008 -0.906 1 98.44 54 LEU B O 1
ATOM 5571 N N . SER B 1 55 ? 10.477 -5.238 0.212 1 98.5 55 SER B N 1
ATOM 5572 C CA . SER B 1 55 ? 11.805 -5.438 -0.371 1 98.5 55 SER B CA 1
ATOM 5573 C C . SER B 1 55 ? 12.406 -6.766 0.068 1 98.5 55 SER B C 1
ATOM 5575 O O . SER B 1 55 ? 13.062 -7.449 -0.723 1 98.5 55 SER B O 1
ATOM 5577 N N . ALA B 1 56 ? 12.219 -7.141 1.3 1 98.56 56 ALA B N 1
ATOM 5578 C CA . ALA B 1 56 ? 12.719 -8.414 1.811 1 98.56 56 ALA B CA 1
ATOM 5579 C C . ALA B 1 56 ? 12.047 -9.586 1.108 1 98.56 56 ALA B C 1
ATOM 5581 O O . ALA B 1 56 ? 12.695 -10.586 0.786 1 98.56 56 ALA B O 1
ATOM 5582 N N . ILE B 1 57 ? 10.758 -9.523 0.881 1 98.69 57 ILE B N 1
ATOM 5583 C CA . ILE B 1 57 ? 10.016 -10.555 0.167 1 98.69 57 ILE B CA 1
ATOM 5584 C C . ILE B 1 57 ? 10.555 -10.688 -1.254 1 98.69 57 ILE B C 1
ATOM 5586 O O . ILE B 1 57 ? 10.75 -11.805 -1.744 1 98.69 57 ILE B O 1
ATOM 5590 N N . ALA B 1 58 ? 10.789 -9.57 -1.949 1 98.44 58 ALA B N 1
ATOM 5591 C CA . ALA B 1 58 ? 11.32 -9.562 -3.312 1 98.44 58 ALA B CA 1
ATOM 5592 C C . ALA B 1 58 ? 12.695 -10.219 -3.373 1 98.44 58 ALA B C 1
ATOM 5594 O O . ALA B 1 58 ? 12.977 -11.008 -4.281 1 98.44 58 ALA B O 1
ATOM 5595 N N . LYS B 1 59 ? 13.539 -9.891 -2.371 1 98.25 59 LYS B N 1
ATOM 5596 C CA . LYS B 1 59 ? 14.883 -10.461 -2.33 1 98.25 59 LYS B CA 1
ATOM 5597 C C . LYS B 1 59 ? 14.836 -11.977 -2.146 1 98.25 59 LYS B C 1
ATOM 5599 O O . LYS B 1 59 ? 15.578 -12.711 -2.807 1 98.25 59 LYS B O 1
ATOM 5604 N N . LYS B 1 60 ? 14.031 -12.453 -1.27 1 98.25 60 LYS B N 1
ATOM 5605 C CA . LYS B 1 60 ? 13.844 -13.891 -1.055 1 98.25 60 LYS B CA 1
ATOM 5606 C C . LYS B 1 60 ? 13.352 -14.578 -2.326 1 98.25 60 LYS B C 1
ATOM 5608 O O . LYS B 1 60 ? 13.82 -15.672 -2.666 1 98.25 60 LYS B O 1
ATOM 5613 N N . ALA B 1 61 ? 12.383 -13.992 -2.986 1 98.19 61 ALA B N 1
ATOM 5614 C CA . ALA B 1 61 ? 11.844 -14.539 -4.227 1 98.19 61 ALA B CA 1
ATOM 5615 C C . ALA B 1 61 ? 12.914 -14.602 -5.312 1 98.19 61 ALA B C 1
ATOM 5617 O O . ALA B 1 61 ? 12.961 -15.555 -6.098 1 98.19 61 ALA B O 1
ATOM 5618 N N . GLU B 1 62 ? 13.781 -13.57 -5.371 1 97.88 62 GLU B N 1
ATOM 5619 C CA . GLU B 1 62 ? 14.867 -13.539 -6.344 1 97.88 62 GLU B CA 1
ATOM 5620 C C . GLU B 1 62 ? 15.867 -14.672 -6.098 1 97.88 62 GLU B C 1
ATOM 5622 O O . GLU B 1 62 ? 16.375 -15.273 -7.043 1 97.88 62 GLU B O 1
ATOM 5627 N N . GLU B 1 63 ? 16.156 -14.945 -4.859 1 97.75 63 GLU B N 1
ATOM 5628 C CA . GLU B 1 63 ? 17.047 -16.047 -4.508 1 97.75 63 GLU B CA 1
ATOM 5629 C C . GLU B 1 63 ? 16.469 -17.391 -4.938 1 97.75 63 GLU B C 1
ATOM 5631 O O . GLU B 1 63 ? 17.188 -18.234 -5.484 1 97.75 63 GLU B O 1
ATOM 5636 N N . LYS B 1 64 ? 15.219 -17.594 -4.707 1 97.44 64 LYS B N 1
ATOM 5637 C CA . LYS B 1 64 ? 14.562 -18.844 -5.117 1 97.44 64 LYS B CA 1
ATOM 5638 C C . LYS B 1 64 ? 14.547 -18.969 -6.637 1 97.44 64 LYS B C 1
ATOM 5640 O O . LYS B 1 64 ? 14.797 -20.062 -7.172 1 97.44 64 LYS B O 1
ATOM 5645 N N . ARG B 1 65 ? 14.203 -17.891 -7.332 1 96.62 65 ARG B N 1
ATOM 5646 C CA . ARG B 1 65 ? 14.211 -17.891 -8.789 1 96.62 65 ARG B CA 1
ATOM 5647 C C . ARG B 1 65 ? 15.578 -18.297 -9.336 1 96.62 65 ARG B C 1
ATOM 5649 O O . ARG B 1 65 ? 15.672 -19.141 -10.219 1 96.62 65 ARG B O 1
ATOM 5656 N N . ALA B 1 66 ? 16.656 -17.688 -8.758 1 94.88 66 ALA B N 1
ATOM 5657 C CA . ALA B 1 66 ? 18.016 -17.969 -9.203 1 94.88 66 ALA B CA 1
ATOM 5658 C C . ALA B 1 66 ? 18.375 -19.438 -8.984 1 94.88 66 ALA B C 1
ATOM 5660 O O . ALA B 1 66 ? 19.109 -20.031 -9.781 1 94.88 66 ALA B O 1
ATOM 5661 N N . ARG B 1 67 ? 17.828 -20.078 -7.969 1 94.88 67 ARG B N 1
ATOM 5662 C CA . ARG B 1 67 ? 18.141 -21.469 -7.605 1 94.88 67 ARG B CA 1
ATOM 5663 C C . ARG B 1 67 ? 17.391 -22.453 -8.492 1 94.88 67 ARG B C 1
ATOM 5665 O O . ARG B 1 67 ? 17.938 -23.484 -8.875 1 94.88 67 ARG B O 1
ATOM 5672 N N . HIS B 1 68 ? 16.188 -22.125 -8.875 1 96.5 68 HIS B N 1
ATOM 5673 C CA . HIS B 1 68 ? 15.305 -23.141 -9.445 1 96.5 68 HIS B CA 1
ATOM 5674 C C . HIS B 1 68 ? 15.094 -22.906 -10.938 1 96.5 68 HIS B C 1
ATOM 5676 O O . HIS B 1 68 ? 14.797 -23.844 -11.68 1 96.5 68 HIS B O 1
ATOM 5682 N N . MET B 1 69 ? 15.32 -21.719 -11.469 1 96.31 69 MET B N 1
ATOM 5683 C CA . MET B 1 69 ? 14.891 -21.344 -12.812 1 96.31 69 MET B CA 1
ATOM 5684 C C . MET B 1 69 ? 15.719 -22.062 -13.867 1 96.31 69 MET B C 1
ATOM 5686 O O . MET B 1 69 ? 15.188 -22.516 -14.883 1 96.31 69 MET B O 1
ATOM 5690 N N . THR B 1 70 ? 17 -22.203 -13.625 1 96.44 70 THR B N 1
ATOM 5691 C CA . THR B 1 70 ? 17.891 -22.812 -14.617 1 96.44 70 THR B CA 1
ATOM 5692 C C . THR B 1 70 ? 17.438 -24.234 -14.938 1 96.44 70 THR B C 1
ATOM 5694 O O . THR B 1 70 ? 17.297 -24.594 -16.109 1 96.44 70 THR B O 1
ATOM 5697 N N . HIS B 1 71 ? 17.141 -25.031 -13.914 1 96.56 71 HIS B N 1
ATOM 5698 C CA . HIS B 1 71 ? 16.75 -26.422 -14.109 1 96.56 71 HIS B CA 1
ATOM 5699 C C . HIS B 1 71 ? 15.336 -26.531 -14.664 1 96.56 71 HIS B C 1
ATOM 5701 O O . HIS B 1 71 ? 15.023 -27.453 -15.414 1 96.56 71 HIS B O 1
ATOM 5707 N N . ALA B 1 72 ? 14.5 -25.547 -14.359 1 96.31 72 ALA B N 1
ATOM 5708 C CA . ALA B 1 72 ? 13.125 -25.562 -14.867 1 96.31 72 ALA B CA 1
ATOM 5709 C C . ALA B 1 72 ? 13.086 -25.203 -16.359 1 96.31 72 ALA B C 1
ATOM 5711 O O . ALA B 1 72 ? 12.18 -25.625 -17.078 1 96.31 72 ALA B O 1
ATOM 5712 N N . VAL B 1 73 ? 14.125 -24.484 -16.844 1 96.81 73 VAL B N 1
ATOM 5713 C CA . VAL B 1 73 ? 14.125 -23.984 -18.219 1 96.81 73 VAL B CA 1
ATOM 5714 C C . VAL B 1 73 ? 14.969 -24.906 -19.094 1 96.81 73 VAL B C 1
ATOM 5716 O O . VAL B 1 73 ? 14.539 -25.297 -20.188 1 96.81 73 VAL B O 1
ATOM 5719 N N . LEU B 1 74 ? 16.156 -25.297 -18.594 1 96.81 74 LEU B N 1
ATOM 5720 C CA . LEU B 1 74 ? 17.094 -26.016 -19.453 1 96.81 74 LEU B CA 1
ATOM 5721 C C . LEU B 1 74 ? 17.219 -27.469 -19.031 1 96.81 74 LEU B C 1
ATOM 5723 O O . LEU B 1 74 ? 17.719 -28.297 -19.797 1 96.81 74 LEU B O 1
ATOM 5727 N N . GLY B 1 75 ? 16.75 -27.859 -17.875 1 95.94 75 GLY B N 1
ATOM 5728 C CA . GLY B 1 75 ? 16.922 -29.219 -17.375 1 95.94 75 GLY B CA 1
ATOM 5729 C C . GLY B 1 75 ? 18.188 -29.422 -16.562 1 95.94 75 GLY B C 1
ATOM 5730 O O . GLY B 1 75 ? 18.984 -28.484 -16.422 1 95.94 75 GLY B O 1
ATOM 5731 N N . GLU B 1 76 ? 18.359 -30.547 -16.016 1 93.06 76 GLU B N 1
ATOM 5732 C CA . GLU B 1 76 ? 19.469 -30.844 -15.102 1 93.06 76 GLU B CA 1
ATOM 5733 C C . GLU B 1 76 ? 20.734 -31.219 -15.875 1 93.06 76 GLU B C 1
ATOM 5735 O O . GLU B 1 76 ? 21.828 -30.766 -15.531 1 93.06 76 GLU B O 1
ATOM 5740 N N . GLU B 1 77 ? 20.594 -32.031 -16.859 1 92.31 77 GLU B N 1
ATOM 5741 C CA . GLU B 1 77 ? 21.734 -32.531 -17.625 1 92.31 77 GLU B CA 1
ATOM 5742 C C . GLU B 1 77 ? 21.625 -32.125 -19.094 1 92.31 77 GLU B C 1
ATOM 5744 O O . GLU B 1 77 ? 21.25 -32.938 -19.953 1 92.31 77 GLU B O 1
ATOM 5749 N N . CYS B 1 78 ? 22.188 -31.031 -19.438 1 93.94 78 CYS B N 1
ATOM 5750 C CA . CYS B 1 78 ? 22.094 -30.5 -20.797 1 93.94 78 CYS B CA 1
ATOM 5751 C C . CYS B 1 78 ? 23.078 -31.172 -21.719 1 93.94 78 CYS B C 1
ATOM 5753 O O . CYS B 1 78 ? 24.125 -31.656 -21.281 1 93.94 78 CYS B O 1
ATOM 5755 N N . SER B 1 79 ? 22.672 -31.234 -22.922 1 94.75 79 SER B N 1
ATOM 5756 C CA . SER B 1 79 ? 23.516 -31.875 -23.938 1 94.75 79 SER B CA 1
ATOM 5757 C C . SER B 1 79 ? 24.625 -30.938 -24.391 1 94.75 79 SER B C 1
ATOM 5759 O O . SER B 1 79 ? 25.609 -31.375 -25 1 94.75 79 SER B O 1
ATOM 5761 N N . LYS B 1 80 ? 24.531 -29.594 -24.125 1 94.38 80 LYS B N 1
ATOM 5762 C CA . LYS B 1 80 ? 25.547 -28.609 -24.469 1 94.38 80 LYS B CA 1
ATOM 5763 C C . LYS B 1 80 ? 25.688 -27.562 -23.359 1 94.38 80 LYS B C 1
ATOM 5765 O O . LYS B 1 80 ? 24.812 -27.438 -22.5 1 94.38 80 LYS B O 1
ATOM 5770 N N . ALA B 1 81 ? 26.812 -26.859 -23.469 1 94.81 81 ALA B N 1
ATOM 5771 C CA . ALA B 1 81 ? 27.078 -25.828 -22.484 1 94.81 81 ALA B CA 1
ATOM 5772 C C . ALA B 1 81 ? 26.094 -24.656 -22.625 1 94.81 81 ALA B C 1
ATOM 5774 O O . ALA B 1 81 ? 25.625 -24.375 -23.734 1 94.81 81 ALA B O 1
ATOM 5775 N N . TRP B 1 82 ? 25.719 -24.031 -21.516 1 95.06 82 TRP B N 1
ATOM 5776 C CA . TRP B 1 82 ? 24.781 -22.922 -21.547 1 95.06 82 TRP B CA 1
ATOM 5777 C C . TRP B 1 82 ? 25.312 -21.734 -20.766 1 95.06 82 TRP B C 1
ATOM 5779 O O . TRP B 1 82 ? 26.25 -21.875 -19.984 1 95.06 82 TRP B O 1
ATOM 5789 N N . THR B 1 83 ? 24.781 -20.531 -21.047 1 94.75 83 THR B N 1
ATOM 5790 C CA . THR B 1 83 ? 25.109 -19.281 -20.344 1 94.75 83 THR B CA 1
ATOM 5791 C C . THR B 1 83 ? 23.859 -18.703 -19.672 1 94.75 83 THR B C 1
ATOM 5793 O O . THR B 1 83 ? 22.75 -19.156 -19.938 1 94.75 83 THR B O 1
ATOM 5796 N N . ASP B 1 84 ? 24.125 -17.719 -18.906 1 93.75 84 ASP B N 1
ATOM 5797 C CA . ASP B 1 84 ? 23.016 -17.047 -18.234 1 93.75 84 ASP B CA 1
ATOM 5798 C C . ASP B 1 84 ? 22.094 -16.375 -19.25 1 93.75 84 ASP B C 1
ATOM 5800 O O . ASP B 1 84 ? 20.891 -16.25 -19 1 93.75 84 ASP B O 1
ATOM 5804 N N . ALA B 1 85 ? 22.625 -15.961 -20.25 1 94.62 85 ALA B N 1
ATOM 5805 C CA . ALA B 1 85 ? 21.828 -15.312 -21.297 1 94.62 85 ALA B CA 1
ATOM 5806 C C . ALA B 1 85 ? 20.828 -16.281 -21.922 1 94.62 85 ALA B C 1
ATOM 5808 O O . ALA B 1 85 ? 19.734 -15.891 -22.312 1 94.62 85 ALA B O 1
ATOM 5809 N N . ASP B 1 86 ? 21.234 -17.578 -22 1 95.75 86 ASP B N 1
ATOM 5810 C CA . ASP B 1 86 ? 20.344 -18.594 -22.531 1 95.75 86 ASP B CA 1
ATOM 5811 C C . ASP B 1 86 ? 19.125 -18.797 -21.625 1 95.75 86 ASP B C 1
ATOM 5813 O O . ASP B 1 86 ? 18 -18.875 -22.094 1 95.75 86 ASP B O 1
ATOM 5817 N N . VAL B 1 87 ? 19.391 -18.844 -20.359 1 95.81 87 VAL B N 1
ATOM 5818 C CA . VAL B 1 87 ? 18.297 -18.984 -19.391 1 95.81 87 VAL B CA 1
ATOM 5819 C C . VAL B 1 87 ? 17.375 -17.781 -19.469 1 95.81 87 VAL B C 1
ATOM 5821 O O . VAL B 1 87 ? 16.141 -17.922 -19.453 1 95.81 87 VAL B O 1
ATOM 5824 N N . ARG B 1 88 ? 17.984 -16.578 -19.656 1 94.81 88 ARG B N 1
ATOM 5825 C CA . ARG B 1 88 ? 17.234 -15.328 -19.672 1 94.81 88 ARG B CA 1
ATOM 5826 C C . ARG B 1 88 ? 16.391 -15.203 -20.938 1 94.81 88 ARG B C 1
ATOM 5828 O O . ARG B 1 88 ? 15.492 -14.359 -21.016 1 94.81 88 ARG B O 1
ATOM 5835 N N . SER B 1 89 ? 16.688 -15.953 -21.828 1 96.19 89 SER B N 1
ATOM 5836 C CA . SER B 1 89 ? 15.914 -15.914 -23.078 1 96.19 89 SER B CA 1
ATOM 5837 C C . SER B 1 89 ? 14.562 -16.594 -22.906 1 96.19 89 SER B C 1
ATOM 5839 O O . SER B 1 89 ? 13.672 -16.438 -23.75 1 96.19 89 SER B O 1
ATOM 5841 N N . SER B 1 90 ? 14.391 -17.375 -21.828 1 97.62 90 SER B N 1
ATOM 5842 C CA . SER B 1 90 ? 13.109 -18 -21.516 1 97.62 90 SER B CA 1
ATOM 5843 C C . SER B 1 90 ? 12.031 -16.953 -21.25 1 97.62 90 SER B C 1
ATOM 5845 O O . SER B 1 90 ? 12.273 -15.992 -20.531 1 97.62 90 SER B O 1
ATOM 5847 N N . THR B 1 91 ? 10.867 -17.109 -21.844 1 98.19 91 THR B N 1
ATOM 5848 C CA . THR B 1 91 ? 9.758 -16.188 -21.625 1 98.19 91 THR B CA 1
ATOM 5849 C C . THR B 1 91 ? 9.234 -16.281 -20.203 1 98.19 91 THR B C 1
ATOM 5851 O O . THR B 1 91 ? 8.766 -15.305 -19.625 1 98.19 91 THR B O 1
ATOM 5854 N N . LEU B 1 92 ? 9.281 -17.469 -19.672 1 97.38 92 LEU B N 1
ATOM 5855 C CA . LEU B 1 92 ? 8.859 -17.672 -18.297 1 97.38 92 LEU B CA 1
ATOM 5856 C C . LEU B 1 92 ? 9.789 -16.953 -17.328 1 97.38 92 LEU B C 1
ATOM 5858 O O . LEU B 1 92 ? 9.336 -16.328 -16.359 1 97.38 92 LEU B O 1
ATOM 5862 N N . ASP B 1 93 ? 11.055 -17.062 -17.547 1 97.94 93 ASP B N 1
ATOM 5863 C CA . ASP B 1 93 ? 12.008 -16.375 -16.688 1 97.94 93 ASP B CA 1
ATOM 5864 C C . ASP B 1 93 ? 11.805 -14.859 -16.75 1 97.94 93 ASP B C 1
ATOM 5866 O O . ASP B 1 93 ? 11.898 -14.18 -15.727 1 97.94 93 ASP B O 1
ATOM 5870 N N . LYS B 1 94 ? 11.633 -14.312 -17.906 1 98 94 LYS B N 1
ATOM 5871 C CA . LYS B 1 94 ? 11.383 -12.883 -18.062 1 98 94 LYS B CA 1
ATOM 5872 C C . LYS B 1 94 ? 10.148 -12.453 -17.281 1 98 94 LYS B C 1
ATOM 5874 O O . LYS B 1 94 ? 10.141 -11.383 -16.656 1 98 94 LYS B O 1
ATOM 5879 N N . ALA B 1 95 ? 9.133 -13.273 -17.328 1 98.06 95 ALA B N 1
ATOM 5880 C CA . ALA B 1 95 ? 7.891 -12.969 -16.609 1 98.06 95 ALA B CA 1
ATOM 5881 C C . ALA B 1 95 ? 8.117 -12.969 -15.102 1 98.06 95 ALA B C 1
ATOM 5883 O O . ALA B 1 95 ? 7.668 -12.062 -14.398 1 98.06 95 ALA B O 1
ATOM 5884 N N . PHE B 1 96 ? 8.836 -13.969 -14.617 1 97.88 96 PHE B N 1
ATOM 5885 C CA . PHE B 1 96 ? 9.125 -14.039 -13.188 1 97.88 96 PHE B CA 1
ATOM 5886 C C . PHE B 1 96 ? 10 -12.859 -12.758 1 97.88 96 PHE B C 1
ATOM 5888 O O . PHE B 1 96 ? 9.797 -12.297 -11.688 1 97.88 96 PHE B O 1
ATOM 5895 N N . THR B 1 97 ? 10.945 -12.539 -13.586 1 98 97 THR B N 1
ATOM 5896 C CA . THR B 1 97 ? 11.812 -11.398 -13.297 1 98 97 THR B CA 1
ATOM 5897 C C . THR B 1 97 ? 11 -10.109 -13.234 1 98 97 THR B C 1
ATOM 5899 O O . THR B 1 97 ? 11.203 -9.289 -12.328 1 98 97 THR B O 1
ATOM 5902 N N . ALA B 1 98 ? 10.109 -9.953 -14.164 1 98.06 98 ALA B N 1
ATOM 5903 C CA . ALA B 1 98 ? 9.258 -8.766 -14.164 1 98.06 98 ALA B CA 1
ATOM 5904 C C . ALA B 1 98 ? 8.391 -8.719 -12.906 1 98.06 98 ALA B C 1
ATOM 5906 O O . ALA B 1 98 ? 8.195 -7.645 -12.328 1 98.06 98 ALA B O 1
ATOM 5907 N N . LEU B 1 99 ? 7.875 -9.836 -12.508 1 98.12 99 LEU B N 1
ATOM 5908 C CA . LEU B 1 99 ? 7.043 -9.922 -11.312 1 98.12 99 LEU B CA 1
ATOM 5909 C C . LEU B 1 99 ? 7.832 -9.523 -10.07 1 98.12 99 LEU B C 1
ATOM 5911 O O . LEU B 1 99 ? 7.367 -8.719 -9.266 1 98.12 99 LEU B O 1
ATOM 5915 N N . ILE B 1 100 ? 9.016 -10.039 -9.938 1 98.19 100 ILE B N 1
ATOM 5916 C CA . ILE B 1 100 ? 9.852 -9.758 -8.773 1 98.19 100 ILE B CA 1
ATOM 5917 C C . ILE B 1 100 ? 10.289 -8.297 -8.805 1 98.19 100 ILE B C 1
ATOM 5919 O O . ILE B 1 100 ? 10.281 -7.621 -7.77 1 98.19 100 ILE B O 1
ATOM 5923 N N . ASN B 1 101 ? 10.625 -7.789 -9.969 1 98 101 ASN B N 1
ATOM 5924 C CA . ASN B 1 101 ? 10.984 -6.383 -10.117 1 98 101 ASN B CA 1
ATOM 5925 C C . ASN B 1 101 ? 9.828 -5.469 -9.719 1 98 101 ASN B C 1
ATOM 5927 O O . ASN B 1 101 ? 10.039 -4.387 -9.172 1 98 101 ASN B O 1
ATOM 5931 N N . SER B 1 102 ? 8.664 -5.887 -10.062 1 98.25 102 SER B N 1
ATOM 5932 C CA . SER B 1 102 ? 7.496 -5.105 -9.672 1 98.25 102 SER B CA 1
ATOM 5933 C C . SER B 1 102 ? 7.414 -4.949 -8.156 1 98.25 102 SER B C 1
ATOM 5935 O O . SER B 1 102 ? 7.066 -3.879 -7.656 1 98.25 102 SER B O 1
ATOM 5937 N N . TYR B 1 103 ? 7.703 -6.043 -7.41 1 98 103 TYR B N 1
ATOM 5938 C CA . TYR B 1 103 ? 7.742 -5.977 -5.953 1 98 103 TYR B CA 1
ATOM 5939 C C . TYR B 1 103 ? 8.82 -5.012 -5.48 1 98 103 TYR B C 1
ATOM 5941 O O . TYR B 1 103 ? 8.578 -4.176 -4.609 1 98 103 TYR B O 1
ATOM 5949 N N . GLU B 1 104 ? 9.945 -5.066 -6.074 1 98 104 GLU B N 1
ATOM 5950 C CA . GLU B 1 104 ? 11.062 -4.199 -5.699 1 98 104 GLU B CA 1
ATOM 5951 C C . GLU B 1 104 ? 10.758 -2.738 -6.008 1 98 104 GLU B C 1
ATOM 5953 O O . GLU B 1 104 ? 11.047 -1.854 -5.199 1 98 104 GLU B O 1
ATOM 5958 N N . ASN B 1 105 ? 10.273 -2.508 -7.16 1 98.06 105 ASN B N 1
ATOM 5959 C CA . ASN B 1 105 ? 9.906 -1.15 -7.551 1 98.06 105 ASN B CA 1
ATOM 5960 C C . ASN B 1 105 ? 8.828 -0.576 -6.641 1 98.06 105 ASN B C 1
ATOM 5962 O O . ASN B 1 105 ? 8.891 0.59 -6.25 1 98.06 105 ASN B O 1
ATOM 5966 N N . THR B 1 106 ? 7.812 -1.39 -6.355 1 98.12 106 THR B N 1
ATOM 5967 C CA . THR B 1 106 ? 6.75 -0.946 -5.461 1 98.12 106 THR B CA 1
ATOM 5968 C C . THR B 1 106 ? 7.305 -0.614 -4.078 1 98.12 106 THR B C 1
ATOM 5970 O O . THR B 1 106 ? 6.902 0.375 -3.465 1 98.12 106 THR B O 1
ATOM 5973 N N . ALA B 1 107 ? 8.211 -1.438 -3.605 1 98.19 107 ALA B N 1
ATOM 5974 C CA . ALA B 1 107 ? 8.875 -1.159 -2.332 1 98.19 107 ALA B CA 1
ATOM 5975 C C . ALA B 1 107 ? 9.609 0.175 -2.379 1 98.19 107 ALA B C 1
ATOM 5977 O O . ALA B 1 107 ? 9.477 0.998 -1.471 1 98.19 107 ALA B O 1
ATOM 5978 N N . SER B 1 108 ? 10.359 0.416 -3.408 1 98.19 108 SER B N 1
ATOM 5979 C CA . SER B 1 108 ? 11.094 1.663 -3.59 1 98.19 108 SER B CA 1
ATOM 5980 C C . SE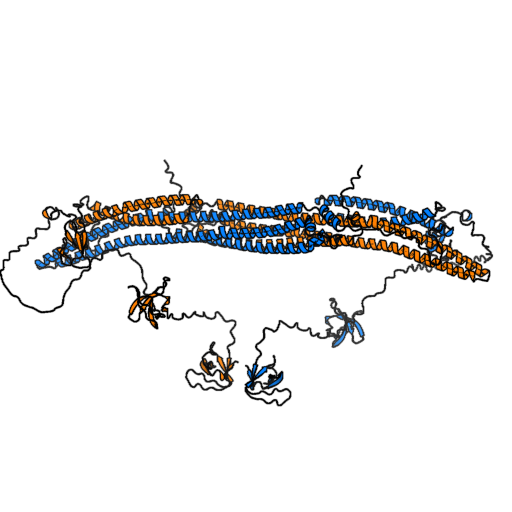R B 1 108 ? 10.148 2.854 -3.688 1 98.19 108 SER B C 1
ATOM 5982 O O . SER B 1 108 ? 10.453 3.941 -3.191 1 98.19 108 SER B O 1
ATOM 5984 N N . ASP B 1 109 ? 9.039 2.648 -4.367 1 98.12 109 ASP B N 1
ATOM 5985 C CA . ASP B 1 109 ? 8.031 3.699 -4.5 1 98.12 109 ASP B CA 1
ATOM 5986 C C . ASP B 1 109 ? 7.457 4.082 -3.137 1 98.12 109 ASP B C 1
ATOM 5988 O O . ASP B 1 109 ? 7.238 5.262 -2.859 1 98.12 109 ASP B O 1
ATOM 5992 N N . HIS B 1 110 ? 7.168 3.111 -2.312 1 98.5 110 HIS B N 1
ATOM 5993 C CA . HIS B 1 110 ? 6.672 3.389 -0.969 1 98.5 110 HIS B CA 1
ATOM 5994 C C . HIS B 1 110 ? 7.695 4.176 -0.157 1 98.5 110 HIS B C 1
ATOM 5996 O O . HIS B 1 110 ? 7.332 5.09 0.588 1 98.5 110 HIS B O 1
ATOM 6002 N N . ASP B 1 111 ? 8.914 3.844 -0.297 1 98.25 111 ASP B N 1
ATOM 6003 C CA . ASP B 1 111 ? 9.969 4.551 0.419 1 98.25 111 ASP B CA 1
ATOM 6004 C C . ASP B 1 111 ? 10.078 6 -0.054 1 98.25 111 ASP B C 1
ATOM 6006 O O . ASP B 1 111 ? 10.25 6.91 0.758 1 98.25 111 ASP B O 1
ATOM 6010 N N . SER B 1 112 ? 10.047 6.219 -1.34 1 98.31 112 SER B N 1
ATOM 6011 C CA . SER B 1 112 ? 10.086 7.562 -1.912 1 98.31 112 SER B CA 1
ATOM 6012 C C . SER B 1 112 ? 8.867 8.383 -1.493 1 98.31 112 SER B C 1
ATOM 6014 O O . SER B 1 112 ? 8.992 9.57 -1.189 1 98.31 112 SER B O 1
ATOM 6016 N N . PHE B 1 113 ? 7.719 7.77 -1.498 1 98.44 113 PHE B N 1
ATOM 6017 C CA . PHE B 1 113 ? 6.48 8.406 -1.055 1 98.44 113 PHE B CA 1
ATOM 6018 C C . PHE B 1 113 ? 6.59 8.844 0.399 1 98.44 113 PHE B C 1
ATOM 6020 O O . PHE B 1 113 ? 6.238 9.977 0.738 1 98.44 113 PHE B O 1
ATOM 6027 N N . ALA B 1 114 ? 7.09 7.938 1.233 1 98.5 114 ALA B N 1
ATOM 6028 C CA . ALA B 1 114 ? 7.281 8.25 2.648 1 98.5 114 ALA B CA 1
ATOM 6029 C C . ALA B 1 114 ? 8.234 9.43 2.826 1 98.5 114 ALA B C 1
ATOM 6031 O O . ALA B 1 114 ? 7.965 10.336 3.619 1 98.5 114 ALA B O 1
ATOM 6032 N N . SER B 1 115 ? 9.281 9.453 2.117 1 98.62 115 SER B N 1
ATOM 6033 C CA . SER B 1 115 ? 10.273 10.523 2.205 1 98.62 115 SER B CA 1
ATOM 6034 C C . SER B 1 115 ? 9.68 11.859 1.77 1 98.62 115 SER B C 1
ATOM 6036 O O . SER B 1 115 ? 9.922 12.883 2.406 1 98.62 115 SER B O 1
ATOM 6038 N N . ALA B 1 116 ? 8.938 11.812 0.698 1 98.5 116 ALA B N 1
ATOM 6039 C CA . ALA B 1 116 ? 8.297 13.031 0.207 1 98.5 116 ALA B CA 1
ATOM 6040 C C . ALA B 1 116 ? 7.262 13.547 1.207 1 98.5 116 ALA B C 1
ATOM 6042 O O . ALA B 1 116 ? 7.184 14.75 1.457 1 98.5 116 ALA B O 1
ATOM 6043 N N . LEU B 1 117 ? 6.426 12.656 1.781 1 98.44 117 LEU B N 1
ATOM 6044 C CA . LEU B 1 117 ? 5.434 13.031 2.783 1 98.44 117 LEU B CA 1
ATOM 6045 C C . LEU B 1 117 ? 6.105 13.672 3.996 1 98.44 117 LEU B C 1
ATOM 6047 O O . LEU B 1 117 ? 5.586 14.641 4.559 1 98.44 117 LEU B O 1
ATOM 6051 N N . SER B 1 118 ? 7.215 13.133 4.41 1 98.38 118 SER B N 1
ATOM 6052 C CA . SER B 1 118 ? 7.941 13.625 5.574 1 98.38 118 SER B CA 1
ATOM 6053 C C . SER B 1 118 ? 8.516 15.016 5.316 1 98.38 118 SER B C 1
ATOM 6055 O O . SER B 1 118 ? 8.297 15.938 6.105 1 98.38 118 SER B O 1
ATOM 6057 N N . ALA B 1 119 ? 9.141 15.227 4.199 1 97.81 119 ALA B N 1
ATOM 6058 C CA . ALA B 1 119 ? 9.859 16.453 3.896 1 97.81 119 ALA B CA 1
ATOM 6059 C C . ALA B 1 119 ? 8.898 17.562 3.469 1 97.81 119 ALA B C 1
ATOM 6061 O O . ALA B 1 119 ? 9 18.703 3.934 1 97.81 119 ALA B O 1
ATOM 6062 N N . ASP B 1 120 ? 7.906 17.234 2.67 1 97.88 120 ASP B N 1
ATOM 6063 C CA . ASP B 1 120 ? 7.086 18.266 2.029 1 97.88 120 ASP B CA 1
ATOM 6064 C C . ASP B 1 120 ? 5.848 18.578 2.863 1 97.88 120 ASP B C 1
ATOM 6066 O O . ASP B 1 120 ? 5.254 19.656 2.721 1 97.88 120 ASP B O 1
ATOM 6070 N N . VAL B 1 121 ? 5.449 17.609 3.639 1 98.5 121 VAL B N 1
ATOM 6071 C CA . VAL B 1 121 ? 4.172 17.844 4.309 1 98.5 121 VAL B CA 1
ATOM 6072 C C . VAL B 1 121 ? 4.383 17.906 5.82 1 98.5 121 VAL B C 1
ATOM 6074 O O . VAL B 1 121 ? 4.078 18.906 6.457 1 98.5 121 VAL B O 1
ATOM 6077 N N . ALA B 1 122 ? 4.945 16.859 6.453 1 98.38 122 ALA B N 1
ATOM 6078 C CA . ALA B 1 122 ? 5.109 16.828 7.902 1 98.38 122 ALA B CA 1
ATOM 6079 C C . ALA B 1 122 ? 5.992 17.969 8.391 1 98.38 122 ALA B C 1
ATOM 6081 O O . ALA B 1 122 ? 5.629 18.688 9.328 1 98.38 122 ALA B O 1
ATOM 6082 N N . ASP B 1 123 ? 7.105 18.188 7.785 1 98.19 123 ASP B N 1
ATOM 6083 C CA . ASP B 1 123 ? 8.008 19.266 8.18 1 98.19 123 ASP B CA 1
ATOM 6084 C C . ASP B 1 123 ? 7.387 20.625 7.918 1 98.19 123 ASP B C 1
ATOM 6086 O O . ASP B 1 123 ? 7.57 21.562 8.703 1 98.19 123 ASP B O 1
ATOM 6090 N N . ALA B 1 124 ? 6.73 20.719 6.797 1 97.5 124 ALA B N 1
ATOM 6091 C CA . ALA B 1 124 ? 6.059 21.984 6.469 1 97.5 124 ALA B CA 1
ATOM 6092 C C . ALA B 1 124 ? 4.961 22.297 7.48 1 97.5 124 ALA B C 1
ATOM 6094 O O . ALA B 1 124 ? 4.77 23.453 7.859 1 97.5 124 ALA B O 1
ATOM 6095 N N . LEU B 1 125 ? 4.211 21.266 7.895 1 98.19 125 LEU B N 1
ATOM 6096 C CA . LEU B 1 125 ? 3.188 21.453 8.922 1 98.19 125 LEU B CA 1
ATOM 6097 C C . LEU B 1 125 ? 3.812 21.891 10.242 1 98.19 125 LEU B C 1
ATOM 6099 O O . LEU B 1 125 ? 3.248 22.734 10.945 1 98.19 125 LEU B O 1
ATOM 6103 N N . LYS B 1 126 ? 4.945 21.375 10.562 1 97.75 126 LYS B N 1
ATOM 6104 C CA . LYS B 1 126 ? 5.668 21.75 11.766 1 97.75 126 LYS B CA 1
ATOM 6105 C C . LYS B 1 126 ? 6.07 23.219 11.719 1 97.75 126 LYS B C 1
ATOM 6107 O O . LYS B 1 126 ? 5.875 23.953 12.695 1 97.75 126 LYS B O 1
ATOM 6112 N N . LEU B 1 127 ? 6.621 23.656 10.641 1 96.56 127 LEU B N 1
ATOM 6113 C CA . LEU B 1 127 ? 7.043 25.047 10.469 1 96.56 127 LEU B CA 1
ATOM 6114 C C . LEU B 1 127 ? 5.848 25.984 10.523 1 96.56 127 LEU B C 1
ATOM 6116 O O . LEU B 1 127 ? 5.93 27.062 11.117 1 96.56 127 LEU B O 1
ATOM 6120 N N . LEU B 1 128 ? 4.758 25.578 9.883 1 96.5 128 LEU B N 1
ATOM 6121 C CA . LEU B 1 128 ? 3.543 26.391 9.898 1 96.5 128 LEU B CA 1
ATOM 6122 C C . LEU B 1 128 ? 3.023 26.562 11.32 1 96.5 128 LEU B C 1
ATOM 6124 O O . LEU B 1 128 ? 2.67 27.672 11.734 1 96.5 128 LEU B O 1
ATOM 6128 N N . GLU B 1 129 ? 2.949 25.422 12.039 1 97 129 GLU B N 1
ATOM 6129 C CA . GLU B 1 129 ? 2.484 25.453 13.422 1 97 129 GLU B CA 1
ATOM 6130 C C . GLU B 1 129 ? 3.338 26.406 14.266 1 97 129 GLU B C 1
ATOM 6132 O O . GLU B 1 129 ? 2.811 27.219 15.031 1 97 129 GLU B O 1
ATOM 6137 N N . ARG B 1 130 ? 4.625 26.359 14.18 1 96 130 ARG B N 1
ATOM 6138 C CA . ARG B 1 130 ? 5.543 27.188 14.953 1 96 130 ARG B CA 1
ATOM 6139 C C . ARG B 1 130 ? 5.367 28.672 14.609 1 96 130 ARG B C 1
ATOM 6141 O O . ARG B 1 130 ? 5.301 29.516 15.5 1 96 130 ARG B O 1
ATOM 6148 N N . SER B 1 131 ? 5.316 28.969 13.336 1 95.75 131 SER B N 1
ATOM 6149 C CA . SER B 1 131 ? 5.18 30.344 12.883 1 95.75 131 SER B CA 1
ATOM 6150 C C . SER B 1 131 ? 3.863 30.953 13.359 1 95.75 131 SER B C 1
ATOM 6152 O O . SER B 1 131 ? 3.834 32.094 13.836 1 95.75 131 SER B O 1
ATOM 6154 N N . LYS B 1 132 ? 2.791 30.219 13.211 1 96.88 132 LYS B N 1
ATOM 6155 C CA . LYS B 1 132 ? 1.475 30.734 13.586 1 96.88 132 LYS B CA 1
ATOM 6156 C C . LYS B 1 132 ? 1.354 30.875 15.102 1 96.88 132 LYS B C 1
ATOM 6158 O O . LYS B 1 132 ? 0.726 31.812 15.594 1 96.88 132 LYS B O 1
ATOM 6163 N N . ASP B 1 133 ? 1.956 29.938 15.828 1 97.62 133 ASP B N 1
ATOM 6164 C CA . ASP B 1 133 ? 1.935 30.031 17.281 1 97.62 133 ASP B CA 1
ATOM 6165 C C . ASP B 1 133 ? 2.725 31.234 17.766 1 97.62 133 ASP B C 1
ATOM 6167 O O . ASP B 1 133 ? 2.297 31.938 18.703 1 97.62 133 ASP B O 1
ATOM 6171 N N . GLU B 1 134 ? 3.867 31.5 17.172 1 96.81 134 GLU B N 1
ATOM 6172 C CA . GLU B 1 134 ? 4.668 32.656 17.531 1 96.81 134 GLU B CA 1
ATOM 6173 C C . GLU B 1 134 ? 3.922 33.969 17.219 1 96.81 134 GLU B C 1
ATOM 6175 O O . GLU B 1 134 ? 3.941 34.906 18.031 1 96.81 134 GLU B O 1
ATOM 6180 N N . SER B 1 135 ? 3.301 34 16.094 1 96.5 135 SER B N 1
ATOM 6181 C CA . SER B 1 135 ? 2.518 35.156 15.719 1 96.5 135 SER B CA 1
ATOM 6182 C C . SER B 1 135 ? 1.379 35.406 16.703 1 96.5 135 SER B C 1
ATOM 6184 O O . SER B 1 135 ? 1.123 36.562 17.094 1 96.5 135 SER B O 1
ATOM 6186 N N . ARG B 1 136 ? 0.692 34.344 17.016 1 96.69 136 ARG B N 1
ATOM 6187 C CA . ARG B 1 136 ? -0.401 34.438 17.984 1 96.69 136 ARG B CA 1
ATOM 6188 C C . ARG B 1 136 ? 0.084 35 19.312 1 96.69 136 ARG B C 1
ATOM 6190 O O . ARG B 1 136 ? -0.558 35.875 19.891 1 96.69 136 ARG B O 1
ATOM 6197 N N . LYS B 1 137 ? 1.186 34.562 19.844 1 97.25 137 LYS B N 1
ATOM 6198 C CA . LYS B 1 137 ? 1.754 35 21.109 1 97.25 137 LYS B CA 1
ATOM 6199 C C . LYS B 1 137 ? 2.135 36.469 21.047 1 97.25 137 LYS B C 1
ATOM 6201 O O . LYS B 1 137 ? 1.915 37.219 22.016 1 97.25 137 LYS B O 1
ATOM 6206 N N . LYS B 1 138 ? 2.684 36.906 19.953 1 95.69 138 LYS B N 1
ATOM 6207 C CA . LYS B 1 138 ? 3.029 38.312 19.766 1 95.69 138 LYS B CA 1
ATOM 6208 C C . LYS B 1 138 ? 1.784 39.219 19.812 1 95.69 138 LYS B C 1
ATOM 6210 O O . LYS B 1 138 ? 1.812 40.312 20.391 1 95.69 138 LYS B O 1
ATOM 6215 N N . GLN B 1 139 ? 0.738 38.75 19.219 1 96.06 139 GLN B N 1
ATOM 6216 C CA . GLN B 1 139 ? -0.513 39.5 19.234 1 96.06 139 GLN B CA 1
ATOM 6217 C C . GLN B 1 139 ? -1.065 39.625 20.656 1 96.06 139 GLN B C 1
ATOM 6219 O O . GLN B 1 139 ? -1.587 40.688 21.031 1 96.06 139 GLN B O 1
ATOM 6224 N N . MET B 1 140 ? -0.916 38.562 21.391 1 97.62 140 MET B N 1
ATOM 6225 C CA . MET B 1 140 ? -1.412 38.594 22.766 1 97.62 140 MET B CA 1
ATOM 6226 C C . MET B 1 140 ? -0.558 39.5 23.641 1 97.62 140 MET B C 1
ATOM 6228 O O . MET B 1 140 ? -1.07 40.156 24.547 1 97.62 140 MET B O 1
ATOM 6232 N N . VAL B 1 141 ? 0.786 39.594 23.375 1 97.12 141 VAL B N 1
ATOM 6233 C CA . VAL B 1 141 ? 1.664 40.531 24.078 1 97.12 141 VAL B CA 1
ATOM 6234 C C . VAL B 1 141 ? 1.254 41.969 23.75 1 97.12 141 VAL B C 1
ATOM 6236 O O . VAL B 1 141 ? 1.197 42.812 24.656 1 97.12 141 VAL B O 1
ATOM 6239 N N . PHE B 1 142 ? 0.92 42.188 22.547 1 97.12 142 PHE B N 1
ATOM 6240 C CA . PHE B 1 142 ? 0.47 43.5 22.156 1 97.12 142 PHE B CA 1
ATOM 6241 C C . PHE B 1 142 ? -0.854 43.844 22.828 1 97.12 142 PHE B C 1
ATOM 6243 O O . PHE B 1 142 ? -1.057 45 23.266 1 97.12 142 PHE B O 1
ATOM 6250 N N . PHE B 1 143 ? -1.789 42.938 22.812 1 97.81 143 PHE B N 1
ATOM 6251 C CA . PHE B 1 143 ? -3.062 43.156 23.5 1 97.81 143 PHE B CA 1
ATOM 6252 C C . PHE B 1 143 ? -2.842 43.562 24.938 1 97.81 143 PHE B C 1
ATOM 6254 O O . PHE B 1 143 ? -3.469 44.5 25.422 1 97.81 143 PHE B O 1
ATOM 6261 N N . ALA B 1 144 ? -1.954 42.875 25.656 1 97.69 144 ALA B N 1
ATOM 6262 C CA . ALA B 1 144 ? -1.644 43.188 27.047 1 97.69 144 ALA B CA 1
ATOM 6263 C C . ALA B 1 144 ? -1.079 44.594 27.188 1 97.69 144 ALA B C 1
ATOM 6265 O O . ALA B 1 144 ? -1.42 45.312 28.125 1 97.69 144 ALA B O 1
ATOM 6266 N N . LYS B 1 145 ? -0.243 44.938 26.266 1 96.88 145 LYS B N 1
ATOM 6267 C CA . LYS B 1 145 ? 0.333 46.281 26.266 1 96.88 145 LYS B CA 1
ATOM 6268 C C . LYS B 1 145 ? -0.744 47.344 26.047 1 96.88 145 LYS B C 1
ATOM 6270 O O . LYS B 1 145 ? -0.723 48.375 26.688 1 96.88 145 LYS B O 1
ATOM 6275 N N . LEU B 1 146 ? -1.6 47.031 25.125 1 96.56 146 LEU B N 1
ATOM 6276 C CA . LEU B 1 146 ? -2.682 47.969 24.797 1 96.56 146 LEU B CA 1
ATOM 6277 C C . LEU B 1 146 ? -3.58 48.188 26.016 1 96.56 146 LEU B C 1
ATOM 6279 O O . LEU B 1 146 ? -3.959 49.312 26.312 1 96.56 146 LEU B O 1
ATOM 6283 N N . VAL B 1 147 ? -3.91 47.156 26.703 1 97.31 147 VAL B N 1
ATOM 6284 C CA . VAL B 1 147 ? -4.738 47.219 27.906 1 97.31 147 VAL B CA 1
ATOM 6285 C C . VAL B 1 147 ? -3.992 47.969 29 1 97.31 147 VAL B C 1
ATOM 6287 O O . VAL B 1 147 ? -4.578 48.812 29.703 1 97.31 147 VAL B O 1
ATOM 6290 N N . ALA B 1 148 ? -2.697 47.781 29.156 1 97.06 148 ALA B N 1
ATOM 6291 C CA . ALA B 1 148 ? -1.881 48.438 30.156 1 97.06 148 ALA B CA 1
ATOM 6292 C C . ALA B 1 148 ? -1.832 49.938 29.891 1 97.06 148 ALA B C 1
ATOM 6294 O O . ALA B 1 148 ? -1.886 50.75 30.828 1 97.06 148 ALA B O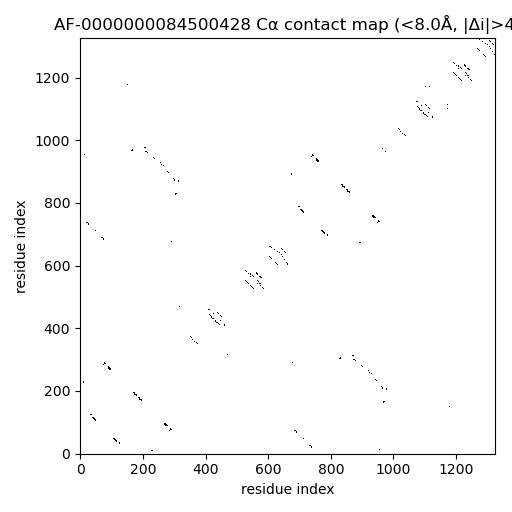 1
ATOM 6295 N N . GLU B 1 149 ? -1.683 50.25 28.641 1 95.56 149 GLU B N 1
ATOM 6296 C CA . GLU B 1 149 ? -1.64 51.656 28.281 1 95.56 149 GLU B CA 1
ATOM 6297 C C . GLU B 1 149 ? -2.971 52.344 28.562 1 95.56 149 GLU B C 1
ATOM 6299 O O . GLU B 1 149 ? -2.998 53.469 29.062 1 95.56 149 GLU B O 1
ATOM 6304 N N . ARG B 1 150 ? -4.043 51.75 28.188 1 95.12 150 ARG B N 1
ATOM 6305 C CA . ARG B 1 150 ? -5.371 52.25 28.516 1 95.12 150 ARG B CA 1
ATOM 6306 C C . ARG B 1 150 ? -5.523 52.5 30.016 1 95.12 150 ARG B C 1
ATOM 6308 O O . ARG B 1 150 ? -5.953 53.562 30.438 1 95.12 150 ARG B O 1
ATOM 6315 N N . ASP B 1 151 ? -5.117 51.5 30.828 1 96.75 151 ASP B N 1
ATOM 6316 C CA . ASP B 1 151 ? -5.238 51.594 32.281 1 96.75 151 ASP B CA 1
ATOM 6317 C C . ASP B 1 151 ? -4.344 52.688 32.844 1 96.75 151 ASP B C 1
ATOM 6319 O O . ASP B 1 151 ? -4.695 53.312 33.844 1 96.75 151 ASP B O 1
ATOM 6323 N N . ARG B 1 152 ? -3.205 52.844 32.281 1 97.25 152 ARG B N 1
ATOM 6324 C CA . ARG B 1 152 ? -2.318 53.906 32.688 1 97.25 152 ARG B CA 1
ATOM 6325 C C . ARG B 1 152 ? -2.994 55.281 32.531 1 97.25 152 ARG B C 1
ATOM 6327 O O . ARG B 1 152 ? -2.936 56.125 33.438 1 97.25 152 ARG B O 1
ATOM 6334 N N . ILE B 1 153 ? -3.625 55.469 31.422 1 96.88 153 ILE B N 1
ATOM 6335 C CA . ILE B 1 153 ? -4.316 56.719 31.125 1 96.88 153 ILE B CA 1
ATOM 6336 C C . ILE B 1 153 ? -5.465 56.906 32.125 1 96.88 153 ILE B C 1
ATOM 6338 O O . ILE B 1 153 ? -5.672 58.031 32.625 1 96.88 153 ILE B O 1
ATOM 6342 N N . TYR B 1 154 ? -6.168 55.875 32.406 1 97.19 154 TYR B N 1
ATOM 6343 C CA . TYR B 1 154 ? -7.238 55.938 33.406 1 97.19 154 TYR B CA 1
ATOM 6344 C C . TYR B 1 154 ? -6.688 56.312 34.781 1 97.19 154 TYR B C 1
ATOM 6346 O O . TYR B 1 154 ? -7.312 57.094 35.5 1 97.19 154 TYR B O 1
ATOM 6354 N N . GLY B 1 155 ? -5.531 55.719 35.125 1 97.56 155 GLY B N 1
ATOM 6355 C CA . GLY B 1 155 ? -4.891 56 36.375 1 97.56 155 GLY B CA 1
ATOM 6356 C C . GLY B 1 155 ? -4.473 57.438 36.531 1 97.56 155 GLY B C 1
ATOM 6357 O O . GLY B 1 155 ? -4.543 58.031 37.594 1 97.56 155 GLY B O 1
ATOM 6358 N N . GLU B 1 156 ? -4.047 58.062 35.438 1 97.56 156 GLU B N 1
ATOM 6359 C CA . GLU B 1 156 ? -3.666 59.469 35.438 1 97.56 156 GLU B CA 1
ATOM 6360 C C . GLU B 1 156 ? -4.859 60.344 35.781 1 97.56 156 GLU B C 1
ATOM 6362 O O . GLU B 1 156 ? -4.699 61.406 36.406 1 97.56 156 GLU B O 1
ATOM 6367 N N . ARG B 1 157 ? -6.043 60 35.312 1 97.56 157 ARG B N 1
ATOM 6368 C CA . ARG B 1 157 ? -7.266 60.719 35.656 1 97.56 157 ARG B CA 1
ATOM 6369 C C . ARG B 1 157 ? -7.516 60.688 37.156 1 97.56 157 ARG B C 1
ATOM 6371 O O . ARG B 1 157 ? -7.836 61.719 37.75 1 97.56 157 ARG B O 1
ATOM 6378 N N . LEU B 1 158 ? -7.273 59.562 37.719 1 97.5 158 LEU B N 1
ATOM 6379 C CA . LEU B 1 158 ? -7.484 59.406 39.156 1 97.5 158 LEU B CA 1
ATOM 6380 C C . LEU B 1 158 ? -6.445 60.188 39.969 1 97.5 158 LEU B C 1
ATOM 6382 O O . LEU B 1 158 ? -6.77 60.75 41 1 97.5 158 LEU B O 1
ATOM 6386 N N . LYS B 1 159 ? -5.266 60.125 39.531 1 98.06 159 LYS B N 1
ATOM 6387 C CA . LYS B 1 159 ? -4.215 60.906 40.188 1 98.06 159 LYS B CA 1
ATOM 6388 C C . LYS B 1 159 ? -4.531 62.406 40.125 1 98.06 159 LYS B C 1
ATOM 6390 O O . LYS B 1 159 ? -4.301 63.125 41.094 1 98.06 159 LYS B O 1
ATOM 6395 N N . ALA B 1 160 ? -4.996 62.844 38.969 1 97.81 160 ALA B N 1
ATOM 6396 C CA . ALA B 1 160 ? -5.371 64.25 38.844 1 97.81 160 ALA B CA 1
ATOM 6397 C C . ALA B 1 160 ? -6.496 64.625 39.781 1 97.81 160 ALA B C 1
ATOM 6399 O O . ALA B 1 160 ? -6.496 65.688 40.375 1 97.81 160 ALA B O 1
ATOM 6400 N N . LYS B 1 161 ? -7.434 63.75 39.938 1 97.69 161 LYS B N 1
ATOM 6401 C CA . LYS B 1 161 ? -8.516 64 40.875 1 97.69 161 LYS B CA 1
ATOM 6402 C C . LYS B 1 161 ? -7.984 64.062 42.312 1 97.69 161 LYS B C 1
ATOM 6404 O O . LYS B 1 161 ? -8.398 64.938 43.094 1 97.69 161 LYS B O 1
ATOM 6409 N N . GLN B 1 162 ? -7.121 63.25 42.688 1 97.38 162 GLN B N 1
ATOM 6410 C CA . GLN B 1 162 ? -6.543 63.25 44.031 1 97.38 162 GLN B CA 1
ATOM 6411 C C . GLN B 1 162 ? -5.816 64.562 44.312 1 97.38 162 GLN B C 1
ATOM 6413 O O . GLN B 1 162 ? -5.957 65.125 45.406 1 97.38 162 GLN B O 1
ATOM 6418 N N . LYS B 1 163 ? -5.023 64.938 43.344 1 97.62 163 LYS B N 1
ATOM 6419 C CA . LYS B 1 163 ? -4.301 66.188 43.5 1 97.62 163 LYS B CA 1
ATOM 6420 C C . LYS B 1 163 ? -5.262 67.375 43.656 1 97.62 163 LYS B C 1
ATOM 6422 O O . LYS B 1 163 ? -5.02 68.312 44.438 1 97.62 163 LYS B O 1
ATOM 6427 N N . TYR B 1 164 ? -6.312 67.375 42.875 1 97.62 164 TYR B N 1
ATOM 6428 C CA . TYR B 1 164 ? -7.359 68.438 42.969 1 97.62 164 TYR B CA 1
ATOM 6429 C C . TYR B 1 164 ? -7.984 68.375 44.375 1 97.62 164 TYR B C 1
ATOM 6431 O O . TYR B 1 164 ? -8.141 69.438 45 1 97.62 164 TYR B O 1
ATOM 6439 N N . ASP B 1 165 ? -8.273 67.25 44.906 1 96.94 165 ASP B N 1
ATOM 6440 C CA . ASP B 1 165 ? -8.875 67.062 46.219 1 96.94 165 ASP B CA 1
ATOM 6441 C C . ASP B 1 165 ? -7.93 67.562 47.312 1 96.94 165 ASP B C 1
ATOM 6443 O O . ASP B 1 165 ? -8.359 68.25 48.281 1 96.94 165 ASP B O 1
ATOM 6447 N N . GLU B 1 166 ? -6.711 67.25 47.156 1 96.62 166 GLU B N 1
ATOM 6448 C CA . GLU B 1 166 ? -5.707 67.688 48.125 1 96.62 166 GLU B CA 1
ATOM 6449 C C . GLU B 1 166 ? -5.621 69.25 48.188 1 96.62 166 GLU B C 1
ATOM 6451 O O . GLU B 1 166 ? -5.512 69.812 49.281 1 96.62 166 GLU B O 1
ATOM 6456 N N . GLU B 1 167 ? -5.641 69.812 47 1 95.94 167 GLU B N 1
ATOM 6457 C CA . GLU B 1 167 ? -5.566 71.25 46.938 1 95.94 167 GLU B CA 1
ATOM 6458 C C . GLU B 1 167 ? -6.832 71.875 47.5 1 95.94 167 GLU B C 1
ATOM 6460 O O . GLU B 1 167 ? -6.781 73 48.062 1 95.94 167 GLU B O 1
ATOM 6465 N N . CYS B 1 168 ? -7.984 71.312 47.281 1 95.38 168 CYS B N 1
ATOM 6466 C CA . CYS B 1 168 ? -9.219 71.812 47.906 1 95.38 168 CYS B CA 1
ATOM 6467 C C . CYS B 1 168 ? -9.117 71.812 49.406 1 95.38 168 CYS B C 1
ATOM 6469 O O . CYS B 1 168 ? -9.516 72.75 50.062 1 95.38 168 CYS B O 1
ATOM 6471 N N . ASP B 1 169 ? -8.555 70.75 50 1 94.56 169 ASP B N 1
ATOM 6472 C CA . ASP B 1 169 ? -8.336 70.688 51.438 1 94.56 169 ASP B CA 1
ATOM 6473 C C . ASP B 1 169 ? -7.355 71.75 51.906 1 94.56 169 ASP B C 1
ATOM 6475 O O . ASP B 1 169 ? -7.508 72.312 53 1 94.56 169 ASP B O 1
ATOM 6479 N N . GLY B 1 170 ? -6.387 72 51.062 1 93.81 170 GLY B N 1
ATOM 6480 C CA . GLY B 1 170 ? -5.434 73.062 51.375 1 93.81 170 GLY B CA 1
ATOM 6481 C C . GLY B 1 170 ? -6.066 74.438 51.469 1 93.81 170 GLY B C 1
ATOM 6482 O O . GLY B 1 170 ? -5.734 75.25 52.344 1 93.81 170 GLY B O 1
ATOM 6483 N N . VAL B 1 171 ? -6.93 74.688 50.562 1 94.62 171 VAL B N 1
ATOM 6484 C CA . VAL B 1 171 ? -7.629 76 50.531 1 94.62 171 VAL B CA 1
ATOM 6485 C C . VAL B 1 171 ? -8.438 76.125 51.812 1 94.62 171 VAL B C 1
ATOM 6487 O O . VAL B 1 171 ? -8.461 77.188 52.438 1 94.62 171 VAL B O 1
ATOM 6490 N N . GLU B 1 172 ? -9.047 75.062 52.219 1 91.88 172 GLU B N 1
ATOM 6491 C CA . GLU B 1 172 ? -9.836 75.125 53.469 1 91.88 172 GLU B CA 1
ATOM 6492 C C . GLU B 1 172 ? -8.945 75.312 54.688 1 91.88 172 GLU B C 1
ATOM 6494 O O . GLU B 1 172 ? -9.32 76 55.625 1 91.88 172 GLU B O 1
ATOM 6499 N N . THR B 1 173 ? -7.812 74.75 54.719 1 91.94 173 THR B N 1
ATOM 6500 C CA . THR B 1 173 ? -6.867 74.875 55.844 1 91.94 173 THR B CA 1
ATOM 6501 C C . THR B 1 173 ? -6.367 76.312 55.938 1 91.94 173 THR B C 1
ATOM 6503 O O . THR B 1 173 ? -6.297 76.875 57.031 1 91.94 173 THR B O 1
ATOM 6506 N N . PHE B 1 174 ? -6.047 76.875 54.781 1 92.25 174 PHE B N 1
ATOM 6507 C CA . PHE B 1 174 ? -5.523 78.25 54.781 1 92.25 174 PHE B CA 1
ATOM 6508 C C . PHE B 1 174 ? -6.637 79.25 55.031 1 92.25 174 PHE B C 1
ATOM 6510 O O . PHE B 1 174 ? -6.395 80.312 55.625 1 92.25 174 PHE B O 1
ATOM 6517 N N . ARG B 1 175 ? -7.824 78.938 54.656 1 90.62 175 ARG B N 1
ATOM 6518 C CA . ARG B 1 175 ? -8.977 79.812 54.969 1 90.62 175 ARG B CA 1
ATOM 6519 C C . ARG B 1 175 ? -9.188 79.875 56.5 1 90.62 175 ARG B C 1
ATOM 6521 O O . ARG B 1 175 ? -9.43 80.938 57.031 1 90.62 175 ARG B O 1
ATOM 6528 N N . GLN B 1 176 ? -9 78.75 57.188 1 88.62 176 GLN B N 1
ATOM 6529 C CA . GLN B 1 176 ? -9.141 78.688 58.625 1 88.62 176 GLN B CA 1
ATOM 6530 C C . GLN B 1 176 ? -8.016 79.5 59.312 1 88.62 176 GLN B C 1
ATOM 6532 O O . GLN B 1 176 ? -8.234 80.125 60.344 1 88.62 176 GLN B O 1
ATOM 6537 N N . LYS B 1 177 ? -6.898 79.438 58.75 1 87.88 177 LYS B N 1
ATOM 6538 C CA . LYS B 1 177 ? -5.762 80.188 59.312 1 87.88 177 LYS B CA 1
ATOM 6539 C C . LYS B 1 177 ? -5.945 81.688 59.156 1 87.88 177 LYS B C 1
ATOM 6541 O O . LYS B 1 177 ? -5.582 82.438 60.062 1 87.88 177 LYS B O 1
ATOM 6546 N N . GLN B 1 178 ? -6.469 82.062 58.031 1 87.25 178 GLN B N 1
ATOM 6547 C CA . GLN B 1 178 ? -6.734 83.438 57.812 1 87.25 178 GLN B CA 1
ATOM 6548 C C . GLN B 1 178 ? -7.793 84 58.781 1 87.25 178 GLN B C 1
ATOM 6550 O O . GLN B 1 178 ? -7.688 85.125 59.281 1 87.25 178 GLN B O 1
ATOM 6555 N N . ASP B 1 179 ? -8.773 83.25 59.094 1 85.62 179 ASP B N 1
ATOM 6556 C CA . ASP B 1 179 ? -9.859 83.625 60 1 85.62 179 ASP B CA 1
ATOM 6557 C C . ASP B 1 179 ? -9.359 83.75 61.438 1 85.62 179 ASP B C 1
ATOM 6559 O O . ASP B 1 179 ? -9.898 84.562 62.188 1 85.62 179 ASP B O 1
ATOM 6563 N N . ARG B 1 180 ? -8.258 83.188 61.781 1 87 180 ARG B N 1
ATOM 6564 C CA . ARG B 1 180 ? -7.719 83.188 63.125 1 87 180 ARG B CA 1
ATOM 6565 C C . ARG B 1 180 ? -6.672 84.312 63.312 1 87 180 ARG B C 1
ATOM 6567 O O . ARG B 1 180 ? -6.316 84.688 64.438 1 87 180 ARG B O 1
ATOM 6574 N N . ALA B 1 181 ? -6.246 84.812 62.125 1 81.19 181 ALA B N 1
ATOM 6575 C CA . ALA B 1 181 ? -5.16 85.75 62.188 1 81.19 181 ALA B CA 1
ATOM 6576 C C . ALA B 1 181 ? -5.676 87.125 62.625 1 81.19 181 ALA B C 1
ATOM 6578 O O . ALA B 1 181 ? -6.551 87.75 61.969 1 81.19 181 ALA B O 1
ATOM 6579 N N . ALA B 1 182 ? -5.59 87.562 63.875 1 69.94 182 ALA B N 1
ATOM 6580 C CA . ALA B 1 182 ? -6.09 88.812 64.562 1 69.94 182 ALA B CA 1
ATOM 6581 C C . ALA B 1 182 ? -5.203 90 64.25 1 69.94 182 ALA B C 1
ATOM 6583 O O . ALA B 1 182 ? -5.68 91.125 64.25 1 69.94 182 ALA B O 1
ATOM 6584 N N . ASP B 1 183 ? -4.008 89.875 64.188 1 72.12 183 ASP B N 1
ATOM 6585 C CA . ASP B 1 183 ? -3.111 91 64 1 72.12 183 ASP B CA 1
ATOM 6586 C C . ASP B 1 183 ? -2.953 91.312 62.531 1 72.12 183 ASP B C 1
ATOM 6588 O O . ASP B 1 183 ? -3.002 90.438 61.688 1 72.12 183 ASP B O 1
ATOM 6592 N N . ASP B 1 184 ? -2.807 92.562 62 1 66.88 184 ASP B N 1
ATOM 6593 C CA . ASP B 1 184 ? -2.9 93.188 60.688 1 66.88 184 ASP B CA 1
ATOM 6594 C C . ASP B 1 184 ? -1.841 92.562 59.75 1 66.88 184 ASP B C 1
ATOM 6596 O O . ASP B 1 184 ? -2.139 92.188 58.625 1 66.88 184 ASP B O 1
ATOM 6600 N N . LYS B 1 185 ? -0.621 92.5 60.094 1 76.06 185 LYS B N 1
ATOM 6601 C CA . LYS B 1 185 ? 0.472 92.062 59.219 1 76.06 185 LYS B CA 1
ATOM 6602 C C . LYS B 1 185 ? 0.334 90.562 58.906 1 76.06 185 LYS B C 1
ATOM 6604 O O . LYS B 1 185 ? 0.555 90.188 57.781 1 76.06 185 LYS B O 1
ATOM 6609 N N . HIS B 1 186 ? -0.013 89.75 59.844 1 76.31 186 HIS B N 1
ATOM 6610 C CA . HIS B 1 186 ? -0.162 88.312 59.688 1 76.31 186 HIS B CA 1
ATOM 6611 C C . HIS B 1 186 ? -1.398 88 58.844 1 76.31 186 HIS B C 1
ATOM 6613 O O . HIS B 1 186 ? -1.422 87 58.156 1 76.31 186 HIS B O 1
ATOM 6619 N N . ALA B 1 187 ? -2.197 88.938 58.906 1 79.88 187 ALA B N 1
ATOM 6620 C CA . ALA B 1 187 ? -3.432 88.75 58.156 1 79.88 187 ALA B CA 1
ATOM 6621 C C . ALA B 1 187 ? -3.18 88.938 56.656 1 79.88 187 ALA B C 1
ATOM 6623 O O . ALA B 1 187 ? -3.762 88.25 55.812 1 79.88 187 ALA B O 1
ATOM 6624 N N . ASP B 1 188 ? -2.322 89.812 56.375 1 83.12 188 ASP B N 1
ATOM 6625 C CA . ASP B 1 188 ? -1.997 90.062 54.969 1 83.12 188 ASP B CA 1
ATOM 6626 C C . ASP B 1 188 ? -1.225 88.875 54.344 1 83.12 188 ASP B C 1
ATOM 6628 O O . ASP B 1 188 ? -1.462 88.5 53.219 1 83.12 188 ASP B O 1
ATOM 6632 N N . ARG B 1 189 ? -0.334 88.375 55.094 1 83.5 189 ARG B N 1
ATOM 6633 C CA . ARG B 1 189 ? 0.44 87.25 54.625 1 83.5 189 ARG B CA 1
ATOM 6634 C C . ARG B 1 189 ? -0.449 86 54.469 1 83.5 189 ARG B C 1
ATOM 6636 O O . ARG B 1 189 ? -0.299 85.25 53.5 1 83.5 189 ARG B O 1
ATOM 6643 N N . ALA B 1 190 ? -1.302 85.875 55.375 1 85.38 190 ALA B N 1
ATOM 6644 C CA . ALA B 1 190 ? -2.227 84.75 55.312 1 85.38 190 ALA B CA 1
ATOM 6645 C C . ALA B 1 190 ? -3.174 84.875 54.125 1 85.38 190 ALA B C 1
ATOM 6647 O O . ALA B 1 190 ? -3.543 83.875 53.5 1 85.38 190 ALA B O 1
ATOM 6648 N N . ALA B 1 191 ? -3.549 86.062 53.844 1 87.06 191 ALA B N 1
ATOM 6649 C CA . ALA B 1 191 ? -4.43 86.312 52.719 1 87.06 191 ALA B CA 1
ATOM 6650 C C . ALA B 1 191 ? -3.717 86 51.406 1 87.06 191 ALA B C 1
ATOM 6652 O O . ALA B 1 191 ? -4.324 85.5 50.469 1 87.06 191 ALA B O 1
ATOM 6653 N N . LYS B 1 192 ? -2.52 86.375 51.375 1 86.69 192 LYS B N 1
ATOM 6654 C CA . LYS B 1 192 ? -1.733 86.125 50.188 1 86.69 192 LYS B CA 1
ATOM 6655 C C . LYS B 1 192 ? -1.546 84.625 49.969 1 86.69 192 LYS B C 1
ATOM 6657 O O . LYS B 1 192 ? -1.621 84.125 48.812 1 86.69 192 LYS B O 1
ATOM 6662 N N . HIS B 1 193 ? -1.339 83.938 50.969 1 88.19 193 HIS B N 1
ATOM 6663 C CA . HIS B 1 193 ? -1.164 82.5 50.875 1 88.19 193 HIS B CA 1
ATOM 6664 C C . HIS B 1 193 ? -2.461 81.812 50.469 1 88.19 193 HIS B C 1
ATOM 6666 O O . HIS B 1 193 ? -2.439 80.812 49.719 1 88.19 193 HIS B O 1
ATOM 6672 N N . LEU B 1 194 ? -3.514 82.25 50.969 1 91.06 194 LEU B N 1
ATOM 6673 C CA . LEU B 1 194 ? -4.816 81.688 50.625 1 91.06 194 LEU B CA 1
ATOM 6674 C C . LEU B 1 194 ? -5.094 81.938 49.125 1 91.06 194 LEU B C 1
ATOM 6676 O O . LEU B 1 194 ? -5.605 81 48.438 1 91.06 194 LEU B O 1
ATOM 6680 N N . GLU B 1 195 ? -4.715 83.062 48.688 1 90.88 195 GLU B N 1
ATOM 6681 C CA . GLU B 1 195 ? -4.922 83.312 47.281 1 90.88 195 GLU B CA 1
ATOM 6682 C C . GLU B 1 195 ? -4.051 82.438 46.406 1 90.88 195 GLU B C 1
ATOM 6684 O O . GLU B 1 195 ? -4.504 81.938 45.375 1 90.88 195 GLU B O 1
ATOM 6689 N N . GLN B 1 196 ? -2.885 82.25 46.812 1 89.56 196 GLN B N 1
ATOM 6690 C CA . GLN B 1 196 ? -1.976 81.375 46.062 1 89.56 196 GLN B CA 1
ATOM 6691 C C . GLN B 1 196 ? -2.486 79.938 46.031 1 89.56 196 GLN B C 1
ATOM 6693 O O . GLN B 1 196 ? -2.404 79.312 45 1 89.56 196 GLN B O 1
ATOM 6698 N N . GLN B 1 197 ? -2.99 79.5 47.156 1 92.69 197 GLN B N 1
ATOM 6699 C CA . GLN B 1 197 ? -3.527 78.188 47.25 1 92.69 197 GLN B CA 1
ATOM 6700 C C . GLN B 1 197 ? -4.777 78 46.375 1 92.69 197 GLN B C 1
ATOM 6702 O O . GLN B 1 197 ? -5.012 76.938 45.812 1 92.69 197 GLN B O 1
ATOM 6707 N N . LYS B 1 198 ? -5.559 79 46.344 1 94.25 198 LYS B N 1
ATOM 6708 C CA . LYS B 1 198 ? -6.758 79 45.531 1 94.25 198 LYS B CA 1
ATOM 6709 C C . LYS B 1 198 ? -6.398 78.875 44.031 1 94.25 198 LYS B C 1
ATOM 6711 O O . LYS B 1 198 ? -7.047 78.125 43.312 1 94.25 198 LYS B O 1
ATOM 6716 N N . VAL B 1 199 ? -5.395 79.562 43.625 1 94.12 199 VAL B N 1
ATOM 6717 C CA . VAL B 1 199 ? -4.938 79.5 42.25 1 94.12 199 VAL B CA 1
ATOM 6718 C C . VAL B 1 199 ? -4.441 78.062 41.938 1 94.12 199 VAL B C 1
ATOM 6720 O O . VAL B 1 199 ? -4.738 77.562 40.844 1 94.12 199 VAL B O 1
ATOM 6723 N N . GLU B 1 200 ? -3.717 77.5 42.844 1 94.19 200 GLU B N 1
ATOM 6724 C CA . GLU B 1 200 ? -3.223 76.125 42.625 1 94.19 200 GLU B CA 1
ATOM 6725 C C . GLU B 1 200 ? -4.375 75.125 42.531 1 94.19 200 GLU B C 1
ATOM 6727 O O . GLU B 1 200 ? -4.332 74.188 41.75 1 94.19 200 GLU B O 1
ATOM 6732 N N . MET B 1 201 ? -5.355 75.312 43.375 1 95.88 201 MET B N 1
ATOM 6733 C CA . MET B 1 201 ? -6.535 74.438 43.344 1 95.88 201 MET B CA 1
ATOM 6734 C C . MET B 1 201 ? -7.254 74.562 42 1 95.88 201 MET B C 1
ATOM 6736 O O . MET B 1 201 ? -7.668 73.562 41.406 1 95.88 201 MET B O 1
ATOM 6740 N N . GLN B 1 202 ? -7.352 75.75 41.531 1 96.31 202 GLN B N 1
ATOM 6741 C CA . GLN B 1 202 ? -8.008 76 40.25 1 96.31 202 GLN B CA 1
ATOM 6742 C C . GLN B 1 202 ? -7.23 75.375 39.094 1 96.31 202 GLN B C 1
ATOM 6744 O O . GLN B 1 202 ? -7.824 74.812 38.156 1 96.31 202 GLN B O 1
ATOM 6749 N N . ASN B 1 203 ? -5.973 75.438 39.156 1 96.12 203 ASN B N 1
ATOM 6750 C CA . ASN B 1 203 ? -5.125 74.812 38.156 1 96.12 203 ASN B CA 1
ATOM 6751 C C . ASN B 1 203 ? -5.305 73.25 38.188 1 96.12 203 ASN B C 1
ATOM 6753 O O . ASN B 1 203 ? -5.375 72.625 37.125 1 96.12 203 ASN B O 1
ATOM 6757 N N . ARG B 1 204 ? -5.297 72.75 39.344 1 96.81 204 ARG B N 1
ATOM 6758 C CA . ARG B 1 204 ? -5.445 71.312 39.469 1 96.81 204 ARG B CA 1
ATOM 6759 C C . ARG B 1 204 ? -6.844 70.875 39.031 1 96.81 204 ARG B C 1
ATOM 6761 O O . ARG B 1 204 ? -7.02 69.75 38.5 1 96.81 204 ARG B O 1
ATOM 6768 N N . LYS B 1 205 ? -7.816 71.625 39.344 1 97.38 205 LYS B N 1
ATOM 6769 C CA . LYS B 1 205 ? -9.164 71.312 38.844 1 97.38 205 LYS B CA 1
ATOM 6770 C C . LYS B 1 205 ? -9.18 71.25 37.312 1 97.38 205 LYS B C 1
ATOM 6772 O O . LYS B 1 205 ? -9.742 70.312 36.75 1 97.38 205 LYS B O 1
ATOM 6777 N N . ASN B 1 206 ? -8.633 72.312 36.688 1 97.75 206 ASN B N 1
ATOM 6778 C CA . ASN B 1 206 ? -8.555 72.312 35.25 1 97.75 206 ASN B CA 1
ATOM 6779 C C . ASN B 1 206 ? -7.824 71.062 34.719 1 97.75 206 ASN B C 1
ATOM 6781 O O . ASN B 1 206 ? -8.227 70.5 33.688 1 97.75 206 ASN B O 1
ATOM 6785 N N . ALA B 1 207 ? -6.738 70.688 35.344 1 97.44 207 ALA B N 1
ATOM 6786 C CA . ALA B 1 207 ? -5.992 69.5 34.969 1 97.44 207 ALA B CA 1
ATOM 6787 C C . ALA B 1 207 ? -6.863 68.25 35.062 1 97.44 207 ALA B C 1
ATOM 6789 O O . ALA B 1 207 ? -6.785 67.375 34.219 1 97.44 207 ALA B O 1
ATOM 6790 N N . TYR B 1 208 ? -7.609 68.125 36.125 1 98.06 208 TYR B N 1
ATOM 6791 C CA . TYR B 1 208 ? -8.523 67 36.312 1 98.06 208 TYR B CA 1
ATOM 6792 C C . TYR B 1 208 ? -9.562 66.938 35.188 1 98.06 208 TYR B C 1
ATOM 6794 O O . TYR B 1 208 ? -9.82 65.875 34.625 1 98.06 208 TYR B O 1
ATOM 6802 N N . LEU B 1 209 ? -10.086 68.062 34.875 1 98.12 209 LEU B N 1
ATOM 6803 C CA . LEU B 1 209 ? -11.07 68.125 33.812 1 98.12 209 LEU B CA 1
ATOM 6804 C C . LEU B 1 209 ? -10.453 67.688 32.5 1 98.12 209 LEU B C 1
ATOM 6806 O O . LEU B 1 209 ? -11.094 67 31.703 1 98.12 209 LEU B O 1
ATOM 6810 N N . ILE B 1 210 ? -9.281 68.125 32.219 1 98.19 210 ILE B N 1
ATOM 6811 C CA . ILE B 1 210 ? -8.586 67.75 31 1 98.19 210 ILE B CA 1
ATOM 6812 C C . ILE B 1 210 ? -8.344 66.25 30.984 1 98.19 210 ILE B C 1
ATOM 6814 O O . ILE B 1 210 ? -8.562 65.562 29.969 1 98.19 210 ILE B O 1
ATOM 6818 N N . GLN B 1 211 ? -7.898 65.75 32.156 1 98.06 211 GLN B N 1
ATOM 6819 C CA . GLN B 1 211 ? -7.598 64.312 32.219 1 98.06 211 GLN B CA 1
ATOM 6820 C C . GLN B 1 211 ? -8.867 63.5 32.031 1 98.06 211 GLN B C 1
ATOM 6822 O O . GLN B 1 211 ? -8.805 62.375 31.531 1 98.06 211 GLN B O 1
ATOM 6827 N N . ILE B 1 212 ? -9.992 63.906 32.469 1 98.38 212 ILE B N 1
ATOM 6828 C CA . ILE B 1 212 ? -11.258 63.219 32.219 1 98.38 212 ILE B CA 1
ATOM 6829 C C . ILE B 1 212 ? -11.516 63.125 30.719 1 98.38 212 ILE B C 1
ATOM 6831 O O . ILE B 1 212 ? -11.883 62.062 30.219 1 98.38 212 ILE B O 1
ATOM 6835 N N . ALA B 1 213 ? -11.297 64.25 30.016 1 98.06 213 ALA B N 1
ATOM 6836 C CA . ALA B 1 213 ? -11.492 64.25 28.562 1 98.06 213 ALA B CA 1
ATOM 6837 C C . ALA B 1 213 ? -10.523 63.312 27.859 1 98.06 213 ALA B C 1
ATOM 6839 O O . ALA B 1 213 ? -10.906 62.625 26.922 1 98.06 213 ALA B O 1
ATOM 6840 N N . VAL B 1 214 ? -9.305 63.375 28.297 1 98 214 VAL B N 1
ATOM 6841 C CA . VAL B 1 214 ? -8.289 62.5 27.719 1 98 214 VAL B CA 1
ATOM 6842 C C . VAL B 1 214 ? -8.672 61.031 27.953 1 98 214 VAL B C 1
ATOM 6844 O O . VAL B 1 214 ? -8.602 60.219 27.047 1 98 214 VAL B O 1
ATOM 6847 N N . ALA B 1 215 ? -9.016 60.656 29.156 1 98.25 215 ALA B N 1
ATOM 6848 C CA . ALA B 1 215 ? -9.414 59.312 29.484 1 98.25 215 ALA B CA 1
ATOM 6849 C C . ALA B 1 215 ? -10.617 58.844 28.656 1 98.25 215 ALA B C 1
ATOM 6851 O O . ALA B 1 215 ? -10.648 57.719 28.172 1 98.25 215 ALA B O 1
ATOM 6852 N N . ASN B 1 216 ? -11.617 59.688 28.531 1 98.12 216 ASN B N 1
ATOM 6853 C CA . ASN B 1 216 ? -12.797 59.344 27.734 1 98.12 216 ASN B CA 1
ATOM 6854 C C . ASN B 1 216 ? -12.445 59.188 26.25 1 98.12 216 ASN B C 1
ATOM 6856 O O . ASN B 1 216 ? -12.992 58.312 25.578 1 98.12 216 ASN B O 1
ATOM 6860 N N . GLY B 1 217 ? -11.586 60.062 25.766 1 97.19 217 GLY B N 1
ATOM 6861 C CA . GLY B 1 217 ? -11.125 59.906 24.391 1 97.19 217 GLY B CA 1
ATOM 6862 C C . GLY B 1 217 ? -10.391 58.594 24.172 1 97.19 217 GLY B C 1
ATOM 6863 O O . GLY B 1 217 ? -10.609 57.938 23.156 1 97.19 217 GLY B O 1
ATOM 6864 N N . ALA B 1 218 ? -9.484 58.281 25.062 1 96.75 218 ALA B N 1
ATOM 6865 C CA . ALA B 1 218 ? -8.742 57 24.969 1 96.75 218 ALA B CA 1
ATOM 6866 C C . ALA B 1 218 ? -9.68 55.812 25.031 1 96.75 218 ALA B C 1
ATOM 6868 O O . ALA B 1 218 ? -9.477 54.812 24.328 1 96.75 218 ALA B O 1
ATOM 6869 N N . LYS B 1 219 ? -10.633 55.875 25.922 1 97.12 219 LYS B N 1
ATOM 6870 C CA . LYS B 1 219 ? -11.625 54.812 26.047 1 97.12 219 LYS B CA 1
ATOM 6871 C C . LYS B 1 219 ? -12.352 54.562 24.719 1 97.12 219 LYS B C 1
ATOM 6873 O O . LYS B 1 219 ? -12.484 53.438 24.266 1 97.12 219 LYS B O 1
ATOM 6878 N N . ASP B 1 220 ? -12.828 55.719 24.125 1 97.12 220 ASP B N 1
ATOM 6879 C CA . ASP B 1 220 ? -13.547 55.594 22.859 1 97.12 220 ASP B CA 1
ATOM 6880 C C . ASP B 1 220 ? -12.664 55 21.781 1 97.12 220 ASP B C 1
ATOM 6882 O O . ASP B 1 220 ? -13.102 54.156 21.016 1 97.12 220 ASP B O 1
ATOM 6886 N N . ARG B 1 221 ? -11.469 55.5 21.734 1 96.38 221 ARG B N 1
ATOM 6887 C CA . ARG B 1 221 ? -10.539 54.969 20.734 1 96.38 221 ARG B CA 1
ATOM 6888 C C . ARG B 1 221 ? -10.266 53.5 20.953 1 96.38 221 ARG B C 1
ATOM 6890 O O . ARG B 1 221 ? -10.219 52.719 19.984 1 96.38 221 ARG B O 1
ATOM 6897 N N . PHE B 1 222 ? -10.039 53.094 22.141 1 96.62 222 PHE B N 1
ATOM 6898 C CA . PHE B 1 222 ? -9.734 51.719 22.5 1 96.62 222 PHE B CA 1
ATOM 6899 C C . PHE B 1 222 ? -10.852 50.781 22.047 1 96.62 222 PHE B C 1
ATOM 6901 O O . PHE B 1 222 ? -10.594 49.812 21.344 1 96.62 222 PHE B O 1
ATOM 6908 N N . TYR B 1 223 ? -12.078 51.031 22.375 1 97 223 TYR B N 1
ATOM 6909 C CA . TYR B 1 223 ? -13.188 50.094 22.156 1 97 223 TYR B CA 1
ATOM 6910 C C . TYR B 1 223 ? -13.727 50.188 20.734 1 97 223 TYR B C 1
ATOM 6912 O O . TYR B 1 223 ? -14.242 49.219 20.188 1 97 223 TYR B O 1
ATOM 6920 N N . ASP B 1 224 ? -13.578 51.344 20.125 1 96.44 224 ASP B N 1
ATOM 6921 C CA . ASP B 1 224 ? -14.211 51.562 18.828 1 96.44 224 ASP B CA 1
ATOM 6922 C C . ASP B 1 224 ? -13.242 51.25 17.688 1 96.44 224 ASP B C 1
ATOM 6924 O O . ASP B 1 224 ? -13.664 50.969 16.578 1 96.44 224 ASP B O 1
ATOM 6928 N N . ASN B 1 225 ? -11.914 51.375 17.953 1 95.81 225 ASN B N 1
ATOM 6929 C CA . ASN B 1 225 ? -10.969 51.25 16.844 1 95.81 225 ASN B CA 1
ATOM 6930 C C . ASN B 1 225 ? -9.906 50.188 17.125 1 95.81 225 ASN B C 1
ATOM 6932 O O . ASN B 1 225 ? -9.742 49.25 16.359 1 95.81 225 ASN B O 1
ATOM 6936 N N . GLU B 1 226 ? -9.227 50.25 18.219 1 95.75 226 GLU B N 1
ATOM 6937 C CA . GLU B 1 226 ? -8.047 49.438 18.438 1 95.75 226 GLU B CA 1
ATOM 6938 C C . GLU B 1 226 ? -8.422 47.969 18.688 1 95.75 226 GLU B C 1
ATOM 6940 O O . GLU B 1 226 ? -7.828 47.062 18.109 1 95.75 226 GLU B O 1
ATOM 6945 N N . LEU B 1 227 ? -9.367 47.812 19.547 1 96.12 227 LEU B N 1
ATOM 6946 C CA . LEU B 1 227 ? -9.773 46.469 19.891 1 96.12 227 LEU B CA 1
ATOM 6947 C C . LEU B 1 227 ? -10.391 45.75 18.688 1 96.12 227 LEU B C 1
ATOM 6949 O O . LEU B 1 227 ? -10.039 44.625 18.375 1 96.12 227 LEU B O 1
ATOM 6953 N N . PRO B 1 228 ? -11.328 46.375 17.969 1 96.62 228 PRO B N 1
ATOM 6954 C CA . PRO B 1 228 ? -11.875 45.719 16.781 1 96.62 228 PRO B CA 1
ATOM 6955 C C . PRO B 1 228 ? -10.805 45.406 15.734 1 96.62 228 PRO B C 1
ATOM 6957 O O . PRO B 1 228 ? -10.867 44.344 15.086 1 96.62 228 PRO B O 1
ATOM 6960 N N . LEU B 1 229 ? -9.828 46.25 15.578 1 95.44 229 LEU B N 1
ATOM 6961 C CA . LEU B 1 229 ? -8.742 46 14.641 1 95.44 229 LEU B CA 1
ATOM 6962 C C . LEU B 1 229 ? -7.965 44.75 15.047 1 95.44 229 LEU B C 1
ATOM 6964 O O . LEU B 1 229 ? -7.621 43.938 14.195 1 95.44 229 LEU B O 1
ATOM 6968 N N . LEU B 1 230 ? -7.668 44.656 16.281 1 96.31 230 LEU B N 1
ATOM 6969 C CA . LEU B 1 230 ? -6.965 43.469 16.781 1 96.31 230 LEU B CA 1
ATOM 6970 C C . LEU B 1 230 ? -7.777 42.219 16.562 1 96.31 230 LEU B C 1
ATOM 6972 O O . LEU B 1 230 ? -7.23 41.188 16.172 1 96.31 230 LEU B O 1
ATOM 6976 N N . GLU B 1 231 ? -9.016 42.25 16.844 1 97.62 231 GLU B N 1
ATOM 6977 C CA . GLU B 1 231 ? -9.898 41.094 16.656 1 97.62 231 GLU B CA 1
ATOM 6978 C C . GLU B 1 231 ? -9.984 40.688 15.195 1 97.62 231 GLU B C 1
ATOM 6980 O O . GLU B 1 231 ? -10.047 39.5 14.875 1 97.62 231 GLU B O 1
ATOM 6985 N N . ASP B 1 232 ? -9.984 41.656 14.328 1 96.62 232 ASP B N 1
ATOM 6986 C CA . ASP B 1 232 ? -9.953 41.375 12.898 1 96.62 232 ASP B CA 1
ATOM 6987 C C . ASP B 1 232 ? -8.633 40.719 12.508 1 96.62 232 ASP B C 1
ATOM 6989 O O . ASP B 1 232 ? -8.586 39.875 11.586 1 96.62 232 ASP B O 1
ATOM 6993 N N . GLN B 1 233 ? -7.562 41.094 13.109 1 95.38 233 GLN B N 1
ATOM 6994 C CA . GLN B 1 233 ? -6.277 40.469 12.844 1 95.38 233 GLN B CA 1
ATOM 6995 C C . GLN B 1 233 ? -6.293 39 13.273 1 95.38 233 GLN B C 1
ATOM 6997 O O . GLN B 1 233 ? -5.711 38.125 12.594 1 95.38 233 GLN B O 1
ATOM 7002 N N . PHE B 1 234 ? -6.941 38.688 14.352 1 97.12 234 PHE B N 1
ATOM 7003 C CA . PHE B 1 234 ? -7.125 37.312 14.75 1 97.12 234 PHE B CA 1
ATOM 7004 C C . PHE B 1 234 ? -7.941 36.531 13.711 1 97.12 234 PHE B C 1
ATOM 7006 O O . PHE B 1 234 ? -7.68 35.375 13.445 1 97.12 234 PHE B O 1
ATOM 7013 N N . GLN B 1 235 ? -8.953 37.25 13.203 1 96.69 235 GLN B N 1
ATOM 7014 C CA . GLN B 1 235 ? -9.766 36.656 12.141 1 96.69 235 GLN B CA 1
ATOM 7015 C C . GLN B 1 235 ? -8.914 36.25 10.938 1 96.69 235 GLN B C 1
ATOM 7017 O O . GLN B 1 235 ? -9.047 35.156 10.398 1 96.69 235 GLN B O 1
ATOM 7022 N N . SER B 1 236 ? -8.055 37.156 10.531 1 95.12 236 SER B N 1
ATOM 7023 C CA . SER B 1 236 ? -7.164 36.906 9.406 1 95.12 236 SER B CA 1
ATOM 7024 C C . SER B 1 236 ? -6.191 35.781 9.711 1 95.12 236 SER B C 1
ATOM 7026 O O . SER B 1 236 ? -5.895 34.938 8.844 1 95.12 236 SER B O 1
ATOM 7028 N N . HIS B 1 237 ? -5.66 35.812 10.875 1 95.44 237 HIS B N 1
ATOM 7029 C CA . HIS B 1 237 ? -4.77 34.75 11.32 1 95.44 237 HIS B CA 1
ATOM 7030 C C . HIS B 1 237 ? -5.449 33.375 11.211 1 95.44 237 HIS B C 1
ATOM 7032 O O . HIS B 1 237 ? -4.859 32.438 10.711 1 95.44 237 HIS B O 1
ATOM 7038 N N . HIS B 1 238 ? -6.633 33.312 11.695 1 95.38 238 HIS B N 1
ATOM 7039 C CA . HIS B 1 238 ? -7.43 32.094 11.656 1 95.38 238 HIS B CA 1
ATOM 7040 C C . HIS B 1 238 ? -7.641 31.609 10.219 1 95.38 238 HIS B C 1
ATOM 7042 O O . HIS B 1 238 ? -7.434 30.438 9.914 1 95.38 238 HIS B O 1
ATOM 7048 N N . ALA B 1 239 ? -8.07 32.469 9.375 1 95.38 239 ALA B N 1
ATOM 7049 C CA . ALA B 1 239 ? -8.344 32.125 7.984 1 95.38 239 ALA B CA 1
ATOM 7050 C C . ALA B 1 239 ? -7.086 31.641 7.281 1 95.38 239 ALA B C 1
ATOM 7052 O O . ALA B 1 239 ? -7.125 30.641 6.539 1 95.38 239 ALA B O 1
ATOM 7053 N N . ASP B 1 240 ? -6.004 32.281 7.477 1 94.62 240 ASP B N 1
ATOM 7054 C CA . ASP B 1 240 ? -4.75 31.906 6.828 1 94.62 240 ASP B CA 1
ATOM 7055 C C . ASP B 1 240 ? -4.262 30.547 7.312 1 94.62 240 ASP B C 1
ATOM 7057 O O . ASP B 1 240 ? -3.723 29.766 6.531 1 94.62 240 ASP B O 1
ATOM 7061 N N . THR B 1 241 ? -4.348 30.344 8.57 1 95.75 241 THR B N 1
ATOM 7062 C CA . THR B 1 241 ? -3.965 29.047 9.125 1 95.75 241 THR B CA 1
ATOM 7063 C C . THR B 1 241 ? -4.746 27.922 8.461 1 95.75 241 THR B C 1
ATOM 7065 O O . THR B 1 241 ? -4.164 26.922 8.055 1 95.75 241 THR B O 1
ATOM 7068 N N . MET B 1 242 ? -6.047 28.078 8.297 1 96.31 242 MET B N 1
ATOM 7069 C CA . MET B 1 242 ? -6.891 27.078 7.664 1 96.31 242 MET B CA 1
ATOM 7070 C C . MET B 1 242 ? -6.484 26.859 6.211 1 96.31 242 MET B C 1
ATOM 7072 O O . MET B 1 242 ? -6.352 25.719 5.758 1 96.31 242 MET B O 1
ATOM 7076 N N . ARG B 1 243 ? -6.25 27.938 5.52 1 94.88 243 ARG B N 1
ATOM 7077 C CA . ARG B 1 243 ? -5.906 27.859 4.102 1 94.88 243 ARG B CA 1
ATOM 7078 C C . ARG B 1 243 ? -4.586 27.125 3.9 1 94.88 243 ARG B C 1
ATOM 7080 O O . ARG B 1 243 ? -4.484 26.25 3.035 1 94.88 243 ARG B O 1
ATOM 7087 N N . ARG B 1 244 ? -3.604 27.453 4.637 1 95.31 244 ARG B N 1
ATOM 7088 C CA . ARG B 1 244 ? -2.277 26.875 4.469 1 95.31 244 ARG B CA 1
ATOM 7089 C C . ARG B 1 244 ? -2.262 25.406 4.906 1 95.31 244 ARG B C 1
ATOM 7091 O O . ARG B 1 244 ? -1.593 24.578 4.289 1 95.31 244 ARG B O 1
ATOM 7098 N N . MET B 1 245 ? -2.922 25.109 5.996 1 97.12 245 MET B N 1
ATOM 7099 C CA . MET B 1 245 ? -3.055 23.719 6.41 1 97.12 245 MET B CA 1
ATOM 7100 C C . MET B 1 245 ? -3.688 22.875 5.305 1 97.12 245 MET B C 1
ATOM 7102 O O . MET B 1 245 ? -3.189 21.797 4.973 1 97.12 245 MET B O 1
ATOM 7106 N N . THR B 1 246 ? -4.766 23.359 4.742 1 97.44 246 THR B N 1
ATOM 7107 C CA . THR B 1 246 ? -5.488 22.656 3.689 1 97.44 246 THR B CA 1
ATOM 7108 C C . THR B 1 246 ? -4.605 22.469 2.459 1 97.44 246 THR B C 1
ATOM 7110 O O . THR B 1 246 ? -4.621 21.406 1.838 1 97.44 246 THR B O 1
ATOM 7113 N N . ARG B 1 247 ? -3.846 23.438 2.133 1 96.25 247 ARG B N 1
ATOM 7114 C CA . ARG B 1 247 ? -2.943 23.344 0.99 1 96.25 247 ARG B CA 1
ATOM 7115 C C . ARG B 1 247 ? -1.91 22.25 1.195 1 96.25 247 ARG B C 1
ATOM 7117 O O . ARG B 1 247 ? -1.59 21.516 0.262 1 96.25 247 ARG B O 1
ATOM 7124 N N . LEU B 1 248 ? -1.394 22.172 2.352 1 97.81 248 LEU B N 1
ATOM 7125 C CA . LEU B 1 248 ? -0.401 21.156 2.652 1 97.81 248 LEU B CA 1
ATOM 7126 C C . LEU B 1 248 ? -1.024 19.766 2.604 1 97.81 248 LEU B C 1
ATOM 7128 O O . LEU B 1 248 ? -0.412 18.812 2.094 1 97.81 248 LEU B O 1
ATOM 7132 N N . LEU B 1 249 ? -2.207 19.641 3.123 1 98.44 249 LEU B N 1
ATOM 7133 C CA . LEU B 1 249 ? -2.891 18.359 3.082 1 98.44 249 LEU B CA 1
ATOM 7134 C C . LEU B 1 249 ? -3.256 17.969 1.65 1 98.44 249 LEU B C 1
ATOM 7136 O O . LEU B 1 249 ? -3.223 16.797 1.285 1 98.44 249 LEU B O 1
ATOM 7140 N N . LEU B 1 250 ? -3.617 19.016 0.848 1 98.19 250 LEU B N 1
ATOM 7141 C CA . LEU B 1 250 ? -3.855 18.781 -0.573 1 98.19 250 LEU B CA 1
ATOM 7142 C C . LEU B 1 250 ? -2.592 18.281 -1.26 1 98.19 250 LEU B C 1
ATOM 7144 O O . LEU B 1 250 ? -2.656 17.406 -2.117 1 98.19 250 LEU B O 1
ATOM 7148 N N . HIS B 1 251 ? -1.506 18.859 -0.889 1 98.19 251 HIS B N 1
ATOM 7149 C CA . HIS B 1 251 ? -0.234 18.406 -1.439 1 98.19 251 HIS B CA 1
ATOM 7150 C C . HIS B 1 251 ? 0.036 16.953 -1.068 1 98.19 251 HIS B C 1
ATOM 7152 O O . HIS B 1 251 ? 0.56 16.188 -1.88 1 98.19 251 HIS B O 1
ATOM 7158 N N . SER B 1 252 ? -0.275 16.547 0.137 1 98.56 252 SER B N 1
ATOM 7159 C CA . SER B 1 252 ? -0.12 15.156 0.551 1 98.56 252 SER B CA 1
ATOM 7160 C C . SER B 1 252 ? -0.915 14.219 -0.352 1 98.56 252 SER B C 1
ATOM 7162 O O . SER B 1 252 ? -0.451 13.125 -0.683 1 98.56 252 SER B O 1
ATOM 7164 N N . GLN B 1 253 ? -2.117 14.648 -0.748 1 98.44 253 GLN B N 1
ATOM 7165 C CA . GLN B 1 253 ? -2.938 13.828 -1.639 1 98.44 253 GLN B CA 1
ATOM 7166 C C . GLN B 1 253 ? -2.33 13.766 -3.037 1 98.44 253 GLN B C 1
ATOM 7168 O O . GLN B 1 253 ? -2.396 12.727 -3.699 1 98.44 253 GLN B O 1
ATOM 7173 N N . ALA B 1 254 ? -1.783 14.859 -3.467 1 98.19 254 ALA B N 1
ATOM 7174 C CA . ALA B 1 254 ? -1.126 14.875 -4.77 1 98.19 254 ALA B CA 1
ATOM 7175 C C . ALA B 1 254 ? 0.054 13.906 -4.801 1 98.19 254 ALA B C 1
ATOM 7177 O O . ALA B 1 254 ? 0.27 13.211 -5.797 1 98.19 254 ALA B O 1
ATOM 7178 N N . LEU B 1 255 ? 0.826 13.906 -3.764 1 98.44 255 LEU B N 1
ATOM 7179 C CA . LEU B 1 255 ? 1.926 12.953 -3.645 1 98.44 255 LEU B CA 1
ATOM 7180 C C . LEU B 1 255 ? 1.411 11.516 -3.686 1 98.44 255 LEU B C 1
ATOM 7182 O O . LEU B 1 255 ? 2.016 10.656 -4.324 1 98.44 255 LEU B O 1
ATOM 7186 N N . HIS B 1 256 ? 0.334 11.242 -2.961 1 98 256 HIS B N 1
ATOM 7187 C CA . HIS B 1 256 ? -0.271 9.922 -2.947 1 98 256 HIS B CA 1
ATOM 7188 C C . HIS B 1 256 ? -0.718 9.5 -4.344 1 98 256 HIS B C 1
ATOM 7190 O O . HIS B 1 256 ? -0.508 8.359 -4.754 1 98 256 HIS B O 1
ATOM 7196 N N . GLU B 1 257 ? -1.321 10.414 -5.078 1 97.25 257 GLU B N 1
ATOM 7197 C CA . GLU B 1 257 ? -1.746 10.141 -6.449 1 97.25 257 GLU B CA 1
ATOM 7198 C C . GLU B 1 257 ? -0.557 9.781 -7.332 1 97.25 257 GLU B C 1
ATOM 7200 O O . GLU B 1 257 ? -0.642 8.867 -8.156 1 97.25 257 GLU B O 1
ATOM 7205 N N . GLY B 1 258 ? 0.513 10.562 -7.18 1 97.81 258 GLY B N 1
ATOM 7206 C CA . GLY B 1 258 ? 1.725 10.242 -7.918 1 97.81 258 GLY B CA 1
ATOM 7207 C C . GLY B 1 258 ? 2.283 8.875 -7.59 1 97.81 258 GLY B C 1
ATOM 7208 O O . GLY B 1 258 ? 2.736 8.156 -8.484 1 97.81 258 GLY B O 1
ATOM 7209 N N . HIS B 1 259 ? 2.24 8.523 -6.375 1 97.81 259 HIS B N 1
ATOM 7210 C CA . HIS B 1 259 ? 2.664 7.203 -5.922 1 97.81 259 HIS B CA 1
ATOM 7211 C C . HIS B 1 259 ? 1.834 6.105 -6.574 1 97.81 259 HIS B C 1
ATOM 7213 O O . HIS B 1 259 ? 2.383 5.121 -7.074 1 97.81 259 HIS B O 1
ATOM 7219 N N . LEU B 1 260 ? 0.518 6.23 -6.566 1 97.62 260 LEU B N 1
ATOM 7220 C CA . LEU B 1 260 ? -0.377 5.242 -7.156 1 97.62 260 LEU B CA 1
ATOM 7221 C C . LEU B 1 260 ? -0.094 5.074 -8.648 1 97.62 260 LEU B C 1
ATOM 7223 O O . LEU B 1 260 ? -0.138 3.957 -9.172 1 97.62 260 LEU B O 1
ATOM 7227 N N . GLU B 1 261 ? 0.216 6.145 -9.32 1 97.38 261 GLU B N 1
ATOM 7228 C CA . GLU B 1 261 ? 0.52 6.086 -10.742 1 97.38 261 GLU B CA 1
ATOM 7229 C C . GLU B 1 261 ? 1.811 5.312 -11 1 97.38 261 GLU B C 1
ATOM 7231 O O . GLU B 1 261 ? 1.909 4.566 -11.977 1 97.38 261 GLU B O 1
ATOM 7236 N N . SER B 1 262 ? 2.797 5.539 -10.188 1 97.94 262 SER B N 1
ATOM 7237 C CA . SER B 1 262 ? 4.059 4.816 -10.312 1 97.94 262 SER B CA 1
ATOM 7238 C C . SER B 1 262 ? 3.852 3.314 -10.148 1 97.94 262 SER B C 1
ATOM 7240 O O . SER B 1 262 ? 4.375 2.52 -10.93 1 97.94 262 SER B O 1
ATOM 7242 N N . VAL B 1 263 ? 3.102 2.924 -9.156 1 97.75 263 VAL B N 1
ATOM 7243 C CA . VAL B 1 263 ? 2.83 1.512 -8.906 1 97.75 263 VAL B CA 1
ATOM 7244 C C . VAL B 1 263 ? 2.043 0.921 -10.078 1 97.75 263 VAL B C 1
ATOM 7246 O O . VAL B 1 263 ? 2.295 -0.211 -10.492 1 97.75 263 VAL B O 1
ATOM 7249 N N . ARG B 1 264 ? 1.095 1.663 -10.633 1 97.06 264 ARG B N 1
ATOM 7250 C CA . ARG B 1 264 ? 0.292 1.209 -11.758 1 97.06 264 ARG B CA 1
ATOM 7251 C C . ARG B 1 264 ? 1.173 0.888 -12.961 1 97.06 264 ARG B C 1
ATOM 7253 O O . ARG B 1 264 ? 0.913 -0.073 -13.688 1 97.06 264 ARG B O 1
ATOM 7260 N N . ARG B 1 265 ? 2.189 1.658 -13.164 1 97.06 265 ARG B N 1
ATOM 7261 C CA . ARG B 1 265 ? 3.117 1.411 -14.266 1 97.06 265 ARG B CA 1
ATOM 7262 C C . ARG B 1 265 ? 3.852 0.088 -14.07 1 97.06 265 ARG B C 1
ATOM 7264 O O . ARG B 1 265 ? 4.055 -0.658 -15.031 1 97.06 265 ARG B O 1
ATOM 7271 N N . SER B 1 266 ? 4.254 -0.181 -12.844 1 97.31 266 SER B N 1
ATOM 7272 C CA . SER B 1 266 ? 4.922 -1.445 -12.547 1 97.31 266 SER B CA 1
ATOM 7273 C C . SER B 1 266 ? 3.992 -2.631 -12.789 1 97.31 266 SER B C 1
ATOM 7275 O O . SER B 1 266 ? 4.418 -3.666 -13.305 1 97.31 266 SER B O 1
ATOM 7277 N N . VAL B 1 267 ? 2.74 -2.525 -12.406 1 97.44 267 VAL B N 1
ATOM 7278 C CA . VAL B 1 267 ? 1.743 -3.57 -12.617 1 97.44 267 VAL B CA 1
ATOM 7279 C C . VAL B 1 267 ? 1.542 -3.805 -14.109 1 97.44 267 VAL B C 1
ATOM 7281 O O . VAL B 1 267 ? 1.489 -4.949 -14.562 1 97.44 267 VAL B O 1
ATOM 7284 N N . ALA B 1 268 ? 1.475 -2.725 -14.891 1 97.44 268 ALA B N 1
ATOM 7285 C CA . ALA B 1 268 ? 1.289 -2.822 -16.328 1 97.44 268 ALA B CA 1
ATOM 7286 C C . ALA B 1 268 ? 2.469 -3.531 -17 1 97.44 268 ALA B C 1
ATOM 7288 O O . ALA B 1 268 ? 2.281 -4.355 -17.891 1 97.44 268 ALA B O 1
ATOM 7289 N N . ASN B 1 269 ? 3.67 -3.213 -16.547 1 97.81 269 ASN B N 1
ATOM 7290 C CA . ASN B 1 269 ? 4.867 -3.869 -17.062 1 97.81 269 ASN B CA 1
ATOM 7291 C C . ASN B 1 269 ? 4.852 -5.367 -16.781 1 97.81 269 ASN B C 1
ATOM 7293 O O . ASN B 1 269 ? 5.246 -6.168 -17.625 1 97.81 269 ASN B O 1
ATOM 7297 N N . THR B 1 270 ? 4.445 -5.711 -15.594 1 98.19 270 THR B N 1
ATOM 7298 C CA . THR B 1 270 ? 4.359 -7.121 -15.219 1 98.19 270 THR B CA 1
ATOM 7299 C C . THR B 1 270 ? 3.314 -7.84 -16.078 1 98.19 270 THR B C 1
ATOM 7301 O O . THR B 1 270 ? 3.541 -8.969 -16.516 1 98.19 270 THR B O 1
ATOM 7304 N N . GLN B 1 271 ? 2.189 -7.195 -16.297 1 98.25 271 GLN B N 1
ATOM 7305 C CA . GLN B 1 271 ? 1.149 -7.777 -17.141 1 98.25 271 GLN B CA 1
ATOM 7306 C C . GLN B 1 271 ? 1.661 -8.023 -18.547 1 98.25 271 GLN B C 1
ATOM 7308 O O . GLN B 1 271 ? 1.374 -9.07 -19.156 1 98.25 271 GLN B O 1
ATOM 7313 N N . ALA B 1 272 ? 2.389 -7.086 -19.062 1 98.38 272 ALA B N 1
ATOM 7314 C CA . ALA B 1 272 ? 2.949 -7.23 -20.406 1 98.38 272 ALA B CA 1
ATOM 7315 C C . ALA B 1 272 ? 3.9 -8.422 -20.469 1 98.38 272 ALA B C 1
ATOM 7317 O O . ALA B 1 272 ? 3.863 -9.195 -21.438 1 98.38 272 ALA B O 1
ATOM 7318 N N . ALA B 1 273 ? 4.758 -8.586 -19.438 1 98.19 273 ALA B N 1
ATOM 7319 C CA . ALA B 1 273 ? 5.715 -9.688 -19.406 1 98.19 273 ALA B CA 1
ATOM 7320 C C . ALA B 1 273 ? 4.996 -11.031 -19.266 1 98.19 273 ALA B C 1
ATOM 7322 O O . ALA B 1 273 ? 5.387 -12.016 -19.906 1 98.19 273 ALA B O 1
ATOM 7323 N N . LEU B 1 274 ? 3.949 -11.109 -18.453 1 98.56 274 LEU B N 1
ATOM 7324 C CA . LEU B 1 274 ? 3.178 -12.328 -18.266 1 98.56 274 LEU B CA 1
ATOM 7325 C C . LEU B 1 274 ? 2.428 -12.703 -19.547 1 98.56 274 LEU B C 1
ATOM 7327 O O . LEU B 1 274 ? 2.355 -13.875 -19.906 1 98.56 274 LEU B O 1
ATOM 7331 N N . ASN B 1 275 ? 1.912 -11.727 -20.25 1 98.25 275 ASN B N 1
ATOM 7332 C CA . ASN B 1 275 ? 1.203 -11.969 -21.5 1 98.25 275 ASN B CA 1
ATOM 7333 C C . ASN B 1 275 ? 2.15 -12.438 -22.609 1 98.25 275 ASN B C 1
ATOM 7335 O O . ASN B 1 275 ? 1.721 -13.062 -23.578 1 98.25 275 ASN B O 1
ATOM 7339 N N . ALA B 1 276 ? 3.451 -12.188 -22.453 1 98.25 276 ALA B N 1
ATOM 7340 C CA . ALA B 1 276 ? 4.449 -12.539 -23.453 1 98.25 276 ALA B CA 1
ATOM 7341 C C . ALA B 1 276 ? 4.953 -13.969 -23.25 1 98.25 276 ALA B C 1
ATOM 7343 O O . ALA B 1 276 ? 5.734 -14.477 -24.062 1 98.25 276 ALA B O 1
ATOM 7344 N N . VAL B 1 277 ? 4.48 -14.656 -22.172 1 98.19 277 VAL B N 1
ATOM 7345 C CA . VAL B 1 277 ? 4.918 -16.031 -21.922 1 98.19 277 VAL B CA 1
ATOM 7346 C C . VAL B 1 277 ? 4.43 -16.938 -23.031 1 98.19 277 VAL B C 1
ATOM 7348 O O . VAL B 1 277 ? 3.24 -16.938 -23.375 1 98.19 277 VAL B O 1
ATOM 7351 N N . ASP B 1 278 ? 5.344 -17.672 -23.609 1 97.62 278 ASP B N 1
ATOM 7352 C CA . ASP B 1 278 ? 5.07 -18.562 -24.734 1 97.62 278 ASP B CA 1
ATOM 7353 C C . ASP B 1 278 ? 5.648 -19.953 -24.484 1 97.62 278 ASP B C 1
ATOM 7355 O O . ASP B 1 278 ? 6.832 -20.188 -24.734 1 97.62 278 ASP B O 1
ATOM 7359 N N . PRO B 1 279 ? 4.766 -20.922 -24.141 1 96.5 279 PRO B N 1
ATOM 7360 C CA . PRO B 1 279 ? 5.246 -22.266 -23.828 1 96.5 279 PRO B CA 1
ATOM 7361 C C . PRO B 1 279 ? 6.004 -22.906 -24.984 1 96.5 279 PRO B C 1
ATOM 7363 O O . PRO B 1 279 ? 6.992 -23.609 -24.781 1 96.5 279 PRO B O 1
ATOM 7366 N N . LEU B 1 280 ? 5.594 -22.656 -26.219 1 96.75 280 LEU B N 1
ATOM 7367 C CA . LEU B 1 280 ? 6.25 -23.266 -27.375 1 96.75 280 LEU B CA 1
ATOM 7368 C C . LEU B 1 280 ? 7.68 -22.75 -27.516 1 96.75 280 LEU B C 1
ATOM 7370 O O . LEU B 1 280 ? 8.602 -23.531 -27.781 1 96.75 280 LEU B O 1
ATOM 7374 N N . GLN B 1 281 ? 7.883 -21.484 -27.359 1 97.19 281 GLN B N 1
ATOM 7375 C CA . GLN B 1 281 ? 9.219 -20.906 -27.438 1 97.19 281 GLN B CA 1
ATOM 7376 C C . GLN B 1 281 ? 10.125 -21.484 -26.359 1 97.19 281 GLN B C 1
ATOM 7378 O O . GLN B 1 281 ? 11.297 -21.766 -26.609 1 97.19 281 GLN B O 1
ATOM 7383 N N . ASP B 1 282 ? 9.609 -21.656 -25.172 1 97.69 282 ASP B N 1
ATOM 7384 C CA . ASP B 1 282 ? 10.398 -22.203 -24.078 1 97.69 282 ASP B CA 1
ATOM 7385 C C . ASP B 1 282 ? 10.688 -23.688 -24.297 1 97.69 282 ASP B C 1
ATOM 7387 O O . ASP B 1 282 ? 11.75 -24.172 -23.891 1 97.69 282 ASP B O 1
ATOM 7391 N N . GLN B 1 283 ? 9.734 -24.406 -24.875 1 97.62 283 GLN B N 1
ATOM 7392 C CA . GLN B 1 283 ? 9.953 -25.812 -25.188 1 97.62 283 GLN B CA 1
ATOM 7393 C C . GLN B 1 283 ? 11.023 -25.984 -26.25 1 97.62 283 GLN B C 1
ATOM 7395 O O . GLN B 1 283 ? 11.828 -26.922 -26.188 1 97.62 283 GLN B O 1
ATOM 7400 N N . LYS B 1 284 ? 11.016 -25.109 -27.25 1 97.31 284 LYS B N 1
ATOM 7401 C CA . LYS B 1 284 ? 12.07 -25.125 -28.25 1 97.31 284 LYS B CA 1
ATOM 7402 C C . LYS B 1 284 ? 13.438 -24.875 -27.641 1 97.31 284 LYS B C 1
ATOM 7404 O O . LYS B 1 284 ? 14.422 -25.516 -28.016 1 97.31 284 LYS B O 1
ATOM 7409 N N . LEU B 1 285 ? 13.422 -23.922 -26.766 1 97.38 285 LEU B N 1
ATOM 7410 C CA . LEU B 1 285 ? 14.664 -23.641 -26.031 1 97.38 285 LEU B CA 1
ATOM 7411 C C . LEU B 1 285 ? 15.141 -24.875 -25.281 1 97.38 285 LEU B C 1
ATOM 7413 O O . LEU B 1 285 ? 16.312 -25.25 -25.375 1 97.38 285 LEU B O 1
ATOM 7417 N N . TYR B 1 286 ? 14.25 -25.516 -24.531 1 98 286 TYR B N 1
ATOM 7418 C CA . TYR B 1 286 ? 14.609 -26.734 -23.812 1 98 286 TYR B CA 1
ATOM 7419 C C . TYR B 1 286 ? 15.148 -27.797 -24.75 1 98 286 TYR B C 1
ATOM 7421 O O . TYR B 1 286 ? 16.188 -28.406 -24.484 1 98 286 TYR B O 1
ATOM 7429 N N . ALA B 1 287 ? 14.391 -28.109 -25.828 1 97.5 287 ALA B N 1
ATOM 7430 C CA . ALA B 1 287 ? 14.766 -29.141 -26.781 1 97.5 287 ALA B CA 1
ATOM 7431 C C . ALA B 1 287 ? 16.156 -28.891 -27.359 1 97.5 287 ALA B C 1
ATOM 7433 O O . ALA B 1 287 ? 16.938 -29.828 -27.547 1 97.5 287 ALA B O 1
ATOM 7434 N N . SER B 1 288 ? 16.5 -27.641 -27.641 1 96.88 288 SER B N 1
ATOM 7435 C CA . SER B 1 288 ? 17.797 -27.281 -28.219 1 96.88 288 SER B CA 1
ATOM 7436 C C . SER B 1 288 ? 18.938 -27.656 -27.297 1 96.88 288 SER B C 1
ATOM 7438 O O . SER B 1 288 ? 20.047 -27.969 -27.766 1 96.88 288 SER B O 1
ATOM 7440 N N . PHE B 1 289 ? 18.656 -27.719 -26.016 1 97.38 289 PHE B N 1
ATOM 7441 C CA . PHE B 1 289 ? 19.734 -27.984 -25.062 1 97.38 289 PHE B CA 1
ATOM 7442 C C . PHE B 1 289 ? 19.656 -29.438 -24.578 1 97.38 289 PHE B C 1
ATOM 7444 O O . PHE B 1 289 ? 20.422 -29.828 -23.688 1 97.38 289 PHE B O 1
ATOM 7451 N N . ASN B 1 290 ? 18.75 -30.266 -25.078 1 97.19 290 ASN B N 1
ATOM 7452 C CA . ASN B 1 290 ? 18.609 -31.625 -24.562 1 97.19 290 ASN B CA 1
ATOM 7453 C C . ASN B 1 290 ? 18.531 -32.656 -25.703 1 97.19 290 ASN B C 1
ATOM 7455 O O . ASN B 1 290 ? 18.188 -33.812 -25.484 1 97.19 290 ASN B O 1
ATOM 7459 N N . ARG B 1 291 ? 18.797 -32.219 -26.906 1 96.38 291 ARG B N 1
ATOM 7460 C CA . ARG B 1 291 ? 18.875 -33.156 -28.016 1 96.38 291 ARG B CA 1
ATOM 7461 C C . ARG B 1 291 ? 20.094 -34.062 -27.875 1 96.38 291 ARG B C 1
ATOM 7463 O O . ARG B 1 291 ? 21.203 -33.594 -27.609 1 96.38 291 ARG B O 1
ATOM 7470 N N . ARG B 1 292 ? 19.875 -35.344 -27.969 1 94.25 292 ARG B N 1
ATOM 7471 C CA . ARG B 1 292 ? 20.922 -36.375 -27.875 1 94.25 292 ARG B CA 1
ATOM 7472 C C . ARG B 1 292 ? 20.781 -37.406 -28.984 1 94.25 292 ARG B C 1
ATOM 7474 O O . ARG B 1 292 ? 19.672 -37.688 -29.422 1 94.25 292 ARG B O 1
ATOM 7481 N N . PRO B 1 293 ? 21.922 -37.875 -29.422 1 93.56 293 PRO B N 1
ATOM 7482 C CA . PRO B 1 293 ? 21.812 -38.969 -30.422 1 93.56 293 PRO B CA 1
ATOM 7483 C C . PRO B 1 293 ? 21.188 -40.219 -29.844 1 93.56 293 PRO B C 1
ATOM 7485 O O . PRO B 1 293 ? 21.453 -40.594 -28.703 1 93.56 293 PRO B O 1
ATOM 7488 N N . PHE B 1 294 ? 20.312 -40.812 -30.562 1 94.31 294 PHE B N 1
ATOM 7489 C CA . PHE B 1 294 ? 19.641 -42.062 -30.141 1 94.31 294 PHE B CA 1
ATOM 7490 C C . PHE B 1 294 ? 19.594 -43.062 -31.281 1 94.31 294 PHE B C 1
ATOM 7492 O O . PHE B 1 294 ? 19.297 -42.688 -32.438 1 94.31 294 PHE B O 1
ATOM 7499 N N . SER B 1 295 ? 20.016 -44.281 -30.969 1 94.19 295 SER B N 1
ATOM 7500 C CA . SER B 1 295 ? 19.875 -45.406 -31.906 1 94.19 295 SER B CA 1
ATOM 7501 C C . SER B 1 295 ? 19.031 -46.5 -31.312 1 94.19 295 SER B C 1
ATOM 7503 O O . SER B 1 295 ? 19.312 -47 -30.219 1 94.19 295 SER B O 1
ATOM 7505 N N . LYS B 1 296 ? 18 -46.875 -31.984 1 94.06 296 LYS B N 1
ATOM 7506 C CA . LYS B 1 296 ? 17.141 -48 -31.562 1 94.06 296 LYS B CA 1
ATOM 7507 C C . LYS B 1 296 ? 17.938 -49.281 -31.469 1 94.06 296 LYS B C 1
ATOM 7509 O O . LYS B 1 296 ? 18.812 -49.562 -32.281 1 94.06 296 LYS B O 1
ATOM 7514 N N . PRO B 1 297 ? 17.594 -50.062 -30.469 1 94.88 297 PRO B N 1
ATOM 7515 C CA . PRO B 1 297 ? 18.281 -51.375 -30.375 1 94.88 297 PRO B CA 1
ATOM 7516 C C . PRO B 1 297 ? 18.062 -52.219 -31.609 1 94.88 297 PRO B C 1
ATOM 7518 O O . PRO B 1 297 ? 17 -52.188 -32.219 1 94.88 297 PRO B O 1
ATOM 7521 N N . GLU B 1 298 ? 19 -53.031 -31.938 1 96.25 298 GLU B N 1
ATOM 7522 C CA . GLU B 1 298 ? 18.938 -53.906 -33.094 1 96.25 298 GLU B CA 1
ATOM 7523 C C . GLU B 1 298 ? 17.984 -55.094 -32.875 1 96.25 298 GLU B C 1
ATOM 7525 O O . GLU B 1 298 ? 17.734 -55.469 -31.719 1 96.25 298 GLU B O 1
ATOM 7530 N N . ASN B 1 299 ? 17.5 -55.594 -33.938 1 96.81 299 ASN B N 1
ATOM 7531 C CA . ASN B 1 299 ? 16.625 -56.781 -33.875 1 96.81 299 ASN B CA 1
ATOM 7532 C C . ASN B 1 299 ? 17.375 -58 -33.375 1 96.81 299 ASN B C 1
ATOM 7534 O O . ASN B 1 299 ? 18.547 -58.188 -33.688 1 96.81 299 ASN B O 1
ATOM 7538 N N . TRP B 1 300 ? 16.703 -58.781 -32.594 1 96.94 300 TRP B N 1
ATOM 7539 C CA . TRP B 1 300 ? 17.25 -60.094 -32.188 1 96.94 300 TRP B CA 1
ATOM 7540 C C . TRP B 1 300 ? 17.156 -61.094 -33.344 1 96.94 300 TRP B C 1
ATOM 7542 O O . TRP B 1 300 ? 16.188 -61.094 -34.094 1 96.94 300 TRP B O 1
ATOM 7552 N N . ASN B 1 301 ? 18.188 -61.906 -33.438 1 96.12 301 ASN B N 1
ATOM 7553 C CA . ASN B 1 301 ? 18.219 -62.969 -34.438 1 96.12 301 ASN B CA 1
ATOM 7554 C C . ASN B 1 301 ? 18.266 -64.375 -33.812 1 96.12 301 ASN B C 1
ATOM 7556 O O . ASN B 1 301 ? 18.547 -64.5 -32.625 1 96.12 301 ASN B O 1
ATOM 7560 N N . PHE B 1 302 ? 17.906 -65.312 -34.625 1 97.25 302 PHE B N 1
ATOM 7561 C CA . PHE B 1 302 ? 17.922 -66.75 -34.188 1 97.25 302 PHE B CA 1
ATOM 7562 C C . PHE B 1 302 ? 19.344 -67.188 -33.844 1 97.25 302 PHE B C 1
ATOM 7564 O O . PHE B 1 302 ? 20.266 -66.938 -34.625 1 97.25 302 PHE B O 1
ATOM 7571 N N . GLU B 1 303 ? 19.516 -67.688 -32.656 1 95.88 303 GLU B N 1
ATOM 7572 C CA . GLU B 1 303 ? 20.766 -68.312 -32.219 1 95.88 303 GLU B CA 1
ATOM 7573 C C . GLU B 1 303 ? 20.594 -69.812 -32.031 1 95.88 303 GLU B C 1
ATOM 7575 O O . GLU B 1 303 ? 19.891 -70.25 -31.109 1 95.88 303 GLU B O 1
ATOM 7580 N N . PRO B 1 304 ? 21.234 -70.5 -32.844 1 94.62 304 PRO B N 1
ATOM 7581 C CA . PRO B 1 304 ? 21.078 -71.938 -32.719 1 94.62 304 PRO B CA 1
ATOM 7582 C C . PRO B 1 304 ? 21.688 -72.5 -31.422 1 94.62 304 PRO B C 1
ATOM 7584 O O . PRO B 1 304 ? 22.531 -71.812 -30.812 1 94.62 304 PRO B O 1
ATOM 7587 N N . CYS B 1 305 ? 21.141 -73.688 -31.078 1 92.81 305 CYS B N 1
ATOM 7588 C CA . CYS B 1 305 ? 21.734 -74.375 -29.938 1 92.81 305 CYS B CA 1
ATOM 7589 C C . CYS B 1 305 ? 23.203 -74.75 -30.203 1 92.81 305 CYS B C 1
ATOM 7591 O O . CYS B 1 305 ? 23.562 -75.062 -31.344 1 92.81 305 CYS B O 1
ATOM 7593 N N . GLU B 1 306 ? 24.047 -74.75 -29.281 1 88.5 306 GLU B N 1
ATOM 7594 C CA . GLU B 1 306 ? 25.484 -74.938 -29.422 1 88.5 306 GLU B CA 1
ATOM 7595 C C . GLU B 1 306 ? 25.781 -76.375 -29.844 1 88.5 306 GLU B C 1
ATOM 7597 O O . GLU B 1 306 ? 26.703 -76.625 -30.625 1 88.5 306 GLU B O 1
ATOM 7602 N N . ARG B 1 307 ? 25.016 -77.312 -29.406 1 86 307 ARG B N 1
ATOM 7603 C CA . ARG B 1 307 ? 25.328 -78.688 -29.625 1 86 307 ARG B CA 1
ATOM 7604 C C . ARG B 1 307 ? 24.516 -79.25 -30.781 1 86 307 ARG B C 1
ATOM 7606 O O . ARG B 1 307 ? 24.484 -80.5 -30.984 1 86 307 ARG B O 1
ATOM 7613 N N . TYR B 1 308 ? 23.812 -78.438 -31.406 1 85.38 308 TYR B N 1
ATOM 7614 C CA . TYR B 1 308 ? 22.938 -78.875 -32.469 1 85.38 308 TYR B CA 1
ATOM 7615 C C . TYR B 1 308 ? 22.984 -77.938 -33.656 1 85.38 308 TYR B C 1
ATOM 7617 O O . TYR B 1 308 ? 22.703 -76.75 -33.5 1 85.38 308 TYR B O 1
ATOM 7625 N N . TYR B 1 309 ? 23.391 -78.438 -34.844 1 85.94 309 TYR B N 1
ATOM 7626 C CA . TYR B 1 309 ? 23.406 -77.625 -36.031 1 85.94 309 TYR B CA 1
ATOM 7627 C C . TYR B 1 309 ? 21.984 -77.375 -36.5 1 85.94 309 TYR B C 1
ATOM 7629 O O . TYR B 1 309 ? 21.234 -78.312 -36.781 1 85.94 309 TYR B O 1
ATOM 7637 N N . ASP B 1 310 ? 21.641 -76.062 -36.562 1 91.75 310 ASP B N 1
ATOM 7638 C CA . ASP B 1 310 ? 20.297 -75.688 -37 1 91.75 310 ASP B CA 1
ATOM 7639 C C . ASP B 1 310 ? 20.328 -74.312 -37.75 1 91.75 310 ASP B C 1
ATOM 7641 O O . ASP B 1 310 ? 21.344 -73.625 -37.719 1 91.75 310 ASP B O 1
ATOM 7645 N N . THR B 1 311 ? 19.281 -74 -38.562 1 93.12 311 THR B N 1
ATOM 7646 C CA . THR B 1 311 ? 19.125 -72.75 -39.312 1 93.12 311 THR B CA 1
ATOM 7647 C C . THR B 1 311 ? 17.906 -72 -38.812 1 93.12 311 THR B C 1
ATOM 7649 O O . THR B 1 311 ? 17.109 -72.5 -38.031 1 93.12 311 THR B O 1
ATOM 7652 N N . SER B 1 312 ? 17.812 -70.875 -39.344 1 94.38 312 SER B N 1
ATOM 7653 C CA . SER B 1 312 ? 16.734 -70 -38.875 1 94.38 312 SER B CA 1
ATOM 7654 C C . SER B 1 312 ? 15.445 -70.25 -39.656 1 94.38 312 SER B C 1
ATOM 7656 O O . SER B 1 312 ? 14.492 -69.5 -39.531 1 94.38 312 SER B O 1
ATOM 7658 N N . GLU B 1 313 ? 15.359 -71.25 -40.281 1 94.69 313 GLU B N 1
ATOM 7659 C CA . GLU B 1 313 ? 14.156 -71.5 -41.062 1 94.69 313 GLU B CA 1
ATOM 7660 C C . GLU B 1 313 ? 13.117 -72.25 -40.188 1 94.69 313 GLU B C 1
ATOM 7662 O O . GLU B 1 313 ? 13.453 -73.062 -39.375 1 94.69 313 GLU B O 1
ATOM 7667 N N . VAL B 1 314 ? 11.945 -71.938 -40.375 1 96.88 314 VAL B N 1
ATOM 7668 C CA . VAL B 1 314 ? 10.844 -72.562 -39.656 1 96.88 314 VAL B CA 1
ATOM 7669 C C . VAL B 1 314 ? 10.664 -74 -40.156 1 96.88 314 VAL B C 1
ATOM 7671 O O . VAL B 1 314 ? 10.758 -74.25 -41.344 1 96.88 314 VAL B O 1
ATOM 7674 N N . VAL B 1 315 ? 10.398 -74.812 -39.188 1 96.25 315 VAL B N 1
ATOM 7675 C CA . VAL B 1 315 ? 10.266 -76.25 -39.531 1 96.25 315 VAL B CA 1
ATOM 7676 C C . VAL B 1 315 ? 8.805 -76.562 -39.875 1 96.25 315 VAL B C 1
ATOM 7678 O O . VAL B 1 315 ? 7.906 -76.312 -39.062 1 96.25 315 VAL B O 1
ATOM 7681 N N . ILE B 1 316 ? 8.594 -77.125 -41.062 1 95.44 316 ILE B N 1
ATOM 7682 C CA . ILE B 1 316 ? 7.238 -77.438 -41.531 1 95.44 316 ILE B CA 1
ATOM 7683 C C . ILE B 1 316 ? 7.07 -78.938 -41.812 1 95.44 316 ILE B C 1
ATOM 7685 O O . ILE B 1 316 ? 6.402 -79.312 -42.75 1 95.44 316 ILE B O 1
ATOM 7689 N N . GLU B 1 317 ? 7.727 -79.688 -41.062 1 94.19 317 GLU B N 1
ATOM 7690 C CA . GLU B 1 317 ? 7.488 -81.125 -41.125 1 94.19 317 GLU B CA 1
ATOM 7691 C C . GLU B 1 317 ? 6.055 -81.438 -40.719 1 94.19 317 GLU B C 1
ATOM 7693 O O . GLU B 1 317 ? 5.352 -80.625 -40.125 1 94.19 317 GLU B O 1
ATOM 7698 N N . PRO B 1 318 ? 5.543 -82.562 -41 1 91.19 318 PRO B N 1
ATOM 7699 C CA . PRO B 1 318 ? 4.113 -82.875 -40.906 1 91.19 318 PRO B CA 1
ATOM 7700 C C . PRO B 1 318 ? 3.564 -82.562 -39.5 1 91.19 318 PRO B C 1
ATOM 7702 O O . PRO B 1 318 ? 2.574 -81.875 -39.344 1 91.19 318 PRO B O 1
ATOM 7705 N N . GLU B 1 319 ? 4.234 -83 -38.5 1 91.06 319 GLU B N 1
ATOM 7706 C CA . GLU B 1 319 ? 3.707 -82.812 -37.156 1 91.06 319 GLU B CA 1
ATOM 7707 C C . GLU B 1 319 ? 3.852 -81.375 -36.688 1 91.06 319 GLU B C 1
ATOM 7709 O O . GLU B 1 319 ? 2.881 -80.75 -36.25 1 91.06 319 GLU B O 1
ATOM 7714 N N . PRO B 1 320 ? 5 -80.75 -36.875 1 94.88 320 PRO B N 1
ATOM 7715 C CA . PRO B 1 320 ? 5.145 -79.375 -36.5 1 94.88 320 PRO B CA 1
ATOM 7716 C C . PRO B 1 320 ? 4.262 -78.438 -37.344 1 94.88 320 PRO B C 1
ATOM 7718 O O . PRO B 1 320 ? 3.822 -77.375 -36.875 1 94.88 320 PRO B O 1
ATOM 7721 N N . LYS B 1 321 ? 4.051 -78.75 -38.531 1 95.31 321 LYS B N 1
ATOM 7722 C CA . LYS B 1 321 ? 3.215 -78 -39.406 1 95.31 321 LYS B CA 1
ATOM 7723 C C . LYS B 1 321 ? 1.793 -77.875 -38.875 1 95.31 321 LYS B C 1
ATOM 7725 O O . LYS B 1 321 ? 1.183 -76.812 -38.969 1 95.31 321 LYS B O 1
ATOM 7730 N N . ILE B 1 322 ? 1.295 -78.875 -38.312 1 93.38 322 ILE B N 1
ATOM 7731 C CA . ILE B 1 322 ? -0.059 -78.938 -37.781 1 93.38 322 ILE B CA 1
ATOM 7732 C C . ILE B 1 322 ? -0.158 -77.938 -36.625 1 93.38 322 ILE B C 1
ATOM 7734 O O . ILE B 1 322 ? -1.132 -77.188 -36.531 1 93.38 322 ILE B O 1
ATOM 7738 N N . LEU B 1 323 ? 0.803 -77.938 -35.781 1 94.38 323 LEU B N 1
ATOM 7739 C CA . LEU B 1 323 ? 0.837 -77 -34.688 1 94.38 323 LEU B CA 1
ATOM 7740 C C . LEU B 1 323 ? 0.859 -75.562 -35.156 1 94.38 323 LEU B C 1
ATOM 7742 O O . LEU B 1 323 ? 0.168 -74.688 -34.625 1 94.38 323 LEU B O 1
ATOM 7746 N N . LEU B 1 324 ? 1.669 -75.312 -36.125 1 96.38 324 LEU B N 1
ATOM 7747 C CA . LEU B 1 324 ? 1.767 -73.938 -36.688 1 96.38 324 LEU B CA 1
ATOM 7748 C C . LEU B 1 324 ? 0.438 -73.5 -37.312 1 96.38 324 LEU B C 1
ATOM 7750 O O . LEU B 1 324 ? 0.028 -72.375 -37.188 1 96.38 324 LEU B O 1
ATOM 7754 N N . GLN B 1 325 ? -0.221 -74.438 -38 1 95.25 325 GLN B N 1
ATOM 7755 C CA . GLN B 1 325 ? -1.511 -74.125 -38.625 1 95.25 325 GLN B CA 1
ATOM 7756 C C . GLN B 1 325 ? -2.551 -73.75 -37.562 1 95.25 325 GLN B C 1
ATOM 7758 O O . GLN B 1 325 ? -3.305 -72.812 -37.75 1 95.25 325 GLN B O 1
ATOM 7763 N N . ASN B 1 326 ? -2.566 -74.5 -36.531 1 93.56 326 ASN B N 1
ATOM 7764 C CA . ASN B 1 326 ? -3.512 -74.188 -35.438 1 93.56 326 ASN B CA 1
ATOM 7765 C C . ASN B 1 326 ? -3.184 -72.875 -34.719 1 93.56 326 ASN B C 1
ATOM 7767 O O . ASN B 1 326 ? -4.086 -72.125 -34.375 1 93.56 326 ASN B O 1
ATOM 7771 N N . LYS B 1 327 ? -1.954 -72.625 -34.531 1 94.88 327 LYS B N 1
ATOM 7772 C CA . LYS B 1 327 ? -1.525 -71.375 -33.938 1 94.88 327 LYS B CA 1
ATOM 7773 C C . LYS B 1 327 ? -1.911 -70.188 -34.812 1 94.88 327 LYS B C 1
ATOM 7775 O O . LYS B 1 327 ? -2.291 -69.125 -34.281 1 94.88 327 LYS B O 1
ATOM 7780 N N . LEU B 1 328 ? -1.713 -70.312 -36.062 1 95.75 328 LEU B N 1
ATOM 7781 C CA . LEU B 1 328 ? -2.084 -69.25 -37 1 95.75 328 LEU B CA 1
ATOM 7782 C C . LEU B 1 328 ? -3.574 -68.938 -36.906 1 95.75 328 LEU B C 1
ATOM 7784 O O . LEU B 1 328 ? -3.975 -67.75 -36.875 1 95.75 328 LEU B O 1
ATOM 7788 N N . GLN B 1 329 ? -4.398 -70 -36.844 1 93.12 329 GLN B N 1
ATOM 7789 C CA . GLN B 1 329 ? -5.844 -69.812 -36.75 1 93.12 329 GLN B CA 1
ATOM 7790 C C . GLN B 1 329 ? -6.219 -69.125 -35.438 1 93.12 329 GLN B C 1
ATOM 7792 O O . GLN B 1 329 ? -7.09 -68.25 -35.406 1 93.12 329 GLN B O 1
ATOM 7797 N N . ARG B 1 330 ? -5.629 -69.562 -34.406 1 93.12 330 ARG B N 1
ATOM 7798 C CA . ARG B 1 330 ? -5.875 -68.938 -33.125 1 93.12 330 ARG B CA 1
ATOM 7799 C C . ARG B 1 330 ? -5.473 -67.438 -33.125 1 93.12 330 ARG B C 1
ATOM 7801 O O . ARG B 1 330 ? -6.195 -66.625 -32.594 1 93.12 330 ARG B O 1
ATOM 7808 N N . ALA B 1 331 ? -4.324 -67.125 -33.625 1 95.38 331 ALA B N 1
ATOM 7809 C CA . ALA B 1 331 ? -3.838 -65.75 -33.688 1 95.38 331 ALA B CA 1
ATOM 7810 C C . ALA B 1 331 ? -4.781 -64.875 -34.531 1 95.38 331 ALA B C 1
ATOM 7812 O O . ALA B 1 331 ? -5.043 -63.75 -34.188 1 95.38 331 ALA B O 1
ATOM 7813 N N . ARG B 1 332 ? -5.273 -65.438 -35.625 1 95 332 ARG B N 1
ATOM 7814 C CA . ARG B 1 332 ? -6.219 -64.688 -36.469 1 95 332 ARG B CA 1
ATOM 7815 C C . ARG B 1 332 ? -7.512 -64.438 -35.719 1 95 332 ARG B C 1
ATOM 7817 O O . ARG B 1 332 ? -8.07 -63.312 -35.844 1 95 332 ARG B O 1
ATOM 7824 N N . GLN B 1 333 ? -7.969 -65.375 -34.969 1 93.62 333 GLN B N 1
ATOM 7825 C CA . GLN B 1 333 ? -9.188 -65.188 -34.188 1 93.62 333 GLN B CA 1
ATOM 7826 C C . GLN B 1 333 ? -9 -64.125 -33.094 1 93.62 333 GLN B C 1
ATOM 7828 O O . GLN B 1 333 ? -9.867 -63.25 -32.906 1 93.62 333 GLN B O 1
ATOM 7833 N N . LYS B 1 334 ? -7.941 -64.188 -32.438 1 95.88 334 LYS B N 1
ATOM 7834 C CA . LYS B 1 334 ? -7.656 -63.219 -31.406 1 95.88 334 LYS B CA 1
ATOM 7835 C C . LYS B 1 334 ? -7.488 -61.844 -32 1 95.88 334 LYS B C 1
ATOM 7837 O O . LYS B 1 334 ? -7.926 -60.844 -31.391 1 95.88 334 LYS B O 1
ATOM 7842 N N . LEU B 1 335 ? -6.836 -61.656 -33.094 1 96.31 335 LEU B N 1
ATOM 7843 C CA . LEU B 1 335 ? -6.664 -60.375 -33.781 1 96.31 335 LEU B CA 1
ATOM 7844 C C . LEU B 1 335 ? -8.008 -59.812 -34.219 1 96.31 335 LEU B C 1
ATOM 7846 O O . LEU B 1 335 ? -8.234 -58.594 -34.156 1 96.31 335 LEU B O 1
ATOM 7850 N N . ALA B 1 336 ? -8.852 -60.688 -34.688 1 95.88 336 ALA B N 1
ATOM 7851 C CA . ALA B 1 336 ? -10.18 -60.281 -35.125 1 95.88 336 ALA B CA 1
ATOM 7852 C C . ALA B 1 336 ? -10.969 -59.688 -33.969 1 95.88 336 ALA B C 1
ATOM 7854 O O . ALA B 1 336 ? -11.766 -58.75 -34.156 1 95.88 336 ALA B O 1
ATOM 7855 N N . GLU B 1 337 ? -10.742 -60.188 -32.75 1 95.88 337 GLU B N 1
ATOM 7856 C CA . GLU B 1 337 ? -11.398 -59.688 -31.562 1 95.88 337 GLU B CA 1
ATOM 7857 C C . GLU B 1 337 ? -10.742 -58.375 -31.094 1 95.88 337 GLU B C 1
ATOM 7859 O O . GLU B 1 337 ? -11.422 -57.5 -30.578 1 95.88 337 GLU B O 1
ATOM 7864 N N . LEU B 1 338 ? -9.516 -58.219 -31.312 1 96.62 338 LEU B N 1
ATOM 7865 C CA . LEU B 1 338 ? -8.719 -57.125 -30.812 1 96.62 338 LEU B CA 1
ATOM 7866 C C . LEU B 1 338 ? -8.883 -55.875 -31.688 1 96.62 338 LEU B C 1
ATOM 7868 O O . LEU B 1 338 ? -8.867 -54.75 -31.188 1 96.62 338 LEU B O 1
ATOM 7872 N N . ILE B 1 339 ? -9.023 -56 -32.938 1 96.31 339 ILE B N 1
ATOM 7873 C CA . ILE B 1 339 ? -9 -54.906 -33.906 1 96.31 339 ILE B CA 1
ATOM 7874 C C . ILE B 1 339 ? -10.156 -53.969 -33.625 1 96.31 339 ILE B C 1
ATOM 7876 O O . ILE B 1 339 ? -9.953 -52.75 -33.531 1 96.31 339 ILE B O 1
ATOM 7880 N N . PRO B 1 340 ? -11.398 -54.531 -33.375 1 96.88 340 PRO B N 1
ATOM 7881 C CA . PRO B 1 340 ? -12.477 -53.594 -33.062 1 96.88 340 PRO B CA 1
ATOM 7882 C C . PRO B 1 340 ? -12.234 -52.844 -31.734 1 96.88 340 PRO B C 1
ATOM 7884 O O . PRO B 1 340 ? -12.617 -51.688 -31.594 1 96.88 340 PRO B O 1
ATOM 7887 N N . GLN B 1 341 ? -11.641 -53.5 -30.766 1 97 341 GLN B N 1
ATOM 7888 C CA . GLN B 1 341 ? -11.328 -52.844 -29.5 1 97 341 GLN B CA 1
ATOM 7889 C C . GLN B 1 341 ? -10.312 -51.719 -29.672 1 97 341 GLN B C 1
ATOM 7891 O O . GLN B 1 341 ? -10.453 -50.656 -29.094 1 97 341 GLN B O 1
ATOM 7896 N N . VAL B 1 342 ? -9.367 -51.875 -30.438 1 97.25 342 VAL B N 1
ATOM 7897 C CA . VAL B 1 342 ? -8.336 -50.875 -30.734 1 97.25 342 VAL B CA 1
ATOM 7898 C C . VAL B 1 342 ? -8.953 -49.688 -31.453 1 97.25 342 VAL B C 1
ATOM 7900 O O . VAL B 1 342 ? -8.641 -48.531 -31.141 1 97.25 342 VAL B O 1
ATOM 7903 N N . GLU B 1 343 ? -9.812 -49.969 -32.406 1 97.12 343 GLU B N 1
ATOM 7904 C CA . GLU B 1 343 ? -10.469 -48.906 -33.156 1 97.12 343 GLU B CA 1
ATOM 7905 C C . GLU B 1 343 ? -11.375 -48.094 -32.25 1 97.12 343 GLU B C 1
ATOM 7907 O O . GLU B 1 343 ? -11.391 -46.844 -32.312 1 97.12 343 GLU B O 1
ATOM 7912 N N . ASP B 1 344 ? -12.078 -48.781 -31.391 1 97.12 344 ASP B N 1
ATOM 7913 C CA . ASP B 1 344 ? -12.953 -48.094 -30.453 1 97.12 344 ASP B CA 1
ATOM 7914 C C . ASP B 1 344 ? -12.148 -47.188 -29.516 1 97.12 344 ASP B C 1
ATOM 7916 O O . ASP B 1 344 ? -12.508 -46.031 -29.312 1 97.12 344 ASP B O 1
ATOM 7920 N N . LYS B 1 345 ? -11.141 -47.688 -28.984 1 96.81 345 LYS B N 1
ATOM 7921 C CA . LYS B 1 345 ? -10.32 -46.938 -28.062 1 96.81 345 LYS B CA 1
ATOM 7922 C C . LYS B 1 345 ? -9.602 -45.781 -28.797 1 96.81 345 LYS B C 1
ATOM 7924 O O . LYS B 1 345 ? -9.383 -44.719 -28.219 1 96.81 345 LYS B O 1
ATOM 7929 N N . SER B 1 346 ? -9.242 -46 -30 1 97.38 346 SER B N 1
ATOM 7930 C CA . SER B 1 346 ? -8.617 -44.938 -30.812 1 97.38 346 SER B CA 1
ATOM 7931 C C . SER B 1 346 ? -9.578 -43.781 -31.047 1 97.38 346 SER B C 1
ATOM 7933 O O . SER B 1 346 ? -9.172 -42.625 -31.016 1 97.38 346 SER B O 1
ATOM 7935 N N . ARG B 1 347 ? -10.789 -44.094 -31.281 1 97.12 347 ARG B N 1
ATOM 7936 C CA . ARG B 1 347 ? -11.797 -43.062 -31.438 1 97.12 347 ARG B CA 1
ATOM 7937 C C . ARG B 1 347 ? -12 -42.281 -30.125 1 97.12 347 ARG B C 1
ATOM 7939 O O . ARG B 1 347 ? -12.156 -41.062 -30.141 1 97.12 347 ARG B O 1
ATOM 7946 N N . ASP B 1 348 ? -11.984 -43 -29.062 1 97.19 348 ASP B N 1
ATOM 7947 C CA . ASP B 1 348 ? -12.109 -42.375 -27.75 1 97.19 348 ASP B CA 1
ATOM 7948 C C . ASP B 1 348 ? -10.961 -41.375 -27.5 1 97.19 348 ASP B C 1
ATOM 7950 O O . ASP B 1 348 ? -11.188 -40.281 -27.016 1 97.19 348 ASP B O 1
ATOM 7954 N N . VAL B 1 349 ? -9.797 -41.75 -27.781 1 97 349 VAL B N 1
ATOM 7955 C CA . VAL B 1 349 ? -8.617 -40.906 -27.594 1 97 349 VAL B CA 1
ATOM 7956 C C . VAL B 1 349 ? -8.719 -39.656 -28.469 1 97 349 VAL B C 1
ATOM 7958 O O . VAL B 1 349 ? -8.398 -38.562 -28.031 1 97 349 VAL B O 1
ATOM 7961 N N . ALA B 1 350 ? -9.133 -39.844 -29.688 1 96.31 350 ALA B N 1
ATOM 7962 C CA . ALA B 1 350 ? -9.281 -38.719 -30.609 1 96.31 350 ALA B CA 1
ATOM 7963 C C . ALA B 1 350 ? -10.312 -37.719 -30.094 1 96.31 350 ALA B C 1
ATOM 7965 O O . ALA B 1 350 ? -10.109 -36.5 -30.172 1 96.31 350 ALA B O 1
ATOM 7966 N N . ARG B 1 351 ? -11.406 -38.25 -29.625 1 96.56 351 ARG B N 1
ATOM 7967 C CA . ARG B 1 351 ? -12.461 -37.406 -29.062 1 96.56 351 ARG B CA 1
ATOM 7968 C C . ARG B 1 351 ? -11.953 -36.625 -27.859 1 96.56 351 ARG B C 1
ATOM 7970 O O . ARG B 1 351 ? -12.18 -35.438 -27.75 1 96.56 351 ARG B O 1
ATOM 7977 N N . LEU B 1 352 ? -11.328 -37.25 -26.969 1 96.19 352 LEU B N 1
ATOM 7978 C CA . LEU B 1 352 ? -10.82 -36.625 -25.766 1 96.19 352 LEU B CA 1
ATOM 7979 C C . LEU B 1 352 ? -9.734 -35.625 -26.094 1 96.19 352 LEU B C 1
ATOM 7981 O O . LEU B 1 352 ? -9.609 -34.594 -25.422 1 96.19 352 LEU B O 1
ATOM 7985 N N . ASN B 1 353 ? -8.938 -35.875 -27.094 1 94.81 353 ASN B N 1
ATOM 7986 C CA . ASN B 1 353 ? -7.926 -34.938 -27.531 1 94.81 353 ASN B CA 1
ATOM 7987 C C . ASN B 1 353 ? -8.547 -33.625 -28 1 94.81 353 ASN B C 1
ATOM 7989 O O . ASN B 1 353 ? -8.031 -32.562 -27.719 1 94.81 353 ASN B O 1
ATOM 7993 N N . LYS B 1 354 ? -9.625 -33.719 -28.734 1 94.44 354 LYS B N 1
ATOM 7994 C CA . LYS B 1 354 ? -10.336 -32.531 -29.188 1 94.44 354 LYS B CA 1
ATOM 7995 C C . LYS B 1 354 ? -10.914 -31.75 -28.016 1 94.44 354 LYS B C 1
ATOM 7997 O O . LYS B 1 354 ? -10.883 -30.516 -28.016 1 94.44 354 LYS B O 1
ATOM 8002 N N . LEU B 1 355 ? -11.438 -32.438 -27.062 1 94 355 LEU B N 1
ATOM 8003 C CA . LEU B 1 355 ? -11.992 -31.781 -25.891 1 94 355 LEU B CA 1
ATOM 8004 C C . LEU B 1 355 ? -10.906 -31.062 -25.109 1 94 355 LEU B C 1
ATOM 8006 O O . LEU B 1 355 ? -11.125 -29.953 -24.594 1 94 355 LEU B O 1
ATOM 8010 N N . VAL B 1 356 ? -9.797 -31.672 -24.938 1 93.19 356 VAL B N 1
ATOM 8011 C CA . VAL B 1 356 ? -8.68 -31.062 -24.219 1 93.19 356 VAL B CA 1
ATOM 8012 C C . VAL B 1 356 ? -8.258 -29.766 -24.922 1 93.19 356 VAL B C 1
ATOM 8014 O O . VAL B 1 356 ? -7.996 -28.766 -24.25 1 93.19 356 VAL B O 1
ATOM 8017 N N . GLN B 1 357 ? -8.211 -29.766 -26.219 1 90.56 357 GLN B N 1
ATOM 8018 C CA . GLN B 1 357 ? -7.84 -28.578 -26.984 1 90.56 357 GLN B CA 1
ATOM 8019 C C . GLN B 1 357 ? -8.875 -27.469 -26.812 1 90.56 357 GLN B C 1
ATOM 8021 O O . GLN B 1 357 ? -8.523 -26.312 -26.641 1 90.56 357 GLN B O 1
ATOM 8026 N N . SER B 1 358 ? -10.125 -27.891 -26.828 1 92.69 358 SER B N 1
ATOM 8027 C CA . SER B 1 358 ? -11.203 -26.906 -26.688 1 92.69 358 SER B CA 1
ATOM 8028 C C . SER B 1 358 ? -11.211 -26.297 -25.297 1 92.69 358 SER B C 1
ATOM 8030 O O . SER B 1 358 ? -11.344 -25.078 -25.141 1 92.69 358 SER B O 1
ATOM 8032 N N . TYR B 1 359 ? -11.023 -27.172 -24.312 1 90.5 359 TYR B N 1
ATOM 8033 C CA . TYR B 1 359 ? -11.047 -26.688 -22.938 1 90.5 359 TYR B CA 1
ATOM 8034 C C . TYR B 1 359 ? -9.789 -25.875 -22.625 1 90.5 359 TYR B C 1
ATOM 8036 O O . TYR B 1 359 ? -9.805 -25 -21.766 1 90.5 359 TYR B O 1
ATOM 8044 N N . GLY B 1 360 ? -8.727 -26.219 -23.312 1 86.06 360 GLY B N 1
ATOM 8045 C CA . GLY B 1 360 ? -7.508 -25.453 -23.156 1 86.06 360 GLY B CA 1
ATOM 8046 C C . GLY B 1 360 ? -7.621 -24.047 -23.703 1 86.06 360 GLY B C 1
ATOM 8047 O O . GLY B 1 360 ? -7.109 -23.094 -23.094 1 86.06 360 GLY B O 1
ATOM 8048 N N . ALA B 1 361 ? -8.344 -23.875 -24.766 1 84.75 361 ALA B N 1
ATOM 8049 C CA . ALA B 1 361 ? -8.531 -22.578 -25.406 1 84.75 361 ALA B CA 1
ATOM 8050 C C . ALA B 1 361 ? -9.57 -21.734 -24.672 1 84.75 361 ALA B C 1
ATOM 8052 O O . ALA B 1 361 ? -9.422 -20.531 -24.531 1 84.75 361 ALA B O 1
ATOM 8053 N N . ASN B 1 362 ? -10.625 -22.5 -24.203 1 88.12 362 ASN B N 1
ATOM 8054 C CA . ASN B 1 362 ? -11.68 -21.828 -23.469 1 88.12 362 ASN B CA 1
ATOM 8055 C C . ASN B 1 362 ? -12.031 -22.578 -22.188 1 88.12 362 ASN B C 1
ATOM 8057 O O . ASN B 1 362 ? -12.93 -23.438 -22.188 1 88.12 362 ASN B O 1
ATOM 8061 N N . PRO B 1 363 ? -11.484 -22.094 -21.141 1 83.19 363 PRO B N 1
ATOM 8062 C CA . PRO B 1 363 ? -11.664 -22.812 -19.875 1 83.19 363 PRO B CA 1
ATOM 8063 C C . PRO B 1 363 ? -13.109 -22.797 -19.375 1 83.19 363 PRO B C 1
ATOM 8065 O O . PRO B 1 363 ? -13.469 -23.594 -18.5 1 83.19 363 PRO B O 1
ATOM 8068 N N . ALA B 1 364 ? -13.961 -22.031 -19.891 1 85.62 364 ALA B N 1
ATOM 8069 C CA . ALA B 1 364 ? -15.344 -21.938 -19.438 1 85.62 364 ALA B CA 1
ATOM 8070 C C . ALA B 1 364 ? -16.172 -23.125 -19.922 1 85.62 364 ALA B C 1
ATOM 8072 O O . ALA B 1 364 ? -17.25 -23.406 -19.391 1 85.62 364 ALA B O 1
ATOM 8073 N N . LEU B 1 365 ? -15.703 -23.859 -20.797 1 90.12 365 LEU B N 1
ATOM 8074 C CA . LEU B 1 365 ? -16.438 -24.953 -21.453 1 90.12 365 LEU B CA 1
ATOM 8075 C C . LEU B 1 365 ? -16.453 -26.203 -20.578 1 90.12 365 LEU B C 1
ATOM 8077 O O . LEU B 1 365 ? -17.312 -27.062 -20.734 1 90.12 365 LEU B O 1
ATOM 8081 N N . GLY B 1 366 ? -15.43 -26.328 -19.672 1 90.12 366 GLY B N 1
ATOM 8082 C CA . GLY B 1 366 ? -15.414 -27.516 -18.812 1 90.12 366 GLY B CA 1
ATOM 8083 C C . GLY B 1 366 ? -14.148 -27.641 -18 1 90.12 366 GLY B C 1
ATOM 8084 O O . GLY B 1 366 ? -13.312 -26.734 -17.984 1 90.12 366 GLY B O 1
ATOM 8085 N N . ASN B 1 367 ? -14.062 -28.812 -17.375 1 90.75 367 ASN B N 1
ATOM 8086 C CA . ASN B 1 367 ? -12.93 -29.078 -16.5 1 90.75 367 ASN B CA 1
ATOM 8087 C C . ASN B 1 367 ? -11.766 -29.688 -17.266 1 90.75 367 ASN B C 1
ATOM 8089 O O . ASN B 1 367 ? -11.75 -30.891 -17.516 1 90.75 367 ASN B O 1
ATOM 8093 N N . TYR B 1 368 ? -10.789 -28.891 -17.516 1 89.75 368 TYR B N 1
ATOM 8094 C CA . TYR B 1 368 ? -9.633 -29.297 -18.312 1 89.75 368 TYR B CA 1
ATOM 8095 C C . TYR B 1 368 ? -8.914 -30.469 -17.656 1 89.75 368 TYR B C 1
ATOM 8097 O O . TYR B 1 368 ? -8.539 -31.438 -18.328 1 89.75 368 TYR B O 1
ATOM 8105 N N . ASP B 1 369 ? -8.688 -30.5 -16.375 1 90 369 ASP B N 1
ATOM 8106 C CA . ASP B 1 369 ? -7.895 -31.516 -15.68 1 90 369 ASP B CA 1
ATOM 8107 C C . ASP B 1 369 ? -8.578 -32.875 -15.734 1 90 369 ASP B C 1
ATOM 8109 O O . ASP B 1 369 ? -7.914 -33.906 -15.898 1 90 369 ASP B O 1
ATOM 8113 N N . GLU B 1 370 ? -9.812 -32.812 -15.617 1 92.69 370 GLU B N 1
ATOM 8114 C CA . GLU B 1 370 ? -10.562 -34.062 -15.68 1 92.69 370 GLU B CA 1
ATOM 8115 C C . GLU B 1 370 ? -10.453 -34.719 -17.062 1 92.69 370 GLU B C 1
ATOM 8117 O O . GLU B 1 370 ? -10.211 -35.906 -17.188 1 92.69 370 GLU B O 1
ATOM 8122 N N . VAL B 1 371 ? -10.648 -33.906 -18.047 1 94.88 371 VAL B N 1
ATOM 8123 C CA . VAL B 1 371 ? -10.602 -34.406 -19.406 1 94.88 371 VAL B CA 1
ATOM 8124 C C . VAL B 1 371 ? -9.18 -34.844 -19.734 1 94.88 371 VAL B C 1
ATOM 8126 O O . VAL B 1 371 ? -8.977 -35.844 -20.469 1 94.88 371 VAL B O 1
ATOM 8129 N N . TRP B 1 372 ? -8.227 -34.125 -19.297 1 94.44 372 TRP B N 1
ATOM 8130 C CA . TRP B 1 372 ? -6.828 -34.5 -19.5 1 94.44 372 TRP B CA 1
ATOM 8131 C C . TRP B 1 372 ? -6.539 -35.875 -18.891 1 94.44 372 TRP B C 1
ATOM 8133 O O . TRP B 1 372 ? -5.898 -36.719 -19.531 1 94.44 372 TRP B O 1
ATOM 8143 N N . GLU B 1 373 ? -7.023 -36.188 -17.703 1 94.62 373 GLU B N 1
ATOM 8144 C CA . GLU B 1 373 ? -6.824 -37.469 -17.047 1 94.62 373 GLU B CA 1
ATOM 8145 C C . GLU B 1 373 ? -7.527 -38.594 -17.812 1 94.62 373 GLU B C 1
ATOM 8147 O O . GLU B 1 373 ? -6.996 -39.688 -17.922 1 94.62 373 GLU B O 1
ATOM 8152 N N . ASN B 1 374 ? -8.664 -38.25 -18.281 1 96.31 374 ASN B N 1
ATOM 8153 C CA . ASN B 1 374 ? -9.375 -39.219 -19.094 1 96.31 374 ASN B CA 1
ATOM 8154 C C . ASN B 1 374 ? -8.609 -39.562 -20.375 1 96.31 374 ASN B C 1
ATOM 8156 O O . ASN B 1 374 ? -8.586 -40.719 -20.812 1 96.31 374 ASN B O 1
ATOM 8160 N N . LEU B 1 375 ? -8.078 -38.531 -20.938 1 96.06 375 LEU B N 1
ATOM 8161 C CA . LEU B 1 375 ? -7.289 -38.75 -22.141 1 96.06 375 LEU B CA 1
ATOM 8162 C C . LEU B 1 375 ? -6.086 -39.625 -21.875 1 96.06 375 LEU B C 1
ATOM 8164 O O . LEU B 1 375 ? -5.793 -40.531 -22.656 1 96.06 375 LEU B O 1
ATOM 8168 N N . LEU B 1 376 ? -5.402 -39.406 -20.781 1 94.81 376 LEU B N 1
ATOM 8169 C CA . LEU B 1 376 ? -4.23 -40.188 -20.438 1 94.81 376 LEU B CA 1
ATOM 8170 C C . LEU B 1 376 ? -4.621 -41.656 -20.203 1 94.81 376 LEU B C 1
ATOM 8172 O O . LEU B 1 376 ? -3.957 -42.562 -20.703 1 94.81 376 LEU B O 1
ATOM 8176 N N . GLU B 1 377 ? -5.711 -41.844 -19.531 1 95.19 377 GLU B N 1
ATOM 8177 C CA . GLU B 1 377 ? -6.18 -43.188 -19.25 1 95.19 377 GLU B CA 1
ATOM 8178 C C . GLU B 1 377 ? -6.543 -43.938 -20.547 1 95.19 377 GLU B C 1
ATOM 8180 O O . GLU B 1 377 ? -6.16 -45.094 -20.734 1 95.19 377 GLU B O 1
ATOM 8185 N N . ALA B 1 378 ? -7.273 -43.25 -21.344 1 96.81 378 ALA B N 1
ATOM 8186 C CA . ALA B 1 378 ? -7.656 -43.844 -22.609 1 96.81 378 ALA B CA 1
ATOM 8187 C C . ALA B 1 378 ? -6.43 -44.156 -23.469 1 96.81 378 ALA B C 1
ATOM 8189 O O . ALA B 1 378 ? -6.367 -45.219 -24.109 1 96.81 378 ALA B O 1
ATOM 8190 N N . SER B 1 379 ? -5.523 -43.281 -23.5 1 96.06 379 SER B N 1
ATOM 8191 C CA . SER B 1 379 ? -4.293 -43.469 -24.266 1 96.06 379 SER B CA 1
ATOM 8192 C C . SER B 1 379 ? -3.492 -44.656 -23.75 1 96.06 379 SER B C 1
ATOM 8194 O O . SER B 1 379 ? -2.916 -45.406 -24.531 1 96.06 379 SER B O 1
ATOM 8196 N N . HIS B 1 380 ? -3.414 -44.812 -22.469 1 94.12 380 HIS B N 1
ATOM 8197 C CA . HIS B 1 380 ? -2.703 -45.938 -21.859 1 94.12 380 HIS B CA 1
ATOM 8198 C C . HIS B 1 380 ? -3.352 -47.281 -22.219 1 94.12 380 HIS B C 1
ATOM 8200 O O . HIS B 1 380 ? -2.658 -48.219 -22.547 1 94.12 380 HIS B O 1
ATOM 8206 N N . GLN B 1 381 ? -4.625 -47.312 -22.156 1 95.94 381 GLN B N 1
ATOM 8207 C CA . GLN B 1 381 ? -5.348 -48.5 -22.531 1 95.94 381 GLN B CA 1
ATOM 8208 C C . GLN B 1 381 ? -5.109 -48.844 -24 1 95.94 381 GLN B C 1
ATOM 8210 O O . GLN B 1 381 ? -4.949 -50.031 -24.344 1 95.94 381 GLN B O 1
ATOM 8215 N N . LEU B 1 382 ? -5.156 -47.844 -24.797 1 96.88 382 LEU B N 1
ATOM 8216 C CA . LEU B 1 382 ? -4.898 -48.062 -26.219 1 96.88 382 LEU B CA 1
ATOM 8217 C C . LEU B 1 382 ? -3.504 -48.625 -26.438 1 96.88 382 LEU B C 1
ATOM 8219 O O . LEU B 1 382 ? -3.32 -49.531 -27.266 1 96.88 382 LEU B O 1
ATOM 8223 N N . THR B 1 383 ? -2.584 -48.094 -25.719 1 95.38 383 THR B N 1
ATOM 8224 C CA . THR B 1 383 ? -1.212 -48.562 -25.812 1 95.38 383 THR B CA 1
ATOM 8225 C C . THR B 1 383 ? -1.141 -50.062 -25.453 1 95.38 383 THR B C 1
ATOM 8227 O O . THR B 1 383 ? -0.477 -50.812 -26.156 1 95.38 383 THR B O 1
ATOM 8230 N N . ASP B 1 384 ? -1.813 -50.469 -24.422 1 94.94 384 ASP B N 1
ATOM 8231 C CA . ASP B 1 384 ? -1.827 -51.875 -24 1 94.94 384 ASP B CA 1
ATOM 8232 C C . ASP B 1 384 ? -2.396 -52.781 -25.094 1 94.94 384 ASP B C 1
ATOM 8234 O O . ASP B 1 384 ? -1.833 -53.844 -25.391 1 94.94 384 ASP B O 1
ATOM 8238 N N . LEU B 1 385 ? -3.445 -52.375 -25.672 1 96.56 385 LEU B N 1
ATOM 8239 C CA . LEU B 1 385 ? -4.09 -53.125 -26.719 1 96.56 385 LEU B CA 1
ATOM 8240 C C . LEU B 1 385 ? -3.189 -53.219 -27.953 1 96.56 385 LEU B C 1
ATOM 8242 O O . LEU B 1 385 ? -3.115 -54.281 -28.594 1 96.56 385 LEU B O 1
ATOM 8246 N N . GLU B 1 386 ? -2.555 -52.156 -28.219 1 95.88 386 GLU B N 1
ATOM 8247 C CA . GLU B 1 386 ? -1.689 -52.125 -29.406 1 95.88 386 GLU B CA 1
ATOM 8248 C C . GLU B 1 386 ? -0.499 -53.062 -29.25 1 95.88 386 GLU B C 1
ATOM 8250 O O . GLU B 1 386 ? -0.061 -53.688 -30.219 1 95.88 386 GLU B O 1
ATOM 8255 N N . LEU B 1 387 ? 0.039 -53.156 -28.141 1 94.44 387 LEU B N 1
ATOM 8256 C CA . LEU B 1 387 ? 1.161 -54.062 -27.906 1 94.44 387 LEU B CA 1
ATOM 8257 C C . LEU B 1 387 ? 0.746 -55.5 -28.109 1 94.44 387 LEU B C 1
ATOM 8259 O O . LEU B 1 387 ? 1.507 -56.312 -28.656 1 94.44 387 LEU B O 1
ATOM 8263 N N . VAL B 1 388 ? -0.446 -55.844 -27.609 1 95.62 388 VAL B N 1
ATOM 8264 C CA . VAL B 1 388 ? -0.961 -57.188 -27.812 1 95.62 388 VAL B CA 1
ATOM 8265 C C . VAL B 1 388 ? -1.189 -57.469 -29.297 1 95.62 388 VAL B C 1
ATOM 8267 O O . VAL B 1 388 ? -0.863 -58.531 -29.797 1 95.62 388 VAL B O 1
ATOM 8270 N N . ARG B 1 389 ? -1.713 -56.531 -29.969 1 96.94 389 ARG B N 1
ATOM 8271 C CA . ARG B 1 389 ? -1.978 -56.656 -31.406 1 96.94 389 ARG B CA 1
ATOM 8272 C C . ARG B 1 389 ? -0.689 -56.906 -32.188 1 96.94 389 ARG B C 1
ATOM 8274 O O . ARG B 1 389 ? -0.646 -57.781 -33.031 1 96.94 389 ARG B O 1
ATOM 8281 N N . VAL B 1 390 ? 0.345 -56.125 -31.859 1 96.56 390 VAL B N 1
ATOM 8282 C CA . VAL B 1 390 ? 1.62 -56.281 -32.562 1 96.56 390 VAL B CA 1
ATOM 8283 C C . VAL B 1 390 ? 2.184 -57.688 -32.344 1 96.56 390 VAL B C 1
ATOM 8285 O O . VAL B 1 390 ? 2.779 -58.25 -33.219 1 96.56 390 VAL B O 1
ATOM 8288 N N . GLY B 1 391 ? 2.016 -58.188 -31.141 1 96.44 391 GLY B N 1
ATOM 8289 C CA . GLY B 1 391 ? 2.465 -59.531 -30.844 1 96.44 391 GLY B CA 1
ATOM 8290 C C . GLY B 1 391 ? 1.814 -60.594 -31.734 1 96.44 391 GLY B C 1
ATOM 8291 O O . GLY B 1 391 ? 2.502 -61.438 -32.312 1 96.44 391 GLY B O 1
ATOM 8292 N N . TYR B 1 392 ? 0.518 -60.5 -31.891 1 97.5 392 TYR B N 1
ATOM 8293 C CA . TYR B 1 392 ? -0.218 -61.469 -32.688 1 97.5 392 TYR B CA 1
ATOM 8294 C C . TYR B 1 392 ? 0.089 -61.281 -34.188 1 97.5 392 TYR B C 1
ATOM 8296 O O . TYR B 1 392 ? 0.151 -62.25 -34.938 1 97.5 392 TYR B O 1
ATOM 8304 N N . GLU B 1 393 ? 0.201 -60.125 -34.562 1 97.56 393 GLU B N 1
ATOM 8305 C CA . GLU B 1 393 ? 0.533 -59.844 -35.969 1 97.56 393 GLU B CA 1
ATOM 8306 C C . GLU B 1 393 ? 1.896 -60.438 -36.344 1 97.56 393 GLU B C 1
ATOM 8308 O O . GLU B 1 393 ? 2.066 -61 -37.406 1 97.56 393 GLU B O 1
ATOM 8313 N N . ALA B 1 394 ? 2.855 -60.25 -35.438 1 97.44 394 ALA B N 1
ATOM 8314 C CA . ALA B 1 394 ? 4.188 -60.781 -35.688 1 97.44 394 ALA B CA 1
ATOM 8315 C C . ALA B 1 394 ? 4.141 -62.312 -35.75 1 97.44 394 ALA B C 1
ATOM 8317 O O . ALA B 1 394 ? 4.777 -62.906 -36.625 1 97.44 394 ALA B O 1
ATOM 8318 N N . GLU B 1 395 ? 3.426 -62.875 -34.844 1 97.25 395 GLU B N 1
ATOM 8319 C CA . GLU B 1 395 ? 3.25 -64.312 -34.844 1 97.25 395 GLU B CA 1
ATOM 8320 C C . GLU B 1 395 ? 2.631 -64.812 -36.156 1 97.25 395 GLU B C 1
ATOM 8322 O O . GLU B 1 395 ? 3.131 -65.75 -36.781 1 97.25 395 GLU B O 1
ATOM 8327 N N . MET B 1 396 ? 1.618 -64.188 -36.594 1 97 396 MET B N 1
ATOM 8328 C CA . MET B 1 396 ? 0.912 -64.562 -37.812 1 97 396 MET B CA 1
ATOM 8329 C C . MET B 1 396 ? 1.82 -64.438 -39.031 1 97 396 MET B C 1
ATOM 8331 O O . MET B 1 396 ? 1.767 -65.25 -39.938 1 97 396 MET B O 1
ATOM 8335 N N . GLN B 1 397 ? 2.537 -63.438 -39.031 1 96.69 397 GLN B N 1
ATOM 8336 C CA . GLN B 1 397 ? 3.408 -63.156 -40.156 1 96.69 397 GLN B CA 1
ATOM 8337 C C . GLN B 1 397 ? 4.457 -64.25 -40.312 1 96.69 397 GLN B C 1
ATOM 8339 O O . GLN B 1 397 ? 4.699 -64.75 -41.406 1 96.69 397 GLN B O 1
ATOM 8344 N N . VAL B 1 398 ? 5.09 -64.625 -39.219 1 97.5 398 VAL B N 1
ATOM 8345 C CA . VAL B 1 398 ? 6.117 -65.688 -39.25 1 97.5 398 VAL B CA 1
ATOM 8346 C C . VAL B 1 398 ? 5.512 -67 -39.719 1 97.5 398 VAL B C 1
ATOM 8348 O O . VAL B 1 398 ? 6.066 -67.625 -40.594 1 97.5 398 VAL B O 1
ATOM 8351 N N . ILE B 1 399 ? 4.348 -67.312 -39.156 1 97.31 399 ILE B N 1
ATOM 8352 C CA . ILE B 1 399 ? 3.721 -68.625 -39.438 1 97.31 399 ILE B CA 1
ATOM 8353 C C . ILE B 1 399 ? 3.195 -68.625 -40.875 1 97.31 399 ILE B C 1
ATOM 8355 O O . ILE B 1 399 ? 3.41 -69.625 -41.594 1 97.31 399 ILE B O 1
ATOM 8359 N N . SER B 1 400 ? 2.537 -67.625 -41.281 1 96.44 400 SER B N 1
ATOM 8360 C CA . SER B 1 400 ? 1.972 -67.562 -42.625 1 96.44 400 SER B CA 1
ATOM 8361 C C . SER B 1 400 ? 3.064 -67.625 -43.688 1 96.44 400 SER B C 1
ATOM 8363 O O . SER B 1 400 ? 2.889 -68.25 -44.719 1 96.44 400 SER B O 1
ATOM 8365 N N . SER B 1 401 ? 4.133 -66.938 -43.469 1 95.94 401 SER B N 1
ATOM 8366 C CA . SER B 1 401 ? 5.238 -66.938 -44.438 1 95.94 401 SER B CA 1
ATOM 8367 C C . SER B 1 401 ? 5.852 -68.312 -44.531 1 95.94 401 SER B C 1
ATOM 8369 O O . SER B 1 401 ? 6.273 -68.75 -45.625 1 95.94 401 SER B O 1
ATOM 8371 N N . ALA B 1 402 ? 5.918 -69 -43.438 1 96.19 402 ALA B N 1
ATOM 8372 C CA . ALA B 1 402 ? 6.512 -70.375 -43.406 1 96.19 402 ALA B CA 1
ATOM 8373 C C . ALA B 1 402 ? 5.59 -71.375 -44.094 1 96.19 402 ALA B C 1
ATOM 8375 O O . ALA B 1 402 ? 6.051 -72.25 -44.812 1 96.19 402 ALA B O 1
ATOM 8376 N N . LEU B 1 403 ? 4.293 -71.312 -43.875 1 95.19 403 LEU B N 1
ATOM 8377 C CA . LEU B 1 403 ? 3.322 -72.25 -44.375 1 95.19 403 LEU B CA 1
ATOM 8378 C C . LEU B 1 403 ? 3.061 -72.062 -45.844 1 95.19 403 LEU B C 1
ATOM 8380 O O . LEU B 1 403 ? 2.611 -73 -46.531 1 95.19 403 LEU B O 1
ATOM 8384 N N . GLY B 1 404 ? 3.256 -70.875 -46.469 1 92.19 404 GLY B N 1
ATOM 8385 C CA . GLY B 1 404 ? 3.076 -70.562 -47.875 1 92.19 404 GLY B CA 1
ATOM 8386 C C . GLY B 1 404 ? 1.681 -70.875 -48.375 1 92.19 404 GLY B C 1
ATOM 8387 O O . GLY B 1 404 ? 1.517 -71.438 -49.469 1 92.19 404 GLY B O 1
ATOM 8388 N N . GLY B 1 405 ? 0.697 -70.812 -47.531 1 89.12 405 GLY B N 1
ATOM 8389 C CA . GLY B 1 405 ? -0.676 -71.062 -47.938 1 89.12 405 GLY B CA 1
ATOM 8390 C C . GLY B 1 405 ? -1.243 -72.375 -47.469 1 89.12 405 GLY B C 1
ATOM 8391 O O . GLY B 1 405 ? -2.455 -72.562 -47.531 1 89.12 405 GLY B O 1
ATOM 8392 N N . ASP B 1 406 ? -0.363 -73.312 -47 1 92.94 406 ASP B N 1
ATOM 8393 C CA . ASP B 1 406 ? -0.832 -74.625 -46.5 1 92.94 406 ASP B CA 1
ATOM 8394 C C . ASP B 1 406 ? -1.385 -74.5 -45.094 1 92.94 406 ASP B C 1
ATOM 8396 O O . ASP B 1 406 ? -0.699 -74.812 -44.125 1 92.94 406 ASP B O 1
ATOM 8400 N N . GLU B 1 407 ? -2.623 -74.188 -45.031 1 89.31 407 GLU B N 1
ATOM 8401 C CA . GLU B 1 407 ? -3.203 -73.938 -43.719 1 89.31 407 GLU B CA 1
ATOM 8402 C C . GLU B 1 407 ? -4.141 -75.062 -43.281 1 89.31 407 GLU B C 1
ATOM 8404 O O . GLU B 1 407 ? -4.91 -74.875 -42.312 1 89.31 407 GLU B O 1
ATOM 8409 N N . GLY B 1 408 ? -4.008 -76.062 -43.938 1 82.69 408 GLY B N 1
ATOM 8410 C CA . GLY B 1 408 ? -4.812 -77.25 -43.562 1 82.69 408 GLY B CA 1
ATOM 8411 C C . GLY B 1 408 ? -6.273 -77.062 -43.938 1 82.69 408 GLY B C 1
ATOM 8412 O O . GLY B 1 408 ? -6.625 -76.312 -44.812 1 82.69 408 GLY B O 1
ATOM 8413 N N . ALA B 1 409 ? -7.078 -77.938 -43.344 1 81.25 409 ALA B N 1
ATOM 8414 C CA . ALA B 1 409 ? -8.508 -77.938 -43.656 1 81.25 409 ALA B CA 1
ATOM 8415 C C . ALA B 1 409 ? -9.219 -76.812 -42.938 1 81.25 409 ALA B C 1
ATOM 8417 O O . ALA B 1 409 ? -10.336 -76.438 -43.312 1 81.25 409 ALA B O 1
ATOM 8418 N N . ARG B 1 410 ? -8.695 -76.125 -42.062 1 84.06 410 ARG B N 1
ATOM 8419 C CA . ARG B 1 410 ? -9.211 -74.938 -41.375 1 84.06 410 ARG B CA 1
ATOM 8420 C C . ARG B 1 410 ? -10.578 -75.25 -40.75 1 84.06 410 ARG B C 1
ATOM 8422 O O . ARG B 1 410 ? -11.492 -74.438 -40.844 1 84.06 410 ARG B O 1
ATOM 8429 N N . LYS B 1 411 ? -10.719 -76.438 -40.281 1 86.69 411 LYS B N 1
ATOM 8430 C CA . LYS B 1 411 ? -11.883 -76.812 -39.469 1 86.69 411 LYS B CA 1
ATOM 8431 C C . LYS B 1 411 ? -11.484 -77.188 -38.062 1 86.69 411 LYS B C 1
ATOM 8433 O O . LYS B 1 411 ? -11.438 -78.312 -37.688 1 86.69 411 LYS B O 1
ATOM 8438 N N . PRO B 1 412 ? -11.367 -76.062 -37.281 1 85.31 412 PRO B N 1
ATOM 8439 C CA . PRO B 1 412 ? -10.852 -76.312 -35.938 1 85.31 412 PRO B CA 1
ATOM 8440 C C . PRO B 1 412 ? -11.852 -77 -35.031 1 85.31 412 PRO B C 1
ATOM 8442 O O . PRO B 1 412 ? -13.062 -76.875 -35.188 1 85.31 412 PRO B O 1
ATOM 8445 N N . HIS B 1 413 ? -11.281 -77.812 -34.125 1 87.12 413 HIS B N 1
ATOM 8446 C CA . HIS B 1 413 ? -12.102 -78.438 -33.125 1 87.12 413 HIS B CA 1
ATOM 8447 C C . HIS B 1 413 ? -12.555 -77.438 -32.031 1 87.12 413 HIS B C 1
ATOM 8449 O O . HIS B 1 413 ? -11.844 -76.5 -31.734 1 87.12 413 HIS B O 1
ATOM 8455 N N . GLU B 1 414 ? -13.75 -77.688 -31.547 1 88.06 414 GLU B N 1
ATOM 8456 C CA . GLU B 1 414 ? -14.234 -76.875 -30.422 1 88.06 414 GLU B CA 1
ATOM 8457 C C . GLU B 1 414 ? -13.984 -77.625 -29.094 1 88.06 414 GLU B C 1
ATOM 8459 O O . GLU B 1 414 ? -14.914 -78.125 -28.484 1 88.06 414 GLU B O 1
ATOM 8464 N N . PHE B 1 415 ? -12.836 -77.312 -28.594 1 88.44 415 PHE B N 1
ATOM 8465 C CA . PHE B 1 415 ? -12.414 -78 -27.391 1 88.44 415 PHE B CA 1
ATOM 8466 C C . PHE B 1 415 ? -12.891 -77.312 -26.141 1 88.44 415 PHE B C 1
ATOM 8468 O O . PHE B 1 415 ? -12.789 -76.062 -26.047 1 88.44 415 PHE B O 1
ATOM 8475 N N . LYS B 1 416 ? -13.406 -78 -25.234 1 89.81 416 LYS B N 1
ATOM 8476 C CA . LYS B 1 416 ? -13.773 -77.5 -23.906 1 89.81 416 LYS B CA 1
ATOM 8477 C C . LYS B 1 416 ? -13.102 -78.312 -22.812 1 89.81 416 LYS B C 1
ATOM 8479 O O . LYS B 1 416 ? -12.992 -79.562 -22.922 1 89.81 416 LYS B O 1
ATOM 8484 N N . SER B 1 417 ? -12.586 -77.625 -21.797 1 90.06 417 SER B N 1
ATOM 8485 C CA . SER B 1 417 ? -11.945 -78.312 -20.688 1 90.06 417 SER B CA 1
ATOM 8486 C C . SER B 1 417 ? -12.914 -79.25 -20 1 90.06 417 SER B C 1
ATOM 8488 O O . SER B 1 417 ? -14.047 -78.875 -19.672 1 90.06 417 SER B O 1
ATOM 8490 N N . THR B 1 418 ? -12.453 -80.438 -19.891 1 86.75 418 THR B N 1
ATOM 8491 C CA . THR B 1 418 ? -13.336 -81.438 -19.328 1 86.75 418 THR B CA 1
ATOM 8492 C C . THR B 1 418 ? -12.586 -82.312 -18.328 1 86.75 418 THR B C 1
ATOM 8494 O O . THR B 1 418 ? -11.383 -82.562 -18.453 1 86.75 418 THR B O 1
ATOM 8497 N N . SER B 1 419 ? -13.273 -82.688 -17.297 1 87.75 419 SER B N 1
ATOM 8498 C CA . SER B 1 419 ? -12.742 -83.688 -16.328 1 87.75 419 SER B CA 1
ATOM 8499 C C . SER B 1 419 ? -13.055 -85.125 -16.766 1 87.75 419 SER B C 1
ATOM 8501 O O . SER B 1 419 ? -14.086 -85.375 -17.406 1 87.75 419 SER B O 1
ATOM 8503 N N . PHE B 1 420 ? -12.156 -86 -16.531 1 87.38 420 PHE B N 1
ATOM 8504 C CA . PHE B 1 420 ? -12.312 -87.375 -16.969 1 87.38 420 PHE B CA 1
ATOM 8505 C C . PHE B 1 420 ? -12.359 -88.312 -15.766 1 87.38 420 PHE B C 1
ATOM 8507 O O . PHE B 1 420 ? -11.32 -88.688 -15.188 1 87.38 420 PHE B O 1
ATOM 8514 N N . SER B 1 421 ? -13.547 -88.875 -15.383 1 81.75 421 SER B N 1
ATOM 8515 C CA . SER B 1 421 ? -13.695 -89.812 -14.305 1 81.75 421 SER B CA 1
ATOM 8516 C C . SER B 1 421 ? -13.289 -91.25 -14.758 1 81.75 421 SER B C 1
ATOM 8518 O O . SER B 1 421 ? -12.883 -92.062 -13.938 1 81.75 421 SER B O 1
ATOM 8520 N N . ILE B 1 422 ? -13.406 -91.562 -16.047 1 84.25 422 ILE B N 1
ATOM 8521 C CA . ILE B 1 422 ? -12.938 -92.75 -16.672 1 84.25 422 ILE B CA 1
ATOM 8522 C C . ILE B 1 422 ? -11.82 -92.438 -17.656 1 84.25 422 ILE B C 1
ATOM 8524 O O . ILE B 1 422 ? -11.922 -91.5 -18.422 1 84.25 422 ILE B O 1
ATOM 8528 N N . PRO B 1 423 ? -10.898 -93.25 -17.5 1 87.38 423 PRO B N 1
ATOM 8529 C CA . PRO B 1 423 ? -9.781 -92.938 -18.406 1 87.38 423 PRO B CA 1
ATOM 8530 C C . PRO B 1 423 ? -10.195 -93 -19.875 1 87.38 423 PRO B C 1
ATOM 8532 O O . PRO B 1 423 ? -10.93 -93.938 -20.281 1 87.38 423 PRO B O 1
ATOM 8535 N N . ALA B 1 424 ? -9.953 -92 -20.594 1 88.19 424 ALA B N 1
ATOM 8536 C CA . ALA B 1 424 ? -10.211 -91.938 -22.031 1 88.19 424 ALA B CA 1
ATOM 8537 C C . ALA B 1 424 ? -8.914 -91.75 -22.812 1 88.19 424 ALA B C 1
ATOM 8539 O O . ALA B 1 424 ? -7.984 -91.125 -22.359 1 88.19 424 ALA B O 1
ATOM 8540 N N . PRO B 1 425 ? -8.766 -92.375 -23.938 1 89.19 425 PRO B N 1
ATOM 8541 C CA . PRO B 1 425 ? -7.539 -92.25 -24.734 1 89.19 425 PRO B CA 1
ATOM 8542 C C . PRO B 1 425 ? -7.426 -90.938 -25.438 1 89.19 425 PRO B C 1
ATOM 8544 O O . PRO B 1 425 ? -8.414 -90.438 -25.984 1 89.19 425 PRO B O 1
ATOM 8547 N N . CYS B 1 426 ? -6.387 -90.375 -25.359 1 90.81 426 CYS B N 1
ATOM 8548 C CA . CYS B 1 426 ? -6.109 -89.125 -26.078 1 90.81 426 CYS B CA 1
ATOM 8549 C C . CYS B 1 426 ? -6.074 -89.375 -27.578 1 90.81 426 CYS B C 1
ATOM 8551 O O . CYS B 1 426 ? -5.453 -90.312 -28.062 1 90.81 426 CYS B O 1
ATOM 8553 N N . GLY B 1 427 ? -6.664 -88.5 -28.25 1 85.06 427 GLY B N 1
ATOM 8554 C CA . GLY B 1 427 ? -6.766 -88.688 -29.703 1 85.06 427 GLY B CA 1
ATOM 8555 C C . GLY B 1 427 ? -5.445 -88.438 -30.406 1 85.06 427 GLY B C 1
ATOM 8556 O O . GLY B 1 427 ? -5.281 -88.875 -31.562 1 85.06 427 GLY B O 1
ATOM 8557 N N . TYR B 1 428 ? -4.535 -87.875 -29.766 1 86.94 428 TYR B N 1
ATOM 8558 C CA . TYR B 1 428 ? -3.246 -87.625 -30.391 1 86.94 428 TYR B CA 1
ATOM 8559 C C . TYR B 1 428 ? -2.172 -88.562 -29.875 1 86.94 428 TYR B C 1
ATOM 8561 O O . TYR B 1 428 ? -1.594 -89.312 -30.641 1 86.94 428 TYR B O 1
ATOM 8569 N N . CYS B 1 429 ? -1.848 -88.5 -28.547 1 84 429 CYS B N 1
ATOM 8570 C CA . CYS B 1 429 ? -0.748 -89.312 -27.984 1 84 429 CYS B CA 1
ATOM 8571 C C . CYS B 1 429 ? -1.2 -90.688 -27.656 1 84 429 CYS B C 1
ATOM 8573 O O . CYS B 1 429 ? -0.372 -91.562 -27.422 1 84 429 CYS B O 1
ATOM 8575 N N . LYS B 1 430 ? -2.428 -91 -27.578 1 85.38 430 LYS B N 1
ATOM 8576 C CA . LYS B 1 430 ? -3.051 -92.312 -27.391 1 85.38 430 LYS B CA 1
ATOM 8577 C C . LYS B 1 430 ? -2.887 -92.812 -25.953 1 85.38 430 LYS B C 1
ATOM 8579 O O . LYS B 1 430 ? -3.195 -94 -25.656 1 85.38 430 LYS B O 1
ATOM 8584 N N . THR B 1 431 ? -2.395 -91.875 -25.172 1 86.25 431 THR B N 1
ATOM 8585 C CA . THR B 1 431 ? -2.32 -92.188 -23.75 1 86.25 431 THR B CA 1
ATOM 8586 C C . THR B 1 431 ? -3.605 -91.812 -23.047 1 86.25 431 THR B C 1
ATOM 8588 O O . THR B 1 431 ? -4.344 -90.938 -23.531 1 86.25 431 THR B O 1
ATOM 8591 N N . ASN B 1 432 ? -3.771 -92.375 -21.969 1 88.81 432 ASN B N 1
ATOM 8592 C CA . ASN B 1 432 ? -5.035 -92.188 -21.266 1 88.81 432 ASN B CA 1
ATOM 8593 C C . ASN B 1 432 ? -5.039 -90.875 -20.516 1 88.81 432 ASN B C 1
ATOM 8595 O O . ASN B 1 432 ? -4.031 -90.438 -19.938 1 88.81 432 ASN B O 1
ATOM 8599 N N . ILE B 1 433 ? -6.148 -90.25 -20.625 1 89.31 433 ILE B N 1
ATOM 8600 C CA . ILE B 1 433 ? -6.414 -89 -19.891 1 89.31 433 ILE B CA 1
ATOM 8601 C C . ILE B 1 433 ? -7.227 -89.312 -18.625 1 89.31 433 ILE B C 1
ATOM 8603 O O . ILE B 1 433 ? -8.281 -89.938 -18.719 1 89.31 433 ILE B O 1
ATOM 8607 N N . TRP B 1 434 ? -6.742 -88.875 -17.531 1 85.75 434 TRP B N 1
ATOM 8608 C CA . TRP B 1 434 ? -7.461 -89.188 -16.297 1 85.75 434 TRP B CA 1
ATOM 8609 C C . TRP B 1 434 ? -7.242 -88.062 -15.258 1 85.75 434 TRP B C 1
ATOM 8611 O O . TRP B 1 434 ? -6.133 -87.562 -15.133 1 85.75 434 TRP B O 1
ATOM 8621 N N . GLY B 1 435 ? -8.219 -87.625 -14.586 1 81.19 435 GLY B N 1
ATOM 8622 C CA . GLY B 1 435 ? -8.094 -86.688 -13.492 1 81.19 435 GLY B CA 1
ATOM 8623 C C . GLY B 1 435 ? -9.266 -85.75 -13.383 1 81.19 435 GLY B C 1
ATOM 8624 O O . GLY B 1 435 ? -9.984 -85.562 -14.359 1 81.19 435 GLY B O 1
ATOM 8625 N N . LEU B 1 436 ? -9.383 -85.188 -12.227 1 80.12 436 LEU B N 1
ATOM 8626 C CA . LEU B 1 436 ? -10.516 -84.312 -11.945 1 80.12 436 LEU B CA 1
ATOM 8627 C C . LEU B 1 436 ? -10.133 -82.812 -12.141 1 80.12 436 LEU B C 1
ATOM 8629 O O . LEU B 1 436 ? -11 -81.938 -12.18 1 80.12 436 LEU B O 1
ATOM 8633 N N . SER B 1 437 ? -8.945 -82.688 -12.289 1 74.75 437 SER B N 1
ATOM 8634 C CA . SER B 1 437 ? -8.523 -81.312 -12.391 1 74.75 437 SER B CA 1
ATOM 8635 C C . SER B 1 437 ? -8.492 -80.812 -13.844 1 74.75 437 SER B C 1
ATOM 8637 O O . SER B 1 437 ? -7.648 -80 -14.219 1 74.75 437 SER B O 1
ATOM 8639 N N . LYS B 1 438 ? -9.367 -81.375 -14.656 1 78.31 438 LYS B N 1
ATOM 8640 C CA . LYS B 1 438 ? -9.555 -81 -16.062 1 78.31 438 LYS B CA 1
ATOM 8641 C C . LYS B 1 438 ? -8.25 -81.125 -16.828 1 78.31 438 LYS B C 1
ATOM 8643 O O . LYS B 1 438 ? -7.797 -80.188 -17.453 1 78.31 438 LYS B O 1
ATOM 8648 N N . PRO B 1 439 ? -7.695 -82.25 -16.797 1 75.94 439 PRO B N 1
ATOM 8649 C CA . PRO B 1 439 ? -6.41 -82.438 -17.469 1 75.94 439 PRO B CA 1
ATOM 8650 C C . PRO B 1 439 ? -6.527 -82.438 -18.984 1 75.94 439 PRO B C 1
ATOM 8652 O O . PRO B 1 439 ? -5.516 -82.438 -19.688 1 75.94 439 PRO B O 1
ATOM 8655 N N . GLY B 1 440 ? -7.816 -82.5 -19.453 1 87.69 440 GLY B N 1
ATOM 8656 C CA . GLY B 1 440 ? -7.996 -82.625 -20.891 1 87.69 440 GLY B CA 1
ATOM 8657 C C . GLY B 1 440 ? -9.18 -81.812 -21.406 1 87.69 440 GLY B C 1
ATOM 8658 O O . GLY B 1 440 ? -9.812 -81.062 -20.656 1 87.69 440 GLY B O 1
ATOM 8659 N N . LYS B 1 441 ? -9.234 -81.938 -22.828 1 92.44 441 LYS B N 1
ATOM 8660 C CA . LYS B 1 441 ? -10.32 -81.25 -23.5 1 92.44 441 LYS B CA 1
ATOM 8661 C C . LYS B 1 441 ? -11.07 -82.188 -24.453 1 92.44 441 LYS B C 1
ATOM 8663 O O . LYS B 1 441 ? -10.508 -83.125 -24.938 1 92.44 441 LYS B O 1
ATOM 8668 N N . THR B 1 442 ? -12.383 -81.812 -24.516 1 91.69 442 THR B N 1
ATOM 8669 C CA . THR B 1 442 ? -13.203 -82.625 -25.422 1 91.69 442 THR B CA 1
ATOM 8670 C C . THR B 1 442 ? -13.914 -81.688 -26.422 1 91.69 442 THR B C 1
ATOM 8672 O O . THR B 1 442 ? -14.445 -80.625 -26.062 1 91.69 442 THR B O 1
ATOM 8675 N N . CYS B 1 443 ? -13.82 -82.125 -27.672 1 92.69 443 CYS B N 1
ATOM 8676 C CA . CYS B 1 443 ? -14.461 -81.312 -28.734 1 92.69 443 CYS B CA 1
ATOM 8677 C C . CYS B 1 443 ? -15.977 -81.562 -28.703 1 92.69 443 CYS B C 1
ATOM 8679 O O . CYS B 1 443 ? -16.469 -82.688 -28.703 1 92.69 443 CYS B O 1
ATOM 8681 N N . LYS B 1 444 ? -16.672 -80.625 -28.75 1 89.62 444 LYS B N 1
ATOM 8682 C CA . LYS B 1 444 ? -18.125 -80.688 -28.688 1 89.62 444 LYS B CA 1
ATOM 8683 C C . LYS B 1 444 ? -18.719 -81.188 -29.984 1 89.62 444 LYS B C 1
ATOM 8685 O O . LYS B 1 444 ? -19.781 -81.875 -29.953 1 89.62 444 LYS B O 1
ATOM 8690 N N . ASN B 1 445 ? -18.094 -81.062 -31.016 1 88.69 445 ASN B N 1
ATOM 8691 C CA . ASN B 1 445 ? -18.656 -81.438 -32.312 1 88.69 445 ASN B CA 1
ATOM 8692 C C . ASN B 1 445 ? -18.391 -82.875 -32.656 1 88.69 445 ASN B C 1
ATOM 8694 O O . ASN B 1 445 ? -19.281 -83.625 -33.094 1 88.69 445 ASN B O 1
ATOM 8698 N N . CYS B 1 446 ? -17.094 -83.312 -32.5 1 86.88 446 CYS B N 1
ATOM 8699 C CA . CYS B 1 446 ? -16.75 -84.688 -32.938 1 86.88 446 CYS B CA 1
ATOM 8700 C C . CYS B 1 446 ? -16.516 -85.625 -31.766 1 86.88 446 CYS B C 1
ATOM 8702 O O . CYS B 1 446 ? -16.438 -86.812 -31.938 1 86.88 446 CYS B O 1
ATOM 8704 N N . GLY B 1 447 ? -16.391 -85.062 -30.562 1 86.5 447 GLY B N 1
ATOM 8705 C CA . GLY B 1 447 ? -16.328 -85.812 -29.359 1 86.5 447 GLY B CA 1
ATOM 8706 C C . GLY B 1 447 ? -14.93 -86.312 -29.031 1 86.5 447 GLY B C 1
ATOM 8707 O O . GLY B 1 447 ? -14.719 -87 -28.047 1 86.5 447 GLY B O 1
ATOM 8708 N N . ILE B 1 448 ? -14.016 -85.938 -29.812 1 89.69 448 ILE B N 1
ATOM 8709 C CA . ILE B 1 448 ? -12.641 -86.375 -29.578 1 89.69 448 ILE B CA 1
ATOM 8710 C C . ILE B 1 448 ? -12.078 -85.625 -28.344 1 89.69 448 ILE B C 1
ATOM 8712 O O . ILE B 1 448 ? -12.359 -84.5 -28.125 1 89.69 448 ILE B O 1
ATOM 8716 N N . SER B 1 449 ? -11.266 -86.438 -27.562 1 90.19 449 SER B N 1
ATOM 8717 C CA . SER B 1 449 ? -10.656 -85.875 -26.359 1 90.19 449 SER B CA 1
ATOM 8718 C C . SER B 1 449 ? -9.133 -85.875 -26.469 1 90.19 449 SER B C 1
ATOM 8720 O O . SER B 1 449 ? -8.531 -86.75 -27.062 1 90.19 449 SER B O 1
ATOM 8722 N N . VAL B 1 450 ? -8.641 -84.75 -25.969 1 91.5 450 VAL B N 1
ATOM 8723 C CA . VAL B 1 450 ? -7.188 -84.625 -26.031 1 91.5 450 VAL B CA 1
ATOM 8724 C C . VAL B 1 450 ? -6.664 -84 -24.734 1 91.5 450 VAL B C 1
ATOM 8726 O O . VAL B 1 450 ? -7.414 -83.375 -23.984 1 91.5 450 VAL B O 1
ATOM 8729 N N . HIS B 1 451 ? -5.316 -84.312 -24.453 1 89.75 451 HIS B N 1
ATOM 8730 C CA . HIS B 1 451 ? -4.664 -83.562 -23.375 1 89.75 451 HIS B CA 1
ATOM 8731 C C . HIS B 1 451 ? -4.617 -82.062 -23.656 1 89.75 451 HIS B C 1
ATOM 8733 O O . HIS B 1 451 ? -4.586 -81.625 -24.828 1 89.75 451 HIS B O 1
ATOM 8739 N N . THR B 1 452 ? -4.574 -81.375 -22.625 1 87.5 452 THR B N 1
ATOM 8740 C CA . THR B 1 452 ? -4.461 -79.938 -22.797 1 87.5 452 THR B CA 1
ATOM 8741 C C . THR B 1 452 ? -3.215 -79.562 -23.594 1 87.5 452 THR B C 1
ATOM 8743 O O . THR B 1 452 ? -3.254 -78.688 -24.453 1 87.5 452 THR B O 1
ATOM 8746 N N . ARG B 1 453 ? -2.195 -80.25 -23.406 1 84.81 453 ARG B N 1
ATOM 8747 C CA . ARG B 1 453 ? -0.929 -80 -24.078 1 84.81 453 ARG B CA 1
ATOM 8748 C C . ARG B 1 453 ? -0.967 -80.5 -25.516 1 84.81 453 ARG B C 1
ATOM 8750 O O . ARG B 1 453 ? -0.166 -80.125 -26.359 1 84.81 453 ARG B O 1
ATOM 8757 N N . CYS B 1 454 ? -1.89 -81.438 -25.812 1 89.44 454 CYS B N 1
ATOM 8758 C CA . CYS B 1 454 ? -1.951 -82.062 -27.125 1 89.44 454 CYS B CA 1
ATOM 8759 C C . CYS B 1 454 ? -2.959 -81.375 -28.031 1 89.44 454 CYS B C 1
ATOM 8761 O O . CYS B 1 454 ? -3.039 -81.688 -29.219 1 89.44 454 CYS B O 1
ATOM 8763 N N . GLU B 1 455 ? -3.613 -80.438 -27.484 1 88.56 455 GLU B N 1
ATOM 8764 C CA . GLU B 1 455 ? -4.711 -79.812 -28.188 1 88.56 455 GLU B CA 1
ATOM 8765 C C . GLU B 1 455 ? -4.238 -79.188 -29.516 1 88.56 455 GLU B C 1
ATOM 8767 O O . GLU B 1 455 ? -4.828 -79.5 -30.562 1 88.56 455 GLU B O 1
ATOM 8772 N N . LEU B 1 456 ? -3.104 -78.562 -29.5 1 89.44 456 LEU B N 1
ATOM 8773 C CA . LEU B 1 456 ? -2.643 -77.812 -30.672 1 89.44 456 LEU B CA 1
ATOM 8774 C C . LEU B 1 456 ? -1.945 -78.75 -31.656 1 89.44 456 LEU B C 1
ATOM 8776 O O . LEU B 1 456 ? -1.68 -78.375 -32.812 1 89.44 456 LEU B O 1
ATOM 8780 N N . LYS B 1 457 ? -1.797 -79.875 -31.266 1 89.88 457 LYS B N 1
ATOM 8781 C CA . LYS B 1 457 ? -1.102 -80.812 -32.125 1 89.88 457 LYS B CA 1
ATOM 8782 C C . LYS B 1 457 ? -2.09 -81.625 -32.969 1 89.88 457 LYS B C 1
ATOM 8784 O O . LYS B 1 457 ? -1.692 -82.375 -33.875 1 89.88 457 LYS B O 1
ATOM 8789 N N . MET B 1 458 ? -3.297 -81.438 -32.625 1 89.06 458 MET B N 1
ATOM 8790 C CA . MET B 1 458 ? -4.336 -82.125 -33.344 1 89.06 458 MET B CA 1
ATOM 8791 C C . MET B 1 458 ? -4.676 -81.438 -34.656 1 89.06 458 MET B C 1
ATOM 8793 O O . MET B 1 458 ? -4.914 -80.188 -34.656 1 89.06 458 MET B O 1
ATOM 8797 N N . PRO B 1 459 ? -4.672 -82.188 -35.75 1 89.75 459 PRO B N 1
ATOM 8798 C CA . PRO B 1 459 ? -5.051 -81.5 -37 1 89.75 459 PRO B CA 1
ATOM 8799 C C . PRO B 1 459 ? -6.453 -80.938 -36.969 1 89.75 459 PRO B C 1
ATOM 8801 O O . PRO B 1 459 ? -7.363 -81.5 -36.375 1 89.75 459 PRO B O 1
ATOM 8804 N N . ALA B 1 460 ? -6.648 -79.875 -37.625 1 88.56 460 ALA B N 1
ATOM 8805 C CA . ALA B 1 460 ? -7.93 -79.125 -37.656 1 88.56 460 ALA B CA 1
ATOM 8806 C C . ALA B 1 460 ? -8.859 -79.75 -38.719 1 88.56 460 ALA B C 1
ATOM 8808 O O . ALA B 1 460 ? -9.172 -79.125 -39.719 1 88.56 460 ALA B O 1
ATOM 8809 N N . GLU B 1 461 ? -9.219 -80.875 -38.406 1 85.31 461 GLU B N 1
ATOM 8810 C CA . GLU B 1 461 ? -10.078 -81.625 -39.312 1 85.31 461 GLU B CA 1
ATOM 8811 C C . GLU B 1 461 ? -11.32 -82.188 -38.594 1 85.31 461 GLU B C 1
ATOM 8813 O O . GLU B 1 461 ? -11.68 -83.312 -38.75 1 85.31 461 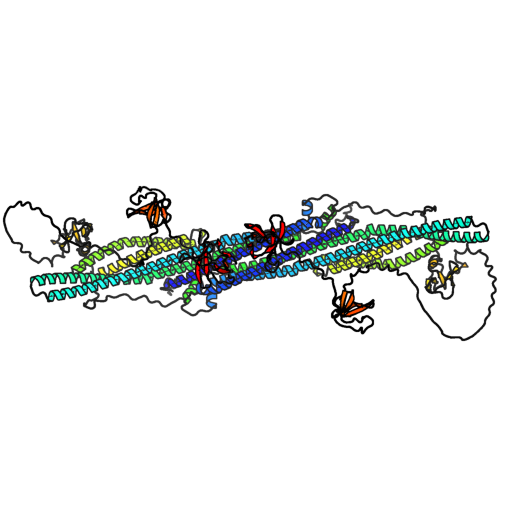GLU B O 1
ATOM 8818 N N . CYS B 1 462 ? -11.883 -81.312 -37.906 1 85.56 462 CYS B N 1
ATOM 8819 C CA . CYS B 1 462 ? -13.055 -81.75 -37.125 1 85.56 462 CYS B CA 1
ATOM 8820 C C . CYS B 1 462 ? -14.164 -82.25 -38.062 1 85.56 462 CYS B C 1
ATOM 8822 O O . CYS B 1 462 ? -14.562 -81.5 -38.969 1 85.56 462 CYS B O 1
ATOM 8824 N N . GLY B 1 463 ? -14.727 -83.375 -37.844 1 75.44 463 GLY B N 1
ATOM 8825 C CA . GLY B 1 463 ? -15.852 -83.938 -38.594 1 75.44 463 GLY B CA 1
ATOM 8826 C C . GLY B 1 463 ? -15.43 -84.688 -39.844 1 75.44 463 GLY B C 1
ATOM 8827 O O . GLY B 1 463 ? -16.281 -85.25 -40.562 1 75.44 463 GLY B O 1
ATOM 8828 N N . ILE B 1 464 ? -14.195 -84.562 -40.312 1 70.5 464 ILE B N 1
ATOM 8829 C CA . ILE B 1 464 ? -13.734 -85.25 -41.5 1 70.5 464 ILE B CA 1
ATOM 8830 C C . ILE B 1 464 ? -13.344 -86.688 -41.188 1 70.5 464 ILE B C 1
ATOM 8832 O O . ILE B 1 464 ? -12.641 -86.938 -40.219 1 70.5 464 ILE B O 1
ATOM 8836 N N . ALA B 1 465 ? -14.016 -87.75 -41.844 1 62.41 465 ALA B N 1
ATOM 8837 C CA . ALA B 1 465 ? -13.742 -89.188 -41.625 1 62.41 465 ALA B CA 1
ATOM 8838 C C . ALA B 1 465 ? -12.258 -89.438 -41.812 1 62.41 465 ALA B C 1
ATOM 8840 O O . ALA B 1 465 ? -11.602 -88.938 -42.688 1 62.41 465 ALA B O 1
ATOM 8841 N N . PRO B 1 466 ? -11.562 -90.125 -40.781 1 55.12 466 PRO B N 1
ATOM 8842 C CA . PRO B 1 466 ? -10.125 -90.438 -40.812 1 55.12 466 PRO B CA 1
ATOM 8843 C C . PRO B 1 466 ? -9.656 -90.938 -42.188 1 55.12 466 PRO B C 1
ATOM 8845 O O . PRO B 1 466 ? -8.516 -90.688 -42.594 1 55.12 466 PRO B O 1
ATOM 8848 N N . GLU B 1 467 ? -10.422 -91.812 -42.906 1 51.78 467 GLU B N 1
ATOM 8849 C CA . GLU B 1 467 ? -10.031 -92.312 -44.188 1 51.78 467 GLU B CA 1
ATOM 8850 C C . GLU B 1 467 ? -9.828 -91.25 -45.219 1 51.78 467 GLU B C 1
ATOM 8852 O O . GLU B 1 467 ? -9.102 -91.438 -46.219 1 51.78 467 GLU B O 1
ATOM 8857 N N . LEU B 1 468 ? -10.422 -90.125 -45.125 1 50.53 468 LEU B N 1
ATOM 8858 C CA . LEU B 1 468 ? -10.438 -89.062 -46.125 1 50.53 468 LEU B CA 1
ATOM 8859 C C . LEU B 1 468 ? -9.492 -87.938 -45.75 1 50.53 468 LEU B C 1
ATOM 8861 O O . LEU B 1 468 ? -9.43 -86.938 -46.438 1 50.53 468 LEU B O 1
ATOM 8865 N N . SER B 1 469 ? -8.867 -88.125 -44.688 1 49.38 469 SER B N 1
ATOM 8866 C CA . SER B 1 469 ? -7.965 -87.062 -44.219 1 49.38 469 SER B CA 1
ATOM 8867 C C . SER B 1 469 ? -6.613 -87.125 -44.938 1 49.38 469 SER B C 1
ATOM 8869 O O . SER B 1 469 ? -6.023 -88.25 -45.031 1 49.38 469 SER B O 1
ATOM 8871 N N . PRO B 1 470 ? -6.141 -86.438 -45.781 1 45.09 470 PRO B N 1
ATOM 8872 C CA . PRO B 1 470 ? -4.84 -86.5 -46.469 1 45.09 470 PRO B CA 1
ATOM 8873 C C . PRO B 1 470 ? -3.693 -86.75 -45.5 1 45.09 470 PRO B C 1
ATOM 8875 O O . PRO B 1 470 ? -2.58 -87.125 -45.938 1 45.09 470 PRO B O 1
ATOM 8878 N N . SER B 1 471 ? -3.725 -86.562 -44.25 1 43 471 SER B N 1
ATOM 8879 C CA . SER B 1 471 ? -2.582 -86.688 -43.344 1 43 471 SER B CA 1
ATOM 8880 C C . SER B 1 471 ? -2.311 -88.125 -43 1 43 471 SER B C 1
ATOM 8882 O O . SER B 1 471 ? -1.28 -88.438 -42.375 1 43 471 SER B O 1
ATOM 8884 N N . LYS B 1 472 ? -3.156 -89.188 -42.938 1 44.94 472 LYS B N 1
ATOM 8885 C CA . LYS B 1 472 ? -2.871 -90.625 -42.625 1 44.94 472 LYS B CA 1
ATOM 8886 C C . LYS B 1 472 ? -2.109 -91.312 -43.75 1 44.94 472 LYS B C 1
ATOM 8888 O O . LYS B 1 472 ? -1.851 -92.5 -43.688 1 44.94 472 LYS B O 1
ATOM 8893 N N . ALA B 1 473 ? -1.992 -91 -44.875 1 36.62 473 ALA B N 1
ATOM 8894 C CA . ALA B 1 473 ? -1.295 -91.938 -45.75 1 36.62 473 ALA B CA 1
ATOM 8895 C C . ALA B 1 473 ? -0.021 -92.438 -45.094 1 36.62 473 ALA B C 1
ATOM 8897 O O . ALA B 1 473 ? 0.328 -93.625 -45.25 1 36.62 473 ALA B O 1
ATOM 8898 N N . ASN B 1 474 ? 0.953 -91.75 -44.594 1 31.39 474 ASN B N 1
ATOM 8899 C CA . ASN B 1 474 ? 2.264 -92.312 -44.281 1 31.39 474 ASN B CA 1
ATOM 8900 C C . ASN B 1 474 ? 2.246 -93.062 -42.969 1 31.39 474 ASN B C 1
ATOM 8902 O O . ASN B 1 474 ? 3.186 -93.812 -42.688 1 31.39 474 ASN B O 1
ATOM 8906 N N . SER B 1 475 ? 1.395 -92.938 -41.938 1 32.66 475 SER B N 1
ATOM 8907 C CA . SER B 1 475 ? 1.798 -93.562 -40.688 1 32.66 475 SER B CA 1
ATOM 8908 C C . SER B 1 475 ? 1.197 -94.938 -40.562 1 32.66 475 SER B C 1
ATOM 8910 O O . SER B 1 475 ? 1.463 -95.688 -39.594 1 32.66 475 SER B O 1
ATOM 8912 N N . LEU B 1 476 ? 0.106 -95.375 -41.156 1 31.58 476 LEU B N 1
ATOM 8913 C CA . LEU B 1 476 ? -0.584 -96.562 -40.625 1 31.58 476 LEU B CA 1
ATOM 8914 C C . LEU B 1 476 ? 0.126 -97.875 -41.031 1 31.58 476 LEU B C 1
ATOM 8916 O O . LEU B 1 476 ? -0.419 -98.938 -40.844 1 31.58 476 LEU B O 1
ATOM 8920 N N . ALA B 1 477 ? 1.089 -98 -41.812 1 29.8 477 ALA B N 1
ATOM 8921 C CA . ALA B 1 477 ? 1.442 -99.375 -42.219 1 29.8 477 ALA B CA 1
ATOM 8922 C C . ALA B 1 477 ? 1.79 -100.25 -41 1 29.8 477 ALA B C 1
ATOM 8924 O O . ALA B 1 477 ? 2.254 -101.375 -41.156 1 29.8 477 ALA B O 1
ATOM 8925 N N . ARG B 1 478 ? 1.979 -100 -39.688 1 29.56 478 ARG B N 1
ATOM 8926 C CA . ARG B 1 478 ? 2.418 -101.062 -38.812 1 29.56 478 ARG B CA 1
ATOM 8927 C C . ARG B 1 478 ? 1.272 -102 -38.5 1 29.56 478 ARG B C 1
ATOM 8929 O O . ARG B 1 478 ? 0.241 -101.562 -37.969 1 29.56 478 ARG B O 1
ATOM 8936 N N . ALA B 1 479 ? 1.084 -103.25 -39.156 1 26.69 479 ALA B N 1
ATOM 8937 C CA . ALA B 1 479 ? 0.282 -104.5 -39.156 1 26.69 479 ALA B CA 1
ATOM 8938 C C . ALA B 1 479 ? 0.209 -105.125 -37.75 1 26.69 479 ALA B C 1
ATOM 8940 O O . ALA B 1 479 ? 1.23 -105.5 -37.188 1 26.69 479 ALA B O 1
ATOM 8941 N N . SER B 1 480 ? -0.798 -104.938 -36.844 1 23.67 480 SER B N 1
ATOM 8942 C CA . SER B 1 480 ? -1.221 -105.75 -35.688 1 23.67 480 SER B CA 1
ATOM 8943 C C . SER B 1 480 ? -1.822 -107.062 -36.156 1 23.67 480 SER B C 1
ATOM 8945 O O . SER B 1 480 ? -2.801 -107.062 -36.906 1 23.67 480 SER B O 1
ATOM 8947 N N . SER B 1 481 ? -1.149 -108.25 -36.188 1 21.05 481 SER B N 1
ATOM 8948 C CA . SER B 1 481 ? -1.472 -109.688 -36.25 1 21.05 481 SER B CA 1
ATOM 8949 C C . SER B 1 481 ? -2.242 -110.125 -35 1 21.05 481 SER B C 1
ATOM 8951 O O . SER B 1 481 ? -2.279 -111.312 -34.688 1 21.05 481 SER B O 1
ATOM 8953 N N . ILE B 1 482 ? -3.404 -109.812 -34.5 1 20.78 482 ILE B N 1
ATOM 8954 C CA . ILE B 1 482 ? -4.074 -110.375 -33.344 1 20.78 482 ILE B CA 1
ATOM 8955 C C . ILE B 1 482 ? -4.785 -111.688 -33.719 1 20.78 482 ILE B C 1
ATOM 8957 O O . ILE B 1 482 ? -5.809 -111.625 -34.406 1 20.78 482 ILE B O 1
ATOM 8961 N N . ASN B 1 483 ? -4.281 -112.938 -33.938 1 17.81 483 ASN B N 1
ATOM 8962 C CA . ASN B 1 483 ? -4.996 -114.188 -34.062 1 17.81 483 ASN B CA 1
ATOM 8963 C C . ASN B 1 483 ? -5.707 -114.625 -32.781 1 17.81 483 ASN B C 1
ATOM 8965 O O . ASN B 1 483 ? -6.711 -115.312 -32.781 1 17.81 483 ASN B O 1
ATOM 8969 N N . SER B 1 484 ? -5.344 -114.75 -31.531 1 18.58 484 SER B N 1
ATOM 8970 C CA . SER B 1 484 ? -5.453 -115.938 -30.609 1 18.58 484 SER B CA 1
ATOM 8971 C C . SER B 1 484 ? -6.895 -116.125 -30.172 1 18.58 484 SER B C 1
ATOM 8973 O O . SER B 1 484 ? -7.668 -115.188 -30.062 1 18.58 484 SER B O 1
ATOM 8975 N N . VAL B 1 485 ? -7.527 -117.562 -30.016 1 18.8 485 VAL B N 1
ATOM 8976 C CA . VAL B 1 485 ? -8.727 -118.375 -29.828 1 18.8 485 VAL B CA 1
ATOM 8977 C C . VAL B 1 485 ? -9.188 -118.312 -28.375 1 18.8 485 VAL B C 1
ATOM 8979 O O . VAL B 1 485 ? -10.383 -118.312 -28.094 1 18.8 485 VAL B O 1
ATOM 8982 N N . ALA B 1 486 ? -8.547 -118.625 -27.297 1 19.81 486 ALA B N 1
ATOM 8983 C CA . ALA B 1 486 ? -8.797 -119.625 -26.266 1 19.81 486 ALA B CA 1
ATOM 8984 C C . ALA B 1 486 ? -10.141 -119.375 -25.578 1 19.81 486 ALA B C 1
ATOM 8986 O O . ALA B 1 486 ? -10.633 -118.25 -25.547 1 19.81 486 ALA B O 1
ATOM 8987 N N . PRO B 1 487 ? -10.805 -120.562 -24.906 1 19.12 487 PRO B N 1
ATOM 8988 C CA . PRO B 1 487 ? -12.125 -121.062 -24.484 1 19.12 487 PRO B CA 1
ATOM 8989 C C . PRO B 1 487 ? -12.672 -120.25 -23.297 1 19.12 487 PRO B C 1
ATOM 8991 O O . PRO B 1 487 ? -13.766 -119.688 -23.375 1 19.12 487 PRO B O 1
ATOM 8994 N N . SER B 1 488 ? -12.539 -120.938 -21.953 1 18 488 SER B N 1
ATOM 8995 C CA . SER B 1 488 ? -13.344 -121.625 -20.953 1 18 488 SER B CA 1
ATOM 8996 C C . SER B 1 488 ? -13.906 -120.688 -19.922 1 18 488 SER B C 1
ATOM 8998 O O . SER B 1 488 ? -13.523 -119.5 -19.875 1 18 488 SER B O 1
ATOM 9000 N N . VAL B 1 489 ? -13.898 -121.25 -18.484 1 17.84 489 VAL B N 1
ATOM 9001 C CA . VAL B 1 489 ? -14.695 -121.562 -17.297 1 17.84 489 VAL B CA 1
ATOM 9002 C C . VAL B 1 489 ? -14.953 -120.312 -16.469 1 17.84 489 VAL B C 1
ATOM 9004 O O . VAL B 1 489 ? -14.32 -119.312 -16.688 1 17.84 489 VAL B O 1
ATOM 9007 N N . SER B 1 490 ? -15.195 -120.562 -14.969 1 17.55 490 SER B N 1
ATOM 9008 C CA . SER B 1 490 ? -16.109 -120.688 -13.836 1 17.55 490 SER B CA 1
ATOM 9009 C C . SER B 1 490 ? -15.992 -119.438 -12.922 1 17.55 490 SER B C 1
ATOM 9011 O O . SER B 1 490 ? -17 -118.812 -12.617 1 17.55 490 SER B O 1
ATOM 9013 N N . SER B 1 491 ? -15.172 -119.625 -11.914 1 17.66 491 SER B N 1
ATOM 9014 C CA . SER B 1 491 ? -15.398 -119.625 -10.477 1 17.66 491 SER B CA 1
ATOM 9015 C C . SER B 1 491 ? -15.57 -118.25 -9.914 1 17.66 491 SER B C 1
ATOM 9017 O O . SER B 1 491 ? -15.172 -117.25 -10.539 1 17.66 491 SER B O 1
ATOM 9019 N N . VAL B 1 492 ? -16.422 -118.125 -8.648 1 19.64 492 VAL B N 1
ATOM 9020 C CA . VAL B 1 492 ? -17.234 -117.375 -7.648 1 19.64 492 VAL B CA 1
ATOM 9021 C C . VAL B 1 492 ? -16.359 -116.438 -6.828 1 19.64 492 VAL B C 1
ATOM 9023 O O . VAL B 1 492 ? -16.859 -115.688 -6.016 1 19.64 492 VAL B O 1
ATOM 9026 N N . ALA B 1 493 ? -15.141 -117 -6.703 1 17.72 493 ALA B N 1
ATOM 9027 C CA . ALA B 1 493 ? -14.672 -116.875 -5.324 1 17.72 493 ALA B CA 1
ATOM 9028 C C . ALA B 1 493 ? -14.852 -115.438 -4.812 1 17.72 493 ALA B C 1
ATOM 9030 O O . ALA B 1 493 ? -14.93 -114.5 -5.598 1 17.72 493 ALA B O 1
ATOM 9031 N N . SER B 1 494 ? -15.047 -115.312 -3.508 1 18.88 494 SER B N 1
ATOM 9032 C CA . SER B 1 494 ? -15.438 -114.5 -2.34 1 18.88 494 SER B CA 1
ATOM 9033 C C . SER B 1 494 ? -14.516 -113.312 -2.141 1 18.88 494 SER B C 1
ATOM 9035 O O . SER B 1 494 ? -14.805 -112.438 -1.327 1 18.88 494 SER B O 1
ATOM 9037 N N . ALA B 1 495 ? -13.352 -113.375 -2.768 1 16.23 495 ALA B N 1
ATOM 9038 C CA . ALA B 1 495 ? -12.297 -112.938 -1.857 1 16.23 495 ALA B CA 1
ATOM 9039 C C . ALA B 1 495 ? -12.594 -111.562 -1.333 1 16.23 495 ALA B C 1
ATOM 9041 O O . ALA B 1 495 ? -13.289 -110.75 -1.981 1 16.23 495 ALA B O 1
ATOM 9042 N N . THR B 1 496 ? -12.156 -111.438 -0.094 1 16.47 496 THR B N 1
ATOM 9043 C CA . THR B 1 496 ? -12.055 -110.5 1.052 1 16.47 496 THR B CA 1
ATOM 9044 C C . THR B 1 496 ? -11.461 -109.188 0.636 1 16.47 496 THR B C 1
ATOM 9046 O O . THR B 1 496 ? -12.023 -108.125 0.931 1 16.47 496 THR B O 1
ATOM 9049 N N . SER B 1 497 ? -10.039 -109.312 0.465 1 15.48 497 SER B N 1
ATOM 9050 C CA . SER B 1 497 ? -9.227 -108.438 1.248 1 15.48 497 SER B CA 1
ATOM 9051 C C . SER B 1 497 ? -9.188 -107 0.606 1 15.48 497 SER B C 1
ATOM 9053 O O . SER B 1 497 ? -9.602 -106.875 -0.54 1 15.48 497 SER B O 1
ATOM 9055 N N . GLN B 1 498 ? -8.172 -106.375 0.889 1 15.16 498 GLN B N 1
ATOM 9056 C CA . GLN B 1 498 ? -7.809 -105.125 1.618 1 15.16 498 GLN B CA 1
ATOM 9057 C C . GLN B 1 498 ? -7.34 -104.062 0.665 1 15.16 498 GLN B C 1
ATOM 9059 O O . GLN B 1 498 ? -7.73 -102.875 0.802 1 15.16 498 GLN B O 1
ATOM 9064 N N . ALA B 1 499 ? -6.297 -104.375 -0.181 1 15.62 499 ALA B N 1
ATOM 9065 C CA . ALA B 1 499 ? -5.207 -103.5 0.249 1 15.62 499 ALA B CA 1
ATOM 9066 C C . ALA B 1 499 ? -5.367 -102.062 -0.326 1 15.62 499 ALA B C 1
ATOM 9068 O O . ALA B 1 499 ? -6.281 -101.812 -1.113 1 15.62 499 ALA B O 1
ATOM 9069 N N . GLY B 1 500 ? -4.352 -101.5 -0.694 1 15.41 500 GLY B N 1
ATOM 9070 C CA . GLY B 1 500 ? -3.439 -100.375 -0.498 1 15.41 500 GLY B CA 1
ATOM 9071 C C . GLY B 1 500 ? -3.459 -99.375 -1.642 1 15.41 500 GLY B C 1
ATOM 9072 O O . GLY B 1 500 ? -3.531 -98.125 -1.418 1 15.41 500 GLY B O 1
ATOM 9073 N N . GLY B 1 501 ? -3.131 -99.75 -2.889 1 14.84 501 GLY B N 1
ATOM 9074 C CA . GLY B 1 501 ? -1.965 -99 -3.262 1 14.84 501 GLY B CA 1
ATOM 9075 C C . GLY B 1 501 ? -2.32 -97.625 -3.904 1 14.84 501 GLY B C 1
ATOM 9076 O O . GLY B 1 501 ? -2.076 -96.562 -3.324 1 14.84 501 GLY B O 1
ATOM 9077 N N . ASN B 1 502 ? -2.682 -97.562 -5.207 1 14.98 502 ASN B N 1
ATOM 9078 C CA . ASN B 1 502 ? -1.65 -97 -6.074 1 14.98 502 ASN B CA 1
ATOM 9079 C C . ASN B 1 502 ? -1.859 -95.5 -6.301 1 14.98 502 ASN B C 1
ATOM 9081 O O . ASN B 1 502 ? -2.947 -95 -6.055 1 14.98 502 ASN B O 1
ATOM 9085 N N . SER B 1 503 ? -1.687 -95 -7.574 1 15.68 503 SER B N 1
ATOM 9086 C CA . SER B 1 503 ? -0.607 -94.25 -8.211 1 15.68 503 SER B CA 1
ATOM 9087 C C . SER B 1 503 ? -1.048 -92.812 -8.547 1 15.68 503 SER B C 1
ATOM 9089 O O . SER B 1 503 ? -0.393 -91.875 -8.156 1 15.68 503 SER B O 1
ATOM 9091 N N . VAL B 1 504 ? -1.583 -92.5 -9.758 1 15.99 504 VAL B N 1
ATOM 9092 C CA . VAL B 1 504 ? -0.804 -91.625 -10.656 1 15.99 504 VAL B CA 1
ATOM 9093 C C . VAL B 1 504 ? -1.235 -90.188 -10.492 1 15.99 504 VAL B C 1
ATOM 9095 O O . VAL B 1 504 ? -2.35 -89.938 -10.047 1 15.99 504 VAL B O 1
ATOM 9098 N N . PRO B 1 505 ? -0.574 -89.312 -11.062 1 17.73 505 PRO B N 1
ATOM 9099 C CA . PRO B 1 505 ? 0.363 -88.188 -10.922 1 17.73 505 PRO B CA 1
ATOM 9100 C C . PRO B 1 505 ? -0.246 -86.812 -11.344 1 17.73 505 PRO B C 1
ATOM 9102 O O . PRO B 1 505 ? -0.15 -85.875 -10.609 1 17.73 505 PRO B O 1
ATOM 9105 N N . PRO B 1 506 ? -0.651 -86.625 -12.711 1 16.98 506 PRO B N 1
ATOM 9106 C CA . PRO B 1 506 ? 0.036 -85.562 -13.453 1 16.98 506 PRO B CA 1
ATOM 9107 C C . PRO B 1 506 ? -0.81 -84.312 -13.602 1 16.98 506 PRO B C 1
ATOM 9109 O O . PRO B 1 506 ? -1.828 -84.312 -14.297 1 16.98 506 PRO B O 1
ATOM 9112 N N . ARG B 1 507 ? -1.314 -83.688 -12.492 1 19.86 507 ARG B N 1
ATOM 9113 C CA . ARG B 1 507 ? -2.131 -82.5 -12.555 1 19.86 507 ARG B CA 1
ATOM 9114 C C . ARG B 1 507 ? -1.523 -81.5 -13.508 1 19.86 507 ARG B C 1
ATOM 9116 O O . ARG B 1 507 ? -0.579 -80.75 -13.148 1 19.86 507 ARG B O 1
ATOM 9123 N N . THR B 1 508 ? -1.235 -81.938 -14.664 1 18.31 508 THR B N 1
ATOM 9124 C CA . THR B 1 508 ? -0.275 -81.062 -15.391 1 18.31 508 THR B CA 1
ATOM 9125 C C . THR B 1 508 ? -0.74 -79.625 -15.445 1 18.31 508 THR B C 1
ATOM 9127 O O . THR B 1 508 ? 0.08 -78.75 -15.445 1 18.31 508 THR B O 1
ATOM 9130 N N . ASN B 1 509 ? -1.961 -79.438 -15.875 1 16.92 509 ASN B N 1
ATOM 9131 C CA . ASN B 1 509 ? -2.125 -78.438 -16.938 1 16.92 509 ASN B CA 1
ATOM 9132 C C . ASN B 1 509 ? -1.891 -77.062 -16.406 1 16.92 509 ASN B C 1
ATOM 9134 O O . ASN B 1 509 ? -2.717 -76.5 -15.672 1 16.92 509 ASN B O 1
ATOM 9138 N N . ALA B 1 510 ? -0.663 -76.625 -16.203 1 19.7 510 ALA B N 1
ATOM 9139 C CA . ALA B 1 510 ? -0.114 -75.438 -15.578 1 19.7 510 ALA B CA 1
ATOM 9140 C C . ALA B 1 510 ? -0.385 -74.188 -16.438 1 19.7 510 ALA B C 1
ATOM 9142 O O . ALA B 1 510 ? 0.161 -73.125 -16.172 1 19.7 510 ALA B O 1
ATOM 9143 N N . LEU B 1 511 ? -1.026 -74.312 -17.484 1 18.95 511 LEU B N 1
ATOM 9144 C CA . LEU B 1 511 ? -0.31 -73.438 -18.438 1 18.95 511 LEU B CA 1
ATOM 9145 C C . LEU B 1 511 ? 0.026 -72.062 -17.828 1 18.95 511 LEU B C 1
ATOM 9147 O O . LEU B 1 511 ? 1.147 -71.625 -17.969 1 18.95 511 LEU B O 1
ATOM 9151 N N . SER B 1 512 ? -1.033 -71.25 -17.625 1 17.94 512 SER B N 1
ATOM 9152 C CA . SER B 1 512 ? -0.951 -69.875 -18.094 1 17.94 512 SER B CA 1
ATOM 9153 C C . SER B 1 512 ? -0.084 -69 -17.172 1 17.94 512 SER B C 1
ATOM 9155 O O . SER B 1 512 ? 0.071 -69.312 -15.984 1 17.94 512 SER B O 1
ATOM 9157 N N . ARG B 1 513 ? 0.169 -67.438 -17.453 1 19.22 513 ARG B N 1
ATOM 9158 C CA . ARG B 1 513 ? 1.354 -66.562 -17.641 1 19.22 513 ARG B CA 1
ATOM 9159 C C . ARG B 1 513 ? 1.927 -66.125 -16.297 1 19.22 513 ARG B C 1
ATOM 9161 O O . ARG B 1 513 ? 1.18 -65.75 -15.398 1 19.22 513 ARG B O 1
ATOM 9168 N N . PRO B 1 514 ? 3.234 -66.062 -16.109 1 21.72 514 PRO B N 1
ATOM 9169 C CA . PRO B 1 514 ? 4.117 -65.812 -14.977 1 21.72 514 PRO B CA 1
ATOM 9170 C C . PRO B 1 514 ? 4.109 -64.312 -14.555 1 21.72 514 PRO B C 1
ATOM 9172 O O . PRO B 1 514 ? 4.664 -63.969 -13.508 1 21.72 514 PRO B O 1
ATOM 9175 N N . VAL B 1 515 ? 3.23 -63.344 -14.688 1 20.86 515 VAL B N 1
ATOM 9176 C CA . VAL B 1 515 ? 4.074 -62.156 -14.664 1 20.86 515 VAL B CA 1
ATOM 9177 C C . VAL B 1 515 ? 4.918 -62.125 -13.391 1 20.86 515 VAL B C 1
ATOM 9179 O O . VAL B 1 515 ? 4.539 -62.75 -12.383 1 20.86 515 VAL B O 1
ATOM 9182 N N . PRO B 1 516 ? 6.117 -61.375 -13.414 1 20.3 516 PRO B N 1
ATOM 9183 C CA . PRO B 1 516 ? 7.379 -61.594 -12.703 1 20.3 516 PRO B CA 1
ATOM 9184 C C . PRO B 1 516 ? 7.23 -61.5 -11.188 1 20.3 516 PRO B C 1
ATOM 9186 O O . PRO B 1 516 ? 7.691 -62.406 -10.461 1 20.3 516 PRO B O 1
ATOM 9189 N N . PRO B 1 517 ? 7.078 -60.344 -10.688 1 19.91 517 PRO B N 1
ATOM 9190 C CA . PRO B 1 517 ? 8.258 -59.875 -9.961 1 19.91 517 PRO B CA 1
ATOM 9191 C C . PRO B 1 517 ? 8.219 -60.219 -8.477 1 19.91 517 PRO B C 1
ATOM 9193 O O . PRO B 1 517 ? 9.25 -60.562 -7.887 1 19.91 517 PRO B O 1
ATOM 9196 N N . ALA B 1 518 ? 6.996 -59.906 -7.84 1 19.27 518 ALA B N 1
ATOM 9197 C CA . ALA B 1 518 ? 7.266 -59 -6.727 1 19.27 518 ALA B CA 1
ATOM 9198 C C . ALA B 1 518 ? 7.812 -59.781 -5.523 1 19.27 518 ALA B C 1
ATOM 9200 O O . ALA B 1 518 ? 7.332 -60.844 -5.195 1 19.27 518 ALA B O 1
ATOM 9201 N N . ALA B 1 519 ? 8.984 -59.469 -4.973 1 18.25 519 ALA B N 1
ATOM 9202 C CA . ALA B 1 519 ? 10 -59.656 -3.938 1 18.25 519 ALA B CA 1
ATOM 9203 C C . ALA B 1 519 ? 9.391 -59.531 -2.545 1 18.25 519 ALA B C 1
ATOM 9205 O O . ALA B 1 519 ? 8.969 -58.438 -2.145 1 18.25 519 ALA B O 1
ATOM 9206 N N . ALA B 1 520 ? 8.594 -60.469 -2.049 1 23.17 520 ALA B N 1
ATOM 9207 C CA . ALA B 1 520 ? 7.906 -60.125 -0.808 1 23.17 520 ALA B CA 1
ATOM 9208 C C . ALA B 1 520 ? 8.891 -59.969 0.347 1 23.17 520 ALA B C 1
ATOM 9210 O O . ALA B 1 520 ? 9.688 -60.875 0.603 1 23.17 520 ALA B O 1
ATOM 9211 N N . PRO B 1 521 ? 9.68 -59.25 0.954 1 21.23 521 PRO B N 1
ATOM 9212 C CA . PRO B 1 521 ? 10.633 -59.812 1.907 1 21.23 521 PRO B CA 1
ATOM 9213 C C . PRO B 1 521 ? 9.945 -60.438 3.121 1 21.23 521 PRO B C 1
ATOM 9215 O O . PRO B 1 521 ? 8.797 -60.094 3.43 1 21.23 521 PRO B O 1
ATOM 9218 N N . PRO B 1 522 ? 10.359 -61.375 3.965 1 23.22 522 PRO B N 1
ATOM 9219 C CA . PRO B 1 522 ? 9.836 -62.188 5.059 1 23.22 522 PRO B CA 1
ATOM 9220 C C . PRO B 1 522 ? 9.469 -61.375 6.289 1 23.22 522 PRO B C 1
ATOM 9222 O O . PRO B 1 522 ? 9.039 -61.938 7.305 1 23.22 522 PRO B O 1
ATOM 9225 N N . ALA B 1 523 ? 9.109 -60.312 6.531 1 23.48 523 ALA B N 1
ATOM 9226 C CA . ALA B 1 523 ? 9.344 -59.75 7.859 1 23.48 523 ALA B CA 1
ATOM 9227 C C . ALA B 1 523 ? 8.469 -60.438 8.906 1 23.48 523 ALA B C 1
ATOM 9229 O O . ALA B 1 523 ? 7.363 -60.875 8.602 1 23.48 523 ALA B O 1
ATOM 9230 N N . SER B 1 524 ? 8.789 -60.875 10.086 1 25.81 524 SER B N 1
ATOM 9231 C CA . SER B 1 524 ? 8.469 -61.562 11.336 1 25.81 524 SER B CA 1
ATOM 9232 C C . SER B 1 524 ? 7.359 -60.844 12.094 1 25.81 524 SER B C 1
ATOM 9234 O O . SER B 1 524 ? 7.539 -59.688 12.531 1 25.81 524 SER B O 1
ATOM 9236 N N . ASN B 1 525 ? 6.109 -61.031 11.805 1 30.69 525 ASN B N 1
ATOM 9237 C CA . ASN B 1 525 ? 4.941 -60.344 12.336 1 30.69 525 ASN B CA 1
ATOM 9238 C C . ASN B 1 525 ? 4.664 -60.719 13.781 1 30.69 525 ASN B C 1
ATOM 9240 O O . ASN B 1 525 ? 4.438 -61.906 14.078 1 30.69 525 ASN B O 1
ATOM 9244 N N . SER B 1 526 ? 5.105 -60.156 14.734 1 35.47 526 SER B N 1
ATOM 9245 C CA . SER B 1 526 ? 4.762 -60.312 16.141 1 35.47 526 SER B CA 1
ATOM 9246 C C . SER B 1 526 ? 3.271 -60.094 16.375 1 35.47 526 SER B C 1
ATOM 9248 O O . SER B 1 526 ? 2.719 -59.062 16 1 35.47 526 SER B O 1
ATOM 9250 N N . ALA B 1 527 ? 2.422 -61.156 16.578 1 46.59 527 ALA B N 1
ATOM 9251 C CA . ALA B 1 527 ? 0.991 -61.312 16.828 1 46.59 527 ALA B CA 1
ATOM 9252 C C . ALA B 1 527 ? 0.563 -60.594 18.094 1 46.59 527 ALA B C 1
ATOM 9254 O O . ALA B 1 527 ? 1.087 -60.875 19.172 1 46.59 527 ALA B O 1
ATOM 9255 N N . THR B 1 528 ? -0.089 -59.562 17.859 1 63.94 528 THR B N 1
ATOM 9256 C CA . THR B 1 528 ? -0.562 -58.781 19 1 63.94 528 THR B CA 1
ATOM 9257 C C . THR B 1 528 ? -1.825 -59.406 19.594 1 63.94 528 THR B C 1
ATOM 9259 O O . THR B 1 528 ? -2.787 -59.656 18.859 1 63.94 528 THR B O 1
ATOM 9262 N N . LYS B 1 529 ? -1.954 -59.969 20.844 1 76.81 529 LYS B N 1
ATOM 9263 C CA . LYS B 1 529 ? -3.039 -60.625 21.578 1 76.81 529 LYS B CA 1
ATOM 9264 C C . LYS B 1 529 ? -4.074 -59.594 22.047 1 76.81 529 LYS B C 1
ATOM 9266 O O . LYS B 1 529 ? -3.717 -58.5 22.453 1 76.81 529 LYS B O 1
ATOM 9271 N N . ALA B 1 530 ? -5.352 -59.906 21.719 1 76.5 530 ALA B N 1
ATOM 9272 C CA . ALA B 1 530 ? -6.406 -58.969 22.125 1 76.5 530 ALA B CA 1
ATOM 9273 C C . ALA B 1 530 ? -7.426 -59.688 23.031 1 76.5 530 ALA B C 1
ATOM 9275 O O . ALA B 1 530 ? -7.676 -60.875 22.875 1 76.5 530 ALA B O 1
ATOM 9276 N N . LYS B 1 531 ? -7.852 -59.125 24.109 1 85.25 531 LYS B N 1
ATOM 9277 C CA . LYS B 1 531 ? -8.852 -59.656 25.031 1 85.25 531 LYS B CA 1
ATOM 9278 C C . LYS B 1 531 ? -10.266 -59.344 24.547 1 85.25 531 LYS B C 1
ATOM 9280 O O . LYS B 1 531 ? -10.539 -58.219 24.109 1 85.25 531 LYS B O 1
ATOM 9285 N N . VAL B 1 532 ? -11.289 -60.281 24.578 1 81.25 532 VAL B N 1
ATOM 9286 C CA . VAL B 1 532 ? -12.664 -60.156 24.109 1 81.25 532 VAL B CA 1
ATOM 9287 C C . VAL B 1 532 ? -13.516 -59.5 25.203 1 81.25 532 VAL B C 1
ATOM 9289 O O . VAL B 1 532 ? -13.609 -60.031 26.312 1 81.25 532 VAL B O 1
ATOM 9292 N N . LEU B 1 533 ? -14.086 -58.281 25.016 1 84.38 533 LEU B N 1
ATOM 9293 C CA . LEU B 1 533 ? -14.883 -57.5 25.969 1 84.38 533 LEU B CA 1
ATOM 9294 C C . LEU B 1 533 ? -16.312 -58 26.016 1 84.38 533 LEU B C 1
ATOM 9296 O O . LEU B 1 533 ? -16.938 -58 27.078 1 84.38 533 LEU B O 1
ATOM 9300 N N . TYR B 1 534 ? -16.875 -58.406 24.953 1 84.38 534 TYR B N 1
ATOM 9301 C CA . TYR B 1 534 ? -18.266 -58.844 24.875 1 84.38 534 TYR B CA 1
ATOM 9302 C C . TYR B 1 534 ? -18.375 -60.094 24.016 1 84.38 534 TYR B C 1
ATOM 9304 O O . TYR B 1 534 ? -17.641 -60.281 23.031 1 84.38 534 TYR B O 1
ATOM 9312 N N . SER B 1 535 ? -19.266 -61.094 24.516 1 83.75 535 SER B N 1
ATOM 9313 C CA . SER B 1 535 ? -19.469 -62.344 23.75 1 83.75 535 SER B CA 1
ATOM 9314 C C . SER B 1 535 ? -20.172 -62.031 22.422 1 83.75 535 SER B C 1
ATOM 9316 O O . SER B 1 535 ? -21.078 -61.188 22.375 1 83.75 535 SER B O 1
ATOM 9318 N N . TYR B 1 536 ? -19.672 -62.5 21.297 1 81.25 536 TYR B N 1
ATOM 9319 C CA . TYR B 1 536 ? -20.203 -62.375 19.953 1 81.25 536 TYR B CA 1
ATOM 9320 C C . TYR B 1 536 ? -20.422 -63.75 19.328 1 81.25 536 TYR B C 1
ATOM 9322 O O . TYR B 1 536 ? -19.484 -64.562 19.266 1 81.25 536 TYR B O 1
ATOM 9330 N N . ALA B 1 537 ? -21.641 -64.062 18.984 1 83.5 537 ALA B N 1
ATOM 9331 C CA . ALA B 1 537 ? -21.984 -65.25 18.266 1 83.5 537 ALA B CA 1
ATOM 9332 C C . ALA B 1 537 ? -21.938 -65.062 16.766 1 83.5 537 ALA B C 1
ATOM 9334 O O . ALA B 1 537 ? -22.562 -64.125 16.25 1 83.5 537 ALA B O 1
ATOM 9335 N N . SER B 1 538 ? -21.125 -65.75 15.969 1 77.94 538 SER B N 1
ATOM 9336 C CA . SER B 1 538 ? -20.938 -65.625 14.531 1 77.94 538 SER B CA 1
ATOM 9337 C C . SER B 1 538 ? -22.25 -65.875 13.781 1 77.94 538 SER B C 1
ATOM 9339 O O . SER B 1 538 ? -23.031 -66.75 14.125 1 77.94 538 SER B O 1
ATOM 9341 N N . THR B 1 539 ? -22.719 -65 13.039 1 79.31 539 THR B N 1
ATOM 9342 C CA . THR B 1 539 ? -23.969 -65.062 12.289 1 79.31 539 THR B CA 1
ATOM 9343 C C . THR B 1 539 ? -23.703 -65.5 10.844 1 79.31 539 THR B C 1
ATOM 9345 O O . THR B 1 539 ? -24.641 -65.812 10.102 1 79.31 539 THR B O 1
ATOM 9348 N N . SER B 1 540 ? -22.422 -65.25 10.344 1 76.38 540 SER B N 1
ATOM 9349 C CA . SER B 1 540 ? -22.047 -65.688 8.984 1 76.38 540 SER B CA 1
ATOM 9350 C C . SER B 1 540 ? -20.797 -66.5 8.984 1 76.38 540 SER B C 1
ATOM 9352 O O . SER B 1 540 ? -20.094 -66.625 9.992 1 76.38 540 SER B O 1
ATOM 9354 N N . GLU B 1 541 ? -20.391 -67.25 7.848 1 77.31 541 GLU B N 1
ATOM 9355 C CA . GLU B 1 541 ? -19.297 -68.188 7.719 1 77.31 541 GLU B CA 1
ATOM 9356 C C . GLU B 1 541 ? -17.938 -67.5 7.867 1 77.31 541 GLU B C 1
ATOM 9358 O O . GLU B 1 541 ? -16.953 -68.125 8.211 1 77.31 541 GLU B O 1
ATOM 9363 N N . PHE B 1 542 ? -17.859 -66.25 7.734 1 78.56 542 PHE B N 1
ATOM 9364 C CA . PHE B 1 542 ? -16.609 -65.5 7.773 1 78.56 542 PHE B CA 1
ATOM 9365 C C . PHE B 1 542 ? -16.375 -64.875 9.156 1 78.56 542 PHE B C 1
ATOM 9367 O O . PHE B 1 542 ? -15.305 -64.312 9.422 1 78.56 542 PHE B O 1
ATOM 9374 N N . GLU B 1 543 ? -17.359 -65 10.016 1 81.62 543 GLU B N 1
ATOM 9375 C CA . GLU B 1 543 ? -17.266 -64.438 11.367 1 81.62 543 GLU B CA 1
ATOM 9376 C C . GLU B 1 543 ? -16.938 -65.5 12.391 1 81.62 543 GLU B C 1
ATOM 9378 O O . GLU B 1 543 ? -17.156 -66.688 12.125 1 81.62 543 GLU B O 1
ATOM 9383 N N . VAL B 1 544 ? -16.281 -65.25 13.523 1 84.88 544 VAL B N 1
ATOM 9384 C CA . VAL B 1 544 ? -15.953 -66.188 14.547 1 84.88 544 VAL B CA 1
ATOM 9385 C C . VAL B 1 544 ? -16.594 -65.812 15.875 1 84.88 544 VAL B C 1
ATOM 9387 O O . VAL B 1 544 ? -16.672 -64.625 16.203 1 84.88 544 VAL B O 1
ATOM 9390 N N . SER B 1 545 ? -17.141 -66.812 16.453 1 84.25 545 SER B N 1
ATOM 9391 C CA . SER B 1 545 ? -17.734 -66.625 17.75 1 84.25 545 SER B CA 1
ATOM 9392 C C . SER B 1 545 ? -16.672 -66.438 18.844 1 84.25 545 SER B C 1
ATOM 9394 O O . SER B 1 545 ? -15.703 -67.25 18.859 1 84.25 545 SER B O 1
ATOM 9396 N N . ILE B 1 546 ? -16.766 -65.375 19.609 1 81.44 546 ILE B N 1
ATOM 9397 C CA . ILE B 1 546 ? -15.828 -65.125 20.719 1 81.44 546 ILE B CA 1
ATOM 9398 C C . ILE B 1 546 ? -16.594 -64.938 22.016 1 81.44 546 ILE B C 1
ATOM 9400 O O . ILE B 1 546 ? -17.734 -64.438 22 1 81.44 546 ILE B O 1
ATOM 9404 N N . SER B 1 547 ? -16.094 -65.5 23.047 1 83.88 547 SER B N 1
ATOM 9405 C CA . SER B 1 547 ? -16.703 -65.375 24.375 1 83.88 547 SER B CA 1
ATOM 9406 C C . SER B 1 547 ? -16.047 -64.312 25.219 1 83.88 547 SER B C 1
ATOM 9408 O O . SER B 1 547 ? -14.828 -64.188 25.188 1 83.88 547 SER B O 1
ATOM 9410 N N . GLU B 1 548 ? -16.922 -63.5 25.891 1 81.88 548 GLU B N 1
ATOM 9411 C CA . GLU B 1 548 ? -16.453 -62.438 26.781 1 81.88 548 GLU B CA 1
ATOM 9412 C C . GLU B 1 548 ? -15.414 -62.969 27.766 1 81.88 548 GLU B C 1
ATOM 9414 O O . GLU B 1 548 ? -15.633 -64 28.406 1 81.88 548 GLU B O 1
ATOM 9419 N N . GLY B 1 549 ? -14.242 -62.344 27.891 1 80 549 GLY B N 1
ATOM 9420 C CA . GLY B 1 549 ? -13.148 -62.688 28.797 1 80 549 GLY B CA 1
ATOM 9421 C C . GLY B 1 549 ? -12.086 -63.531 28.156 1 80 549 GLY B C 1
ATOM 9422 O O . GLY B 1 549 ? -11.008 -63.75 28.734 1 80 549 GLY B O 1
ATOM 9423 N N . SER B 1 550 ? -12.312 -64.062 27.016 1 78.94 550 SER B N 1
ATOM 9424 C CA . SER B 1 550 ? -11.32 -64.938 26.344 1 78.94 550 SER B CA 1
ATOM 9425 C C . SER B 1 550 ? -10.305 -64.062 25.578 1 78.94 550 SER B C 1
ATOM 9427 O O . SER B 1 550 ? -10.555 -62.906 25.281 1 78.94 550 SER B O 1
ATOM 9429 N N . THR B 1 551 ? -8.992 -64.688 25.422 1 80.44 551 THR B N 1
ATOM 9430 C CA . THR B 1 551 ? -7.949 -64 24.656 1 80.44 551 THR B CA 1
ATOM 9431 C C . THR B 1 551 ? -7.953 -64.5 23.203 1 80.44 551 THR B C 1
ATOM 9433 O O . THR B 1 551 ? -8.008 -65.688 22.953 1 80.44 551 THR B O 1
ATOM 9436 N N . VAL B 1 552 ? -8.008 -63.5 22.312 1 78 552 VAL B N 1
ATOM 9437 C CA . VAL B 1 552 ? -7.965 -63.875 20.891 1 78 552 VAL B CA 1
ATOM 9438 C C . VAL B 1 552 ? -6.707 -63.281 20.25 1 78 552 VAL B C 1
ATOM 9440 O O . VAL B 1 552 ? -6.156 -62.281 20.734 1 78 552 VAL B O 1
ATOM 9443 N N . GLN B 1 553 ? -6.168 -63.969 19.312 1 79.5 553 GLN B N 1
ATOM 9444 C CA . GLN B 1 553 ? -5.035 -63.469 18.547 1 79.5 553 GLN B CA 1
ATOM 9445 C C . GLN B 1 553 ? -5.504 -62.656 17.328 1 79.5 553 GLN B C 1
ATOM 9447 O O . GLN B 1 553 ? -6.273 -63.188 16.516 1 79.5 553 GLN B O 1
ATOM 9452 N N . VAL B 1 554 ? -5.121 -61.281 17.453 1 77.62 554 VAL B N 1
ATOM 9453 C CA . VAL B 1 554 ? -5.473 -60.438 16.312 1 77.62 554 VAL B CA 1
ATOM 9454 C C . VAL B 1 554 ? -4.586 -60.781 15.117 1 77.62 554 VAL B C 1
ATOM 9456 O O . VAL B 1 554 ? -3.363 -60.625 15.18 1 77.62 554 VAL B O 1
ATOM 9459 N N . VAL B 1 555 ? -5.078 -61.375 14.211 1 79.5 555 VAL B N 1
ATOM 9460 C CA . VAL B 1 555 ? -4.359 -61.75 13 1 79.5 555 VAL B CA 1
ATOM 9461 C C . VAL B 1 555 ? -4.285 -60.562 12.047 1 79.5 555 VAL B C 1
ATOM 9463 O O . VAL B 1 555 ? -3.229 -60.281 11.469 1 79.5 555 VAL B O 1
ATOM 9466 N N . GLU B 1 556 ? -5.422 -59.812 11.805 1 79.69 556 GLU B N 1
ATOM 9467 C CA . GLU B 1 556 ? -5.48 -58.562 11.023 1 79.69 556 GLU B CA 1
ATOM 9468 C C . GLU B 1 556 ? -6.238 -57.469 11.781 1 79.69 556 GLU B C 1
ATOM 9470 O O . GLU B 1 556 ? -7.391 -57.656 12.164 1 79.69 556 GLU B O 1
ATOM 9475 N N . PRO B 1 557 ? -5.52 -56.281 12.18 1 78 557 PRO B N 1
ATOM 9476 C CA . PRO B 1 557 ? -6.188 -55.188 12.914 1 78 557 PRO B CA 1
ATOM 9477 C C . PRO B 1 557 ? -7.328 -54.562 12.125 1 78 557 PRO B C 1
ATOM 9479 O O . PRO B 1 557 ? -7.445 -54.781 10.914 1 78 557 PRO B O 1
ATOM 9482 N N . ASP B 1 558 ? -8.227 -53.844 12.742 1 77.44 558 ASP B N 1
ATOM 9483 C CA . ASP B 1 558 ? -9.344 -53.156 12.109 1 77.44 558 ASP B CA 1
ATOM 9484 C C . ASP B 1 558 ? -8.859 -52.219 11.016 1 77.44 558 ASP B C 1
ATOM 9486 O O . ASP B 1 558 ? -8.031 -51.344 11.266 1 77.44 558 ASP B O 1
ATOM 9490 N N . ASP B 1 559 ? -9.039 -52.375 9.812 1 70.12 559 ASP B N 1
ATOM 9491 C CA . ASP B 1 559 ? -8.633 -51.594 8.664 1 70.12 559 ASP B CA 1
ATOM 9492 C C . ASP B 1 559 ? -9.562 -50.375 8.477 1 70.12 559 ASP B C 1
ATOM 9494 O O . ASP B 1 559 ? -9.547 -49.75 7.426 1 70.12 559 ASP B O 1
ATOM 9498 N N . GLY B 1 560 ? -10.578 -49.938 9.406 1 78.56 560 GLY B N 1
ATOM 9499 C CA . GLY B 1 560 ? -11.578 -48.906 9.383 1 78.56 560 GLY B CA 1
ATOM 9500 C C . GLY B 1 560 ? -12.977 -49.406 9.117 1 78.56 560 GLY B C 1
ATOM 9501 O O . GLY B 1 560 ? -13.938 -48.625 9.125 1 78.56 560 GLY B O 1
ATOM 9502 N N . SER B 1 561 ? -13.227 -50.594 8.805 1 76.75 561 SER B N 1
ATOM 9503 C CA . SER B 1 561 ? -14.531 -51.156 8.492 1 76.75 561 SER B CA 1
ATOM 9504 C C . SER B 1 561 ? -15.305 -51.5 9.758 1 76.75 561 SER B C 1
ATOM 9506 O O . SER B 1 561 ? -16.5 -51.781 9.703 1 76.75 561 SER B O 1
ATOM 9508 N N . GLY B 1 562 ? -14.648 -51.406 10.977 1 80.06 562 GLY B N 1
ATOM 9509 C CA . GLY B 1 562 ? -15.234 -51.688 12.281 1 80.06 562 GLY B CA 1
ATOM 9510 C C . GLY B 1 562 ? -15.188 -53.156 12.641 1 80.06 562 GLY B C 1
ATOM 9511 O O . GLY B 1 562 ? -15.734 -53.562 13.672 1 80.06 562 GLY B O 1
ATOM 9512 N N . TRP B 1 563 ? -14.492 -54.031 11.719 1 82.5 563 TRP B N 1
ATOM 9513 C CA . TRP B 1 563 ? -14.383 -55.469 11.969 1 82.5 563 TRP B CA 1
ATOM 9514 C C . TRP B 1 563 ? -12.922 -55.875 12.109 1 82.5 563 TRP B C 1
ATOM 9516 O O . TRP B 1 563 ? -12.047 -55.344 11.43 1 82.5 563 TRP B O 1
ATOM 9526 N N . VAL B 1 564 ? -12.453 -56.75 12.984 1 82.25 564 VAL B N 1
ATOM 9527 C CA . VAL B 1 564 ? -11.117 -57.281 13.25 1 82.25 564 VAL B CA 1
ATOM 9528 C C . VAL B 1 564 ? -11.117 -58.812 13.039 1 82.25 564 VAL B C 1
ATOM 9530 O O . VAL B 1 564 ? -12.031 -59.5 13.477 1 82.25 564 VAL B O 1
ATOM 9533 N N . LYS B 1 565 ? -10.102 -59.219 12.312 1 84.88 565 LYS B N 1
ATOM 9534 C CA . LYS B 1 565 ? -9.938 -60.656 12.148 1 84.88 565 LYS B CA 1
ATOM 9535 C C . LYS B 1 565 ? -9.125 -61.25 13.297 1 84.88 565 LYS B C 1
ATOM 9537 O O . LYS B 1 565 ? -7.992 -60.844 13.539 1 84.88 565 LYS B O 1
ATOM 9542 N N . VAL B 1 566 ? -9.742 -62.062 13.938 1 84.19 566 VAL B N 1
ATOM 9543 C CA . VAL B 1 566 ? -9.117 -62.625 15.133 1 84.19 566 VAL B CA 1
ATOM 9544 C C . VAL B 1 566 ? -9.062 -64.125 15.047 1 84.19 566 VAL B C 1
ATOM 9546 O O . VAL B 1 566 ? -9.828 -64.75 14.305 1 84.19 566 VAL B O 1
ATOM 9549 N N . LEU B 1 567 ? -8.039 -64.688 15.727 1 82.06 567 LEU B N 1
ATOM 9550 C CA . LEU B 1 567 ? -7.953 -66.125 16 1 82.06 567 LEU B CA 1
ATOM 9551 C C . LEU B 1 567 ? -8.445 -66.438 17.406 1 82.06 567 LEU B C 1
ATOM 9553 O O . LEU B 1 567 ? -7.891 -65.938 18.391 1 82.06 567 LEU B O 1
ATOM 9557 N N . ASN B 1 568 ? -9.586 -67.188 17.531 1 79.44 568 ASN B N 1
ATOM 9558 C CA . ASN B 1 568 ? -10.156 -67.5 18.844 1 79.44 568 ASN B CA 1
ATOM 9559 C C . ASN B 1 568 ? -9.422 -68.625 19.547 1 79.44 568 ASN B C 1
ATOM 9561 O O . ASN B 1 568 ? -8.5 -69.25 18.969 1 79.44 568 ASN B O 1
ATOM 9565 N N . GLU B 1 569 ? -9.672 -68.938 20.766 1 74.75 569 GLU B N 1
ATOM 9566 C CA . GLU B 1 569 ? -9 -69.938 21.594 1 74.75 569 GLU B CA 1
ATOM 9567 C C . GLU B 1 569 ? -9.055 -71.312 20.953 1 74.75 569 GLU B C 1
ATOM 9569 O O . GLU B 1 569 ? -8.164 -72.188 21.172 1 74.75 569 GLU B O 1
ATOM 9574 N N . GLN B 1 570 ? -9.984 -71.562 20.172 1 76.56 570 GLN B N 1
ATOM 9575 C CA . GLN B 1 570 ? -10.125 -72.875 19.547 1 76.56 570 GLN B CA 1
ATOM 9576 C C . GLN B 1 570 ? -9.398 -72.938 18.219 1 76.56 570 GLN B C 1
ATOM 9578 O O . GLN B 1 570 ? -9.445 -73.938 17.531 1 76.56 570 GLN B O 1
ATOM 9583 N N . GLY B 1 571 ? -8.562 -71.812 17.766 1 76.12 571 GLY B N 1
ATOM 9584 C CA . GLY B 1 571 ? -7.723 -71.75 16.578 1 76.12 571 GLY B CA 1
ATOM 9585 C C . GLY B 1 571 ? -8.492 -71.438 15.32 1 76.12 571 GLY B C 1
ATOM 9586 O O . GLY B 1 571 ? -8.008 -71.625 14.203 1 76.12 571 GLY B O 1
ATOM 9587 N N . VAL B 1 572 ? -9.766 -71.125 15.414 1 81.19 572 VAL B N 1
ATOM 9588 C CA . VAL B 1 572 ? -10.57 -70.75 14.258 1 81.19 572 VAL B CA 1
ATOM 9589 C C . VAL B 1 572 ? -10.461 -69.25 14 1 81.19 572 VAL B C 1
ATOM 9591 O O . VAL B 1 572 ? -10.656 -68.438 14.906 1 81.19 572 VAL B O 1
ATOM 9594 N N . GLU B 1 573 ? -9.953 -68.812 12.734 1 81.19 573 GLU B N 1
ATOM 9595 C CA . GLU B 1 573 ? -9.781 -67.438 12.305 1 81.19 573 GLU B CA 1
ATOM 9596 C C . GLU B 1 573 ? -11.086 -66.875 11.766 1 81.19 573 GLU B C 1
ATOM 9598 O O . GLU B 1 573 ? -11.812 -67.562 11.039 1 81.19 573 GLU B O 1
ATOM 9603 N N . GLY B 1 574 ? -11.531 -65.75 12.078 1 85.94 574 GLY B N 1
ATOM 9604 C CA . GLY B 1 574 ? -12.719 -65.062 11.555 1 85.94 574 GLY B CA 1
ATOM 9605 C C . GLY B 1 574 ? -12.836 -63.656 11.992 1 85.94 574 GLY B C 1
ATOM 9606 O O . GLY B 1 574 ? -12.031 -63.156 12.805 1 85.94 574 GLY B O 1
ATOM 9607 N N . LEU B 1 575 ? -13.82 -62.906 11.391 1 83.38 575 LEU B N 1
ATOM 9608 C CA . LEU B 1 575 ? -14.039 -61.469 11.641 1 83.38 575 LEU B CA 1
ATOM 9609 C C . LEU B 1 575 ? -14.906 -61.281 12.875 1 83.38 575 LEU B C 1
ATOM 9611 O O . LEU B 1 575 ? -15.883 -62 13.078 1 83.38 575 LEU B O 1
ATOM 9615 N N . VAL B 1 576 ? -14.523 -60.406 13.766 1 86.75 576 VAL B N 1
ATOM 9616 C CA . VAL B 1 576 ? -15.312 -60 14.93 1 86.75 576 VAL B CA 1
ATOM 9617 C C . VAL B 1 576 ? -15.406 -58.469 14.977 1 86.75 576 VAL B C 1
ATOM 9619 O O . VAL B 1 576 ? -14.508 -57.75 14.5 1 86.75 576 VAL B O 1
ATOM 9622 N N . PRO B 1 577 ? -16.484 -57.906 15.414 1 82.19 577 PRO B N 1
ATOM 9623 C CA . PRO B 1 577 ? -16.531 -56.469 15.539 1 82.19 577 PRO B CA 1
ATOM 9624 C C . PRO B 1 577 ? -15.375 -55.906 16.375 1 82.19 577 PRO B C 1
ATOM 9626 O O . PRO B 1 577 ? -15.102 -56.406 17.469 1 82.19 577 PRO B O 1
ATOM 9629 N N . ALA B 1 578 ? -14.68 -54.906 15.906 1 79.56 578 ALA B N 1
ATOM 9630 C CA . ALA B 1 578 ? -13.477 -54.312 16.5 1 79.56 578 ALA B CA 1
ATOM 9631 C C . ALA B 1 578 ? -13.75 -53.812 17.906 1 79.56 578 ALA B C 1
ATOM 9633 O O . ALA B 1 578 ? -12.883 -53.875 18.781 1 79.56 578 ALA B O 1
ATOM 9634 N N . THR B 1 579 ? -15.008 -53.406 18.141 1 82.56 579 THR B N 1
ATOM 9635 C CA . THR B 1 579 ? -15.414 -52.844 19.422 1 82.56 579 THR B CA 1
ATOM 9636 C C . THR B 1 579 ? -15.539 -53.906 20.484 1 82.56 579 THR B C 1
ATOM 9638 O O . THR B 1 579 ? -15.672 -53.594 21.672 1 82.56 579 THR B O 1
ATOM 9641 N N . TYR B 1 580 ? -15.461 -55.094 20.125 1 80.81 580 TYR B N 1
ATOM 9642 C CA . TYR B 1 580 ? -15.68 -56.188 21.062 1 80.81 580 TYR B CA 1
ATOM 9643 C C . TYR B 1 580 ? -14.359 -56.781 21.547 1 80.81 580 TYR B C 1
ATOM 9645 O O . TYR B 1 580 ? -14.336 -57.656 22.406 1 80.81 580 TYR B O 1
ATOM 9653 N N . ILE B 1 581 ? -13.133 -56.375 20.938 1 78.19 581 ILE B N 1
ATOM 9654 C CA . ILE B 1 581 ? -11.836 -56.906 21.344 1 78.19 581 ILE B CA 1
ATOM 9655 C C . ILE B 1 581 ? -10.898 -55.75 21.703 1 78.19 581 ILE B C 1
ATOM 9657 O O . ILE B 1 581 ? -11 -54.688 21.141 1 78.19 581 ILE B O 1
ATOM 9661 N N . GLU B 1 582 ? -10.164 -55.844 22.672 1 76.88 582 GLU B N 1
ATOM 9662 C CA . GLU B 1 582 ? -9.18 -54.844 23.078 1 76.88 582 GLU B CA 1
ATOM 9663 C C . GLU B 1 582 ? -7.758 -55.375 22.906 1 76.88 582 GLU B C 1
ATOM 9665 O O . GLU B 1 582 ? -7.41 -56.438 23.453 1 76.88 582 GLU B O 1
ATOM 9670 N N . ALA B 1 583 ? -6.992 -54.969 21.828 1 60.12 583 ALA B N 1
ATOM 9671 C CA . ALA B 1 583 ? -5.605 -55.375 21.562 1 60.12 583 ALA B CA 1
ATOM 9672 C C . ALA B 1 583 ? -4.754 -55.219 22.828 1 60.12 583 ALA B C 1
ATOM 9674 O O . ALA B 1 583 ? -4.863 -54.219 23.547 1 60.12 583 ALA B O 1
ATOM 9675 N N . ILE B 1 584 ? -3.957 -56.281 23.172 1 49.53 584 ILE B N 1
ATOM 9676 C CA . ILE B 1 584 ? -2.988 -56.156 24.25 1 49.53 584 ILE B CA 1
ATOM 9677 C C . ILE B 1 584 ? -1.717 -55.5 23.734 1 49.53 584 ILE B C 1
ATOM 9679 O O . ILE B 1 584 ? -0.943 -56.125 23 1 49.53 584 ILE B O 1
ATOM 9683 N N . GLY B 1 585 ? -1.768 -54.406 22.828 1 36.41 585 GLY B N 1
ATOM 9684 C CA . GLY B 1 585 ? -0.541 -53.812 22.328 1 36.41 585 GLY B CA 1
ATOM 9685 C C . GLY B 1 585 ? 0.5 -53.594 23.406 1 36.41 585 GLY B C 1
ATOM 9686 O O . GLY B 1 585 ? 0.161 -53.469 24.594 1 36.41 585 GLY B O 1
ATOM 9687 N N . PRO B 1 586 ? 1.822 -54.125 23.062 1 29.59 586 PRO B N 1
ATOM 9688 C CA . PRO B 1 586 ? 2.814 -53.531 23.953 1 29.59 586 PRO B CA 1
ATOM 9689 C C . PRO B 1 586 ? 2.715 -52.031 24.031 1 29.59 586 PRO B C 1
ATOM 9691 O O . PRO B 1 586 ? 2.223 -51.375 23.109 1 29.59 586 PRO B O 1
ATOM 9694 N N . ALA B 1 587 ? 2.811 -51.469 25.031 1 27.95 587 ALA B N 1
ATOM 9695 C CA . ALA B 1 587 ? 2.959 -50.062 25.391 1 27.95 587 ALA B CA 1
ATOM 9696 C C . ALA B 1 587 ? 4.152 -49.438 24.672 1 27.95 587 ALA B C 1
ATOM 9698 O O . ALA B 1 587 ? 5.281 -49.906 24.812 1 27.95 587 ALA B O 1
ATOM 9699 N N . LEU B 1 588 ? 4.121 -49.219 23.297 1 23.33 588 LEU B N 1
ATOM 9700 C CA . LEU B 1 588 ? 5.207 -48.375 22.812 1 23.33 588 LEU B CA 1
ATOM 9701 C C . LEU B 1 588 ? 5.578 -47.312 23.844 1 23.33 588 LEU B C 1
ATOM 9703 O O . LEU B 1 588 ? 4.719 -46.531 24.297 1 23.33 588 LEU B O 1
ATOM 9707 N N . ASN B 1 589 ? 6.691 -47.594 24.234 1 18.95 589 ASN B N 1
ATOM 9708 C CA . ASN B 1 589 ? 7.426 -46.625 25.047 1 18.95 589 ASN B CA 1
ATOM 9709 C C . ASN B 1 589 ? 7.895 -45.438 24.203 1 18.95 589 ASN B C 1
ATOM 9711 O O . ASN B 1 589 ? 8.484 -45.625 23.141 1 18.95 589 ASN B O 1
ATOM 9715 N N . LYS B 1 590 ? 7.129 -44.344 23.828 1 22.3 590 LYS B N 1
ATOM 9716 C CA . LYS B 1 590 ? 7.707 -43 23.625 1 22.3 590 LYS B CA 1
ATOM 9717 C C . LYS B 1 590 ? 9.055 -42.906 24.328 1 22.3 590 LYS B C 1
ATOM 9719 O O . LYS B 1 590 ? 9.141 -43 25.562 1 22.3 590 LYS B O 1
ATOM 9724 N N . ARG B 1 591 ? 9.953 -43.344 23.547 1 22.02 591 ARG B N 1
ATOM 9725 C CA . ARG B 1 591 ? 11.312 -42.906 23.859 1 22.02 591 ARG B CA 1
ATOM 9726 C C . ARG B 1 591 ? 11.375 -41.406 24.078 1 22.02 591 ARG B C 1
ATOM 9728 O O . ARG B 1 591 ? 10.945 -40.625 23.234 1 22.02 591 ARG B O 1
ATOM 9735 N N . ARG B 1 592 ? 11.594 -41.062 25.188 1 22.53 592 ARG B N 1
ATOM 9736 C CA . ARG B 1 592 ? 12.18 -39.938 25.875 1 22.53 592 ARG B CA 1
ATOM 9737 C C . ARG B 1 592 ? 13.523 -39.562 25.266 1 22.53 592 ARG B C 1
ATOM 9739 O O . ARG B 1 592 ? 14.477 -40.344 25.297 1 22.53 592 ARG B O 1
ATOM 9746 N N . ALA B 1 593 ? 13.547 -39.344 23.922 1 21.41 593 ALA B N 1
ATOM 9747 C CA . ALA B 1 593 ? 14.891 -38.875 23.562 1 21.41 593 ALA B CA 1
ATOM 9748 C C . ALA B 1 593 ? 15.562 -38.188 24.75 1 21.41 593 ALA B C 1
ATOM 9750 O O . ALA B 1 593 ? 14.891 -37.562 25.578 1 21.41 593 ALA B O 1
ATOM 9751 N N . PRO B 1 594 ? 16.859 -38.719 24.875 1 21.11 594 PRO B N 1
ATOM 9752 C CA . PRO B 1 594 ? 17.828 -38.125 25.812 1 21.11 594 PRO B CA 1
ATOM 9753 C C . PRO B 1 594 ? 17.953 -36.594 25.641 1 21.11 594 PRO B C 1
ATOM 9755 O O . PRO B 1 594 ? 17.531 -36.062 24.609 1 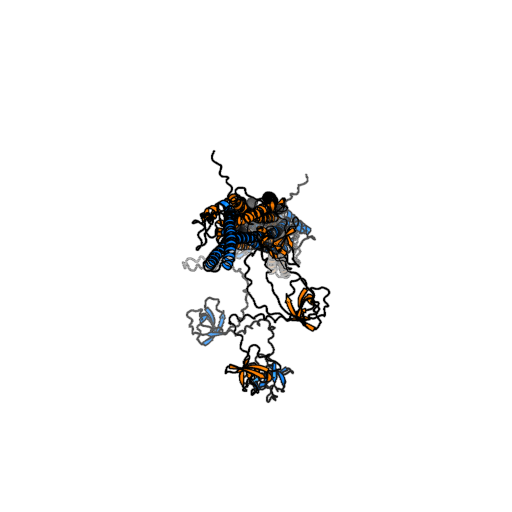21.11 594 PRO B O 1
ATOM 9758 N N . PRO B 1 595 ? 18.812 -36.156 26.281 1 25 595 PRO B N 1
ATOM 9759 C CA . PRO B 1 595 ? 19.156 -34.969 27.078 1 25 595 PRO B CA 1
ATOM 9760 C C . PRO B 1 595 ? 19.844 -33.875 26.281 1 25 595 PRO B C 1
ATOM 9762 O O . PRO B 1 595 ? 20.922 -34.125 25.703 1 25 595 PRO B O 1
ATOM 9765 N N . PRO B 1 596 ? 19.297 -33.562 24.938 1 23.55 596 PRO B N 1
ATOM 9766 C CA . PRO B 1 596 ? 20.438 -32.719 24.562 1 23.55 596 PRO B CA 1
ATOM 9767 C C . PRO B 1 596 ? 21.219 -32.219 25.781 1 23.55 596 PRO B C 1
ATOM 9769 O O . PRO B 1 596 ? 20.703 -32.25 26.906 1 23.55 596 PRO B O 1
ATOM 9772 N N . PRO B 1 597 ? 22.406 -31.703 25.453 1 20.72 597 PRO B N 1
ATOM 9773 C CA . PRO B 1 597 ? 23.406 -31.094 26.344 1 20.72 597 PRO B CA 1
ATOM 9774 C C . PRO B 1 597 ? 22.781 -30.203 27.406 1 20.72 597 PRO B C 1
ATOM 9776 O O . PRO B 1 597 ? 21.672 -29.688 27.234 1 20.72 597 PRO B O 1
ATOM 9779 N N . THR B 1 598 ? 23.438 -30.25 28.453 1 21.2 598 THR B N 1
ATOM 9780 C CA . THR B 1 598 ? 23.594 -29.891 29.859 1 21.2 598 THR B CA 1
ATOM 9781 C C . THR B 1 598 ? 23.469 -28.375 30.047 1 21.2 598 THR B C 1
ATOM 9783 O O . THR B 1 598 ? 23.438 -27.875 31.172 1 21.2 598 THR B O 1
ATOM 9786 N N . ARG B 1 599 ? 23.656 -27.438 29.422 1 22.3 599 ARG B N 1
ATOM 9787 C CA . ARG B 1 599 ? 24.328 -26.719 30.5 1 22.3 599 ARG B CA 1
ATOM 9788 C C . ARG B 1 599 ? 23.578 -26.875 31.812 1 22.3 599 ARG B C 1
ATOM 9790 O O . ARG B 1 599 ? 24.188 -26.922 32.875 1 22.3 599 ARG B O 1
ATOM 9797 N N . ASN B 1 600 ? 22.453 -26.609 31.891 1 21.06 600 ASN B N 1
ATOM 9798 C CA . ASN B 1 600 ? 22.188 -26.469 33.312 1 21.06 600 ASN B CA 1
ATOM 9799 C C . ASN B 1 600 ? 21.922 -27.812 33.969 1 21.06 600 ASN B C 1
ATOM 9801 O O . ASN B 1 600 ? 21 -28.531 33.562 1 21.06 600 ASN B O 1
ATOM 9805 N N . ALA B 1 601 ? 22.969 -28.609 34.344 1 26.2 601 ALA B N 1
ATOM 9806 C CA . ALA B 1 601 ? 23.156 -29.641 35.375 1 26.2 601 ALA B CA 1
ATOM 9807 C C . ALA B 1 601 ? 22.125 -29.516 36.5 1 26.2 601 ALA B C 1
ATOM 9809 O O . ALA B 1 601 ? 22.109 -28.516 37.188 1 26.2 601 ALA B O 1
ATOM 9810 N N . PRO B 1 602 ? 21.109 -30.109 36.312 1 30.92 602 PRO B N 1
ATOM 9811 C CA . PRO B 1 602 ? 20.297 -29.875 37.5 1 30.92 602 PRO B CA 1
ATOM 9812 C C . PRO B 1 602 ? 20.984 -30.328 38.781 1 30.92 602 PRO B C 1
ATOM 9814 O O . PRO B 1 602 ? 21.844 -31.234 38.75 1 30.92 602 PRO B O 1
ATOM 9817 N N . ALA B 1 603 ? 21.188 -29.719 39.781 1 37.34 603 ALA B N 1
ATOM 9818 C CA . ALA B 1 603 ? 21.781 -29.984 41.094 1 37.34 603 ALA B CA 1
ATOM 9819 C C . ALA B 1 603 ? 21.359 -31.375 41.594 1 37.34 603 ALA B C 1
ATOM 9821 O O . ALA B 1 603 ? 20.203 -31.766 41.469 1 37.34 603 ALA B O 1
ATOM 9822 N N . ALA B 1 604 ? 22.281 -32.469 41.594 1 46.75 604 ALA B N 1
ATOM 9823 C CA . ALA B 1 604 ? 22.219 -33.812 42.219 1 46.75 604 ALA B CA 1
ATOM 9824 C C . ALA B 1 604 ? 21.547 -33.75 43.594 1 46.75 604 ALA B C 1
ATOM 9826 O O . ALA B 1 604 ? 21.922 -32.938 44.438 1 46.75 604 ALA B O 1
ATOM 9827 N N . LYS B 1 605 ? 20.422 -34.344 43.719 1 64.75 605 LYS B N 1
ATOM 9828 C CA . LYS B 1 605 ? 19.766 -34.312 45 1 64.75 605 LYS B CA 1
ATOM 9829 C C . LYS B 1 605 ? 20.484 -35.219 46 1 64.75 605 LYS B C 1
ATOM 9831 O O . LYS B 1 605 ? 20.594 -36.438 45.781 1 64.75 605 LYS B O 1
ATOM 9836 N N . LEU B 1 606 ? 21.422 -34.656 46.781 1 74.69 606 LEU B N 1
ATOM 9837 C CA . LEU B 1 606 ? 22.188 -35.312 47.812 1 74.69 606 LEU B CA 1
ATOM 9838 C C . LEU B 1 606 ? 21.359 -35.5 49.094 1 74.69 606 LEU B C 1
ATOM 9840 O O . LEU B 1 606 ? 20.656 -34.594 49.5 1 74.69 606 LEU B O 1
ATOM 9844 N N . VAL B 1 607 ? 21.297 -36.75 49.562 1 80.5 607 VAL B N 1
ATOM 9845 C CA . VAL B 1 607 ? 20.641 -37 50.844 1 80.5 607 VAL B CA 1
ATOM 9846 C C . VAL B 1 607 ? 21.672 -37.438 51.875 1 80.5 607 VAL B C 1
ATOM 9848 O O . VAL B 1 607 ? 22.656 -38.094 51.531 1 80.5 607 VAL B O 1
ATOM 9851 N N . LYS B 1 608 ? 21.688 -37 53 1 81.69 608 LYS B N 1
ATOM 9852 C CA . LYS B 1 608 ? 22.547 -37.344 54.125 1 81.69 608 LYS B CA 1
ATOM 9853 C C . LYS B 1 608 ? 21.859 -38.375 55.062 1 81.69 608 LYS B C 1
ATOM 9855 O O . LYS B 1 608 ? 20.688 -38.188 55.406 1 81.69 608 LYS B O 1
ATOM 9860 N N . ALA B 1 609 ? 22.5 -39.438 55.281 1 82.62 609 ALA B N 1
ATOM 9861 C CA . ALA B 1 609 ? 21.953 -40.469 56.188 1 82.62 609 ALA B CA 1
ATOM 9862 C C . ALA B 1 609 ? 21.875 -40 57.625 1 82.62 609 ALA B C 1
ATOM 9864 O O . ALA B 1 609 ? 22.891 -39.594 58.188 1 82.62 609 ALA B O 1
ATOM 9865 N N . LEU B 1 610 ? 20.672 -39.906 58.281 1 81.62 610 LEU B N 1
ATOM 9866 C CA . LEU B 1 610 ? 20.438 -39.531 59.688 1 81.62 610 LEU B CA 1
ATOM 9867 C C . LEU B 1 610 ? 20.766 -40.688 60.625 1 81.62 610 LEU B C 1
ATOM 9869 O O . LEU B 1 610 ? 21.188 -40.469 61.75 1 81.62 610 LEU B O 1
ATOM 9873 N N . TYR B 1 611 ? 20.562 -41.938 60.125 1 81.81 611 TYR B N 1
ATOM 9874 C CA . TYR B 1 611 ? 20.828 -43.156 60.906 1 81.81 611 TYR B CA 1
ATOM 9875 C C . TYR B 1 611 ? 21.516 -44.219 60.062 1 81.81 611 TYR B C 1
ATOM 9877 O O . TYR B 1 611 ? 21.375 -44.219 58.844 1 81.81 611 TYR B O 1
ATOM 9885 N N . SER B 1 612 ? 22.438 -44.938 60.781 1 81.81 612 SER B N 1
ATOM 9886 C CA . SER B 1 612 ? 23.094 -46.062 60.094 1 81.81 612 SER B CA 1
ATOM 9887 C C . SER B 1 612 ? 22.109 -47.188 59.812 1 81.81 612 SER B C 1
ATOM 9889 O O . SER B 1 612 ? 21.266 -47.5 60.625 1 81.81 612 SER B O 1
ATOM 9891 N N . TYR B 1 613 ? 21.938 -47.656 58.625 1 81.19 613 TYR B N 1
ATOM 9892 C CA . TYR B 1 613 ? 21.156 -48.812 58.156 1 81.19 613 TYR B CA 1
ATOM 9893 C C . TYR B 1 613 ? 22.062 -49.875 57.531 1 81.19 613 TYR B C 1
ATOM 9895 O O . TYR B 1 613 ? 22.906 -49.562 56.688 1 81.19 613 TYR B O 1
ATOM 9903 N N . GLU B 1 614 ? 22.031 -51.031 58.062 1 81.06 614 GLU B N 1
ATOM 9904 C CA . GLU B 1 614 ? 22.75 -52.156 57.469 1 81.06 614 GLU B CA 1
ATOM 9905 C C . GLU B 1 614 ? 21.891 -52.906 56.469 1 81.06 614 GLU B C 1
ATOM 9907 O O . GLU B 1 614 ? 20.781 -53.344 56.781 1 81.06 614 GLU B O 1
ATOM 9912 N N . ALA B 1 615 ? 22.266 -53.062 55.188 1 79.31 615 ALA B N 1
ATOM 9913 C CA . ALA B 1 615 ? 21.562 -53.719 54.094 1 79.31 615 ALA B CA 1
ATOM 9914 C C . ALA B 1 615 ? 21.234 -55.156 54.438 1 79.31 615 ALA B C 1
ATOM 9916 O O . ALA B 1 615 ? 22.109 -55.906 54.938 1 79.31 615 ALA B O 1
ATOM 9917 N N . GLN B 1 616 ? 20.078 -55.531 54.469 1 79.31 616 GLN B N 1
ATOM 9918 C CA . GLN B 1 616 ? 19.656 -56.906 54.781 1 79.31 616 GLN B CA 1
ATOM 9919 C C . GLN B 1 616 ? 19.625 -57.75 53.531 1 79.31 616 GLN B C 1
ATOM 9921 O O . GLN B 1 616 ? 19.688 -59 53.625 1 79.31 616 GLN B O 1
ATOM 9926 N N . GLY B 1 617 ? 19.484 -57.188 52.375 1 76.19 617 GLY B N 1
ATOM 9927 C CA . GLY B 1 617 ? 19.484 -57.906 51.094 1 76.19 617 GLY B CA 1
ATOM 9928 C C . GLY B 1 617 ? 20.406 -57.312 50.062 1 76.19 617 GLY B C 1
ATOM 9929 O O . GLY B 1 617 ? 20.984 -56.219 50.281 1 76.19 617 GLY B O 1
ATOM 9930 N N . ASP B 1 618 ? 20.672 -58 48.875 1 78.75 618 ASP B N 1
ATOM 9931 C CA . ASP B 1 618 ? 21.641 -57.594 47.844 1 78.75 618 ASP B CA 1
ATOM 9932 C C . ASP B 1 618 ? 21.188 -56.344 47.125 1 78.75 618 ASP B C 1
ATOM 9934 O O . ASP B 1 618 ? 22 -55.594 46.562 1 78.75 618 ASP B O 1
ATOM 9938 N N . ASP B 1 619 ? 19.969 -56 47.188 1 80.75 619 ASP B N 1
ATOM 9939 C CA . ASP B 1 619 ? 19.438 -54.844 46.5 1 80.75 619 ASP B CA 1
ATOM 9940 C C . ASP B 1 619 ? 19.391 -53.594 47.375 1 80.75 619 ASP B C 1
ATOM 9942 O O . ASP B 1 619 ? 19.016 -52.531 46.938 1 80.75 619 ASP B O 1
ATOM 9946 N N . GLU B 1 620 ? 19.781 -53.781 48.656 1 80.69 620 GLU B N 1
ATOM 9947 C CA . GLU B 1 620 ? 19.734 -52.688 49.625 1 80.69 620 GLU B CA 1
ATOM 9948 C C . GLU B 1 620 ? 21.094 -52.031 49.812 1 80.69 620 GLU B C 1
ATOM 9950 O O . GLU B 1 620 ? 22.125 -52.688 49.594 1 80.69 620 GLU B O 1
ATOM 9955 N N . LEU B 1 621 ? 21.25 -50.75 49.969 1 82.44 621 LEU B N 1
ATOM 9956 C CA . LEU B 1 621 ? 22.469 -50 50.25 1 82.44 621 LEU B CA 1
ATOM 9957 C C . LEU B 1 621 ? 22.578 -49.688 51.75 1 82.44 621 LEU B C 1
ATOM 9959 O O . LEU B 1 621 ? 21.609 -49.25 52.344 1 82.44 621 LEU B O 1
ATOM 9963 N N . SER B 1 622 ? 23.75 -50.062 52.344 1 84.62 622 SER B N 1
ATOM 9964 C CA . SER B 1 622 ? 24.031 -49.719 53.75 1 84.62 622 SER B CA 1
ATOM 9965 C C . SER B 1 622 ? 24.297 -48.219 53.875 1 84.62 622 SER B C 1
ATOM 9967 O O . SER B 1 622 ? 24.969 -47.625 53.031 1 84.62 622 SER B O 1
ATOM 9969 N N . LEU B 1 623 ? 23.562 -47.531 54.781 1 81 623 LEU B N 1
ATOM 9970 C CA . LEU B 1 623 ? 23.75 -46.125 55.094 1 81 623 LEU B CA 1
ATOM 9971 C C . LEU B 1 623 ? 24.625 -45.938 56.344 1 81 623 LEU B C 1
ATOM 9973 O O . LEU B 1 623 ? 24.484 -46.688 57.312 1 81 623 LEU B O 1
ATOM 9977 N N . LYS B 1 624 ? 25.672 -45.188 56.281 1 81.81 624 LYS B N 1
ATOM 9978 C CA . LYS B 1 624 ? 26.453 -44.688 57.406 1 81.81 624 LYS B CA 1
ATOM 9979 C C . LYS B 1 624 ? 26 -43.312 57.844 1 81.81 624 LYS B C 1
ATOM 9981 O O . LYS B 1 624 ? 25.859 -42.406 57.031 1 81.81 624 LYS B O 1
ATOM 9986 N N . GLU B 1 625 ? 25.578 -43.219 59.156 1 81.31 625 GLU B N 1
ATOM 9987 C CA . GLU B 1 625 ? 25.094 -41.938 59.688 1 81.31 625 GLU B CA 1
ATOM 9988 C C . GLU B 1 625 ? 26.047 -40.812 59.344 1 81.31 625 GLU B C 1
ATOM 9990 O O . GLU B 1 625 ? 27.25 -40.906 59.562 1 81.31 625 GLU B O 1
ATOM 9995 N N . GLY B 1 626 ? 25.609 -39.75 58.625 1 80.69 626 GLY B N 1
ATOM 9996 C CA . GLY B 1 626 ? 26.359 -38.531 58.25 1 80.69 626 GLY B CA 1
ATOM 9997 C C . GLY B 1 626 ? 26.875 -38.562 56.812 1 80.69 626 GLY B C 1
ATOM 9998 O O . GLY B 1 626 ? 27.344 -37.562 56.312 1 80.69 626 GLY B O 1
ATOM 9999 N N . ALA B 1 627 ? 26.859 -39.812 56.188 1 80.19 627 ALA B N 1
ATOM 10000 C CA . ALA B 1 627 ? 27.359 -39.875 54.844 1 80.19 627 ALA B CA 1
ATOM 10001 C C . ALA B 1 627 ? 26.312 -39.438 53.844 1 80.19 627 ALA B C 1
ATOM 10003 O O . ALA B 1 627 ? 25.109 -39.531 54.094 1 80.19 627 ALA B O 1
ATOM 10004 N N . THR B 1 628 ? 26.766 -38.75 52.844 1 83.38 628 THR B N 1
ATOM 10005 C CA . THR B 1 628 ? 25.891 -38.25 51.781 1 83.38 628 THR B CA 1
ATOM 10006 C C . THR B 1 628 ? 25.781 -39.25 50.656 1 83.38 628 THR B C 1
ATOM 10008 O O . THR B 1 628 ? 26.781 -39.875 50.281 1 83.38 628 THR B O 1
ATOM 10011 N N . TYR B 1 629 ? 24.625 -39.531 50.156 1 80.12 629 TYR B N 1
ATOM 10012 C CA . TYR B 1 629 ? 24.344 -40.438 49.031 1 80.12 629 TYR B CA 1
ATOM 10013 C C . TYR B 1 629 ? 23.625 -39.719 47.906 1 80.12 629 TYR B C 1
ATOM 10015 O O . TYR B 1 629 ? 22.891 -38.75 48.156 1 80.12 629 TYR B O 1
ATOM 10023 N N . GLU B 1 630 ? 23.953 -40.156 46.812 1 80.81 630 GLU B N 1
ATOM 10024 C CA . GLU B 1 630 ? 23.328 -39.562 45.625 1 80.81 630 GLU B CA 1
ATOM 10025 C C . GLU B 1 630 ? 22.078 -40.344 45.219 1 80.81 630 GLU B C 1
ATOM 10027 O O . GLU B 1 630 ? 22.125 -41.562 45.062 1 80.81 630 GLU B O 1
ATOM 10032 N N . LEU B 1 631 ? 20.984 -39.562 45.281 1 79.69 631 LEU B N 1
ATOM 10033 C CA . LEU B 1 631 ? 19.75 -40.219 44.812 1 79.69 631 LEU B CA 1
ATOM 10034 C C . LEU B 1 631 ? 19.812 -40.438 43.281 1 79.69 631 LEU B C 1
ATOM 10036 O O . LEU B 1 631 ? 20.297 -39.562 42.562 1 79.69 631 LEU B O 1
ATOM 10040 N N . THR B 1 632 ? 19.359 -41.531 42.75 1 79.44 632 THR B N 1
ATOM 10041 C CA . THR B 1 632 ? 19.172 -41.781 41.312 1 79.44 632 THR B CA 1
ATOM 10042 C C . THR B 1 632 ? 18.031 -40.906 40.781 1 79.44 632 THR B C 1
ATOM 10044 O O . THR B 1 632 ? 17.156 -40.469 41.531 1 79.44 632 THR B O 1
ATOM 10047 N N . PRO B 1 633 ? 17.938 -40.469 39.75 1 74.75 633 PRO B N 1
ATOM 10048 C CA . PRO B 1 633 ? 16.969 -39.5 39.219 1 74.75 633 PRO B CA 1
ATOM 10049 C C . PRO B 1 633 ? 15.523 -39.844 39.594 1 74.75 633 PRO B C 1
ATOM 10051 O O . PRO B 1 633 ? 14.727 -38.938 39.844 1 74.75 633 PRO B O 1
ATOM 10054 N N . ASP B 1 634 ? 15.094 -41 39.875 1 74.56 634 ASP B N 1
ATOM 10055 C CA . ASP B 1 634 ? 13.766 -41.406 40.312 1 74.56 634 ASP B CA 1
ATOM 10056 C C . ASP B 1 634 ? 13.844 -42.219 41.625 1 74.56 634 ASP B C 1
ATOM 10058 O O . ASP B 1 634 ? 12.922 -42.969 41.938 1 74.56 634 ASP B O 1
ATOM 10062 N N . GLY B 1 635 ? 14.883 -42 42.312 1 75.06 635 GLY B N 1
ATOM 10063 C CA . GLY B 1 635 ? 15.195 -42.812 43.469 1 75.06 635 GLY B CA 1
ATOM 10064 C C . GLY B 1 635 ? 14.266 -42.562 44.625 1 75.06 635 GLY B C 1
ATOM 10065 O O . GLY B 1 635 ? 14.211 -43.375 45.562 1 75.06 635 GLY B O 1
ATOM 10066 N N . GLU B 1 636 ? 13.484 -41.406 44.594 1 77.25 636 GLU B N 1
ATOM 10067 C CA . GLU B 1 636 ? 12.516 -41.094 45.625 1 77.25 636 GLU B CA 1
ATOM 10068 C C . GLU B 1 636 ? 11.25 -41.906 45.469 1 77.25 636 GLU B C 1
ATOM 10070 O O . GLU B 1 636 ? 10.422 -41.969 46.406 1 77.25 636 GLU B O 1
ATOM 10075 N N . ASN B 1 637 ? 11.07 -42.594 44.375 1 73.75 637 ASN B N 1
ATOM 10076 C CA . ASN B 1 637 ? 9.859 -43.344 44.094 1 73.75 637 ASN B CA 1
ATOM 10077 C C . ASN B 1 637 ? 10.148 -44.844 44 1 73.75 637 ASN B C 1
ATOM 10079 O O . ASN B 1 637 ? 9.539 -45.531 43.188 1 73.75 637 ASN B O 1
ATOM 10083 N N . ALA B 1 638 ? 11.211 -45.406 44.562 1 72.62 638 ALA B N 1
ATOM 10084 C CA . ALA B 1 638 ? 11.562 -46.812 44.5 1 72.62 638 ALA B CA 1
ATOM 10085 C C . ALA B 1 638 ? 10.523 -47.688 45.219 1 72.62 638 ALA B C 1
ATOM 10087 O O . ALA B 1 638 ? 10.609 -48.906 45.156 1 72.62 638 ALA B O 1
ATOM 10088 N N . GLY B 1 639 ? 9.406 -47 45.844 1 73.06 639 GLY B N 1
ATOM 10089 C CA . GLY B 1 639 ? 8.25 -47.688 46.406 1 73.06 639 GLY B CA 1
ATOM 10090 C C . GLY B 1 639 ? 8.203 -47.625 47.906 1 73.06 639 GLY B C 1
ATOM 10091 O O . GLY B 1 639 ? 9.227 -47.375 48.562 1 73.06 639 GLY B O 1
ATOM 10092 N N . ASP B 1 640 ? 7.078 -47.781 48.594 1 74.5 640 ASP B N 1
ATOM 10093 C CA . ASP B 1 640 ? 6.547 -47.938 49.938 1 74.5 640 ASP B CA 1
ATOM 10094 C C . ASP B 1 640 ? 7.559 -47.5 51 1 74.5 640 ASP B C 1
ATOM 10096 O O . ASP B 1 640 ? 7.883 -48.219 51.938 1 74.5 640 ASP B O 1
ATOM 10100 N N . GLY B 1 641 ? 8.25 -46.281 50.875 1 76.81 641 GLY B N 1
ATOM 10101 C CA . GLY B 1 641 ? 9.078 -45.688 51.906 1 76.81 641 GLY B CA 1
ATOM 10102 C C . GLY B 1 641 ? 10.562 -45.969 51.719 1 76.81 641 GLY B C 1
ATOM 10103 O O . GLY B 1 641 ? 11.367 -45.719 52.625 1 76.81 641 GLY B O 1
ATOM 10104 N N . TRP B 1 642 ? 10.953 -46.688 50.562 1 80.31 642 TRP B N 1
ATOM 10105 C CA . TRP B 1 642 ? 12.344 -46.938 50.219 1 80.31 642 TRP B CA 1
ATOM 10106 C C . TRP B 1 642 ? 12.82 -46 49.125 1 80.31 642 TRP B C 1
ATOM 10108 O O . TRP B 1 642 ? 12.039 -45.594 48.25 1 80.31 642 TRP B O 1
ATOM 10118 N N . TRP B 1 643 ? 14 -45.312 49.188 1 83.38 643 TRP B N 1
ATOM 10119 C CA . TRP B 1 643 ? 14.672 -44.531 48.156 1 83.38 643 TRP B CA 1
ATOM 10120 C C . TRP B 1 643 ? 15.859 -45.312 47.594 1 83.38 643 TRP B C 1
ATOM 10122 O O . TRP B 1 643 ? 16.453 -46.125 48.281 1 83.38 643 TRP B O 1
ATOM 10132 N N . GLU B 1 644 ? 16.141 -45.156 46.344 1 86.56 644 GLU B N 1
ATOM 10133 C CA . GLU B 1 644 ? 17.312 -45.719 45.688 1 86.56 644 GLU B CA 1
ATOM 10134 C C . GLU B 1 644 ? 18.406 -44.688 45.531 1 86.56 644 GLU B C 1
ATOM 10136 O O . GLU B 1 644 ? 18.156 -43.562 45.094 1 86.56 644 GLU B O 1
ATOM 10141 N N . GLY B 1 645 ? 19.531 -44.938 46.031 1 84.19 645 GLY B N 1
ATOM 10142 C CA . GLY B 1 645 ? 20.688 -44.062 45.938 1 84.19 645 GLY B CA 1
ATOM 10143 C C . GLY B 1 645 ? 21.984 -44.812 45.688 1 84.19 645 GLY B C 1
ATOM 10144 O O . GLY B 1 645 ? 21.984 -46.031 45.625 1 84.19 645 GLY B O 1
ATOM 10145 N N . MET B 1 646 ? 23.031 -44.094 45.469 1 84.31 646 MET B N 1
ATOM 10146 C CA . MET B 1 646 ? 24.375 -44.562 45.188 1 84.31 646 MET B CA 1
ATOM 10147 C C . MET B 1 646 ? 25.344 -44.094 46.281 1 84.31 646 MET B C 1
ATOM 10149 O O . MET B 1 646 ? 25.25 -42.969 46.75 1 84.31 646 MET B O 1
ATOM 10153 N N . ASP B 1 647 ? 26.234 -44.969 46.781 1 79.31 647 ASP B N 1
ATOM 10154 C CA . ASP B 1 647 ? 27.281 -44.594 47.719 1 79.31 647 ASP B CA 1
ATOM 10155 C C . ASP B 1 647 ? 28.5 -44.031 47 1 79.31 647 ASP B C 1
ATOM 10157 O O . ASP B 1 647 ? 28.547 -44.031 45.781 1 79.31 647 ASP B O 1
ATOM 10161 N N . SER B 1 648 ? 29.375 -43.5 47.688 1 76.56 648 SER B N 1
ATOM 10162 C CA . SER B 1 648 ? 30.609 -42.938 47.156 1 76.56 648 SER B CA 1
ATOM 10163 C C . SER B 1 648 ? 31.391 -43.969 46.344 1 76.56 648 SER B C 1
ATOM 10165 O O . SER B 1 648 ? 32.219 -43.594 45.5 1 76.56 648 SER B O 1
ATOM 10167 N N . SER B 1 649 ? 31.109 -45.219 46.531 1 78.44 649 SER B N 1
ATOM 10168 C CA . SER B 1 649 ? 31.812 -46.25 45.781 1 78.44 649 SER B CA 1
ATOM 10169 C C . SER B 1 649 ? 31.062 -46.625 44.5 1 78.44 649 SER B C 1
ATOM 10171 O O . SER B 1 649 ? 31.547 -47.406 43.688 1 78.44 649 SER B O 1
ATOM 10173 N N . GLY B 1 650 ? 29.906 -46.031 44.25 1 77.31 650 GLY B N 1
ATOM 10174 C CA . GLY B 1 650 ? 29.125 -46.25 43.031 1 77.31 650 GLY B CA 1
ATOM 10175 C C . GLY B 1 650 ? 28.094 -47.344 43.156 1 77.31 650 GLY B C 1
ATOM 10176 O O . GLY B 1 650 ? 27.453 -47.719 42.188 1 77.31 650 GLY B O 1
ATOM 10177 N N . LYS B 1 651 ? 28.031 -48 44.281 1 82.25 651 LYS B N 1
ATOM 10178 C CA . LYS B 1 651 ? 27.062 -49.062 44.469 1 82.25 651 LYS B CA 1
ATOM 10179 C C . LYS B 1 651 ? 25.656 -48.5 44.656 1 82.25 651 LYS B C 1
ATOM 10181 O O . LYS B 1 651 ? 25.422 -47.688 45.531 1 82.25 651 LYS B O 1
ATOM 10186 N N . LYS B 1 652 ? 24.766 -49.062 43.844 1 81.69 652 LYS B N 1
ATOM 10187 C CA . LYS B 1 652 ? 23.359 -48.656 43.844 1 81.69 652 LYS B CA 1
ATOM 10188 C C . LYS B 1 652 ? 22.531 -49.594 44.719 1 81.69 652 LYS B C 1
ATOM 10190 O O . LYS B 1 652 ? 22.75 -50.812 44.75 1 81.69 652 LYS B O 1
ATOM 10195 N N . GLY B 1 653 ? 21.578 -49.031 45.469 1 86.19 653 GLY B N 1
ATOM 10196 C CA . GLY B 1 653 ? 20.672 -49.812 46.281 1 86.19 653 GLY B CA 1
ATOM 10197 C C . GLY B 1 653 ? 19.547 -49 46.906 1 86.19 653 GLY B C 1
ATOM 10198 O O . GLY B 1 653 ? 19.562 -47.75 46.812 1 86.19 653 GLY B O 1
ATOM 10199 N N . ILE B 1 654 ? 18.531 -49.75 47.375 1 83.19 654 ILE B N 1
ATOM 10200 C CA . ILE B 1 654 ? 17.406 -49.062 48.031 1 83.19 654 ILE B CA 1
ATOM 10201 C C . ILE B 1 654 ? 17.641 -48.969 49.531 1 83.19 654 ILE B C 1
ATOM 10203 O O . ILE B 1 654 ? 18.297 -49.844 50.125 1 83.19 654 ILE B O 1
ATOM 10207 N N . PHE B 1 655 ? 17.328 -47.844 50.156 1 86.5 655 PHE B N 1
ATOM 10208 C CA . PHE B 1 655 ? 17.422 -47.625 51.594 1 86.5 655 PHE B CA 1
ATOM 10209 C C . PHE B 1 655 ? 16.172 -46.938 52.125 1 86.5 655 PHE B C 1
ATOM 10211 O O . PHE B 1 655 ? 15.453 -46.281 51.344 1 86.5 655 PHE B O 1
ATOM 10218 N N . PRO B 1 656 ? 15.805 -47.188 53.375 1 81.94 656 PRO B N 1
ATOM 10219 C CA . PRO B 1 656 ? 14.586 -46.531 53.906 1 81.94 656 PRO B CA 1
ATOM 10220 C C . PRO B 1 656 ? 14.633 -45.031 53.812 1 81.94 656 PRO B C 1
ATOM 10222 O O . PRO B 1 656 ? 15.602 -44.406 54.281 1 81.94 656 PRO B O 1
ATOM 10225 N N . SER B 1 657 ? 13.633 -44.469 53.156 1 80.12 657 SER B N 1
ATOM 10226 C CA . SER B 1 657 ? 13.57 -43.031 52.906 1 80.12 657 SER B CA 1
ATOM 10227 C C . SER B 1 657 ? 13.555 -42.219 54.188 1 80.12 657 SER B C 1
ATOM 10229 O O . SER B 1 657 ? 14.055 -41.094 54.25 1 80.12 657 SER B O 1
ATOM 10231 N N . ASN B 1 658 ? 13.109 -42.844 55.375 1 81 658 ASN B N 1
ATOM 10232 C CA . ASN B 1 658 ? 13.023 -42.156 56.656 1 81 658 ASN B CA 1
ATOM 10233 C C . ASN B 1 658 ? 14.367 -42.156 57.375 1 81 658 ASN B C 1
ATOM 10235 O O . ASN B 1 658 ? 14.5 -41.531 58.438 1 81 658 ASN B O 1
ATOM 10239 N N . TYR B 1 659 ? 15.469 -42.781 56.75 1 80.88 659 TYR B N 1
ATOM 10240 C CA . TYR B 1 659 ? 16.797 -42.781 57.344 1 80.88 659 TYR B CA 1
ATOM 10241 C C . TYR B 1 659 ? 17.688 -41.719 56.688 1 80.88 659 TYR B C 1
ATOM 10243 O O . TYR B 1 659 ? 18.844 -41.562 57.094 1 80.88 659 TYR B O 1
ATOM 10251 N N . VAL B 1 660 ? 17.109 -41 55.594 1 79.88 660 VAL B N 1
ATOM 10252 C CA . VAL B 1 660 ? 17.953 -40.031 54.875 1 79.88 660 VAL B CA 1
ATOM 10253 C C . VAL B 1 660 ? 17.219 -38.688 54.812 1 79.88 660 VAL B C 1
ATOM 10255 O O . VAL B 1 660 ? 15.992 -38.656 54.875 1 79.88 660 VAL B O 1
ATOM 10258 N N . GLU B 1 661 ? 17.906 -37.625 54.875 1 82.38 661 GLU B N 1
ATOM 10259 C CA . GLU B 1 661 ? 17.406 -36.281 54.656 1 82.38 661 GLU B CA 1
ATOM 10260 C C . GLU B 1 661 ? 18.031 -35.656 53.438 1 82.38 661 GLU B C 1
ATOM 10262 O O . GLU B 1 661 ? 19.234 -35.812 53.156 1 82.38 661 GLU B O 1
ATOM 10267 N N . ARG B 1 662 ? 17.344 -34.938 52.75 1 77.69 662 ARG B N 1
ATOM 10268 C CA . ARG B 1 662 ? 17.859 -34.219 51.594 1 77.69 662 ARG B CA 1
ATOM 10269 C C . ARG B 1 662 ? 18.859 -33.156 52.062 1 77.69 662 ARG B C 1
ATOM 10271 O O . ARG B 1 662 ? 18.656 -32.469 53.062 1 77.69 662 ARG B O 1
ATOM 10278 N N . VAL B 1 663 ? 20.016 -33.25 51.219 1 74.81 663 VAL B N 1
ATOM 10279 C CA . VAL B 1 663 ? 21 -32.219 51.438 1 74.81 663 VAL B CA 1
ATOM 10280 C C . VAL B 1 663 ? 20.672 -30.984 50.594 1 74.81 663 VAL B C 1
ATOM 10282 O O . VAL B 1 663 ? 20.375 -31.125 49.406 1 74.81 663 VAL B O 1
#